Protein 6XW5 (pdb70)

Foldseek 3Di:
DDDWFPFDFQQRFAAFAAGGGFDFKWFAVVDDFWAQFQTLWAFLQQRRGALHDLDSQLAQKFKFQWDWDQDPPFGIKIKGQTAAPVRHRDDQDQHLAHRNHHFWFFWWWKWKWDDDDDPPPDMDIDIWIFGQDDDPPAQAARSHRIGMTTDDDNDHPPDDGGMIMIHTAAGEPIDGHGGDHHRPDDGRGDGTHDDADVQKGFIWRWDWGFYDDDPDTDTDIDTHFDTSSRSNVSNVDRDDQDEFWWWKFWAQDPPRHTQFIWIQGSRGGIIAREDDNGMDIDDRRTGITTDGHDYSPDDTDYRPD/DADKFDFDFQQPFAAFAAGDGFDFKWFWVQDPFWAQDQTLWDFLQQRRGALYDLDSVLAQKWKFFWDWDQDPPPGIKIKGQTAAPVRHRDDQDQHLAHRNHHFWFFWWWKKKKADDDDPPPDMAIFIWTFGFAPDLDQQPARSRRMGMTGTDDGPDPDHDGTIIMIHTAAGEPIDGHGGHHGNPDDGNGRGTPDDADVQKGWIWRWDWGFYDDPPDTDTDIDTHQDTSVRSNVSNVDRDDQPEQWWWKFKAQPPPRHTQFIWIQGSRGGIIGREDDNTMDIDDSRTTMTTDDHDYSPDDTDHGPDD/DKEKAKDWADEAAAQAKTKMKIFIDDPCVFWFKKAKWWDDPPGDIGGAKIAGPVRDIDGDPVCPPAWDKDADVVRNMIMIIGGRHDQVNFTWMWMWTDGPVRDGPGIYDTHTHGYHD/DKAKAKDWADEDAQQAKIKMKIFIDDPCVQFFKKAKWWADPPGDTHGAKIQGPVRDIDGDPVQPPFWDKDDDNVRNMIMIIGGRDHQVNFTFMWMWTHGPVRDTDYIYPTHTHGHDYDPD

CATH classification: 2.40.510.10 (+1 more: 2.40.30.120)

InterPro domains:
  IPR004005 Calicivirus coat protein [PF00915] (20-278)
  IPR013643 Calicivirus coat protein C-terminal [PF08435] (309-538)
  IPR029053 Viral coat protein subunit [G3DSA:2.60.120.20] (1-225)
  IPR033703 Picornavirus/Calicivirus coat protein [cd00205] (89-221)

B-factor: mean 30.3, std 12.71, range [15.3, 109.51]

Nearest PDB structures (foldseek):
  6xw5-assembly1_A  TM=9.686E-01  e=9.938E-57  Murine norovirus 1
  3lq6-assembly1_A  TM=9.756E-01  e=1.214E-54  Murine norovirus 1
  6h6m-assembly1_D  TM=9.303E-01  e=9.772E-53  Murine norovirus GV/CR10/2005/USA
  6s6l-assembly1_B  TM=9.287E-01  e=5.432E-50  Murine norovirus 1
  8uv3-assembly1_B  TM=9.233E-01  e=6.354E-50  Murine norovirus 1

Solvent-accessible surface area: 31954 Å² total; per-residue (Å²): 126,93,2,62,11,2,9,2,13,1,57,6,1,8,0,0,0,17,52,16,3,2,64,15,2,6,0,18,51,93,58,96,75,66,15,55,6,0,1,0,5,0,13,1,11,0,8,16,35,14,0,0,0,4,1,12,21,4,0,2,4,2,7,0,78,4,47,37,160,69,100,105,91,50,0,6,34,0,48,0,78,7,17,6,12,27,30,36,89,27,39,40,3,11,16,0,0,1,3,0,1,0,1,0,5,15,46,0,43,2,16,3,36,44,49,7,77,126,69,44,24,114,9,95,52,24,53,1,83,0,84,0,4,79,64,164,140,21,86,8,0,0,27,85,5,95,0,56,6,32,28,118,17,115,67,63,77,116,33,103,85,26,81,12,37,0,48,16,59,0,0,104,45,30,117,63,71,41,3,20,5,8,63,63,125,138,26,26,36,2,48,66,0,16,104,39,18,125,40,12,30,4,0,10,0,37,0,22,0,65,41,53,92,145,104,72,6,19,1,42,16,3,8,0,1,0,1,7,15,2,0,13,8,0,0,11,8,42,12,85,60,132,34,85,0,0,9,0,86,0,46,50,11,52,94,12,114,90,50,7,27,0,0,0,7,9,80,1,4,0,0,0,10,34,105,29,99,33,85,55,98,21,68,15,67,0,3,2,25,27,49,40,37,8,70,108,118,79,116,5,50,66,32,85,118,122,93,2,56,14,1,13,1,9,1,66,6,0,9,0,0,0,18,51,15,3,2,68,14,1,4,0,16,45,80,61,97,72,67,16,52,6,0,0,0,7,0,16,0,14,0,9,15,36,16,0,0,2,5,1,12,22,4,0,2,4,2,10,0,80,3,52,81,85,135,11,101,92,74,20,124,1,0,33,0,80,9,22,8,9,26,30,44,82,25,52,44,5,10,19,0,0,1,4,0,0,0,1,0,2,11,47,0,36,2,29,0,40,28,49,11,72,123,71,43,24,133,10,60,36,2,20,0,33,0,83,4,2,124,23,128,43,62,27,3,0,0,27,78,4,94,1,19,1,41,58,69,56,55,105,62,188,90,48,0,72,22,98,4,38,1,46,16,46,0,0,100,44,30,106,60,68,50,6,48,2,9,48,58,122,143,30,23,36,3,52,68,2,18,86,36,25,125,36,12,26,5,0,12,0,40,0,21,0,34,40,52,92,151,99,86,16,22,1,41,17,3,7,0,1,1,1,7,18,1,0,12,11,0,0,12,10,50,12,82,54,127,30,66,0,0,10,0,79,0,60,32,10,101,81,10,112,80,25,5,33,0,0,1,0,16,61,2,2,1,0,0,8,46,102,29,109,21,89,55,99,19,62,15,53,0,1,1,47,33,50,42,39,10,71,72,146,76,119,5,47,66,38,64,69,223,79,8,87,0,82,12,61,48,28,34,128,22,143,46,58,23,59,35,166,1,24,1,47,12,58,51,50,35,106,1,3,4,5,0,0,0,0,37,76,23,136,92,117,129,96,48,15,0,0,1,5,10,44,51,66,101,47,45,47,24,95,67,0,111,88,32,4,78,7,59,44,56,80,101,138,38,58,0,18,0,60,0,56,61,3,90,55,132,1,44,5,63,0,15,0,0,0,17,2,3,2,6,13,32,26,2,64,13,107,22,22,84,0,48,7,50,137,13,0,94,0,92,20,66,47,24,31,122,24,92,50,58,25,58,33,135,0,30,2,38,10,59,61,57,32,98,0,1,4,5,0,0,0,6,38,68,30,135,90,108,120,93,50,17,0,0,1,6,13,39,55,66,104,48,44,48,24,102,67,0,101,89,29,5,80,7,51,42,64,78,93,139,31,71,0,15,0,47,0,64,59,2,84,68,121,0,53,6,54,0,11,0,0,0,18,2,5,3,7,14,48,23,3,42,10,129,22,21,88,0,45,8,42,72,131,185,202

Structure (mmCIF, N/CA/C/O backbone):
data_6XW5
#
_entry.id   6XW5
#
_cell.length_a   101.720
_cell.length_b   101.720
_cell.length_c   228.520
_cell.angle_alpha   90.000
_cell.angle_beta   90.000
_cell.angle_gamma   90.000
#
_symmetry.space_group_name_H-M   'P 41 21 2'
#
loop_
_entity.id
_entity.type
_entity.pdbx_description
1 polymer 'Capsid protein'
2 polymer 'Nanobody NB-5820'
3 non-polymer 1,2-ETHANEDIOL
4 non-polymer 2-AMINO-2-HYDROXYMETHYL-PROPANE-1,3-DIOL
5 water water
#
loop_
_atom_site.group_PDB
_atom_site.id
_atom_site.type_symbol
_atom_site.label_atom_id
_atom_site.label_alt_id
_atom_site.label_comp_id
_atom_site.label_asym_id
_atom_site.label_entity_id
_atom_site.label_seq_id
_atom_site.pdbx_PDB_ins_code
_atom_site.Cartn_x
_atom_site.Cartn_y
_atom_site.Cartn_z
_atom_site.occupancy
_atom_site.B_iso_or_equiv
_atom_site.auth_seq_id
_atom_site.auth_comp_id
_atom_site.auth_asym_id
_atom_site.auth_atom_id
_atom_site.pdbx_PDB_model_num
ATOM 1 N N . ARG A 1 1 ? 59.721 36.502 8.747 1.00 66.59 228 ARG A N 1
ATOM 2 C CA . ARG A 1 1 ? 60.725 36.725 7.641 1.00 61.90 228 ARG A CA 1
ATOM 3 C C . ARG A 1 1 ? 59.948 37.015 6.344 1.00 56.88 228 ARG A C 1
ATOM 4 O O . ARG A 1 1 ? 58.798 36.555 6.228 1.00 50.10 228 ARG A O 1
ATOM 12 N N . MET A 1 2 ? 60.527 37.790 5.421 1.00 47.39 229 MET A N 1
ATOM 13 C CA . MET A 1 2 ? 59.928 38.023 4.084 1.00 51.80 229 MET A CA 1
ATOM 14 C C . MET A 1 2 ? 59.671 36.642 3.433 1.00 46.41 229 MET A C 1
ATOM 15 O O . MET A 1 2 ? 60.446 35.675 3.655 1.00 45.14 229 MET A O 1
ATOM 20 N N . VAL A 1 3 ? 58.543 36.511 2.749 1.00 39.90 230 VAL A N 1
ATOM 21 C CA . VAL A 1 3 ? 58.275 35.341 1.872 1.00 34.62 230 VAL A CA 1
ATOM 22 C C . VAL A 1 3 ? 59.438 35.184 0.884 1.00 32.05 230 VAL A C 1
ATOM 23 O O . VAL A 1 3 ? 59.797 36.148 0.217 1.00 31.62 230 VAL A O 1
ATOM 27 N N . ASP A 1 4 ? 59.927 33.964 0.679 1.00 29.54 231 ASP A N 1
ATOM 28 C CA . ASP A 1 4 ? 60.793 33.660 -0.482 1.00 30.65 231 ASP A CA 1
ATOM 29 C C . ASP A 1 4 ? 60.275 32.340 -1.075 1.00 24.81 231 ASP A C 1
ATOM 30 O O . ASP A 1 4 ? 59.408 31.705 -0.468 1.00 26.22 231 ASP A O 1
ATOM 35 N N . LEU A 1 5 ? 60.775 31.975 -2.245 1.00 27.66 232 LEU A N 1
ATOM 36 C CA . LEU A 1 5 ? 60.449 30.686 -2.906 1.00 23.70 232 LEU A CA 1
ATOM 37 C C . LEU A 1 5 ? 61.723 29.888 -3.054 1.00 26.19 232 LEU A C 1
ATOM 38 O O . LEU A 1 5 ? 62.770 30.483 -3.294 1.00 25.45 232 LEU A O 1
ATOM 43 N N . PRO A 1 6 ? 61.636 28.543 -3.042 1.00 23.12 233 PRO A N 1
ATOM 44 C CA . PRO A 1 6 ? 62.754 27.703 -3.454 1.00 23.47 233 PRO A CA 1
ATOM 45 C C . PRO A 1 6 ? 63.188 28.137 -4.846 1.00 23.95 233 PRO A C 1
ATOM 46 O O . PRO A 1 6 ? 62.361 28.416 -5.730 1.00 24.68 233 PRO A O 1
ATOM 50 N N . VAL A 1 7 ? 64.482 28.107 -5.051 1.00 21.49 234 VAL A N 1
ATOM 51 C CA . VAL A 1 7 ? 65.069 28.471 -6.361 1.00 22.02 234 VAL A CA 1
ATOM 52 C C . VAL A 1 7 ? 65.133 27.187 -7.200 1.00 22.93 234 VAL A C 1
ATOM 53 O O . VAL A 1 7 ? 66.213 26.707 -7.552 1.00 23.32 234 VAL A O 1
ATOM 57 N N . ILE A 1 8 ? 63.996 26.596 -7.507 1.00 20.05 235 ILE A N 1
ATOM 58 C CA . ILE A 1 8 ? 63.920 25.293 -8.208 1.00 21.04 235 ILE A CA 1
ATOM 59 C C . ILE A 1 8 ? 63.261 25.559 -9.546 1.00 21.09 235 ILE A C 1
ATOM 60 O O . ILE A 1 8 ? 62.176 26.211 -9.592 1.00 21.20 235 ILE A O 1
ATOM 65 N N . GLN A 1 9 ? 63.885 25.076 -10.601 1.00 17.27 236 GLN A N 1
ATOM 66 C CA . GLN A 1 9 ? 63.315 25.170 -11.971 1.00 19.28 236 GLN A CA 1
ATOM 67 C C . GLN A 1 9 ? 62.060 24.311 -12.043 1.00 17.38 236 GLN A C 1
ATOM 68 O O . GLN A 1 9 ? 62.037 23.176 -11.580 1.00 18.03 236 GLN A O 1
ATOM 74 N N . PRO A 1 10 ? 61.004 24.768 -12.766 1.00 18.53 237 PRO A N 1
ATOM 75 C CA . PRO A 1 10 ? 59.815 23.929 -12.972 1.00 18.27 237 PRO A CA 1
ATOM 76 C C . PRO A 1 10 ? 60.120 22.509 -13.455 1.00 18.94 237 PRO A C 1
ATOM 77 O O . PRO A 1 10 ? 59.504 21.576 -12.991 1.00 19.39 237 PRO A O 1
ATOM 81 N N . ARG A 1 11 ? 61.066 22.341 -14.405 1.00 17.30 238 ARG A N 1
ATOM 82 C CA . ARG A 1 11 ? 61.351 21.009 -14.991 1.00 18.93 238 ARG A CA 1
ATOM 83 C C . ARG A 1 11 ? 61.982 20.061 -13.966 1.00 17.40 238 ARG A C 1
ATOM 84 O O . ARG A 1 11 ? 62.086 18.866 -14.278 1.00 17.56 238 ARG A O 1
ATOM 92 N N . LEU A 1 12 ? 62.405 20.542 -12.782 1.00 16.64 239 LEU A N 1
ATOM 93 C CA . LEU A 1 12 ? 62.951 19.663 -11.728 1.00 16.92 239 LEU A CA 1
ATOM 94 C C . LEU A 1 12 ? 61.905 19.397 -10.643 1.00 17.04 239 LEU A C 1
ATOM 95 O O . LEU A 1 12 ? 62.216 18.678 -9.657 1.00 17.67 239 LEU A O 1
ATOM 100 N N . CYS A 1 13 ? 60.672 19.877 -10.858 1.00 17.20 240 CYS A N 1
ATOM 101 C CA . CYS A 1 13 ? 59.605 19.768 -9.840 1.00 18.07 240 CYS A CA 1
ATOM 102 C C . CYS A 1 13 ? 58.678 18.589 -10.120 1.00 17.41 240 CYS A C 1
ATOM 103 O O . CYS A 1 13 ? 58.662 17.987 -11.213 1.00 18.90 240 CYS A O 1
ATOM 106 N N . THR A 1 14 ? 57.858 18.297 -9.109 1.00 18.97 241 THR A N 1
ATOM 107 C CA . THR A 1 14 ? 56.847 17.230 -9.082 1.00 19.12 241 THR A CA 1
ATOM 108 C C . THR A 1 14 ? 55.467 17.868 -9.316 1.00 17.68 241 THR A C 1
ATOM 109 O O . THR A 1 14 ? 55.179 18.945 -8.755 1.00 16.55 241 THR A O 1
ATOM 113 N N . HIS A 1 15 ? 54.649 17.239 -10.151 1.00 17.73 242 HIS A N 1
ATOM 114 C CA . HIS A 1 15 ? 53.294 17.760 -10.423 1.00 16.98 242 HIS A CA 1
ATOM 115 C C . HIS A 1 15 ? 52.392 17.519 -9.220 1.00 16.36 242 HIS A C 1
ATOM 116 O O . HIS A 1 15 ? 52.623 16.574 -8.462 1.00 18.21 242 HIS A O 1
ATOM 123 N N . ALA A 1 16 ? 51.409 18.385 -9.025 1.00 16.48 243 ALA A N 1
ATOM 124 C CA . ALA A 1 16 ? 50.572 18.347 -7.810 1.00 16.00 243 ALA A CA 1
ATOM 125 C C . ALA A 1 16 ? 49.175 17.769 -8.079 1.00 16.95 243 ALA A C 1
ATOM 126 O O . ALA A 1 16 ? 48.438 17.608 -7.096 1.00 16.07 243 ALA A O 1
ATOM 128 N N . ARG A 1 17 ? 48.832 17.362 -9.305 1.00 16.28 244 ARG A N 1
ATOM 129 C CA . ARG A 1 17 ? 47.515 16.728 -9.570 1.00 15.81 244 ARG A CA 1
ATOM 130 C C . ARG A 1 17 ? 47.635 15.348 -10.196 1.00 17.40 244 ARG A C 1
ATOM 131 O O . ARG A 1 17 ? 46.662 14.594 -10.075 1.00 18.11 244 ARG A O 1
ATOM 139 N N . TRP A 1 18 ? 48.776 15.021 -10.803 1.00 16.14 245 TRP A N 1
ATOM 140 C CA . TRP A 1 18 ? 49.049 13.654 -11.293 1.00 17.95 245 TRP A CA 1
ATOM 141 C C . TRP A 1 18 ? 50.482 13.337 -10.915 1.00 19.25 245 TRP A C 1
ATOM 142 O O . TRP A 1 18 ? 51.320 14.219 -11.047 1.00 18.31 245 TRP A O 1
ATOM 153 N N . PRO A 1 19 ? 50.771 12.141 -10.373 1.00 18.59 246 PRO A N 1
ATOM 154 C CA . PRO A 1 19 ? 52.064 11.877 -9.707 1.00 19.49 246 PRO A CA 1
ATOM 155 C C . PRO A 1 19 ? 53.162 11.554 -10.734 1.00 20.77 246 PRO A C 1
ATOM 156 O O . PRO A 1 19 ? 53.408 10.391 -11.110 1.00 22.11 246 PRO A O 1
ATOM 160 N N . ALA A 1 20 ? 53.686 12.611 -11.295 1.00 19.28 247 ALA A N 1
ATOM 161 C CA . ALA A 1 20 ? 54.681 12.611 -12.381 1.00 17.93 247 ALA A CA 1
ATOM 162 C C . ALA A 1 20 ? 55.483 13.907 -12.325 1.00 18.95 247 ALA A C 1
ATOM 163 O O . ALA A 1 20 ? 55.076 14.897 -11.693 1.00 18.23 247 ALA A O 1
ATOM 165 N N . PRO A 1 21 ? 56.633 13.961 -13.037 1.00 18.55 248 PRO A N 1
ATOM 166 C CA . PRO A 1 21 ? 57.359 15.220 -13.183 1.00 16.80 248 PRO A CA 1
ATOM 167 C C . PRO A 1 21 ? 56.532 16.330 -13.830 1.00 18.26 248 PRO A C 1
ATOM 168 O O . PRO A 1 21 ? 55.686 16.066 -14.662 1.00 18.60 248 PRO A O 1
ATOM 172 N N . VAL A 1 22 ? 56.876 17.582 -13.539 1.00 17.55 249 VAL A N 1
ATOM 173 C CA . VAL A 1 22 ? 56.413 18.735 -14.336 1.00 17.11 249 VAL A CA 1
ATOM 174 C C . VAL A 1 22 ? 57.195 18.759 -15.646 1.00 19.26 249 VAL A C 1
ATOM 175 O O . VAL A 1 22 ? 58.431 18.729 -15.619 1.00 17.29 249 VAL A O 1
ATOM 179 N N . TYR A 1 23 ? 56.496 18.820 -16.766 1.00 15.85 250 TYR A N 1
ATOM 180 C CA . TYR A 1 23 ? 57.128 18.891 -18.097 1.00 17.03 250 TYR A CA 1
ATOM 181 C C . TYR A 1 23 ? 56.929 20.260 -18.759 1.00 17.39 250 TYR A C 1
ATOM 182 O O . TYR A 1 23 ? 57.686 20.610 -19.695 1.00 17.92 250 TYR A O 1
ATOM 191 N N . GLY A 1 24 ? 55.880 21.008 -18.431 1.00 16.64 251 GLY A N 1
ATOM 192 C CA . GLY A 1 24 ? 55.533 22.216 -19.178 1.00 15.66 251 GLY A CA 1
ATOM 193 C C . GLY A 1 24 ? 55.153 23.364 -18.243 1.00 15.76 251 GLY A C 1
ATOM 194 O O . GLY A 1 24 ? 54.732 23.142 -17.083 1.00 15.30 251 GLY A O 1
ATOM 195 N N . LEU A 1 25 ? 55.286 24.565 -18.769 1.00 17.89 252 LEU A N 1
ATOM 196 C CA . LEU A 1 25 ? 54.878 25.811 -18.125 1.00 17.17 252 LEU A CA 1
ATOM 197 C C . LEU A 1 25 ? 54.236 26.651 -19.210 1.00 16.75 252 LEU A C 1
ATOM 198 O O . LEU A 1 25 ? 54.879 26.913 -20.227 1.00 16.11 252 LEU A O 1
ATOM 203 N N . LEU A 1 26 ? 52.996 27.120 -19.001 1.00 17.23 253 LEU A N 1
ATOM 204 C CA . LEU A 1 26 ? 52.291 27.849 -20.082 1.00 16.87 253 LEU A CA 1
ATOM 205 C C . LEU A 1 26 ? 51.132 28.663 -19.528 1.00 17.97 253 LEU A C 1
ATOM 206 O O . LEU A 1 26 ? 50.670 28.397 -18.388 1.00 16.68 253 LEU A O 1
ATOM 211 N N . VAL A 1 27 ? 50.664 29.570 -20.395 1.00 17.59 254 VAL A N 1
ATOM 212 C CA . VAL A 1 27 ? 49.281 30.126 -20.284 1.00 18.75 254 VAL A CA 1
ATOM 213 C C . VAL A 1 27 ? 48.534 29.712 -21.533 1.00 20.45 254 VAL A C 1
ATOM 214 O O . VAL A 1 27 ? 49.156 29.462 -22.606 1.00 19.04 254 VAL A O 1
ATOM 218 N N . ASP A 1 28 ? 47.213 29.542 -21.394 1.00 20.31 255 ASP A N 1
ATOM 219 C CA . ASP A 1 28 ? 46.374 29.139 -22.549 1.00 20.36 255 ASP A CA 1
ATOM 220 C C . ASP A 1 28 ? 44.950 29.652 -22.299 1.00 23.54 255 ASP A C 1
ATOM 221 O O . ASP A 1 28 ? 44.191 29.023 -21.566 1.00 21.69 255 ASP A O 1
ATOM 226 N N . PRO A 1 29 ? 44.643 30.854 -22.820 1.00 25.50 256 PRO A N 1
ATOM 227 C CA . PRO A 1 29 ? 43.309 31.474 -22.649 1.00 26.04 256 PRO A CA 1
ATOM 228 C C . PRO A 1 29 ? 42.134 30.687 -23.223 1.00 25.72 256 PRO A C 1
ATOM 229 O O . PRO A 1 29 ? 40.985 30.930 -22.807 1.00 27.23 256 PRO A O 1
ATOM 233 N N . SER A 1 30 ? 42.360 29.677 -24.037 1.00 23.13 257 SER A N 1
ATOM 234 C CA . SER A 1 30 ? 41.295 28.791 -24.554 1.00 26.26 257 SER A CA 1
ATOM 235 C C . SER A 1 30 ? 40.786 27.841 -23.480 1.00 28.06 257 SER A C 1
ATOM 236 O O . SER A 1 30 ? 39.787 27.161 -23.717 1.00 27.04 257 SER A O 1
ATOM 239 N N . LEU A 1 31 ? 41.565 27.605 -22.426 1.00 21.81 258 LEU A N 1
ATOM 240 C CA . LEU A 1 31 ? 41.169 26.596 -21.437 1.00 19.99 258 LEU A CA 1
ATOM 241 C C . LEU A 1 31 ? 40.272 27.285 -20.417 1.00 19.99 258 LEU A C 1
ATOM 242 O O . LEU A 1 31 ? 40.246 28.509 -20.330 1.00 22.21 258 LEU A O 1
ATOM 247 N N . PRO A 1 32 ? 39.552 26.516 -19.586 1.00 21.57 259 PRO A N 1
ATOM 248 C CA . PRO A 1 32 ? 38.706 27.150 -18.568 1.00 21.59 259 PRO A CA 1
ATOM 249 C C . PRO A 1 32 ? 39.537 28.067 -17.656 1.00 20.85 259 PRO A C 1
ATOM 250 O O . PRO A 1 32 ? 40.588 27.644 -17.146 1.00 19.04 259 PRO A O 1
ATOM 254 N N . SER A 1 33 ? 39.061 29.286 -17.489 1.00 19.29 260 SER A N 1
ATOM 255 C CA . SER A 1 33 ? 39.816 30.390 -16.857 1.00 18.80 260 SER A CA 1
ATOM 256 C C . SER A 1 33 ? 39.936 30.186 -15.344 1.00 19.54 260 SER A C 1
ATOM 257 O O . SER A 1 33 ? 40.945 30.630 -14.740 1.00 20.04 260 SER A O 1
ATOM 260 N N . ASN A 1 34 ? 38.901 29.641 -14.703 1.00 18.49 261 ASN A N 1
ATOM 261 C CA . ASN A 1 34 ? 38.805 29.602 -13.238 1.00 19.67 261 ASN A CA 1
ATOM 262 C C . ASN A 1 34 ? 38.530 28.166 -12.817 1.00 18.77 261 ASN A C 1
ATOM 263 O O . ASN A 1 34 ? 37.455 27.823 -12.274 1.00 19.65 261 ASN A O 1
ATOM 268 N N . PRO A 1 35 ? 39.481 27.225 -13.016 1.00 17.92 262 PRO A N 1
ATOM 269 C CA . PRO A 1 35 ? 39.227 25.829 -12.662 1.00 17.67 262 PRO A CA 1
ATOM 270 C C . PRO A 1 35 ? 39.047 25.602 -11.157 1.00 18.05 262 PRO A C 1
ATOM 271 O O . PRO A 1 35 ? 39.653 26.321 -10.362 1.00 17.45 262 PRO A O 1
ATOM 275 N N . GLN A 1 36 ? 38.326 24.531 -10.803 1.00 17.49 263 GLN A N 1
ATOM 276 C CA . GLN A 1 36 ? 38.043 24.200 -9.393 1.00 18.41 263 GLN A CA 1
ATOM 277 C C . GLN A 1 36 ? 38.848 22.990 -8.982 1.00 16.93 263 GLN A C 1
ATOM 278 O O . GLN A 1 36 ? 38.356 22.053 -8.362 1.00 16.79 263 GLN A O 1
ATOM 284 N N . TRP A 1 37 ? 40.140 23.016 -9.312 1.00 16.84 264 TRP A N 1
ATOM 285 C CA . TRP A 1 37 ? 41.085 22.000 -8.837 1.00 18.37 264 TRP A CA 1
ATOM 286 C C . TRP A 1 37 ? 41.069 21.919 -7.315 1.00 15.72 264 TRP A C 1
ATOM 287 O O . TRP A 1 37 ? 41.009 22.952 -6.616 1.00 17.76 264 TRP A O 1
ATOM 298 N N . GLN A 1 38 ? 41.149 20.707 -6.785 1.00 16.32 265 GLN A N 1
ATOM 299 C CA . GLN A 1 38 ? 41.137 20.465 -5.323 1.00 16.46 265 GLN A CA 1
ATOM 300 C C . GLN A 1 38 ? 42.523 20.020 -4.807 1.00 16.03 265 GLN A C 1
ATOM 301 O O . GLN A 1 38 ? 42.767 20.210 -3.620 1.00 15.91 265 GLN A O 1
ATOM 307 N N . ASN A 1 39 ? 43.400 19.479 -5.646 1.00 15.89 266 ASN A N 1
ATOM 308 C CA . ASN A 1 39 ? 44.807 19.184 -5.285 1.00 16.34 266 ASN A CA 1
ATOM 309 C C . ASN A 1 39 ? 45.699 20.279 -5.864 1.00 17.15 266 ASN A C 1
ATOM 310 O O . ASN A 1 39 ? 45.245 21.035 -6.750 1.00 17.23 266 ASN A O 1
ATOM 315 N N . GLY A 1 40 ? 46.940 20.378 -5.377 1.00 15.86 267 GLY A N 1
ATOM 316 C CA . GLY A 1 40 ? 47.834 21.455 -5.815 1.00 16.66 267 GLY A CA 1
ATOM 317 C C . GLY A 1 40 ? 47.389 22.843 -5.363 1.00 16.90 267 GLY A C 1
ATOM 318 O O . GLY A 1 40 ? 47.676 23.835 -6.085 1.00 17.19 267 GLY A O 1
ATOM 319 N N . ARG A 1 41 ? 46.678 22.926 -4.248 1.00 17.53 268 ARG A N 1
ATOM 320 C CA . ARG A 1 41 ? 46.068 24.198 -3.757 1.00 18.80 268 ARG A CA 1
ATOM 321 C C . ARG A 1 41 ? 46.629 24.487 -2.365 1.00 17.98 268 ARG A C 1
ATOM 322 O O . ARG A 1 41 ? 46.466 23.637 -1.476 1.00 16.76 268 ARG A O 1
ATOM 330 N N . VAL A 1 42 ? 47.324 25.615 -2.188 1.00 18.75 269 VAL A N 1
ATOM 331 C CA . VAL A 1 42 ? 47.880 25.974 -0.873 1.00 18.15 269 VAL A CA 1
ATOM 332 C C . VAL A 1 42 ? 47.744 27.483 -0.733 1.00 18.54 269 VAL A C 1
ATOM 333 O O . VAL A 1 42 ? 47.856 28.181 -1.728 1.00 19.40 269 VAL A O 1
ATOM 337 N N . HIS A 1 43 ? 47.520 27.938 0.472 1.00 19.03 270 HIS A N 1
ATOM 338 C CA . HIS A 1 43 ? 47.594 29.378 0.804 1.00 18.03 270 HIS A CA 1
ATOM 339 C C . HIS A 1 43 ? 49.028 29.767 1.176 1.00 19.89 270 HIS A C 1
ATOM 340 O O . HIS A 1 43 ? 49.700 28.977 1.829 1.00 21.43 270 HIS A O 1
ATOM 347 N N . VAL A 1 44 ? 49.455 30.968 0.798 1.00 20.24 271 VAL A N 1
ATOM 348 C CA . VAL A 1 44 ? 50.824 31.433 1.166 1.00 20.81 271 VAL A CA 1
ATOM 349 C C . VAL A 1 44 ? 51.011 31.465 2.687 1.00 21.32 271 VAL A C 1
ATOM 350 O O . VAL A 1 44 ? 52.161 31.336 3.154 1.00 23.19 271 VAL A O 1
ATOM 354 N N . ASP A 1 45 ? 49.933 31.511 3.476 1.00 19.83 272 ASP A N 1
ATOM 355 C CA . ASP A 1 45 ? 50.007 31.482 4.959 1.00 20.50 272 ASP A CA 1
ATOM 356 C C . ASP A 1 45 ? 50.323 30.072 5.489 1.00 21.66 272 ASP A C 1
ATOM 357 O O . ASP A 1 45 ? 50.422 29.921 6.706 1.00 22.68 272 ASP A O 1
ATOM 362 N N . GLY A 1 46 ? 50.394 29.069 4.605 1.00 21.58 273 GLY A N 1
ATOM 363 C CA . GLY A 1 46 ? 50.777 27.695 4.950 1.00 22.13 273 GLY A CA 1
ATOM 364 C C . GLY A 1 46 ? 49.620 26.712 5.050 1.00 21.97 273 GLY A C 1
ATOM 365 O O . GLY A 1 46 ? 49.844 25.602 5.557 1.00 26.34 273 GLY A O 1
ATOM 366 N N . THR A 1 47 ? 48.395 27.120 4.734 1.00 18.69 274 THR A N 1
ATOM 367 C CA . THR A 1 47 ? 47.218 26.235 4.843 1.00 17.90 274 THR A CA 1
ATOM 368 C C . THR A 1 47 ? 47.037 25.448 3.538 1.00 17.64 274 THR A C 1
ATOM 369 O O . THR A 1 47 ? 46.743 26.077 2.513 1.00 18.38 274 THR A O 1
ATOM 373 N N . LEU A 1 48 ? 47.094 24.117 3.635 1.00 18.15 275 LEU A N 1
ATOM 374 C CA . LEU A 1 48 ? 46.690 23.269 2.502 1.00 18.08 275 LEU A CA 1
ATOM 375 C C . LEU A 1 48 ? 45.207 23.509 2.194 1.00 17.04 275 LEU A C 1
ATOM 376 O O . LEU A 1 48 ? 44.383 23.446 3.118 1.00 19.50 275 LEU A O 1
ATOM 381 N N . LEU A 1 49 ? 44.877 23.661 0.925 1.00 18.00 276 LEU A N 1
ATOM 382 C CA . LEU A 1 49 ? 43.487 23.931 0.518 1.00 17.30 276 LEU A CA 1
ATOM 383 C C . LEU A 1 49 ? 42.942 22.727 -0.223 1.00 17.44 276 LEU A C 1
ATOM 384 O O . LEU A 1 49 ? 43.712 21.923 -0.733 1.00 17.80 276 LEU A O 1
ATOM 389 N N . GLY A 1 50 ? 41.612 22.625 -0.237 1.00 16.41 277 GLY A N 1
ATOM 390 C CA . GLY A 1 50 ? 40.932 21.483 -0.840 1.00 16.36 277 GLY A CA 1
ATOM 391 C C . GLY A 1 50 ? 41.482 20.195 -0.247 1.00 15.43 277 GLY A C 1
ATOM 392 O O . GLY A 1 50 ? 41.619 20.080 0.990 1.00 16.91 277 GLY A O 1
ATOM 393 N N . THR A 1 51 ? 41.733 19.214 -1.096 1.00 16.57 278 THR A N 1
ATOM 394 C CA . THR A 1 51 ? 42.198 17.868 -0.678 1.00 17.16 278 THR A CA 1
ATOM 395 C C . THR A 1 51 ? 43.741 17.792 -0.728 1.00 17.49 278 THR A C 1
ATOM 396 O O . THR A 1 51 ? 44.275 16.672 -0.628 1.00 16.77 278 THR A O 1
ATOM 400 N N . THR A 1 52 ? 44.413 18.896 -0.985 1.00 16.21 279 THR A N 1
ATOM 401 C CA . THR A 1 52 ? 45.875 18.907 -1.233 1.00 17.44 279 THR A CA 1
ATOM 402 C C . THR A 1 52 ? 46.605 18.243 -0.071 1.00 16.86 279 THR A C 1
ATOM 403 O O . THR A 1 52 ? 46.507 18.679 1.075 1.00 17.10 279 THR A O 1
ATOM 407 N N . PRO A 1 53 ? 47.481 17.250 -0.365 1.00 16.66 280 PRO A N 1
ATOM 408 C CA . PRO A 1 53 ? 48.395 16.685 0.634 1.00 17.07 280 PRO A CA 1
ATOM 409 C C . PRO A 1 53 ? 49.762 17.379 0.592 1.00 15.66 280 PRO A C 1
ATOM 410 O O . PRO A 1 53 ? 50.110 18.012 -0.386 1.00 17.75 280 PRO A O 1
ATOM 414 N N . ILE A 1 54 ? 50.560 17.137 1.634 1.00 18.04 281 ILE A N 1
ATOM 415 C CA . ILE A 1 54 ? 51.992 17.501 1.696 1.00 20.33 281 ILE A CA 1
ATOM 416 C C . ILE A 1 54 ? 52.809 16.662 0.711 1.00 19.42 281 ILE A C 1
ATOM 417 O O . ILE A 1 54 ? 53.639 17.236 -0.006 1.00 21.27 281 ILE A O 1
ATOM 422 N N . SER A 1 55 ? 52.593 15.370 0.686 1.00 19.98 282 SER A N 1
ATOM 423 C CA . SER A 1 55 ? 53.433 14.416 -0.073 1.00 20.20 282 SER A CA 1
ATOM 424 C C . SER A 1 55 ? 52.964 14.311 -1.511 1.00 20.17 282 SER A C 1
ATOM 425 O O . SER A 1 55 ? 51.812 13.980 -1.727 1.00 18.00 282 SER A O 1
ATOM 428 N N . GLY A 1 56 ? 53.885 14.457 -2.470 1.00 18.95 283 GLY A N 1
ATOM 429 C CA . GLY A 1 56 ? 53.575 14.115 -3.865 1.00 18.51 283 GLY A CA 1
ATOM 430 C C . GLY A 1 56 ? 53.137 12.677 -4.029 1.00 18.97 283 GLY A C 1
ATOM 431 O O . GLY A 1 56 ? 52.386 12.405 -5.005 1.00 19.88 283 GLY A O 1
ATOM 432 N N . SER A 1 57 ? 53.564 11.741 -3.157 1.00 18.89 284 SER A N 1
ATOM 433 C CA . SER A 1 57 ? 53.209 10.331 -3.312 1.00 19.83 284 SER A CA 1
ATOM 434 C C . SER A 1 57 ? 51.740 10.089 -2.975 1.00 19.23 284 SER A C 1
ATOM 435 O O . SER A 1 57 ? 51.256 8.986 -3.279 1.00 19.58 284 SER A O 1
ATOM 438 N N . TRP A 1 58 ? 51.070 11.057 -2.361 1.00 16.99 285 TRP A N 1
ATOM 439 C CA . TRP A 1 58 ? 49.629 10.922 -2.069 1.00 17.29 285 TRP A CA 1
ATOM 440 C C . TRP A 1 58 ? 48.765 11.369 -3.243 1.00 17.11 285 TRP A C 1
ATOM 441 O O . TRP A 1 58 ? 47.529 11.164 -3.150 1.00 17.33 285 TRP A O 1
ATOM 452 N N . VAL A 1 59 ? 49.327 12.050 -4.248 1.00 17.59 286 VAL A N 1
ATOM 453 C CA . VAL A 1 59 ? 48.509 12.724 -5.281 1.00 18.07 286 VAL A CA 1
ATOM 454 C C . VAL A 1 59 ? 47.798 11.687 -6.150 1.00 18.67 286 VAL A C 1
ATOM 455 O O . VAL A 1 59 ? 48.453 10.835 -6.771 1.00 17.40 286 VAL A O 1
ATOM 459 N N . SER A 1 60 ? 46.472 11.784 -6.206 1.00 18.61 287 SER A N 1
ATOM 460 C CA . SER A 1 60 ? 45.594 10.953 -7.056 1.00 18.13 287 SER A CA 1
ATOM 461 C C . SER A 1 60 ? 45.658 9.493 -6.586 1.00 19.34 287 SER A C 1
ATOM 462 O O . SER A 1 60 ? 45.400 8.582 -7.394 1.00 19.38 287 SER A O 1
ATOM 465 N N . CYS A 1 61 ? 45.912 9.280 -5.295 1.00 17.48 288 CYS A N 1
ATOM 466 C CA . CYS A 1 61 ? 45.938 7.943 -4.671 1.00 17.79 288 CYS A CA 1
ATOM 467 C C . CYS A 1 61 ? 44.872 7.901 -3.576 1.00 20.21 288 CYS A C 1
ATOM 468 O O . CYS A 1 61 ? 44.256 8.947 -3.254 1.00 19.10 288 CYS A O 1
ATOM 471 N N . PHE A 1 62 ? 44.593 6.725 -3.064 1.00 19.00 289 PHE A N 1
ATOM 472 C CA . PHE A 1 62 ? 43.751 6.598 -1.856 1.00 19.47 289 PHE A CA 1
ATOM 473 C C . PHE A 1 62 ? 44.124 5.342 -1.121 1.00 20.20 289 PHE A C 1
ATOM 474 O O . PHE A 1 62 ? 44.900 4.514 -1.627 1.00 22.56 289 PHE A O 1
ATOM 482 N N . ALA A 1 63 ? 43.647 5.272 0.115 1.00 18.10 290 ALA A N 1
ATOM 483 C CA . ALA A 1 63 ? 43.813 4.099 0.981 1.00 19.28 290 ALA A CA 1
ATOM 484 C C . ALA A 1 63 ? 42.432 3.683 1.489 1.00 20.71 290 ALA A C 1
ATOM 485 O O . ALA A 1 63 ? 41.547 4.536 1.582 1.00 21.29 290 ALA A O 1
ATOM 487 N N . ALA A 1 64 ? 42.248 2.406 1.818 1.00 20.69 291 ALA A N 1
ATOM 488 C CA . ALA A 1 64 ? 40.872 1.944 2.110 1.00 21.02 291 ALA A CA 1
ATOM 489 C C . ALA A 1 64 ? 40.906 0.592 2.810 1.00 22.95 291 ALA A C 1
ATOM 490 O O . ALA A 1 64 ? 41.901 -0.114 2.752 1.00 22.42 291 ALA A O 1
ATOM 492 N N . GLU A 1 65 ? 39.827 0.332 3.531 1.00 25.35 292 GLU A N 1
ATOM 493 C CA . GLU A 1 65 ? 39.394 -1.053 3.842 1.00 27.66 292 GLU A CA 1
ATOM 494 C C . GLU A 1 65 ? 38.606 -1.490 2.609 1.00 24.39 292 GLU A C 1
ATOM 495 O O . GLU A 1 65 ? 37.590 -0.837 2.263 1.00 25.71 292 GLU A O 1
ATOM 501 N N . ALA A 1 66 ? 39.055 -2.545 1.930 1.00 26.49 293 ALA A N 1
ATOM 502 C CA . ALA A 1 66 ? 38.417 -3.087 0.718 1.00 24.25 293 ALA A CA 1
ATOM 503 C C . ALA A 1 66 ? 37.538 -4.300 1.053 1.00 25.51 293 ALA A C 1
ATOM 504 O O . ALA A 1 66 ? 38.019 -5.181 1.756 1.00 27.78 293 ALA A O 1
ATOM 506 N N . ALA A 1 67 ? 36.357 -4.337 0.454 1.00 27.50 294 ALA A N 1
ATOM 507 C CA . ALA A 1 67 ? 35.483 -5.525 0.429 1.00 29.69 294 ALA A CA 1
ATOM 508 C C . ALA A 1 67 ? 35.193 -5.832 -1.026 1.00 26.98 294 ALA A C 1
ATOM 509 O O . ALA A 1 67 ? 34.734 -4.945 -1.784 1.00 27.91 294 ALA A O 1
ATOM 511 N N . TYR A 1 68 ? 35.438 -7.069 -1.436 1.00 30.45 295 TYR A N 1
ATOM 512 C CA . TYR A 1 68 ? 35.203 -7.501 -2.827 1.00 30.12 295 TYR A CA 1
ATOM 513 C C . TYR A 1 68 ? 33.991 -8.440 -2.907 1.00 32.59 295 TYR A C 1
ATOM 514 O O . TYR A 1 68 ? 33.911 -9.331 -2.078 1.00 30.47 295 TYR A O 1
ATOM 523 N N . LYS A 1 69 ? 33.140 -8.233 -3.892 1.00 36.43 296 LYS A N 1
ATOM 524 C CA . LYS A 1 69 ? 31.953 -9.074 -4.185 1.00 39.47 296 LYS A CA 1
ATOM 525 C C . LYS A 1 69 ? 31.838 -9.287 -5.696 1.00 41.31 296 LYS A C 1
ATOM 526 O O . LYS A 1 69 ? 31.776 -8.291 -6.475 1.00 37.03 296 LYS A O 1
ATOM 532 N N . PHE A 1 70 ? 31.695 -10.549 -6.095 1.00 43.66 297 PHE A N 1
ATOM 533 C CA . PHE A 1 70 ? 31.545 -10.945 -7.516 1.00 42.66 297 PHE A CA 1
ATOM 534 C C . PHE A 1 70 ? 30.117 -10.636 -7.946 1.00 44.51 297 PHE A C 1
ATOM 535 O O . PHE A 1 70 ? 29.208 -10.822 -7.125 1.00 49.35 297 PHE A O 1
ATOM 543 N N . GLN A 1 71 ? 29.944 -10.086 -9.144 1.00 45.71 298 GLN A N 1
ATOM 544 C CA . GLN A 1 71 ? 28.634 -9.713 -9.744 1.00 49.76 298 GLN A CA 1
ATOM 545 C C . GLN A 1 71 ? 28.600 -10.326 -11.149 1.00 55.90 298 GLN A C 1
ATOM 546 O O . GLN A 1 71 ? 29.475 -9.957 -11.978 1.00 43.39 298 GLN A O 1
ATOM 552 N N . SER A 1 72 ? 27.664 -11.251 -11.401 1.00 56.74 299 SER A N 1
ATOM 553 C CA . SER A 1 72 ? 27.496 -11.947 -12.702 1.00 57.89 299 SER A CA 1
ATOM 554 C C . SER A 1 72 ? 27.451 -10.905 -13.819 1.00 51.52 299 SER A C 1
ATOM 555 O O . SER A 1 72 ? 26.691 -9.909 -13.669 1.00 51.37 299 SER A O 1
ATOM 558 N N . GLY A 1 73 ? 28.266 -11.091 -14.861 1.00 53.50 300 GLY A N 1
ATOM 559 C CA . GLY A 1 73 ? 28.275 -10.231 -16.061 1.00 57.31 300 GLY A CA 1
ATOM 560 C C . GLY A 1 73 ? 28.983 -8.902 -15.854 1.00 60.64 300 GLY A C 1
ATOM 561 O O . GLY A 1 73 ? 28.818 -8.040 -16.721 1.00 64.13 300 GLY A O 1
ATOM 562 N N . THR A 1 74 ? 29.738 -8.731 -14.759 1.00 57.01 301 THR A N 1
ATOM 563 C CA . THR A 1 74 ? 30.600 -7.542 -14.477 1.00 56.38 301 THR A CA 1
ATOM 564 C C . THR A 1 74 ? 31.999 -8.051 -14.130 1.00 50.48 301 THR A C 1
ATOM 565 O O . THR A 1 74 ? 32.922 -7.824 -14.918 1.00 59.97 301 THR A O 1
ATOM 569 N N . GLY A 1 75 ? 32.099 -8.802 -13.035 1.00 43.27 302 GLY A N 1
ATOM 570 C CA . GLY A 1 75 ? 33.356 -9.310 -12.457 1.00 37.55 302 GLY A CA 1
ATOM 571 C C . GLY A 1 75 ? 33.421 -8.946 -10.990 1.00 37.50 302 GLY A C 1
ATOM 572 O O . GLY A 1 75 ? 32.346 -8.860 -10.370 1.00 37.40 302 GLY A O 1
ATOM 573 N N . GLU A 1 76 ? 34.616 -8.710 -10.458 1.00 34.92 303 GLU A N 1
ATOM 574 C CA . GLU A 1 76 ? 34.815 -8.382 -9.015 1.00 34.57 303 GLU A CA 1
ATOM 575 C C . GLU A 1 76 ? 34.483 -6.914 -8.803 1.00 34.67 303 GLU A C 1
ATOM 576 O O . GLU A 1 76 ? 35.006 -6.082 -9.570 1.00 29.86 303 GLU A O 1
ATOM 582 N N . VAL A 1 77 ? 33.610 -6.619 -7.846 1.00 33.18 304 VAL A N 1
ATOM 583 C CA . VAL A 1 77 ? 33.244 -5.229 -7.471 1.00 34.02 304 VAL A CA 1
ATOM 584 C C . VAL A 1 77 ? 33.852 -4.961 -6.111 1.00 32.26 304 VAL A C 1
ATOM 585 O O . VAL A 1 77 ? 33.620 -5.737 -5.167 1.00 29.33 304 VAL A O 1
ATOM 589 N N . ALA A 1 78 ? 34.638 -3.884 -6.025 1.00 27.41 305 ALA A N 1
ATOM 590 C CA . ALA A 1 78 ? 35.319 -3.452 -4.797 1.00 25.95 305 ALA A CA 1
ATOM 591 C C . ALA A 1 78 ? 34.513 -2.312 -4.194 1.00 26.43 305 ALA A C 1
ATOM 592 O O . ALA A 1 78 ? 34.108 -1.394 -4.924 1.00 24.57 305 ALA A O 1
ATOM 594 N N . THR A 1 79 ? 34.168 -2.474 -2.918 1.00 29.50 306 THR A N 1
ATOM 595 C CA . THR A 1 79 ? 33.668 -1.382 -2.063 1.00 26.24 306 THR A CA 1
ATOM 596 C C . THR A 1 79 ? 34.846 -0.988 -1.200 1.00 24.68 306 THR A C 1
ATOM 597 O O . THR A 1 79 ? 35.322 -1.789 -0.392 1.00 25.35 306 THR A O 1
ATOM 601 N N . PHE A 1 80 ? 35.284 0.250 -1.361 1.00 23.88 307 PHE A N 1
ATOM 602 C CA . PHE A 1 80 ? 36.418 0.793 -0.593 1.00 21.71 307 PHE A CA 1
ATOM 603 C C . PHE A 1 80 ? 35.874 1.784 0.440 1.00 23.89 307 PHE A C 1
ATOM 604 O O . PHE A 1 80 ? 35.246 2.767 0.040 1.00 26.83 307 PHE A O 1
ATOM 612 N N . THR A 1 81 ? 36.083 1.474 1.708 1.00 24.24 308 THR A N 1
ATOM 613 C CA . THR A 1 81 ? 35.773 2.337 2.855 1.00 22.42 308 THR A CA 1
ATOM 614 C C . THR A 1 81 ? 37.042 3.138 3.156 1.00 21.38 308 THR A C 1
ATOM 615 O O . THR A 1 81 ? 38.029 2.562 3.636 1.00 23.95 308 THR A O 1
ATOM 619 N N . LEU A 1 82 ? 37.038 4.407 2.754 1.00 21.77 309 LEU A N 1
ATOM 620 C CA . LEU A 1 82 ? 38.310 5.163 2.680 1.00 20.98 309 LEU A CA 1
ATOM 621 C C . LEU A 1 82 ? 38.865 5.442 4.064 1.00 20.36 309 LEU A C 1
ATOM 622 O O . LEU A 1 82 ? 38.081 5.637 5.063 1.00 23.51 309 LEU A O 1
ATOM 627 N N . ILE A 1 83 ? 40.177 5.505 4.142 1.00 20.82 310 ILE A N 1
ATOM 628 C CA . ILE A 1 83 ? 40.940 6.022 5.298 1.00 21.52 310 ILE A CA 1
ATOM 629 C C . ILE A 1 83 ? 41.901 7.089 4.764 1.00 21.52 310 ILE A C 1
ATOM 630 O O . ILE A 1 83 ? 42.080 7.178 3.515 1.00 22.95 310 ILE A O 1
ATOM 635 N N . GLU A 1 84 ? 42.534 7.873 5.626 1.00 20.58 311 GLU A N 1
ATOM 636 C CA . GLU A 1 84 ? 43.579 8.786 5.086 1.00 20.66 311 GLU A CA 1
ATOM 637 C C . GLU A 1 84 ? 44.770 7.901 4.727 1.00 20.63 311 GLU A C 1
ATOM 638 O O . GLU A 1 84 ? 44.915 6.796 5.305 1.00 19.85 311 GLU A O 1
ATOM 644 N N . GLN A 1 85 ? 45.670 8.370 3.866 1.00 19.25 312 GLN A N 1
ATOM 645 C CA . GLN A 1 85 ? 46.744 7.514 3.323 1.00 19.05 312 GLN A CA 1
ATOM 646 C C . GLN A 1 85 ? 47.813 7.226 4.379 1.00 19.64 312 GLN A C 1
ATOM 647 O O . GLN A 1 85 ? 48.653 6.314 4.098 1.00 22.81 312 GLN A O 1
ATOM 653 N N . ASP A 1 86 ? 47.781 7.906 5.531 1.00 19.00 313 ASP A N 1
ATOM 654 C CA . ASP A 1 86 ? 48.696 7.573 6.662 1.00 22.22 313 ASP A CA 1
ATOM 655 C C . ASP A 1 86 ? 48.049 6.517 7.565 1.00 22.04 313 ASP A C 1
ATOM 656 O O . ASP A 1 86 ? 48.675 6.157 8.565 1.00 24.81 313 ASP A O 1
ATOM 661 N N . GLY A 1 87 ? 46.891 6.013 7.200 1.00 22.60 314 GLY A N 1
ATOM 662 C CA . GLY A 1 87 ? 46.180 4.968 7.935 1.00 24.55 314 GLY A CA 1
ATOM 663 C C . GLY A 1 87 ? 45.298 5.555 8.998 1.00 29.26 314 GLY A C 1
ATOM 664 O O . GLY A 1 87 ? 44.576 4.772 9.635 1.00 27.72 314 GLY A O 1
ATOM 665 N N . SER A 1 88 ? 45.263 6.871 9.135 1.00 24.71 315 SER A N 1
ATOM 666 C CA . SER A 1 88 ? 44.375 7.521 10.127 1.00 28.47 315 SER A CA 1
ATOM 667 C C . SER A 1 88 ? 42.931 7.577 9.629 1.00 27.62 315 SER A C 1
ATOM 668 O O . SER A 1 88 ? 42.653 7.449 8.438 1.00 25.66 315 SER A O 1
ATOM 671 N N . ALA A 1 89 ? 41.989 7.715 10.566 1.00 29.85 316 ALA A N 1
ATOM 672 C CA . ALA A 1 89 ? 40.552 7.650 10.270 1.00 28.93 316 ALA A CA 1
ATOM 673 C C . ALA A 1 89 ? 40.208 8.862 9.407 1.00 24.85 316 ALA A C 1
ATOM 674 O O . ALA A 1 89 ? 40.720 10.003 9.633 1.00 27.42 316 ALA A O 1
ATOM 676 N N . TYR A 1 90 ? 39.401 8.597 8.401 1.00 24.58 317 TYR A N 1
ATOM 677 C CA . TYR A 1 90 ? 38.837 9.642 7.540 1.00 24.58 317 TYR A CA 1
ATOM 678 C C . TYR A 1 90 ? 37.508 10.069 8.178 1.00 27.64 317 TYR A C 1
ATOM 679 O O . TYR A 1 90 ? 36.631 9.209 8.459 1.00 24.96 317 TYR A O 1
ATOM 688 N N . VAL A 1 91 ? 37.319 11.363 8.342 1.00 27.30 318 VAL A N 1
ATOM 689 C CA . VAL A 1 91 ? 36.033 11.916 8.851 1.00 30.87 318 VAL A CA 1
ATOM 690 C C . VAL A 1 91 ? 35.577 12.994 7.887 1.00 25.30 318 VAL A C 1
ATOM 691 O O . VAL A 1 91 ? 36.370 13.861 7.570 1.00 26.75 318 VAL A O 1
ATOM 695 N N . PRO A 1 92 ? 34.344 12.911 7.358 1.00 25.71 319 PRO A N 1
ATOM 696 C CA . PRO A 1 92 ? 33.824 13.924 6.470 1.00 24.08 319 PRO A CA 1
ATOM 697 C C . PRO A 1 92 ? 33.921 15.291 7.155 1.00 26.03 319 PRO A C 1
ATOM 698 O O . PRO A 1 92 ? 33.492 15.435 8.305 1.00 26.80 319 PRO A O 1
ATOM 702 N N . GLY A 1 93 ? 34.576 16.217 6.470 1.00 20.71 320 GLY A N 1
ATOM 703 C CA . GLY A 1 93 ? 34.946 17.510 7.058 1.00 18.92 320 GLY A CA 1
ATOM 704 C C . GLY A 1 93 ? 34.769 18.670 6.094 1.00 17.85 320 GLY A C 1
ATOM 705 O O . GLY A 1 93 ? 33.725 18.786 5.438 1.00 19.89 320 GLY A O 1
ATOM 706 N N . ASP A 1 94 ? 35.786 19.519 6.055 1.00 18.09 321 ASP A N 1
ATOM 707 C CA . ASP A 1 94 ? 35.808 20.783 5.290 1.00 18.32 321 ASP A CA 1
ATOM 708 C C . ASP A 1 94 ? 36.517 20.648 3.939 1.00 19.68 321 ASP A C 1
ATOM 709 O O . ASP A 1 94 ? 36.862 21.634 3.390 1.00 17.67 321 ASP A O 1
ATOM 714 N N . ARG A 1 95 ? 36.650 19.422 3.434 1.00 19.79 322 ARG A N 1
ATOM 715 C CA . ARG A 1 95 ? 37.185 19.159 2.091 1.00 19.33 322 ARG A CA 1
ATOM 716 C C . ARG A 1 95 ? 36.397 18.004 1.495 1.00 18.82 322 ARG A C 1
ATOM 717 O O . ARG A 1 95 ? 35.735 17.307 2.216 1.00 18.83 322 ARG A O 1
ATOM 725 N N . ALA A 1 96 ? 36.501 17.819 0.199 1.00 18.09 323 ALA A N 1
ATOM 726 C CA . ALA A 1 96 ? 35.587 16.971 -0.587 1.00 17.51 323 ALA A CA 1
ATOM 727 C C . ALA A 1 96 ? 35.859 15.471 -0.394 1.00 17.60 323 ALA A C 1
ATOM 728 O O . ALA A 1 96 ? 35.007 14.674 -0.779 1.00 18.65 323 ALA A O 1
ATOM 730 N N . ALA A 1 97 ? 37.009 15.071 0.167 1.00 15.71 324 ALA A N 1
ATOM 731 C CA . ALA A 1 97 ? 37.529 13.704 0.114 1.00 19.15 324 ALA A CA 1
ATOM 732 C C . ALA A 1 97 ? 38.749 13.583 1.007 1.00 18.08 324 ALA A C 1
ATOM 733 O O . ALA A 1 97 ? 39.245 14.591 1.513 1.00 17.35 324 ALA A O 1
ATOM 735 N N . PRO A 1 98 ? 39.274 12.352 1.183 1.00 16.81 325 PRO A N 1
ATOM 736 C CA . PRO A 1 98 ? 40.570 12.170 1.807 1.00 17.14 325 PRO A CA 1
ATOM 737 C C . PRO A 1 98 ? 41.642 12.943 1.047 1.00 16.51 325 PRO A C 1
ATOM 738 O O . PRO A 1 98 ? 41.530 13.211 -0.124 1.00 17.12 325 PRO A O 1
ATOM 742 N N . LEU A 1 99 ? 42.695 13.297 1.762 1.00 17.40 326 LEU A N 1
ATOM 743 C CA . LEU A 1 99 ? 43.839 14.029 1.189 1.00 16.46 326 LEU A CA 1
ATOM 744 C C . LEU A 1 99 ? 44.342 13.275 -0.030 1.00 16.98 326 LEU A C 1
ATOM 745 O O . LEU A 1 99 ? 44.498 12.048 0.013 1.00 16.92 326 LEU A O 1
ATOM 750 N N . GLY A 1 100 ? 44.550 14.002 -1.109 1.00 16.95 327 GLY A N 1
ATOM 751 C CA . GLY A 1 100 ? 45.122 13.475 -2.351 1.00 17.06 327 GLY A CA 1
ATOM 752 C C . GLY A 1 100 ? 44.155 12.748 -3.271 1.00 18.04 327 GLY A C 1
ATOM 753 O O . GLY A 1 100 ? 44.534 12.345 -4.380 1.00 16.91 327 GLY A O 1
ATOM 754 N N . TYR A 1 101 ? 42.914 12.577 -2.864 1.00 16.99 328 TYR A N 1
ATOM 755 C CA . TYR A 1 101 ? 41.929 11.878 -3.726 1.00 17.52 328 TYR A CA 1
ATOM 756 C C . TYR A 1 101 ? 41.880 12.570 -5.075 1.00 16.18 328 TYR A C 1
ATOM 757 O O . TYR A 1 101 ? 41.947 13.785 -5.162 1.00 17.45 328 TYR A O 1
ATOM 766 N N . PRO A 1 102 ? 41.724 11.834 -6.208 1.00 17.07 329 PRO A N 1
ATOM 767 C CA . PRO A 1 102 ? 41.628 12.465 -7.509 1.00 18.49 329 PRO A CA 1
ATOM 768 C C . PRO A 1 102 ? 40.611 13.591 -7.597 1.00 18.93 329 PRO A C 1
ATOM 769 O O . PRO A 1 102 ? 39.519 13.476 -7.000 1.00 20.17 329 PRO A O 1
ATOM 773 N N . ASP A 1 103 ? 40.969 14.664 -8.309 1.00 17.00 330 ASP A N 1
ATOM 774 C CA . ASP A 1 103 ? 40.129 15.887 -8.435 1.00 17.50 330 ASP A CA 1
ATOM 775 C C . ASP A 1 103 ? 39.736 16.134 -9.896 1.00 17.91 330 ASP A C 1
ATOM 776 O O . ASP A 1 103 ? 39.427 17.271 -10.284 1.00 19.34 330 ASP A O 1
ATOM 781 N N . PHE A 1 104 ? 39.706 15.082 -10.693 1.00 18.25 331 PHE A N 1
ATOM 782 C CA . PHE A 1 104 ? 39.346 15.136 -12.124 1.00 18.94 331 PHE A CA 1
ATOM 783 C C . PHE A 1 104 ? 38.372 13.991 -12.415 1.00 19.21 331 PHE A C 1
ATOM 784 O O . PHE A 1 104 ? 37.992 13.216 -11.524 1.00 18.80 331 PHE A O 1
ATOM 792 N N A SER A 1 105 ? 37.918 13.935 -13.663 0.50 18.85 332 SER A N 1
ATOM 793 N N B SER A 1 105 ? 37.937 13.928 -13.662 0.50 20.16 332 SER A N 1
ATOM 794 C CA A SER A 1 105 ? 36.852 13.001 -14.097 0.50 18.88 332 SER A CA 1
ATOM 795 C CA B SER A 1 105 ? 36.868 12.999 -14.078 0.50 20.97 332 SER A CA 1
ATOM 796 C C A SER A 1 105 ? 37.321 12.097 -15.224 0.50 19.97 332 SER A C 1
ATOM 797 C C B SER A 1 105 ? 37.402 12.004 -15.112 0.50 21.12 332 SER A C 1
ATOM 798 O O A SER A 1 105 ? 38.233 12.498 -15.971 0.50 18.95 332 SER A O 1
ATOM 799 O O B SER A 1 105 ? 38.545 12.130 -15.583 0.50 19.22 332 SER A O 1
ATOM 804 N N . GLY A 1 106 ? 36.620 10.962 -15.374 1.00 21.13 333 GLY A N 1
ATOM 805 C CA . GLY A 1 106 ? 36.988 9.887 -16.294 1.00 20.45 333 GLY A CA 1
ATOM 806 C C . GLY A 1 106 ? 37.012 8.556 -15.587 1.00 20.63 333 GLY A C 1
ATOM 807 O O . GLY A 1 106 ? 36.657 8.432 -14.391 1.00 21.31 333 GLY A O 1
ATOM 808 N N . GLN A 1 107 ? 37.465 7.545 -16.308 1.00 20.25 334 GLN A N 1
ATOM 809 C CA . GLN A 1 107 ? 37.608 6.184 -15.792 1.00 22.41 334 GLN A CA 1
ATOM 810 C C . GLN A 1 107 ? 39.079 5.964 -15.479 1.00 20.51 334 GLN A C 1
ATOM 811 O O . GLN A 1 107 ? 39.908 5.927 -16.413 1.00 22.18 334 GLN A O 1
ATOM 817 N N . LEU A 1 108 ? 39.394 5.904 -14.207 1.00 20.32 335 LEU A N 1
ATOM 818 C CA . LEU A 1 108 ? 40.785 5.767 -13.720 1.00 20.11 335 LEU A CA 1
ATOM 819 C C . LEU A 1 108 ? 41.122 4.300 -13.533 1.00 22.93 335 LEU A C 1
ATOM 820 O O . LEU A 1 108 ? 40.410 3.591 -12.805 1.00 24.16 335 LEU A O 1
ATOM 825 N N . GLU A 1 109 ? 42.174 3.849 -14.190 1.00 21.72 336 GLU A N 1
ATOM 826 C CA . GLU A 1 109 ? 42.747 2.536 -13.875 1.00 22.38 336 GLU A CA 1
ATOM 827 C C . GLU A 1 109 ? 43.551 2.702 -12.599 1.00 22.39 336 GLU A C 1
ATOM 828 O O . GLU A 1 109 ? 44.469 3.543 -12.596 1.00 22.84 336 GLU A O 1
ATOM 834 N N . ILE A 1 110 ? 43.261 1.902 -11.586 1.00 21.22 337 ILE A N 1
ATOM 835 C CA . ILE A 1 110 ? 43.997 1.911 -10.303 1.00 22.28 337 ILE A CA 1
ATOM 836 C C . ILE A 1 110 ? 44.628 0.553 -10.070 1.00 22.54 337 ILE A C 1
ATOM 837 O O . ILE A 1 110 ? 43.991 -0.502 -10.308 1.00 23.69 337 ILE A O 1
ATOM 842 N N . GLU A 1 111 ? 45.830 0.584 -9.553 1.00 20.90 338 GLU A N 1
ATOM 843 C CA . GLU A 1 111 ? 46.501 -0.614 -9.059 1.00 23.38 338 GLU A CA 1
ATOM 844 C C . GLU A 1 111 ? 46.352 -0.625 -7.553 1.00 23.79 338 GLU A C 1
ATOM 845 O O . GLU A 1 111 ? 46.756 0.349 -6.871 1.00 22.33 338 GLU A O 1
ATOM 851 N N . VAL A 1 112 ? 45.730 -1.702 -7.067 1.00 23.88 339 VAL A N 1
ATOM 852 C CA . VAL A 1 112 ? 45.392 -1.875 -5.639 1.00 23.62 339 VAL A CA 1
ATOM 853 C C . VAL A 1 112 ? 46.297 -2.950 -5.070 1.00 25.58 339 VAL A C 1
ATOM 854 O O . VAL A 1 112 ? 46.334 -4.051 -5.620 1.00 25.94 339 VAL A O 1
ATOM 858 N N . GLN A 1 113 ? 46.970 -2.635 -3.973 1.00 23.28 340 GLN A N 1
ATOM 859 C CA . GLN A 1 113 ? 47.908 -3.556 -3.309 1.00 26.08 340 GLN A CA 1
ATOM 860 C C . GLN A 1 113 ? 47.585 -3.636 -1.822 1.00 26.38 340 GLN A C 1
ATOM 861 O O . GLN A 1 113 ? 47.267 -2.622 -1.168 1.00 23.97 340 GLN A O 1
ATOM 867 N N . THR A 1 114 ? 47.731 -4.836 -1.281 1.00 25.85 341 THR A N 1
ATOM 868 C CA . THR A 1 114 ? 47.723 -5.091 0.166 1.00 25.12 341 THR A CA 1
ATOM 869 C C . THR A 1 114 ? 48.520 -4.001 0.874 1.00 23.36 341 THR A C 1
ATOM 870 O O . THR A 1 114 ? 49.630 -3.728 0.460 1.00 25.24 341 THR A O 1
ATOM 874 N N . GLU A 1 115 ? 48.013 -3.454 1.984 1.00 25.20 342 GLU A N 1
ATOM 875 C CA . GLU A 1 115 ? 48.803 -2.524 2.833 1.00 26.94 342 GLU A CA 1
ATOM 876 C C . GLU A 1 115 ? 50.148 -3.155 3.201 1.00 26.65 342 GLU A C 1
ATOM 877 O O . GLU A 1 115 ? 50.166 -4.326 3.693 1.00 29.49 342 GLU A O 1
ATOM 883 N N . THR A 1 116 ? 51.225 -2.377 3.115 1.00 29.02 343 THR A N 1
ATOM 884 C CA . THR A 1 116 ? 52.587 -2.812 3.523 1.00 27.66 343 THR A CA 1
ATOM 885 C C . THR A 1 116 ? 52.885 -2.303 4.930 1.00 28.87 343 THR A C 1
ATOM 886 O O . THR A 1 116 ? 52.934 -1.074 5.070 1.00 28.14 343 THR A O 1
ATOM 890 N N . THR A 1 117 ? 53.050 -3.202 5.917 1.00 30.56 344 THR A N 1
ATOM 891 C CA . THR A 1 117 ? 53.228 -2.829 7.352 1.00 31.11 344 THR A CA 1
ATOM 892 C C . THR A 1 117 ? 54.567 -3.336 7.883 1.00 28.68 344 THR A C 1
ATOM 893 O O . THR A 1 117 ? 55.082 -2.747 8.850 1.00 27.76 344 THR A O 1
ATOM 897 N N . LYS A 1 118 ? 55.130 -4.398 7.294 1.00 29.20 345 LYS A N 1
ATOM 898 C CA . LYS A 1 118 ? 56.432 -4.942 7.753 1.00 26.79 345 LYS A CA 1
ATOM 899 C C . LYS A 1 118 ? 56.978 -5.917 6.698 1.00 27.08 345 LYS A C 1
ATOM 900 O O . LYS A 1 118 ? 56.188 -6.480 5.896 1.00 27.02 345 LYS A O 1
ATOM 906 N N . THR A 1 119 ? 58.269 -6.156 6.750 1.00 27.95 346 THR A N 1
ATOM 907 C CA . THR A 1 119 ? 58.938 -7.098 5.827 1.00 29.11 346 THR A CA 1
ATOM 908 C C . THR A 1 119 ? 58.245 -8.444 5.981 1.00 30.13 346 THR A C 1
ATOM 909 O O . THR A 1 119 ? 57.995 -8.866 7.161 1.00 31.53 346 THR A O 1
ATOM 913 N N . GLY A 1 120 ? 57.918 -9.094 4.870 1.00 31.36 347 GLY A N 1
ATOM 914 C CA . GLY A 1 120 ? 57.330 -10.450 4.867 1.00 31.87 347 GLY A CA 1
ATOM 915 C C . GLY A 1 120 ? 55.821 -10.441 4.761 1.00 33.58 347 GLY A C 1
ATOM 916 O O . GLY A 1 120 ? 55.234 -11.523 4.491 1.00 31.73 347 GLY A O 1
ATOM 917 N N . ASP A 1 121 ? 55.158 -9.282 4.903 1.00 31.02 348 ASP A N 1
ATOM 918 C CA . ASP A 1 121 ? 53.699 -9.200 4.632 1.00 32.02 348 ASP A CA 1
ATOM 919 C C . ASP A 1 121 ? 53.474 -9.714 3.212 1.00 30.98 348 ASP A C 1
ATOM 920 O O . ASP A 1 121 ? 54.084 -9.145 2.279 1.00 28.79 348 ASP A O 1
ATOM 925 N N . LYS A 1 122 ? 52.563 -10.655 3.039 1.00 32.80 349 LYS A N 1
ATOM 926 C CA . LYS A 1 122 ? 52.188 -11.197 1.705 1.00 32.92 349 LYS A CA 1
ATOM 927 C C . LYS A 1 122 ? 51.332 -10.145 0.992 1.00 32.48 349 LYS A C 1
ATOM 928 O O . LYS A 1 122 ? 50.391 -9.632 1.640 1.00 30.26 349 LYS A O 1
ATOM 934 N N . LEU A 1 123 ? 51.636 -9.832 -0.271 1.00 29.19 350 LEU A N 1
ATOM 935 C CA . LEU A 1 123 ? 50.948 -8.760 -1.026 1.00 29.89 350 LEU A CA 1
ATOM 936 C C . LEU A 1 123 ? 50.246 -9.359 -2.236 1.00 34.45 350 LEU A C 1
ATOM 937 O O . LEU A 1 123 ? 50.836 -10.213 -2.883 1.00 36.20 350 LEU A O 1
ATOM 942 N N . LYS A 1 124 ? 49.040 -8.901 -2.516 1.00 28.76 351 LYS A N 1
ATOM 943 C CA . LYS A 1 124 ? 48.284 -9.204 -3.744 1.00 31.46 351 LYS A CA 1
ATOM 944 C C . LYS A 1 124 ? 48.055 -7.860 -4.433 1.00 31.05 351 LYS A C 1
ATOM 945 O O . LYS A 1 124 ? 47.845 -6.835 -3.726 1.00 29.56 351 LYS A O 1
ATOM 951 N N . VAL A 1 125 ? 48.232 -7.847 -5.733 1.00 27.24 352 VAL A N 1
ATOM 952 C CA . VAL A 1 125 ? 48.065 -6.615 -6.548 1.00 29.84 352 VAL A CA 1
ATOM 953 C C . VAL A 1 125 ? 46.960 -6.913 -7.538 1.00 30.26 352 VAL A C 1
ATOM 954 O O . VAL A 1 125 ? 47.075 -7.948 -8.233 1.00 31.20 352 VAL A O 1
ATOM 958 N N . THR A 1 126 ? 45.954 -6.054 -7.648 1.00 25.99 353 THR A N 1
ATOM 959 C CA . THR A 1 126 ? 44.864 -6.229 -8.616 1.00 24.01 353 THR A CA 1
ATOM 960 C C . THR A 1 126 ? 44.615 -4.877 -9.264 1.00 26.17 353 THR A C 1
ATOM 961 O O . THR A 1 126 ? 44.601 -3.880 -8.495 1.00 24.95 353 THR A O 1
ATOM 965 N N . THR A 1 127 ? 44.371 -4.847 -10.574 1.00 26.05 354 THR A N 1
ATOM 966 C CA . THR A 1 127 ? 44.049 -3.595 -11.305 1.00 25.39 354 THR A CA 1
ATOM 967 C C . THR A 1 127 ? 42.542 -3.513 -11.477 1.00 28.81 354 THR A C 1
ATOM 968 O O . THR A 1 127 ? 41.917 -4.497 -11.980 1.00 28.56 354 THR A O 1
ATOM 972 N N . PHE A 1 128 ? 41.961 -2.377 -11.081 1.00 23.76 355 PHE A N 1
ATOM 973 C CA . PHE A 1 128 ? 40.515 -2.090 -11.191 1.00 25.09 355 PHE A CA 1
ATOM 974 C C . PHE A 1 128 ? 40.289 -0.881 -12.097 1.00 26.55 355 PHE A C 1
ATOM 975 O O . PHE A 1 128 ? 41.207 -0.046 -12.316 1.00 23.46 355 PHE A O 1
ATOM 983 N N . GLU A 1 129 ? 39.065 -0.740 -12.590 1.00 26.12 356 GLU A N 1
ATOM 984 C CA . GLU A 1 129 ? 38.573 0.451 -13.285 1.00 26.36 356 GLU A CA 1
ATOM 985 C C . GLU A 1 129 ? 37.658 1.167 -12.315 1.00 28.82 356 GLU A C 1
ATOM 986 O O . GLU A 1 129 ? 36.755 0.519 -11.743 1.00 25.62 356 GLU A O 1
ATOM 992 N N . MET A 1 130 ? 37.894 2.454 -12.135 1.00 24.64 357 MET A N 1
ATOM 993 C CA . MET A 1 130 ? 37.138 3.296 -11.191 1.00 24.56 357 MET A CA 1
ATOM 994 C C . MET A 1 130 ? 36.548 4.457 -11.968 1.00 24.45 357 MET A C 1
ATOM 995 O O . MET A 1 130 ? 37.311 5.327 -12.456 1.00 22.31 357 MET A O 1
ATOM 1000 N N . ILE A 1 131 ? 35.221 4.488 -12.108 1.00 23.21 358 ILE A N 1
ATOM 1001 C CA . ILE A 1 131 ? 34.541 5.615 -12.767 1.00 22.96 358 ILE A CA 1
ATOM 1002 C C . ILE A 1 131 ? 34.418 6.764 -11.765 1.00 26.14 358 ILE A C 1
ATOM 1003 O O . ILE A 1 131 ? 33.660 6.634 -10.769 1.00 24.41 358 ILE A O 1
ATOM 1008 N N . LEU A 1 132 ? 35.158 7.842 -12.009 1.00 22.55 359 LEU A N 1
ATOM 1009 C CA . LEU A 1 132 ? 35.236 8.955 -11.009 1.00 23.40 359 LEU A CA 1
ATOM 1010 C C . LEU A 1 132 ? 33.958 9.794 -11.047 1.00 23.48 359 LEU A C 1
ATOM 1011 O O . LEU A 1 132 ? 33.633 10.409 -10.005 1.00 24.79 359 LEU A O 1
ATOM 1016 N N . GLY A 1 133 ? 33.262 9.831 -12.170 1.00 27.14 360 GLY A N 1
ATOM 1017 C CA . GLY A 1 133 ? 31.949 10.493 -12.299 1.00 35.86 360 GLY A CA 1
ATOM 1018 C C . GLY A 1 133 ? 32.243 11.955 -12.561 1.00 38.07 360 GLY A C 1
ATOM 1019 O O . GLY A 1 133 ? 33.413 12.277 -12.719 1.00 47.49 360 GLY A O 1
ATOM 1020 N N . PRO A 1 134 ? 31.261 12.896 -12.569 1.00 44.75 361 PRO A N 1
ATOM 1021 C CA . PRO A 1 134 ? 29.830 12.575 -12.492 1.00 43.96 361 PRO A CA 1
ATOM 1022 C C . PRO A 1 134 ? 29.323 11.844 -13.743 1.00 51.80 361 PRO A C 1
ATOM 1023 O O . PRO A 1 134 ? 29.683 12.212 -14.846 1.00 45.71 361 PRO A O 1
ATOM 1027 N N . THR A 1 135 ? 28.498 10.824 -13.536 1.00 62.24 362 THR A N 1
ATOM 1028 C CA . THR A 1 135 ? 27.734 10.126 -14.604 1.00 67.33 362 THR A CA 1
ATOM 1029 C C . THR A 1 135 ? 26.299 9.988 -14.069 1.00 78.57 362 THR A C 1
ATOM 1030 O O . THR A 1 135 ? 26.161 9.985 -12.816 1.00 77.02 362 THR A O 1
ATOM 1034 N N . THR A 1 136 ? 25.273 9.921 -14.939 1.00 91.03 363 THR A N 1
ATOM 1035 C CA . THR A 1 136 ? 23.841 9.744 -14.531 1.00 94.98 363 THR A CA 1
ATOM 1036 C C . THR A 1 136 ? 23.728 8.455 -13.695 1.00 94.79 363 THR A C 1
ATOM 1037 O O . THR A 1 136 ? 22.880 8.420 -12.784 1.00 97.10 363 THR A O 1
ATOM 1041 N N . ASN A 1 137 ? 24.576 7.456 -13.974 1.00 95.37 364 ASN A N 1
ATOM 1042 C CA . ASN A 1 137 ? 24.723 6.218 -13.165 1.00 97.01 364 ASN A CA 1
ATOM 1043 C C . ASN A 1 137 ? 26.145 6.161 -12.575 1.00 101.71 364 ASN A C 1
ATOM 1044 O O . ASN A 1 137 ? 26.943 5.315 -13.021 1.00 109.51 364 ASN A O 1
ATOM 1049 N N . ALA A 1 138 ? 26.448 7.053 -11.624 1.00 98.26 365 ALA A N 1
ATOM 1050 C CA . ALA A 1 138 ? 27.594 6.981 -10.683 1.00 90.03 365 ALA A CA 1
ATOM 1051 C C . ALA A 1 138 ? 27.081 7.362 -9.291 1.00 83.72 365 ALA A C 1
ATOM 1052 O O . ALA A 1 138 ? 26.321 8.358 -9.174 1.00 83.28 365 ALA A O 1
ATOM 1054 N N . ASP A 1 139 ? 27.449 6.552 -8.297 1.00 67.59 366 ASP A N 1
ATOM 1055 C CA . ASP A 1 139 ? 27.061 6.691 -6.868 1.00 57.31 366 ASP A CA 1
ATOM 1056 C C . ASP A 1 139 ? 28.361 6.674 -6.041 1.00 44.58 366 ASP A C 1
ATOM 1057 O O . ASP A 1 139 ? 28.425 6.064 -4.934 1.00 42.52 366 ASP A O 1
ATOM 1062 N N . GLN A 1 140 ? 29.380 7.354 -6.543 1.00 29.72 367 GLN A N 1
ATOM 1063 C CA . GLN A 1 140 ? 30.622 7.531 -5.764 1.00 27.24 367 GLN A CA 1
ATOM 1064 C C . GLN A 1 140 ? 30.330 8.512 -4.622 1.00 21.41 367 GLN A C 1
ATOM 1065 O O . GLN A 1 140 ? 29.704 9.552 -4.888 1.00 23.24 367 GLN A O 1
ATOM 1071 N N . ALA A 1 141 ? 30.928 8.288 -3.456 1.00 21.16 368 ALA A N 1
ATOM 1072 C CA . ALA A 1 141 ? 30.770 9.209 -2.313 1.00 21.70 368 ALA A CA 1
ATOM 1073 C C . ALA A 1 141 ? 32.045 9.246 -1.494 1.00 20.50 368 ALA A C 1
ATOM 1074 O O . ALA A 1 141 ? 32.066 8.925 -0.314 1.00 20.95 368 ALA A O 1
ATOM 1076 N N . PRO A 1 142 ? 33.200 9.629 -2.100 1.00 20.34 369 PRO A N 1
ATOM 1077 C CA . PRO A 1 142 ? 34.421 9.742 -1.306 1.00 19.73 369 PRO A CA 1
ATOM 1078 C C . PRO A 1 142 ? 34.288 10.715 -0.143 1.00 17.55 369 PRO A C 1
ATOM 1079 O O . PRO A 1 142 ? 34.895 10.490 0.861 1.00 20.24 369 PRO A O 1
ATOM 1083 N N . TYR A 1 143 ? 33.439 11.729 -0.248 1.00 19.48 370 TYR A N 1
ATOM 1084 C CA . TYR A 1 143 ? 33.224 12.673 0.873 1.00 20.24 370 TYR A CA 1
ATOM 1085 C C . TYR A 1 143 ? 32.707 11.871 2.066 1.00 20.93 370 TYR A C 1
ATOM 1086 O O . TYR A 1 143 ? 33.084 12.129 3.188 1.00 21.74 370 TYR A O 1
ATOM 1095 N N . GLN A 1 144 ? 31.788 10.926 1.824 1.00 21.79 371 GLN A N 1
ATOM 1096 C CA . GLN A 1 144 ? 31.301 10.065 2.924 1.00 22.86 371 GLN A CA 1
ATOM 1097 C C . GLN A 1 144 ? 32.231 8.899 3.205 1.00 23.97 371 GLN A C 1
ATOM 1098 O O . GLN A 1 144 ? 31.949 8.129 4.140 1.00 27.61 371 GLN A O 1
ATOM 1104 N N . GLY A 1 145 ? 33.304 8.689 2.441 1.00 21.45 372 GLY A N 1
ATOM 1105 C CA . GLY A 1 145 ? 34.248 7.629 2.761 1.00 21.63 372 GLY A CA 1
ATOM 1106 C C . GLY A 1 145 ? 33.957 6.343 1.998 1.00 20.28 372 GLY A C 1
ATOM 1107 O O . GLY A 1 145 ? 34.477 5.352 2.395 1.00 24.10 372 GLY A O 1
ATOM 1108 N N . ARG A 1 146 ? 33.178 6.385 0.934 1.00 22.63 373 ARG A N 1
ATOM 1109 C CA . ARG A 1 146 ? 32.699 5.169 0.219 1.00 25.54 373 ARG A CA 1
ATOM 1110 C C . ARG A 1 146 ? 32.839 5.331 -1.286 1.00 21.07 373 ARG A C 1
ATOM 1111 O O . ARG A 1 146 ? 32.180 6.205 -1.870 1.00 23.11 373 ARG A O 1
ATOM 1119 N N . VAL A 1 147 ? 33.685 4.516 -1.914 1.00 21.72 374 VAL A N 1
ATOM 1120 C CA . VAL A 1 147 ? 33.809 4.478 -3.394 1.00 23.21 374 VAL A CA 1
ATOM 1121 C C . VAL A 1 147 ? 33.858 3.025 -3.867 1.00 22.69 374 VAL A C 1
ATOM 1122 O O . VAL A 1 147 ? 34.066 2.119 -3.050 1.00 21.60 374 VAL A O 1
ATOM 1126 N N . PHE A 1 148 ? 33.730 2.875 -5.174 1.00 25.12 375 PHE A N 1
ATOM 1127 C CA . PHE A 1 148 ? 33.529 1.575 -5.841 1.00 24.68 375 PHE A CA 1
ATOM 1128 C C . PHE A 1 148 ? 34.456 1.480 -7.052 1.00 24.35 375 PHE A C 1
ATOM 1129 O O . PHE A 1 148 ? 34.676 2.474 -7.720 1.00 24.39 375 PHE A O 1
ATOM 1137 N N . ALA A 1 149 ? 34.928 0.286 -7.342 1.00 22.35 376 ALA A N 1
ATOM 1138 C CA . ALA A 1 149 ? 35.628 0.030 -8.606 1.00 23.35 376 ALA A CA 1
ATOM 1139 C C . ALA A 1 149 ? 35.299 -1.409 -9.026 1.00 25.81 376 ALA A C 1
ATOM 1140 O O . ALA A 1 149 ? 34.735 -2.141 -8.199 1.00 25.93 376 ALA A O 1
ATOM 1142 N N . SER A 1 150 ? 35.648 -1.781 -10.255 1.00 24.94 377 SER A N 1
ATOM 1143 C CA . SER A 1 150 ? 35.339 -3.145 -10.747 1.00 26.91 377 SER A CA 1
ATOM 1144 C C . SER A 1 150 ? 36.459 -3.655 -11.640 1.00 30.65 377 SER A C 1
ATOM 1145 O O . SER A 1 150 ? 37.277 -2.838 -12.170 1.00 27.51 377 SER A O 1
ATOM 1148 N N . VAL A 1 151 ? 36.582 -4.978 -11.732 1.00 29.47 378 VAL A N 1
ATOM 1149 C CA . VAL A 1 151 ? 37.531 -5.608 -12.704 1.00 30.43 378 VAL A CA 1
ATOM 1150 C C . VAL A 1 151 ? 36.747 -6.720 -13.423 1.00 33.53 378 VAL A C 1
ATOM 1151 O O . VAL A 1 151 ? 36.057 -7.467 -12.725 1.00 31.79 378 VAL A O 1
ATOM 1155 N N . THR A 1 152 ? 36.750 -6.703 -14.755 1.00 33.05 379 THR A N 1
ATOM 1156 C CA . THR A 1 152 ? 36.149 -7.758 -15.621 1.00 39.27 379 THR A CA 1
ATOM 1157 C C . THR A 1 152 ? 36.757 -9.098 -15.239 1.00 38.12 379 THR A C 1
ATOM 1158 O O . THR A 1 152 ? 38.002 -9.214 -15.192 1.00 37.30 379 THR A O 1
ATOM 1162 N N . ALA A 1 153 ? 35.914 -10.077 -14.927 1.00 41.78 380 ALA A N 1
ATOM 1163 C CA . ALA A 1 153 ? 36.382 -11.418 -14.525 1.00 40.85 380 ALA A CA 1
ATOM 1164 C C . ALA A 1 153 ? 35.297 -12.445 -14.874 1.00 39.74 380 ALA A C 1
ATOM 1165 O O . ALA A 1 153 ? 34.124 -12.136 -14.668 1.00 39.83 380 ALA A O 1
ATOM 1167 N N . ALA A 1 154 ? 35.670 -13.552 -15.507 1.00 47.36 381 ALA A N 1
ATOM 1168 C CA . ALA A 1 154 ? 34.726 -14.639 -15.870 1.00 53.87 381 ALA A CA 1
ATOM 1169 C C . ALA A 1 154 ? 34.268 -15.335 -14.581 1.00 54.00 381 ALA A C 1
ATOM 1170 O O . ALA A 1 154 ? 33.053 -15.612 -14.451 1.00 56.14 381 ALA A O 1
ATOM 1172 N N . ALA A 1 155 ? 35.198 -15.540 -13.639 1.00 53.24 382 ALA A N 1
ATOM 1173 C CA . ALA A 1 155 ? 34.971 -16.186 -12.328 1.00 52.72 382 ALA A CA 1
ATOM 1174 C C . ALA A 1 155 ? 35.564 -15.320 -11.212 1.00 50.91 382 ALA A C 1
ATOM 1175 O O . ALA A 1 155 ? 36.336 -14.395 -11.516 1.00 48.54 382 ALA A O 1
ATOM 1177 N N . SER A 1 156 ? 35.265 -15.650 -9.959 1.00 48.64 383 SER A N 1
ATOM 1178 C CA . SER A 1 156 ? 35.891 -15.058 -8.752 1.00 48.00 383 SER A CA 1
ATOM 1179 C C . SER A 1 156 ? 37.411 -15.008 -8.916 1.00 49.60 383 SER A C 1
ATOM 1180 O O . SER A 1 156 ? 37.949 -15.985 -9.439 1.00 49.00 383 SER A O 1
ATOM 1183 N N . LEU A 1 157 ? 38.088 -13.948 -8.439 1.00 41.46 384 LEU A N 1
ATOM 1184 C CA . LEU A 1 157 ? 39.571 -13.830 -8.466 1.00 39.51 384 LEU A CA 1
ATOM 1185 C C . LEU A 1 157 ? 40.158 -14.212 -7.101 1.00 37.16 384 LEU A C 1
ATOM 1186 O O . LEU A 1 157 ? 41.372 -14.061 -6.934 1.00 38.74 384 LEU A O 1
ATOM 1191 N N . ASP A 1 158 ? 39.338 -14.683 -6.152 1.00 41.52 385 ASP A N 1
ATOM 1192 C CA . ASP A 1 158 ? 39.758 -15.034 -4.758 1.00 42.49 385 ASP A CA 1
ATOM 1193 C C . ASP A 1 158 ? 40.550 -13.890 -4.123 1.00 38.86 385 ASP A C 1
ATOM 1194 O O . ASP A 1 158 ? 41.609 -14.099 -3.553 1.00 41.89 385 ASP A O 1
ATOM 1199 N N . LEU A 1 159 ? 39.982 -12.698 -4.187 1.00 40.58 386 LEU A N 1
ATOM 1200 C CA . LEU A 1 159 ? 40.569 -11.510 -3.530 1.00 36.19 386 LEU A CA 1
ATOM 1201 C C . LEU A 1 159 ? 40.305 -11.613 -2.035 1.00 37.20 386 LEU A C 1
ATOM 1202 O O . LEU A 1 159 ? 39.311 -12.277 -1.615 1.00 36.79 386 LEU A O 1
ATOM 1207 N N . VAL A 1 160 ? 41.184 -10.993 -1.274 1.00 34.27 387 VAL A N 1
ATOM 1208 C CA . VAL A 1 160 ? 41.154 -11.017 0.207 1.00 37.89 387 VAL A CA 1
ATOM 1209 C C . VAL A 1 160 ? 40.782 -9.609 0.652 1.00 39.15 387 VAL A C 1
ATOM 1210 O O . VAL A 1 160 ? 41.480 -8.663 0.260 1.00 36.28 387 VAL A O 1
ATOM 1214 N N . ASP A 1 161 ? 39.730 -9.512 1.456 1.00 32.74 388 ASP A N 1
ATOM 1215 C CA . ASP A 1 161 ? 39.248 -8.250 2.062 1.00 33.63 388 ASP A CA 1
ATOM 1216 C C . ASP A 1 161 ? 40.313 -7.774 3.041 1.00 37.39 388 ASP A C 1
ATOM 1217 O O . ASP A 1 161 ? 40.922 -8.616 3.730 1.00 36.66 388 ASP A O 1
ATOM 1222 N N . GLY A 1 162 ? 40.554 -6.460 3.106 1.00 30.36 389 GLY A N 1
ATOM 1223 C CA . GLY A 1 162 ? 41.511 -5.902 4.068 1.00 27.80 389 GLY A CA 1
ATOM 1224 C C . GLY A 1 162 ? 41.961 -4.515 3.640 1.00 24.92 389 GLY A C 1
ATOM 1225 O O . GLY A 1 162 ? 41.362 -3.965 2.676 1.00 23.58 389 GLY A O 1
ATOM 1226 N N . ARG A 1 163 ? 42.967 -3.996 4.310 1.00 27.31 390 ARG A N 1
ATOM 1227 C CA . ARG A 1 163 ? 43.458 -2.623 4.038 1.00 27.24 390 ARG A CA 1
ATOM 1228 C C . ARG A 1 163 ? 44.340 -2.668 2.795 1.00 25.56 390 ARG A C 1
ATOM 1229 O O . ARG A 1 163 ? 45.174 -3.584 2.634 1.00 25.15 390 ARG A O 1
ATOM 1237 N N . VAL A 1 164 ? 44.164 -1.664 1.960 1.00 22.26 391 VAL A N 1
ATOM 1238 C CA . VAL A 1 164 ? 44.813 -1.567 0.641 1.00 22.60 391 VAL A CA 1
ATOM 1239 C C . VAL A 1 164 ? 45.280 -0.124 0.416 1.00 23.82 391 VAL A C 1
ATOM 1240 O O . VAL A 1 164 ? 44.759 0.829 1.038 1.00 22.06 391 VAL A O 1
ATOM 1244 N N . ARG A 1 165 ? 46.138 0.026 -0.564 1.00 22.26 392 ARG A N 1
ATOM 1245 C CA . ARG A 1 165 ? 46.490 1.334 -1.131 1.00 22.54 392 ARG A CA 1
ATOM 1246 C C . ARG A 1 165 ? 46.305 1.252 -2.639 1.00 23.99 392 ARG A C 1
ATOM 1247 O O . ARG A 1 165 ? 46.690 0.236 -3.248 1.00 22.09 392 ARG A O 1
ATOM 1255 N N . ALA A 1 166 ? 45.725 2.303 -3.212 1.00 20.45 393 ALA A N 1
ATOM 1256 C CA . ALA A 1 166 ? 45.397 2.391 -4.635 1.00 20.60 393 ALA A CA 1
ATOM 1257 C C . ALA A 1 166 ? 46.202 3.546 -5.248 1.00 20.68 393 ALA A C 1
ATOM 1258 O O . ALA A 1 166 ? 46.123 4.682 -4.738 1.00 19.82 393 ALA A O 1
ATOM 1260 N N . VAL A 1 167 ? 46.892 3.240 -6.336 1.00 19.62 394 VAL A N 1
ATOM 1261 C CA . VAL A 1 167 ? 47.685 4.231 -7.121 1.00 21.49 394 VAL A CA 1
ATOM 1262 C C . VAL A 1 167 ? 47.142 4.278 -8.538 1.00 20.58 394 VAL A C 1
ATOM 1263 O O . VAL A 1 167 ? 46.625 3.296 -9.100 1.00 21.64 394 VAL A O 1
ATOM 1267 N N . PRO A 1 168 ? 47.239 5.450 -9.172 1.00 19.02 395 PRO A N 1
ATOM 1268 C CA . PRO A 1 168 ? 46.710 5.633 -10.513 1.00 19.91 395 PRO A CA 1
ATOM 1269 C C . PRO A 1 168 ? 47.641 5.081 -11.593 1.00 21.61 395 PRO A C 1
ATOM 1270 O O . PRO A 1 168 ? 48.843 5.206 -11.455 1.00 21.99 395 PRO A O 1
ATOM 1274 N N . ARG A 1 169 ? 47.073 4.542 -12.657 1.00 21.27 396 ARG A N 1
ATOM 1275 C CA . ARG A 1 169 ? 47.877 3.913 -13.743 1.00 22.62 396 ARG A CA 1
ATOM 1276 C C . ARG A 1 169 ? 47.595 4.561 -15.100 1.00 22.92 396 ARG A C 1
ATOM 1277 O O . ARG A 1 169 ? 48.555 4.715 -15.908 1.00 23.80 396 ARG A O 1
ATOM 1285 N N . SER A 1 170 ? 46.342 4.876 -15.400 1.00 21.43 397 SER A N 1
ATOM 1286 C CA . SER A 1 170 ? 45.927 5.463 -16.689 1.00 21.13 397 SER A CA 1
ATOM 1287 C C . SER A 1 170 ? 44.567 6.087 -16.529 1.00 21.43 397 SER A C 1
ATOM 1288 O O . SER A 1 170 ? 43.888 5.815 -15.504 1.00 22.72 397 SER A O 1
ATOM 1291 N N . ILE A 1 171 ? 44.166 6.842 -17.513 1.00 20.44 398 ILE A N 1
ATOM 1292 C CA . ILE A 1 171 ? 42.829 7.505 -17.529 1.00 20.98 398 ILE A CA 1
ATOM 1293 C C . ILE A 1 171 ? 42.188 7.166 -18.865 1.00 22.62 398 ILE A C 1
ATOM 1294 O O . ILE A 1 171 ? 42.918 7.005 -19.877 1.00 23.26 398 ILE A O 1
ATOM 1299 N N . TYR A 1 172 ? 40.869 7.082 -18.877 1.00 20.41 399 TYR A N 1
ATOM 1300 C CA . TYR A 1 172 ? 40.035 6.863 -20.072 1.00 22.18 399 TYR A CA 1
ATOM 1301 C C . TYR A 1 172 ? 38.930 7.908 -20.032 1.00 22.54 399 TYR A C 1
ATOM 1302 O O . TYR A 1 172 ? 38.236 8.008 -18.996 1.00 24.04 399 TYR A O 1
ATOM 1311 N N . GLY A 1 173 ? 38.747 8.682 -21.092 1.00 21.44 400 GLY A N 1
ATOM 1312 C CA . GLY A 1 173 ? 37.706 9.728 -21.138 1.00 23.16 400 GLY A CA 1
ATOM 1313 C C . GLY A 1 173 ? 37.975 10.835 -20.134 1.00 22.64 400 GLY A C 1
ATOM 1314 O O . GLY A 1 173 ? 37.029 11.314 -19.471 1.00 20.47 400 GLY A O 1
ATOM 1315 N N . PHE A 1 174 ? 39.255 11.203 -19.980 1.00 22.03 401 PHE A N 1
ATOM 1316 C CA . PHE A 1 174 ? 39.645 12.311 -19.069 1.00 21.74 401 PHE A CA 1
ATOM 1317 C C . PHE A 1 174 ? 38.781 13.520 -19.338 1.00 21.36 401 PHE A C 1
ATOM 1318 O O . PHE A 1 174 ? 38.703 14.023 -20.485 1.00 20.91 401 PHE A O 1
ATOM 1326 N N . GLN A 1 175 ? 38.284 14.143 -18.270 1.00 19.65 402 GLN A N 1
ATOM 1327 C CA . GLN A 1 175 ? 37.759 15.502 -18.334 1.00 19.54 402 GLN A CA 1
ATOM 1328 C C . GLN A 1 175 ? 38.245 16.251 -17.087 1.00 21.33 402 GLN A C 1
ATOM 1329 O O . GLN A 1 175 ? 38.220 15.655 -15.991 1.00 20.71 402 GLN A O 1
ATOM 1335 N N . ASP A 1 176 ? 38.737 17.448 -17.295 1.00 17.44 403 ASP A N 1
ATOM 1336 C CA . ASP A 1 176 ? 39.290 18.219 -16.153 1.00 18.36 403 ASP A CA 1
ATOM 1337 C C . ASP A 1 176 ? 38.167 19.002 -15.460 1.00 18.89 403 ASP A C 1
ATOM 1338 O O . ASP A 1 176 ? 38.077 20.226 -15.589 1.00 22.48 403 ASP A O 1
ATOM 1343 N N . THR A 1 177 ? 37.367 18.270 -14.759 1.00 19.62 404 THR A N 1
ATOM 1344 C CA . THR A 1 177 ? 36.264 18.784 -13.932 1.00 20.65 404 THR A CA 1
ATOM 1345 C C . THR A 1 177 ? 36.148 17.856 -12.736 1.00 19.89 404 THR A C 1
ATOM 1346 O O . THR A 1 177 ? 36.547 16.689 -12.799 1.00 19.93 404 THR A O 1
ATOM 1350 N N . ILE A 1 178 ? 35.629 18.376 -11.630 1.00 19.93 405 ILE A N 1
ATOM 1351 C CA . ILE A 1 178 ? 35.662 17.596 -10.381 1.00 19.39 405 ILE A CA 1
ATOM 1352 C C . ILE A 1 178 ? 34.821 16.331 -10.544 1.00 20.93 405 ILE A C 1
ATOM 1353 O O . ILE A 1 178 ? 33.845 16.321 -11.285 1.00 21.48 405 ILE A O 1
ATOM 1358 N N . PRO A 1 179 ? 35.228 15.266 -9.842 1.00 19.18 406 PRO A N 1
ATOM 1359 C CA . PRO A 1 179 ? 34.558 13.977 -9.862 1.00 21.15 406 PRO A CA 1
ATOM 1360 C C . PRO A 1 179 ? 33.283 14.093 -9.029 1.00 22.54 406 PRO A C 1
ATOM 1361 O O . PRO A 1 179 ? 32.931 15.193 -8.481 1.00 19.91 406 PRO A O 1
ATOM 1365 N N . GLU A 1 180 ? 32.612 12.954 -8.953 1.00 21.73 407 GLU A N 1
ATOM 1366 C CA . GLU A 1 180 ? 31.393 12.816 -8.119 1.00 24.26 407 GLU A CA 1
ATOM 1367 C C . GLU A 1 180 ? 31.871 12.650 -6.685 1.00 20.57 407 GLU A C 1
ATOM 1368 O O . GLU A 1 180 ? 32.366 11.557 -6.382 1.00 22.25 407 GLU A O 1
ATOM 1374 N N . TYR A 1 181 ? 31.769 13.657 -5.811 1.00 21.43 408 TYR A N 1
ATOM 1375 C CA . TYR A 1 181 ? 32.337 13.489 -4.457 1.00 20.24 408 TYR A CA 1
ATOM 1376 C C . TYR A 1 181 ? 31.327 12.940 -3.426 1.00 21.26 408 TYR A C 1
ATOM 1377 O O . TYR A 1 181 ? 31.739 12.400 -2.389 1.00 18.48 408 TYR A O 1
ATOM 1386 N N . ASN A 1 182 ? 30.045 13.041 -3.722 1.00 21.97 409 ASN A N 1
ATOM 1387 C CA . ASN A 1 182 ? 29.035 12.864 -2.627 1.00 22.47 409 ASN A CA 1
ATOM 1388 C C . ASN A 1 182 ? 27.677 12.459 -3.229 1.00 27.07 409 ASN A C 1
ATOM 1389 O O . ASN A 1 182 ? 26.658 13.030 -2.842 1.00 28.09 409 ASN A O 1
ATOM 1394 N N . ASP A 1 183 ? 27.649 11.488 -4.117 1.00 30.69 410 ASP A N 1
ATOM 1395 C CA . ASP A 1 183 ? 26.360 10.894 -4.544 1.00 36.01 410 ASP A CA 1
ATOM 1396 C C . ASP A 1 183 ? 25.445 11.943 -5.194 1.00 37.24 410 ASP A C 1
ATOM 1397 O O . ASP A 1 183 ? 24.229 11.860 -4.993 1.00 41.21 410 ASP A O 1
ATOM 1402 N N . GLY A 1 184 ? 25.991 12.928 -5.898 1.00 34.56 411 GLY A N 1
ATOM 1403 C CA . GLY A 1 184 ? 25.219 14.013 -6.538 1.00 35.47 411 GLY A CA 1
ATOM 1404 C C . GLY A 1 184 ? 24.837 15.146 -5.592 1.00 37.49 411 GLY A C 1
ATOM 1405 O O . GLY A 1 184 ? 24.317 16.138 -6.109 1.00 39.72 411 GLY A O 1
ATOM 1406 N N . LEU A 1 185 ? 25.138 15.067 -4.285 1.00 32.43 412 LEU A N 1
ATOM 1407 C CA . LEU A 1 185 ? 24.844 16.148 -3.306 1.00 32.87 412 LEU A CA 1
ATOM 1408 C C . LEU A 1 185 ? 26.004 17.138 -3.262 1.00 33.60 412 LEU A C 1
ATOM 1409 O O . LEU A 1 185 ? 27.067 16.809 -3.752 1.00 32.22 412 LEU A O 1
ATOM 1414 N N . LEU A 1 186 ? 25.788 18.240 -2.552 1.00 33.39 413 LEU A N 1
ATOM 1415 C CA . LEU A 1 186 ? 26.778 19.340 -2.394 1.00 34.64 413 LEU A CA 1
ATOM 1416 C C . LEU A 1 186 ? 27.881 18.845 -1.467 1.00 28.50 413 LEU A C 1
ATOM 1417 O O . LEU A 1 186 ? 27.626 18.010 -0.588 1.00 26.79 413 LEU A O 1
ATOM 1422 N N . VAL A 1 187 ? 29.069 19.418 -1.604 1.00 26.01 414 VAL A N 1
ATOM 1423 C CA . VAL A 1 187 ? 30.250 18.986 -0.816 1.00 23.36 414 VAL A CA 1
ATOM 1424 C C . VAL A 1 187 ? 31.116 20.227 -0.613 1.00 21.75 414 VAL A C 1
ATOM 1425 O O . VAL A 1 187 ? 31.145 21.105 -1.466 1.00 20.93 414 VAL A O 1
ATOM 1429 N N . PRO A 1 188 ? 31.850 20.360 0.495 1.00 20.02 415 PRO A N 1
ATOM 1430 C CA . PRO A 1 188 ? 32.778 21.480 0.655 1.00 20.15 415 PRO A CA 1
ATOM 1431 C C . PRO A 1 188 ? 33.920 21.366 -0.379 1.00 20.37 415 PRO A C 1
ATOM 1432 O O . PRO A 1 188 ? 34.436 20.256 -0.581 1.00 20.72 415 PRO A O 1
ATOM 1436 N N . LEU A 1 189 ? 34.207 22.463 -1.032 1.00 18.96 416 LEU A N 1
ATOM 1437 C CA . LEU A 1 189 ? 35.245 22.536 -2.087 1.00 18.44 416 LEU A CA 1
ATOM 1438 C C . LEU A 1 189 ? 36.110 23.734 -1.826 1.00 18.31 416 LEU A C 1
ATOM 1439 O O . LEU A 1 189 ? 35.611 24.819 -1.404 1.00 18.66 416 LEU A O 1
ATOM 1444 N N . ALA A 1 190 ? 37.381 23.620 -2.189 1.00 18.03 417 ALA A N 1
ATOM 1445 C CA . ALA A 1 190 ? 38.175 24.827 -2.452 1.00 17.89 417 ALA A CA 1
ATOM 1446 C C . ALA A 1 190 ? 37.461 25.588 -3.551 1.00 17.58 417 ALA A C 1
ATOM 1447 O O . ALA A 1 190 ? 36.999 24.967 -4.517 1.00 18.56 417 ALA A O 1
ATOM 1449 N N . PRO A 1 191 ? 37.394 26.920 -3.450 1.00 18.03 418 PRO A N 1
ATOM 1450 C CA . PRO A 1 191 ? 36.673 27.730 -4.445 1.00 20.06 418 PRO A CA 1
ATOM 1451 C C . PRO A 1 191 ? 37.423 27.712 -5.772 1.00 18.22 418 PRO A C 1
ATOM 1452 O O . PRO A 1 191 ? 38.612 27.339 -5.853 1.00 18.90 418 PRO A O 1
ATOM 1456 N N . PRO A 1 192 ? 36.750 28.067 -6.868 1.00 18.19 419 PRO A N 1
ATOM 1457 C CA . PRO A 1 192 ? 37.452 28.153 -8.142 1.00 19.24 419 PRO A CA 1
ATOM 1458 C C . PRO A 1 192 ? 38.681 29.052 -7.989 1.00 19.97 419 PRO A C 1
ATOM 1459 O O . PRO A 1 192 ? 38.703 30.079 -7.263 1.00 20.98 419 PRO A O 1
ATOM 1463 N N . ILE A 1 193 ? 39.693 28.698 -8.770 1.00 18.33 420 ILE A N 1
ATOM 1464 C CA . ILE A 1 193 ? 40.906 29.522 -8.914 1.00 18.95 420 ILE A CA 1
ATOM 1465 C C . ILE A 1 193 ? 40.495 30.876 -9.504 1.00 19.96 420 ILE A C 1
ATOM 1466 O O . ILE A 1 193 ? 39.818 30.930 -10.540 1.00 22.01 420 ILE A O 1
ATOM 1471 N N . GLY A 1 194 ? 40.955 31.943 -8.865 1.00 20.54 421 GLY A N 1
ATOM 1472 C CA . GLY A 1 194 ? 40.604 33.316 -9.214 1.00 22.17 421 GLY A CA 1
ATOM 1473 C C . GLY A 1 194 ? 40.106 34.030 -7.965 1.00 23.23 421 GLY A C 1
ATOM 1474 O O . GLY A 1 194 ? 40.204 33.500 -6.846 1.00 23.09 421 GLY A O 1
ATOM 1475 N N . PRO A 1 195 ? 39.672 35.293 -8.098 1.00 23.98 422 PRO A N 1
ATOM 1476 C CA . PRO A 1 195 ? 39.534 35.942 -9.399 1.00 22.01 422 PRO A CA 1
ATOM 1477 C C . PRO A 1 195 ? 40.826 36.560 -9.941 1.00 20.79 422 PRO A C 1
ATOM 1478 O O . PRO A 1 195 ? 41.881 36.601 -9.277 1.00 22.19 422 PRO A O 1
ATOM 1482 N N . PHE A 1 196 ? 40.740 36.955 -11.213 1.00 19.92 423 PHE A N 1
ATOM 1483 C CA . PHE A 1 196 ? 41.818 37.571 -11.995 1.00 18.49 423 PHE A CA 1
ATOM 1484 C C . PHE A 1 196 ? 41.451 39.022 -12.282 1.00 20.63 423 PHE A C 1
ATOM 1485 O O . PHE A 1 196 ? 40.275 39.304 -12.573 1.00 21.83 423 PHE A O 1
ATOM 1493 N N . LEU A 1 197 ? 42.440 39.909 -12.291 1.00 20.26 424 LEU A N 1
ATOM 1494 C CA . LEU A 1 197 ? 42.223 41.262 -12.869 1.00 23.17 424 LEU A CA 1
ATOM 1495 C C . LEU A 1 197 ? 41.919 41.129 -14.349 1.00 23.19 424 LEU A C 1
ATOM 1496 O O . LEU A 1 197 ? 42.322 40.187 -15.053 1.00 21.06 424 LEU A O 1
ATOM 1501 N N . PRO A 1 198 ? 41.229 42.126 -14.924 1.00 21.30 425 PRO A N 1
ATOM 1502 C CA . PRO A 1 198 ? 41.141 42.178 -16.374 1.00 22.95 425 PRO A CA 1
ATOM 1503 C C . PRO A 1 198 ? 42.524 42.026 -17.038 1.00 21.08 425 PRO A C 1
ATOM 1504 O O . PRO A 1 198 ? 43.494 42.663 -16.624 1.00 23.26 425 PRO A O 1
ATOM 1508 N N . GLY A 1 199 ? 42.590 41.123 -18.009 1.00 22.65 426 GLY A N 1
ATOM 1509 C CA . GLY A 1 199 ? 43.812 40.805 -18.764 1.00 23.92 426 GLY A CA 1
ATOM 1510 C C . GLY A 1 199 ? 44.733 39.803 -18.071 1.00 21.78 426 GLY A C 1
ATOM 1511 O O . GLY A 1 199 ? 45.730 39.389 -18.722 1.00 22.61 426 GLY A O 1
ATOM 1512 N N . GLU A 1 200 ? 44.379 39.332 -16.885 1.00 20.16 427 GLU A N 1
ATOM 1513 C CA . GLU A 1 200 ? 45.217 38.319 -16.188 1.00 20.34 427 GLU A CA 1
ATOM 1514 C C . GLU A 1 200 ? 44.682 36.933 -16.531 1.00 21.02 427 GLU A C 1
ATOM 1515 O O . GLU A 1 200 ? 43.435 36.750 -16.610 1.00 20.84 427 GLU A O 1
ATOM 1521 N N . VAL A 1 201 ? 45.587 35.961 -16.666 1.00 18.39 428 VAL A N 1
ATOM 1522 C CA . VAL A 1 201 ? 45.234 34.534 -16.911 1.00 17.63 428 VAL A CA 1
ATOM 1523 C C . VAL A 1 201 ? 46.133 33.650 -16.029 1.00 18.89 428 VAL A C 1
ATOM 1524 O O . VAL A 1 201 ? 47.227 34.066 -15.567 1.00 18.67 428 VAL A O 1
ATOM 1528 N N . LEU A 1 202 ? 45.662 32.443 -15.786 1.00 17.13 429 LEU A N 1
ATOM 1529 C CA . LEU A 1 202 ? 46.321 31.478 -14.893 1.00 16.87 429 LEU A CA 1
ATOM 1530 C C . LEU A 1 202 ? 47.619 30.937 -15.517 1.00 16.50 429 LEU A C 1
ATOM 1531 O O . LEU A 1 202 ? 47.606 30.386 -16.633 1.00 16.54 429 LEU A O 1
ATOM 1536 N N . LEU A 1 203 ? 48.710 30.952 -14.737 1.00 17.92 430 LEU A N 1
ATOM 1537 C CA . LEU A 1 203 ? 49.932 30.212 -15.110 1.00 15.97 430 LEU A CA 1
ATOM 1538 C C . LEU A 1 203 ? 49.752 28.733 -14.761 1.00 15.84 430 LEU A C 1
ATOM 1539 O O . LEU A 1 203 ? 49.250 28.378 -13.659 1.00 17.37 430 LEU A O 1
ATOM 1544 N N . ARG A 1 204 ? 50.078 27.863 -15.693 1.00 16.18 431 ARG A N 1
ATOM 1545 C CA . ARG A 1 204 ? 49.840 26.406 -15.601 1.00 16.04 431 ARG A CA 1
ATOM 1546 C C . ARG A 1 204 ? 51.142 25.620 -15.592 1.00 15.97 431 ARG A C 1
ATOM 1547 O O . ARG A 1 204 ? 51.991 25.842 -16.469 1.00 16.81 431 ARG A O 1
ATOM 1555 N N . PHE A 1 205 ? 51.261 24.723 -14.641 1.00 17.02 432 PHE A N 1
ATOM 1556 C CA . PHE A 1 205 ? 52.333 23.720 -14.567 1.00 16.55 432 PHE A CA 1
ATOM 1557 C C . PHE A 1 205 ? 51.734 22.427 -15.117 1.00 16.38 432 PHE A C 1
ATOM 1558 O O . PHE A 1 205 ? 50.734 21.917 -14.577 1.00 15.83 432 PHE A O 1
ATOM 1566 N N . ARG A 1 206 ? 52.348 21.892 -16.163 1.00 15.50 433 ARG A N 1
ATOM 1567 C CA . ARG A 1 206 ? 51.730 20.831 -16.966 1.00 15.93 433 ARG A CA 1
ATOM 1568 C C . ARG A 1 206 ? 52.489 19.525 -16.793 1.00 16.62 433 ARG A C 1
ATOM 1569 O O . ARG A 1 206 ? 53.747 19.540 -16.870 1.00 17.13 433 ARG A O 1
ATOM 1577 N N . THR A 1 207 ? 51.766 18.428 -16.672 1.00 15.63 434 THR A N 1
ATOM 1578 C CA . THR A 1 207 ? 52.349 17.082 -16.900 1.00 16.17 434 THR A CA 1
ATOM 1579 C C . THR A 1 207 ? 51.404 16.316 -17.836 1.00 16.55 434 THR A C 1
ATOM 1580 O O . THR A 1 207 ? 50.432 16.905 -18.334 1.00 16.98 434 THR A O 1
ATOM 1584 N N . TYR A 1 208 ? 51.700 15.049 -18.062 1.00 17.15 435 TYR A N 1
ATOM 1585 C CA . TYR A 1 208 ? 50.982 14.192 -19.037 1.00 17.01 435 TYR A CA 1
ATOM 1586 C C . TYR A 1 208 ? 50.601 12.912 -18.372 1.00 18.31 435 TYR A C 1
ATOM 1587 O O . TYR A 1 208 ? 51.418 12.267 -17.702 1.00 18.98 435 TYR A O 1
ATOM 1596 N N . MET A 1 209 ? 49.327 12.572 -18.558 1.00 18.11 436 MET A N 1
ATOM 1597 C CA . MET A 1 209 ? 48.769 11.285 -18.151 1.00 18.80 436 MET A CA 1
ATOM 1598 C C . MET A 1 209 ? 48.815 10.308 -19.335 1.00 18.15 436 MET A C 1
ATOM 1599 O O . MET A 1 209 ? 48.616 10.713 -20.492 1.00 18.66 436 MET A O 1
ATOM 1604 N N . ARG A 1 210 ? 48.954 9.047 -18.995 1.00 18.71 437 ARG A N 1
ATOM 1605 C CA . ARG A 1 210 ? 48.710 7.968 -19.969 1.00 19.60 437 ARG A CA 1
ATOM 1606 C C . ARG A 1 210 ? 47.191 7.846 -20.128 1.00 20.27 437 ARG A C 1
ATOM 1607 O O . ARG A 1 210 ? 46.542 7.380 -19.169 1.00 21.81 437 ARG A O 1
ATOM 1615 N N . GLN A 1 211 ? 46.682 8.180 -21.301 1.00 20.40 438 GLN A N 1
ATOM 1616 C CA . GLN A 1 211 ? 45.240 8.058 -21.625 1.00 20.96 438 GLN A CA 1
ATOM 1617 C C . GLN A 1 211 ? 45.117 6.900 -22.614 1.00 23.44 438 GLN A C 1
ATOM 1618 O O . GLN A 1 211 ? 45.725 6.925 -23.716 1.00 23.51 438 GLN A O 1
ATOM 1624 N N . ILE A 1 212 ? 44.286 5.945 -22.233 1.00 24.49 439 ILE A N 1
ATOM 1625 C CA . ILE A 1 212 ? 44.079 4.706 -23.030 1.00 26.76 439 ILE A CA 1
ATOM 1626 C C . ILE A 1 212 ? 42.760 4.807 -23.786 1.00 33.71 439 ILE A C 1
ATOM 1627 O O . ILE A 1 212 ? 41.890 5.585 -23.419 1.00 33.54 439 ILE A O 1
ATOM 1632 N N . ASP A 1 213 ? 42.714 4.059 -24.876 1.00 41.17 440 ASP A N 1
ATOM 1633 C CA . ASP A 1 213 ? 41.516 3.733 -25.687 1.00 53.69 440 ASP A CA 1
ATOM 1634 C C . ASP A 1 213 ? 41.590 2.213 -25.935 1.00 58.64 440 ASP A C 1
ATOM 1635 O O . ASP A 1 213 ? 42.433 1.566 -25.297 1.00 54.20 440 ASP A O 1
ATOM 1640 N N . THR A 1 214 ? 40.780 1.639 -26.821 1.00 63.64 441 THR A N 1
ATOM 1641 C CA . THR A 1 214 ? 40.670 0.160 -26.959 1.00 68.62 441 THR A CA 1
ATOM 1642 C C . THR A 1 214 ? 42.048 -0.466 -27.198 1.00 70.45 441 THR A C 1
ATOM 1643 O O . THR A 1 214 ? 42.395 -1.399 -26.434 1.00 75.70 441 THR A O 1
ATOM 1647 N N . ALA A 1 215 ? 42.787 0.026 -28.207 1.00 67.29 442 ALA A N 1
ATOM 1648 C CA . ALA A 1 215 ? 44.045 -0.575 -28.722 1.00 67.31 442 ALA A CA 1
ATOM 1649 C C . ALA A 1 215 ? 45.218 0.422 -28.684 1.00 65.00 442 ALA A C 1
ATOM 1650 O O . ALA A 1 215 ? 46.275 0.104 -29.259 1.00 62.46 442 ALA A O 1
ATOM 1652 N N . ASP A 1 216 ? 45.054 1.580 -28.046 1.00 56.54 443 ASP A N 1
ATOM 1653 C CA . ASP A 1 216 ? 46.007 2.705 -28.193 1.00 52.77 443 ASP A CA 1
ATOM 1654 C C . ASP A 1 216 ? 46.238 3.393 -26.843 1.00 45.50 443 ASP A C 1
ATOM 1655 O O . ASP A 1 216 ? 45.387 3.257 -25.930 1.00 39.85 443 ASP A O 1
ATOM 1660 N N . ALA A 1 217 ? 47.344 4.123 -26.716 1.00 29.04 444 ALA A N 1
ATOM 1661 C CA . ALA A 1 217 ? 47.505 5.037 -25.557 1.00 23.51 444 ALA A CA 1
ATOM 1662 C C . ALA A 1 217 ? 48.206 6.292 -26.038 1.00 21.17 444 ALA A C 1
ATOM 1663 O O . ALA A 1 217 ? 49.020 6.226 -26.967 1.00 20.19 444 ALA A O 1
ATOM 1665 N N . ALA A 1 218 ? 47.892 7.421 -25.425 1.00 19.98 445 ALA A N 1
ATOM 1666 C CA . ALA A 1 218 ? 48.391 8.720 -25.864 1.00 20.51 445 ALA A CA 1
ATOM 1667 C C . ALA A 1 218 ? 48.543 9.586 -24.635 1.00 19.45 445 ALA A C 1
ATOM 1668 O O . ALA A 1 218 ? 47.790 9.383 -23.673 1.00 21.35 445 ALA A O 1
ATOM 1670 N N . ALA A 1 219 ? 49.459 10.526 -24.709 1.00 20.35 446 ALA A N 1
ATOM 1671 C CA . ALA A 1 219 ? 49.671 11.510 -23.617 1.00 19.38 446 ALA A CA 1
ATOM 1672 C C . ALA A 1 219 ? 48.466 12.449 -23.558 1.00 19.59 446 ALA A C 1
ATOM 1673 O O . ALA A 1 219 ? 47.950 12.845 -24.620 1.00 17.96 446 ALA A O 1
ATOM 1675 N N . GLU A 1 220 ? 48.035 12.827 -22.358 1.00 19.46 447 GLU A N 1
ATOM 1676 C CA . GLU A 1 220 ? 46.953 13.836 -22.169 1.00 18.00 447 GLU A CA 1
ATOM 1677 C C . GLU A 1 220 ? 47.420 14.845 -21.106 1.00 17.32 447 GLU A C 1
ATOM 1678 O O . GLU A 1 220 ? 47.795 14.388 -19.995 1.00 17.96 447 GLU A O 1
ATOM 1684 N N . ALA A 1 221 ? 47.409 16.121 -21.443 1.00 17.44 448 ALA A N 1
ATOM 1685 C CA . ALA A 1 221 ? 47.870 17.210 -20.540 1.00 17.52 448 ALA A CA 1
ATOM 1686 C C . ALA A 1 221 ? 46.978 17.266 -19.297 1.00 19.42 448 ALA A C 1
ATOM 1687 O O . ALA A 1 221 ? 45.734 17.135 -19.409 1.00 17.71 448 ALA A O 1
ATOM 1689 N N . ILE A 1 222 ? 47.595 17.536 -18.155 1.00 16.96 449 ILE A N 1
ATOM 1690 C CA . ILE A 1 222 ? 46.873 17.956 -16.923 1.00 16.71 449 ILE A CA 1
ATOM 1691 C C . ILE A 1 222 ? 47.692 19.071 -16.298 1.00 17.53 449 ILE A C 1
ATOM 1692 O O . ILE A 1 222 ? 48.962 18.919 -16.208 1.00 17.59 449 ILE A O 1
ATOM 1697 N N . ASP A 1 223 ? 47.008 20.124 -15.904 1.00 16.74 450 ASP A N 1
ATOM 1698 C CA . ASP A 1 223 ? 47.598 21.359 -15.351 1.00 16.57 450 ASP A CA 1
ATOM 1699 C C . ASP A 1 223 ? 47.395 21.415 -13.837 1.00 18.19 450 ASP A C 1
ATOM 1700 O O . ASP A 1 223 ? 46.423 20.866 -13.318 1.00 16.99 450 ASP A O 1
ATOM 1705 N N . CYS A 1 224 ? 48.314 22.093 -13.139 1.00 16.35 451 CYS A N 1
ATOM 1706 C CA . CYS A 1 224 ? 48.109 22.460 -11.727 1.00 16.35 451 CYS A CA 1
ATOM 1707 C C . CYS A 1 224 ? 48.647 23.878 -11.523 1.00 15.56 451 CYS A C 1
ATOM 1708 O O . CYS A 1 224 ? 49.366 24.397 -12.368 1.00 15.33 451 CYS A O 1
ATOM 1711 N N . ALA A 1 225 ? 48.253 24.481 -10.410 1.00 16.23 452 ALA A N 1
ATOM 1712 C CA . ALA A 1 225 ? 48.513 25.910 -10.135 1.00 16.29 452 ALA A CA 1
ATOM 1713 C C . ALA A 1 225 ? 49.916 26.112 -9.557 1.00 15.86 452 ALA A C 1
ATOM 1714 O O . ALA A 1 225 ? 50.510 27.154 -9.829 1.00 17.37 452 ALA A O 1
ATOM 1716 N N . LEU A 1 226 ? 50.401 25.120 -8.849 1.00 17.69 453 LEU A N 1
ATOM 1717 C CA . LEU A 1 226 ? 51.749 25.155 -8.244 1.00 18.29 453 LEU A CA 1
ATOM 1718 C C . LEU A 1 226 ? 52.329 23.764 -8.312 1.00 18.53 453 LEU A C 1
ATOM 1719 O O . LEU A 1 226 ? 51.645 22.747 -8.115 1.00 19.28 453 LEU A O 1
ATOM 1724 N N . PRO A 1 227 ? 53.658 23.658 -8.453 1.00 18.21 454 PRO A N 1
ATOM 1725 C CA . PRO A 1 227 ? 54.305 22.359 -8.278 1.00 18.71 454 PRO A CA 1
ATOM 1726 C C . PRO A 1 227 ? 54.226 21.913 -6.817 1.00 16.67 454 PRO A C 1
ATOM 1727 O O . PRO A 1 227 ? 54.075 22.736 -5.897 1.00 17.43 454 PRO A O 1
ATOM 1731 N N . GLN A 1 228 ? 54.331 20.608 -6.590 1.00 17.28 455 GLN A N 1
ATOM 1732 C CA . GLN A 1 228 ? 54.166 20.034 -5.236 1.00 16.71 455 GLN A CA 1
ATOM 1733 C C . GLN A 1 228 ? 55.288 20.585 -4.336 1.00 17.12 455 GLN A C 1
ATOM 1734 O O . GLN A 1 228 ? 55.023 20.816 -3.157 1.00 18.95 455 GLN A O 1
ATOM 1740 N N . GLU A 1 229 ? 56.457 20.899 -4.891 1.00 18.38 456 GLU A N 1
ATOM 1741 C CA . GLU A 1 229 ? 57.551 21.499 -4.040 1.00 20.09 456 GLU A CA 1
ATOM 1742 C C . GLU A 1 229 ? 57.136 22.872 -3.488 1.00 20.68 456 GLU A C 1
ATOM 1743 O O . GLU A 1 229 ? 57.562 23.231 -2.356 1.00 22.55 456 GLU A O 1
ATOM 1749 N N . PHE A 1 230 ? 56.322 23.647 -4.198 1.00 19.05 457 PHE A N 1
ATOM 1750 C CA . PHE A 1 230 ? 55.843 24.940 -3.680 1.00 18.88 457 PHE A CA 1
ATOM 1751 C C . PHE A 1 230 ? 54.737 24.694 -2.668 1.00 19.35 457 PHE A C 1
ATOM 1752 O O . PHE A 1 230 ? 54.642 25.444 -1.690 1.00 19.29 457 PHE A O 1
ATOM 1760 N N . VAL A 1 231 ? 53.905 23.693 -2.892 1.00 21.49 458 VAL A N 1
ATOM 1761 C CA . VAL A 1 231 ? 52.873 23.289 -1.907 1.00 20.33 458 VAL A CA 1
ATOM 1762 C C . VAL A 1 231 ? 53.563 22.961 -0.578 1.00 20.59 458 VAL A C 1
ATOM 1763 O O . VAL A 1 231 ? 53.197 23.521 0.509 1.00 21.39 458 VAL A O 1
ATOM 1767 N N . SER A 1 232 ? 54.528 22.047 -0.605 1.00 20.03 459 SER A N 1
ATOM 1768 C CA . SER A 1 232 ? 55.191 21.598 0.644 1.00 21.49 459 SER A CA 1
ATOM 1769 C C . SER A 1 232 ? 56.001 22.765 1.227 1.00 19.86 459 SER A C 1
ATOM 1770 O O . SER A 1 232 ? 56.014 22.917 2.442 1.00 20.94 459 SER A O 1
ATOM 1773 N N . TRP A 1 233 ? 56.533 23.636 0.399 1.00 18.72 460 TRP A N 1
ATOM 1774 C CA . TRP A 1 233 ? 57.272 24.825 0.889 1.00 19.77 460 TRP A CA 1
ATOM 1775 C C . TRP A 1 233 ? 56.361 25.743 1.728 1.00 19.77 460 TRP A C 1
ATOM 1776 O O . TRP A 1 233 ? 56.733 26.128 2.854 1.00 22.17 460 TRP A O 1
ATOM 1787 N N . PHE A 1 234 ? 55.195 26.091 1.211 1.00 17.91 461 PHE A N 1
ATOM 1788 C CA . PHE A 1 234 ? 54.304 27.015 1.944 1.00 19.01 461 PHE A CA 1
ATOM 1789 C C . PHE A 1 234 ? 53.787 26.341 3.198 1.00 20.78 461 PHE A C 1
ATOM 1790 O O . PHE A 1 234 ? 53.716 26.989 4.240 1.00 21.26 461 PHE A O 1
ATOM 1798 N N . ALA A 1 235 ? 53.419 25.066 3.120 1.00 20.96 462 ALA A N 1
ATOM 1799 C CA . ALA A 1 235 ? 52.877 24.320 4.279 1.00 22.96 462 ALA A CA 1
ATOM 1800 C C . ALA A 1 235 ? 53.941 24.165 5.371 1.00 28.29 462 ALA A C 1
ATOM 1801 O O . ALA A 1 235 ? 53.575 24.095 6.538 1.00 32.64 462 ALA A O 1
ATOM 1803 N N . SER A 1 236 ? 55.209 24.186 5.010 1.00 23.55 463 SER A N 1
ATOM 1804 C CA . SER A 1 236 ? 56.352 23.981 5.931 1.00 26.02 463 SER A CA 1
ATOM 1805 C C . SER A 1 236 ? 56.745 25.299 6.589 1.00 26.91 463 SER A C 1
ATOM 1806 O O . SER A 1 236 ? 57.553 25.272 7.530 1.00 30.61 463 SER A O 1
ATOM 1809 N N . ASN A 1 237 ? 56.363 26.417 6.010 1.00 25.69 464 ASN A N 1
ATOM 1810 C CA . ASN A 1 237 ? 56.774 27.761 6.462 1.00 25.30 464 ASN A CA 1
ATOM 1811 C C . ASN A 1 237 ? 55.556 28.351 7.188 1.00 30.86 464 ASN A C 1
ATOM 1812 O O . ASN A 1 237 ? 54.457 27.801 7.088 1.00 30.62 464 ASN A O 1
ATOM 1817 N N . ALA A 1 238 ? 55.683 29.412 7.963 1.00 32.77 465 ALA A N 1
ATOM 1818 C CA . ALA A 1 238 ? 54.392 30.007 8.433 1.00 34.75 465 ALA A CA 1
ATOM 1819 C C . ALA A 1 238 ? 54.479 31.477 8.118 1.00 29.70 465 ALA A C 1
ATOM 1820 O O . ALA A 1 238 ? 54.754 32.254 9.024 1.00 34.27 465 ALA A O 1
ATOM 1822 N N . PHE A 1 239 ? 54.522 31.817 6.831 1.00 25.48 466 PHE A N 1
ATOM 1823 C CA . PHE A 1 239 ? 54.833 33.207 6.459 1.00 25.19 466 PHE A CA 1
ATOM 1824 C C . PHE A 1 239 ? 53.703 34.112 6.970 1.00 28.27 466 PHE A C 1
ATOM 1825 O O . PHE A 1 239 ? 52.511 33.747 6.923 1.00 26.47 466 PHE A O 1
ATOM 1833 N N . THR A 1 240 ? 54.128 35.275 7.417 1.00 29.45 467 THR A N 1
ATOM 1834 C CA . THR A 1 240 ? 53.249 36.388 7.798 1.00 29.57 467 THR A CA 1
ATOM 1835 C C . THR A 1 240 ? 52.756 37.043 6.524 1.00 26.00 467 THR A C 1
ATOM 1836 O O . THR A 1 240 ? 53.586 37.501 5.733 1.00 29.85 467 THR A O 1
ATOM 1840 N N . VAL A 1 241 ? 51.452 37.020 6.297 1.00 27.16 468 VAL A N 1
ATOM 1841 C CA . VAL A 1 241 ? 50.835 37.675 5.116 1.00 26.33 468 VAL A CA 1
ATOM 1842 C C . VAL A 1 241 ? 50.856 39.190 5.351 1.00 27.70 468 VAL A C 1
ATOM 1843 O O . VAL A 1 241 ? 50.432 39.610 6.415 1.00 33.01 468 VAL A O 1
ATOM 1847 N N . GLN A 1 242 ? 51.376 39.976 4.425 1.00 26.73 469 GLN A N 1
ATOM 1848 C CA . GLN A 1 242 ? 51.508 41.458 4.584 1.00 27.80 469 GLN A CA 1
ATOM 1849 C C . GLN A 1 242 ? 50.665 42.192 3.564 1.00 29.76 469 GLN A C 1
ATOM 1850 O O . GLN A 1 242 ? 50.469 43.419 3.719 1.00 31.28 469 GLN A O 1
ATOM 1856 N N . SER A 1 243 ? 50.217 41.528 2.505 1.00 29.20 470 SER A N 1
ATOM 1857 C CA . SER A 1 243 ? 49.374 42.171 1.468 1.00 26.72 470 SER A CA 1
ATOM 1858 C C . SER A 1 243 ? 48.561 41.080 0.781 1.00 28.79 470 SER A C 1
ATOM 1859 O O . SER A 1 243 ? 48.313 40.076 1.437 1.00 29.37 470 SER A O 1
ATOM 1862 N N . GLU A 1 244 ? 48.092 41.305 -0.439 1.00 25.48 471 GLU A N 1
ATOM 1863 C CA . GLU A 1 244 ? 47.104 40.382 -1.081 1.00 25.42 471 GLU A CA 1
ATOM 1864 C C . GLU A 1 244 ? 47.768 39.445 -2.094 1.00 24.45 471 GLU A C 1
ATOM 1865 O O . GLU A 1 244 ? 47.169 38.383 -2.454 1.00 24.68 471 GLU A O 1
ATOM 1871 N N . ALA A 1 245 ? 48.980 39.782 -2.517 1.00 23.03 472 ALA A N 1
ATOM 1872 C CA . ALA A 1 245 ? 49.696 38.989 -3.514 1.00 24.16 472 ALA A CA 1
ATOM 1873 C C . ALA A 1 245 ? 51.200 39.257 -3.430 1.00 26.11 472 ALA A C 1
ATOM 1874 O O . ALA A 1 245 ? 51.637 40.229 -2.821 1.00 26.00 472 ALA A O 1
ATOM 1876 N N . LEU A 1 246 ? 51.961 38.403 -4.089 1.00 24.99 473 LEU A N 1
ATOM 1877 C CA . LEU A 1 246 ? 53.439 38.528 -4.200 1.00 24.82 473 LEU A CA 1
ATOM 1878 C C . LEU A 1 246 ? 53.758 38.755 -5.658 1.00 26.33 473 LEU A C 1
ATOM 1879 O O . LEU A 1 246 ? 53.327 37.951 -6.520 1.00 24.15 473 LEU A O 1
ATOM 1884 N N . LEU A 1 247 ? 54.491 39.810 -5.943 1.00 22.99 474 LEU A N 1
ATOM 1885 C CA . LEU A 1 247 ? 55.025 40.059 -7.293 1.00 22.78 474 LEU A CA 1
ATOM 1886 C C . LEU A 1 247 ? 56.243 39.158 -7.464 1.00 23.58 474 LEU A C 1
ATOM 1887 O O . LEU A 1 247 ? 57.128 39.222 -6.595 1.00 24.07 474 LEU A O 1
ATOM 1892 N N . LEU A 1 248 ? 56.248 38.317 -8.510 1.00 21.81 475 LEU A N 1
ATOM 1893 C CA . LEU A 1 248 ? 57.347 37.383 -8.810 1.00 22.26 475 LEU A CA 1
ATOM 1894 C C . LEU A 1 248 ? 57.919 37.776 -10.148 1.00 23.51 475 LEU A C 1
ATOM 1895 O O . LEU A 1 248 ? 57.204 38.345 -11.005 1.00 24.64 475 LEU A O 1
ATOM 1900 N N . ARG A 1 249 ? 59.176 37.406 -10.359 1.00 20.94 476 ARG A N 1
ATOM 1901 C CA . ARG A 1 249 ? 59.754 37.460 -11.705 1.00 22.34 476 ARG A CA 1
ATOM 1902 C C . ARG A 1 249 ? 60.221 36.050 -12.044 1.00 21.83 476 ARG A C 1
ATOM 1903 O O . ARG A 1 249 ? 60.819 35.376 -11.160 1.00 23.80 476 ARG A O 1
ATOM 1911 N N . TYR A 1 250 ? 59.929 35.623 -13.257 1.00 21.23 477 TYR A N 1
ATOM 1912 C CA . TYR A 1 250 ? 60.455 34.365 -13.801 1.00 19.45 477 TYR A CA 1
ATOM 1913 C C . TYR A 1 250 ? 61.629 34.737 -14.689 1.00 23.05 477 TYR A C 1
ATOM 1914 O O . TYR A 1 250 ? 61.468 35.489 -15.676 1.00 24.06 477 TYR A O 1
ATOM 1923 N N A ARG A 1 251 ? 62.801 34.221 -14.320 0.50 23.96 478 ARG A N 1
ATOM 1924 N N B ARG A 1 251 ? 62.806 34.243 -14.321 0.50 23.66 478 ARG A N 1
ATOM 1925 C CA A ARG A 1 251 ? 64.101 34.650 -14.913 0.50 25.79 478 ARG A CA 1
ATOM 1926 C CA B ARG A 1 251 ? 64.063 34.657 -15.003 0.50 25.05 478 ARG A CA 1
ATOM 1927 C C A ARG A 1 251 ? 64.834 33.448 -15.512 0.50 24.38 478 ARG A C 1
ATOM 1928 C C B ARG A 1 251 ? 64.815 33.445 -15.532 0.50 24.07 478 ARG A C 1
ATOM 1929 O O A ARG A 1 251 ? 64.792 32.384 -14.903 0.50 23.98 478 ARG A O 1
ATOM 1930 O O B ARG A 1 251 ? 64.775 32.394 -14.900 0.50 23.76 478 ARG A O 1
ATOM 1945 N N . ASN A 1 252 ? 65.517 33.642 -16.639 1.00 26.40 479 ASN A N 1
ATOM 1946 C CA . ASN A 1 252 ? 66.605 32.741 -17.101 1.00 32.77 479 ASN A CA 1
ATOM 1947 C C . ASN A 1 252 ? 67.601 32.528 -15.943 1.00 33.34 479 ASN A C 1
ATOM 1948 O O . ASN A 1 252 ? 68.034 33.529 -15.353 1.00 38.29 479 ASN A O 1
ATOM 1953 N N . THR A 1 253 ? 67.918 31.295 -15.565 1.00 38.80 480 THR A N 1
ATOM 1954 C CA . THR A 1 253 ? 68.721 31.044 -14.328 1.00 43.10 480 THR A CA 1
ATOM 1955 C C . THR A 1 253 ? 70.165 31.566 -14.531 1.00 45.23 480 THR A C 1
ATOM 1956 O O . THR A 1 253 ? 70.710 32.203 -13.581 1.00 51.07 480 THR A O 1
ATOM 1960 N N . LEU A 1 254 ? 70.751 31.368 -15.700 1.00 50.16 481 LEU A N 1
ATOM 1961 C CA . LEU A 1 254 ? 72.129 31.880 -15.971 1.00 57.94 481 LEU A CA 1
ATOM 1962 C C . LEU A 1 254 ? 72.120 33.413 -16.036 1.00 59.90 481 LEU A C 1
ATOM 1963 O O . LEU A 1 254 ? 72.604 34.075 -15.051 1.00 51.39 481 LEU A O 1
ATOM 1968 N N . THR A 1 255 ? 71.517 33.939 -17.111 1.00 54.42 482 THR A N 1
ATOM 1969 C CA . THR A 1 255 ? 71.608 35.349 -17.569 1.00 47.41 482 THR A CA 1
ATOM 1970 C C . THR A 1 255 ? 70.827 36.250 -16.606 1.00 49.19 482 THR A C 1
ATOM 1971 O O . THR A 1 255 ? 71.156 37.437 -16.525 1.00 47.35 482 THR A O 1
ATOM 1975 N N . GLY A 1 256 ? 69.801 35.738 -15.913 1.00 45.64 483 GLY A N 1
ATOM 1976 C CA . GLY A 1 256 ? 68.920 36.602 -15.098 1.00 44.31 483 GLY A CA 1
ATOM 1977 C C . GLY A 1 256 ? 67.967 37.413 -15.961 1.00 37.08 483 GLY A C 1
ATOM 1978 O O . GLY A 1 256 ? 67.221 38.220 -15.395 1.00 40.29 483 GLY A O 1
ATOM 1979 N N . GLN A 1 257 ? 67.971 37.204 -17.285 1.00 37.55 484 GLN A N 1
ATOM 1980 C CA . GLN A 1 257 ? 67.060 37.911 -18.221 1.00 36.49 484 GLN A CA 1
ATOM 1981 C C . GLN A 1 257 ? 65.614 37.611 -17.779 1.00 31.29 484 GLN A C 1
ATOM 1982 O O . GLN A 1 257 ? 65.295 36.428 -17.503 1.00 29.32 484 GLN A O 1
ATOM 1988 N N . LEU A 1 258 ? 64.803 38.642 -17.666 1.00 31.92 485 LEU A N 1
ATOM 1989 C CA . LEU A 1 258 ? 63.374 38.513 -17.266 1.00 30.02 485 LEU A CA 1
ATOM 1990 C C . LEU A 1 258 ? 62.561 37.856 -18.385 1.00 30.38 485 LEU A C 1
ATOM 1991 O O . LEU A 1 258 ? 62.585 38.355 -19.562 1.00 33.25 485 LEU A O 1
ATOM 1996 N N . LEU A 1 259 ? 61.848 36.770 -18.081 1.00 24.48 486 LEU A N 1
ATOM 1997 C CA . LEU A 1 259 ? 60.871 36.212 -19.042 1.00 23.67 486 LEU A CA 1
ATOM 1998 C C . LEU A 1 259 ? 59.497 36.870 -18.817 1.00 26.24 486 LEU A C 1
ATOM 1999 O O . LEU A 1 259 ? 58.853 37.266 -19.799 1.00 27.77 486 LEU A O 1
ATOM 2004 N N . PHE A 1 260 ? 59.068 36.994 -17.581 1.00 24.38 487 PHE A N 1
ATOM 2005 C CA . PHE A 1 260 ? 57.810 37.716 -17.286 1.00 23.56 487 PHE A CA 1
ATOM 2006 C C . PHE A 1 260 ? 57.776 38.032 -15.815 1.00 23.82 487 PHE A C 1
ATOM 2007 O O . PHE A 1 260 ? 58.384 37.298 -15.009 1.00 22.95 487 PHE A O 1
ATOM 2015 N N . GLU A 1 261 ? 56.950 39.017 -15.477 1.00 23.03 488 GLU A N 1
ATOM 2016 C CA . GLU A 1 261 ? 56.550 39.240 -14.087 1.00 22.85 488 GLU A CA 1
ATOM 2017 C C . GLU A 1 261 ? 55.135 38.684 -13.916 1.00 20.76 488 GLU A C 1
ATOM 2018 O O . GLU A 1 261 ? 54.410 38.610 -14.908 1.00 22.36 488 GLU A O 1
ATOM 2024 N N . CYS A 1 262 ? 54.827 38.260 -12.699 1.00 21.38 489 CYS A N 1
ATOM 2025 C CA . CYS A 1 262 ? 53.543 37.606 -12.402 1.00 19.76 489 CYS A CA 1
ATOM 2026 C C . CYS A 1 262 ? 53.165 37.886 -10.968 1.00 21.55 489 CYS A C 1
ATOM 2027 O O . CYS A 1 262 ? 53.995 38.362 -10.175 1.00 21.89 489 CYS A O 1
ATOM 2030 N N . LYS A 1 263 ? 51.914 37.601 -10.639 1.00 21.43 490 LYS A N 1
ATOM 2031 C CA . LYS A 1 263 ? 51.398 37.749 -9.262 1.00 20.51 490 LYS A CA 1
ATOM 2032 C C . LYS A 1 263 ? 51.036 36.376 -8.721 1.00 21.04 490 LYS A C 1
ATOM 2033 O O . LYS A 1 263 ? 50.198 35.709 -9.314 1.00 19.86 490 LYS A O 1
ATOM 2039 N N . LEU A 1 264 ? 51.677 36.016 -7.622 1.00 19.71 491 LEU A N 1
ATOM 2040 C CA . LEU A 1 264 ? 51.215 34.908 -6.772 1.00 19.23 491 LEU A CA 1
ATOM 2041 C C . LEU A 1 264 ? 50.193 35.476 -5.813 1.00 19.69 491 LEU A C 1
ATOM 2042 O O . LEU A 1 264 ? 50.570 36.127 -4.792 1.00 20.46 491 LEU A O 1
ATOM 2047 N N . TYR A 1 265 ? 48.929 35.227 -6.087 1.00 19.13 492 TYR A N 1
ATOM 2048 C CA . TYR A 1 265 ? 47.851 35.609 -5.125 1.00 17.99 492 TYR A CA 1
ATOM 2049 C C . TYR A 1 265 ? 47.999 34.760 -3.877 1.00 19.63 492 TYR A C 1
ATOM 2050 O O . TYR A 1 265 ? 48.445 33.589 -3.911 1.00 18.45 492 TYR A O 1
ATOM 2059 N N . ASN A 1 266 ? 47.641 35.341 -2.732 1.00 19.90 493 ASN A N 1
ATOM 2060 C CA . ASN A 1 266 ? 47.759 34.636 -1.444 1.00 20.79 493 ASN A CA 1
ATOM 2061 C C . ASN A 1 266 ? 47.050 33.280 -1.469 1.00 20.02 493 ASN A C 1
ATOM 2062 O O . ASN A 1 266 ? 47.509 32.351 -0.771 1.00 19.26 493 ASN A O 1
ATOM 2067 N N . GLU A 1 267 ? 45.989 33.144 -2.250 1.00 19.99 494 GLU A N 1
ATOM 2068 C CA . GLU A 1 267 ? 45.181 31.913 -2.239 1.00 21.22 494 GLU A CA 1
ATOM 2069 C C . GLU A 1 267 ? 45.786 30.850 -3.162 1.00 20.85 494 GLU A C 1
ATOM 2070 O O . GLU A 1 267 ? 45.116 29.807 -3.367 1.00 23.90 494 GLU A O 1
ATOM 2076 N N . GLY A 1 268 ? 46.984 31.076 -3.684 1.00 20.32 495 GLY A N 1
ATOM 2077 C CA . GLY A 1 268 ? 47.846 30.000 -4.198 1.00 18.84 495 GLY A CA 1
ATOM 2078 C C . GLY A 1 268 ? 47.824 29.791 -5.682 1.00 20.87 495 GLY A C 1
ATOM 2079 O O . GLY A 1 268 ? 48.142 28.670 -6.109 1.00 27.42 495 GLY A O 1
ATOM 2080 N N . TYR A 1 269 ? 47.547 30.812 -6.476 1.00 18.45 496 TYR A N 1
ATOM 2081 C CA . TYR A 1 269 ? 47.600 30.698 -7.931 1.00 17.79 496 TYR A CA 1
ATOM 2082 C C . TYR A 1 269 ? 48.337 31.895 -8.485 1.00 18.43 496 TYR A C 1
ATOM 2083 O O . TYR A 1 269 ? 48.357 32.978 -7.844 1.00 18.49 496 TYR A O 1
ATOM 2092 N N . ILE A 1 270 ? 49.000 31.671 -9.607 1.00 18.53 497 ILE A N 1
ATOM 2093 C CA . ILE A 1 270 ? 49.811 32.721 -10.283 1.00 18.23 497 ILE A CA 1
ATOM 2094 C C . ILE A 1 270 ? 49.087 33.243 -11.515 1.00 18.58 497 ILE A C 1
ATOM 2095 O O . ILE A 1 270 ? 48.584 32.464 -12.360 1.00 17.81 497 ILE A O 1
ATOM 2100 N N . ALA A 1 271 ? 49.119 34.554 -11.670 1.00 18.42 498 ALA A N 1
ATOM 2101 C CA . ALA A 1 271 ? 48.547 35.273 -12.803 1.00 18.93 498 ALA A CA 1
ATOM 2102 C C . ALA A 1 271 ? 49.648 35.972 -13.608 1.00 19.32 498 ALA A C 1
ATOM 2103 O O . ALA A 1 271 ? 50.514 36.621 -13.026 1.00 19.94 498 ALA A O 1
ATOM 2105 N N . LEU A 1 272 ? 49.496 35.930 -14.923 1.00 20.44 499 LEU A N 1
ATOM 2106 C CA . LEU A 1 272 ? 50.240 36.758 -15.899 1.00 19.75 499 LEU A CA 1
ATOM 2107 C C . LEU A 1 272 ? 49.253 37.664 -16.618 1.00 21.74 499 LEU A C 1
ATOM 2108 O O . LEU A 1 272 ? 48.088 37.255 -16.839 1.00 20.15 499 LEU A O 1
ATOM 2113 N N . SER A 1 273 ? 49.754 38.791 -17.091 1.00 21.00 500 SER A N 1
ATOM 2114 C CA . SER A 1 273 ? 48.963 39.692 -17.950 1.00 22.62 500 SER A CA 1
ATOM 2115 C C . SER A 1 273 ? 49.247 39.303 -19.395 1.00 23.35 500 SER A C 1
ATOM 2116 O O . SER A 1 273 ? 50.345 39.536 -19.895 1.00 23.78 500 SER A O 1
ATOM 2119 N N . TYR A 1 274 ? 48.271 38.662 -20.031 1.00 22.68 501 TYR A N 1
ATOM 2120 C CA . TYR A 1 274 ? 48.448 38.080 -21.377 1.00 22.51 501 TYR A CA 1
ATOM 2121 C C . TYR A 1 274 ? 47.094 38.127 -22.066 1.00 28.62 501 TYR A C 1
ATOM 2122 O O . TYR A 1 274 ? 46.149 37.517 -21.563 1.00 26.56 501 TYR A O 1
ATOM 2131 N N . SER A 1 275 ? 47.025 38.753 -23.226 1.00 31.37 502 SER A N 1
ATOM 2132 C CA . SER A 1 275 ? 45.738 38.852 -23.960 1.00 40.16 502 SER A CA 1
ATOM 2133 C C . SER A 1 275 ? 45.858 38.232 -25.347 1.00 40.73 502 SER A C 1
ATOM 2134 O O . SER A 1 275 ? 45.029 38.583 -26.174 1.00 46.39 502 SER A O 1
ATOM 2137 N N . GLY A 1 276 ? 46.839 37.364 -25.601 1.00 35.31 503 GLY A N 1
ATOM 2138 C CA . GLY A 1 276 ? 46.849 36.557 -26.827 1.00 41.10 503 GLY A CA 1
ATOM 2139 C C . GLY A 1 276 ? 45.671 35.609 -26.796 1.00 37.71 503 GLY A C 1
ATOM 2140 O O . GLY A 1 276 ? 45.048 35.414 -25.721 1.00 49.18 503 GLY A O 1
ATOM 2141 N N . SER A 1 277 ? 45.336 35.036 -27.927 1.00 40.54 504 SER A N 1
ATOM 2142 C CA . SER A 1 277 ? 44.220 34.074 -28.053 1.00 39.11 504 SER A CA 1
ATOM 2143 C C . SER A 1 277 ? 44.799 32.668 -28.106 1.00 38.21 504 SER A C 1
ATOM 2144 O O . SER A 1 277 ? 44.070 31.723 -27.805 1.00 45.66 504 SER A O 1
ATOM 2147 N N . GLY A 1 278 ? 46.086 32.553 -28.472 1.00 29.86 505 GLY A N 1
ATOM 2148 C CA . GLY A 1 278 ? 46.747 31.241 -28.510 1.00 29.98 505 GLY A CA 1
ATOM 2149 C C . GLY A 1 278 ? 47.544 30.940 -27.239 1.00 27.66 505 GLY A C 1
ATOM 2150 O O . GLY A 1 278 ? 47.827 31.855 -26.487 1.00 29.68 505 GLY A O 1
ATOM 2151 N N . PRO A 1 279 ? 47.876 29.653 -27.010 1.00 25.94 506 PRO A N 1
ATOM 2152 C CA . PRO A 1 279 ? 48.708 29.203 -25.899 1.00 25.39 506 PRO A CA 1
ATOM 2153 C C . PRO A 1 279 ? 50.108 29.815 -26.056 1.00 25.13 506 PRO A C 1
ATOM 2154 O O . PRO A 1 279 ? 50.594 30.031 -27.210 1.00 25.10 506 PRO A O 1
ATOM 2158 N N . LEU A 1 280 ? 50.694 30.186 -24.920 1.00 21.55 507 LEU A N 1
ATOM 2159 C CA . LEU A 1 280 ? 52.058 30.738 -24.877 1.00 20.26 507 LEU A CA 1
ATOM 2160 C C . LEU A 1 280 ? 52.822 29.856 -23.906 1.00 20.29 507 LEU A C 1
ATOM 2161 O O . LEU A 1 280 ? 52.445 29.853 -22.738 1.00 20.33 507 LEU A O 1
ATOM 2166 N N . THR A 1 281 ? 53.784 29.101 -24.413 1.00 19.09 508 THR A N 1
ATOM 2167 C CA . THR A 1 281 ? 54.619 28.203 -23.601 1.00 19.09 508 THR A CA 1
ATOM 2168 C C . THR A 1 281 ? 55.888 28.947 -23.193 1.00 19.03 508 THR A C 1
ATOM 2169 O O . THR A 1 281 ? 56.353 29.843 -23.922 1.00 18.90 508 THR A O 1
ATOM 2173 N N . PHE A 1 282 ? 56.420 28.525 -22.053 1.00 17.64 509 PHE A N 1
ATOM 2174 C CA . PHE A 1 282 ? 57.629 29.114 -21.462 1.00 18.50 509 PHE A CA 1
ATOM 2175 C C . PHE A 1 282 ? 58.675 28.039 -21.322 1.00 19.25 509 PHE A C 1
ATOM 2176 O O . PHE A 1 282 ? 58.395 26.876 -21.058 1.00 18.09 509 PHE A O 1
ATOM 2184 N N . PRO A 1 283 ? 59.949 28.447 -21.351 1.00 20.52 510 PRO A N 1
ATOM 2185 C CA . PRO A 1 283 ? 61.018 27.526 -20.960 1.00 21.16 510 PRO A CA 1
ATOM 2186 C C . PRO A 1 283 ? 60.814 27.105 -19.511 1.00 18.85 510 PRO A C 1
ATOM 2187 O O . PRO A 1 283 ? 60.307 27.865 -18.702 1.00 20.72 510 PRO A O 1
ATOM 2191 N N . THR A 1 284 ? 61.118 25.847 -19.215 1.00 18.00 511 THR A N 1
ATOM 2192 C CA . THR A 1 284 ? 60.926 25.252 -17.882 1.00 17.55 511 THR A CA 1
ATOM 2193 C C . THR A 1 284 ? 62.217 25.268 -17.038 1.00 17.56 511 THR A C 1
ATOM 2194 O O . THR A 1 284 ? 62.210 24.671 -15.946 1.00 18.15 511 THR A O 1
ATOM 2198 N N . ASP A 1 285 ? 63.254 25.920 -17.560 1.00 19.15 512 ASP A N 1
ATOM 2199 C CA . ASP A 1 285 ? 64.571 26.007 -16.888 1.00 20.65 512 ASP A CA 1
ATOM 2200 C C . ASP A 1 285 ? 64.780 27.398 -16.312 1.00 22.74 512 ASP A C 1
ATOM 2201 O O . ASP A 1 285 ? 65.954 27.715 -15.948 1.00 22.61 512 ASP A O 1
ATOM 2206 N N . GLY A 1 286 ? 63.727 28.187 -16.095 1.00 20.00 513 GLY A N 1
ATOM 2207 C CA . GLY A 1 286 ? 63.857 29.442 -15.337 1.00 20.30 513 GLY A CA 1
ATOM 2208 C C . GLY A 1 286 ? 63.605 29.230 -13.861 1.00 18.69 513 GLY A C 1
ATOM 2209 O O . GLY A 1 286 ? 63.313 28.105 -13.432 1.00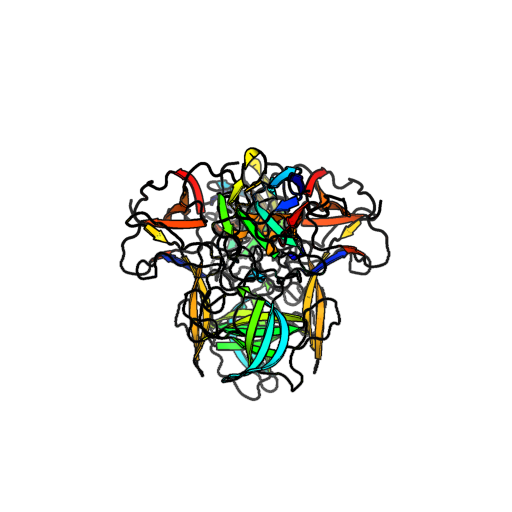 18.70 513 GLY A O 1
ATOM 2210 N N . ILE A 1 287 ? 63.697 30.313 -13.095 1.00 19.86 514 ILE A N 1
ATOM 2211 C CA . ILE A 1 287 ? 63.364 30.278 -11.665 1.00 19.29 514 ILE A CA 1
ATOM 2212 C C . ILE A 1 287 ? 62.521 31.502 -11.341 1.00 18.60 514 ILE A C 1
ATOM 2213 O O . ILE A 1 287 ? 62.613 32.509 -12.060 1.00 20.57 514 ILE A O 1
ATOM 2218 N N . PHE A 1 288 ? 61.714 31.355 -10.299 1.00 20.40 515 PHE A N 1
ATOM 2219 C CA . PHE A 1 288 ? 60.852 32.430 -9.747 1.00 21.50 515 PHE A CA 1
ATOM 2220 C C . PHE A 1 288 ? 61.583 33.080 -8.578 1.00 22.98 515 PHE A C 1
ATOM 2221 O O . PHE A 1 288 ? 62.015 32.394 -7.637 1.00 26.39 515 PHE A O 1
ATOM 2229 N N . GLU A 1 289 ? 61.606 34.381 -8.627 1.00 24.82 516 GLU A N 1
ATOM 2230 C CA . GLU A 1 289 ? 62.125 35.256 -7.542 1.00 26.95 516 GLU A CA 1
ATOM 2231 C C . GLU A 1 289 ? 60.957 36.055 -6.963 1.00 24.98 516 GLU A C 1
ATOM 2232 O O . GLU A 1 289 ? 60.222 36.676 -7.751 1.00 23.40 516 GLU A O 1
ATOM 2238 N N . VAL A 1 290 ? 60.837 36.092 -5.650 1.00 25.35 517 VAL A N 1
ATOM 2239 C CA . VAL A 1 290 ? 59.864 36.997 -4.977 1.00 26.07 517 VAL A CA 1
ATOM 2240 C C . VAL A 1 290 ? 60.438 38.409 -4.974 1.00 29.47 517 VAL A C 1
ATOM 2241 O O . VAL A 1 290 ? 61.601 38.557 -4.517 1.00 28.60 517 VAL A O 1
ATOM 2245 N N . VAL A 1 291 ? 59.709 39.387 -5.519 1.00 24.60 518 VAL A N 1
ATOM 2246 C CA . VAL A 1 291 ? 60.141 40.808 -5.557 1.00 28.73 518 VAL A CA 1
ATOM 2247 C C . VAL A 1 291 ? 59.564 41.543 -4.346 1.00 30.72 518 VAL A C 1
ATOM 2248 O O . VAL A 1 291 ? 60.342 42.162 -3.590 1.00 28.78 518 VAL A O 1
ATOM 2252 N N . SER A 1 292 ? 58.258 41.478 -4.126 1.00 25.93 519 SER A N 1
ATOM 2253 C CA . SER A 1 292 ? 57.609 42.233 -3.025 1.00 27.72 519 SER A CA 1
ATOM 2254 C C . SER A 1 292 ? 56.166 41.811 -2.850 1.00 28.16 519 SER A C 1
ATOM 2255 O O . SER A 1 292 ? 55.597 41.162 -3.782 1.00 27.47 519 SER A O 1
ATOM 2258 N N . TRP A 1 293 ? 55.604 42.204 -1.712 1.00 27.94 520 TRP A N 1
ATOM 2259 C CA . TRP A 1 293 ? 54.144 42.126 -1.465 1.00 28.40 520 TRP A CA 1
ATOM 2260 C C . TRP A 1 293 ? 53.499 43.208 -2.309 1.00 30.39 520 TRP A C 1
ATOM 2261 O O . TRP A 1 293 ? 54.104 44.285 -2.455 1.00 28.25 520 TRP A O 1
ATOM 2272 N N . VAL A 1 294 ? 52.351 42.929 -2.930 1.00 24.65 521 VAL A N 1
ATOM 2273 C CA . VAL A 1 294 ? 51.645 43.946 -3.755 1.00 25.30 521 VAL A CA 1
ATOM 2274 C C . VAL A 1 294 ? 50.157 43.728 -3.497 1.00 26.53 521 VAL A C 1
ATOM 2275 O O . VAL A 1 294 ? 49.726 42.633 -3.111 1.00 24.82 521 VAL A O 1
ATOM 2279 N N . PRO A 1 295 ? 49.351 44.777 -3.704 1.00 28.54 522 PRO A N 1
ATOM 2280 C CA . PRO A 1 295 ? 47.907 44.644 -3.596 1.00 28.14 522 PRO A CA 1
ATOM 2281 C C . PRO A 1 295 ? 47.309 43.896 -4.788 1.00 25.89 522 PRO A C 1
ATOM 2282 O O . PRO A 1 295 ? 47.954 43.723 -5.824 1.00 26.02 522 PRO A O 1
ATOM 2286 N N A ARG A 1 296 ? 46.055 43.506 -4.602 0.50 25.43 523 ARG A N 1
ATOM 2287 N N B ARG A 1 296 ? 46.055 43.469 -4.654 0.50 26.76 523 ARG A N 1
ATOM 2288 C CA A ARG A 1 296 ? 45.224 42.791 -5.599 0.50 24.42 523 ARG A CA 1
ATOM 2289 C CA B ARG A 1 296 ? 45.360 42.729 -5.742 0.50 26.08 523 ARG A CA 1
ATOM 2290 C C A ARG A 1 296 ? 45.194 43.576 -6.910 0.50 23.92 523 ARG A C 1
ATOM 2291 C C B ARG A 1 296 ? 45.316 43.596 -6.992 0.50 25.10 523 ARG A C 1
ATOM 2292 O O A ARG A 1 296 ? 45.168 42.930 -7.978 0.50 23.87 523 ARG A O 1
ATOM 2293 O O B ARG A 1 296 ? 45.424 43.040 -8.113 0.50 24.24 523 ARG A O 1
ATOM 2308 N N . LEU A 1 297 ? 45.168 44.919 -6.832 1.00 24.72 524 LEU A N 1
ATOM 2309 C CA . LEU A 1 297 ? 44.976 45.798 -8.004 1.00 24.45 524 LEU A CA 1
ATOM 2310 C C . LEU A 1 297 ? 46.291 46.056 -8.734 1.00 26.00 524 LEU A C 1
ATOM 2311 O O . LEU A 1 297 ? 46.257 46.731 -9.749 1.00 25.34 524 LEU A O 1
ATOM 2316 N N . TYR A 1 298 ? 47.413 45.533 -8.254 1.00 28.29 525 TYR A N 1
ATOM 2317 C CA . TYR A 1 298 ? 48.709 45.816 -8.907 1.00 25.99 525 TYR A CA 1
ATOM 2318 C C . TYR A 1 298 ? 48.656 45.373 -10.370 1.00 25.48 525 TYR A C 1
ATOM 2319 O O . TYR A 1 298 ? 48.385 44.199 -10.630 1.00 25.60 525 TYR A O 1
ATOM 2328 N N . GLN A 1 299 ? 48.969 46.272 -11.300 1.00 25.38 526 GLN A N 1
ATOM 2329 C CA . GLN A 1 299 ? 48.890 46.012 -12.747 1.00 25.64 526 GLN A CA 1
ATOM 2330 C C . GLN A 1 299 ? 50.228 45.485 -13.260 1.00 28.55 526 GLN A C 1
ATOM 2331 O O . GLN A 1 299 ? 51.226 46.216 -13.192 1.00 26.45 526 GLN A O 1
ATOM 2337 N N . LEU A 1 300 ? 50.245 44.243 -13.736 1.00 24.54 527 LEU A N 1
ATOM 2338 C CA . LEU A 1 300 ? 51.450 43.616 -14.299 1.00 25.10 527 LEU A CA 1
ATOM 2339 C C . LEU A 1 300 ? 51.719 44.178 -15.690 1.00 26.77 527 LEU A C 1
ATOM 2340 O O . LEU A 1 300 ? 50.776 44.458 -16.424 1.00 27.57 527 LEU A O 1
ATOM 2345 N N . ALA A 1 301 ? 52.994 44.175 -16.085 1.00 27.76 528 ALA A N 1
ATOM 2346 C CA . ALA A 1 301 ? 53.448 44.316 -17.477 1.00 28.53 528 ALA A CA 1
ATOM 2347 C C . ALA A 1 301 ? 52.967 43.115 -18.313 1.00 30.03 528 ALA A C 1
ATOM 2348 O O . ALA A 1 301 ? 53.122 41.977 -17.859 1.00 27.49 528 ALA A O 1
ATOM 2350 N N . SER A 1 302 ? 52.436 43.362 -19.502 1.00 25.65 529 SER A N 1
ATOM 2351 C CA . SER A 1 302 ? 52.055 42.361 -20.515 1.00 29.02 529 SER A CA 1
ATOM 2352 C C . SER A 1 302 ? 53.228 41.459 -20.845 1.00 32.36 529 SER A C 1
ATOM 2353 O O . SER A 1 302 ? 54.345 41.984 -21.039 1.00 29.20 529 SER A O 1
ATOM 2356 N N . VAL A 1 303 ? 52.963 40.185 -21.060 1.00 31.09 530 VAL A N 1
ATOM 2357 C CA . VAL A 1 303 ? 54.073 39.263 -21.422 1.00 40.34 530 VAL A CA 1
ATOM 2358 C C . VAL A 1 303 ? 54.570 39.614 -22.826 1.00 53.58 530 VAL A C 1
ATOM 2359 O O . VAL A 1 303 ? 53.803 39.375 -23.765 1.00 55.87 530 VAL A O 1
ATOM 2363 N N . GLY A 1 304 ? 55.840 40.051 -22.923 1.00 65.67 531 GLY A N 1
ATOM 2364 C CA . GLY A 1 304 ? 56.545 40.461 -24.158 1.00 72.63 531 GLY A CA 1
ATOM 2365 C C . GLY A 1 304 ? 57.014 41.916 -24.106 1.00 78.93 531 GLY A C 1
ATOM 2366 O O . GLY A 1 304 ? 57.805 42.315 -24.985 1.00 83.56 531 GLY A O 1
ATOM 2367 N N . SER A 1 305 ? 56.541 42.687 -23.119 1.00 78.57 532 SER A N 1
ATOM 2368 C CA . SER A 1 305 ? 56.901 44.107 -22.863 1.00 73.93 532 SER A CA 1
ATOM 2369 C C . SER A 1 305 ? 57.919 44.176 -21.711 1.00 77.96 532 SER A C 1
ATOM 2370 O O . SER A 1 305 ? 58.488 45.209 -21.342 1.00 85.72 532 SER A O 1
ATOM 2373 N N . ARG B 1 1 ? 69.400 32.597 8.944 1.00 61.19 228 ARG B N 1
ATOM 2374 C CA . ARG B 1 1 ? 68.689 32.376 10.248 1.00 61.06 228 ARG B CA 1
ATOM 2375 C C . ARG B 1 1 ? 69.136 31.038 10.858 1.00 52.49 228 ARG B C 1
ATOM 2376 O O . ARG B 1 1 ? 69.825 30.261 10.179 1.00 44.65 228 ARG B O 1
ATOM 2384 N N . MET B 1 2 ? 68.782 30.799 12.122 1.00 50.20 229 MET B N 1
ATOM 2385 C CA . MET B 1 2 ? 68.988 29.488 12.795 1.00 54.21 229 MET B CA 1
ATOM 2386 C C . MET B 1 2 ? 68.386 28.382 11.899 1.00 50.58 229 MET B C 1
ATOM 2387 O O . MET B 1 2 ? 67.317 28.608 11.302 1.00 48.48 229 MET B O 1
ATOM 2392 N N . VAL B 1 3 ? 69.063 27.247 11.757 1.00 44.75 230 VAL B N 1
ATOM 2393 C CA . VAL B 1 3 ? 68.475 26.060 11.082 1.00 39.30 230 VAL B CA 1
ATOM 2394 C C . VAL B 1 3 ? 67.134 25.767 11.771 1.00 40.12 230 VAL B C 1
ATOM 2395 O O . VAL B 1 3 ? 67.057 25.785 13.021 1.00 37.92 230 VAL B O 1
ATOM 2399 N N . ASP B 1 4 ? 66.094 25.469 10.998 1.00 34.32 231 ASP B N 1
ATOM 2400 C CA . ASP B 1 4 ? 64.864 24.876 11.575 1.00 34.63 231 ASP B CA 1
ATOM 2401 C C . ASP B 1 4 ? 64.399 23.775 10.620 1.00 34.42 231 ASP B C 1
ATOM 2402 O O . ASP B 1 4 ? 65.018 23.596 9.555 1.00 31.08 231 ASP B O 1
ATOM 2407 N N . LEU B 1 5 ? 63.417 23.008 11.069 1.00 34.93 232 LEU B N 1
ATOM 2408 C CA . LEU B 1 5 ? 62.862 21.850 10.342 1.00 28.27 232 LEU B CA 1
ATOM 2409 C C . LEU B 1 5 ? 61.374 22.066 10.158 1.00 30.61 232 LEU B C 1
ATOM 2410 O O . LEU B 1 5 ? 60.715 22.623 11.045 1.00 32.10 232 LEU B O 1
ATOM 2415 N N . PRO B 1 6 ? 60.797 21.570 9.047 1.00 26.24 233 PRO B N 1
ATOM 2416 C CA . PRO B 1 6 ? 59.342 21.558 8.904 1.00 28.00 233 PRO B CA 1
ATOM 2417 C C . PRO B 1 6 ? 58.734 20.774 10.071 1.00 27.53 233 PRO B C 1
ATOM 2418 O O . PRO B 1 6 ? 59.295 19.785 10.507 1.00 29.23 233 PRO B O 1
ATOM 2422 N N . VAL B 1 7 ? 57.589 21.247 10.542 1.00 27.30 234 VAL B N 1
ATOM 2423 C CA . VAL B 1 7 ? 56.824 20.572 11.618 1.00 27.47 234 VAL B CA 1
ATOM 2424 C C . VAL B 1 7 ? 55.843 19.640 10.923 1.00 28.68 234 VAL B C 1
ATOM 2425 O O . VAL B 1 7 ? 54.617 19.835 11.015 1.00 33.79 234 VAL B O 1
ATOM 2429 N N . ILE B 1 8 ? 56.382 18.696 10.174 1.00 22.94 235 ILE B N 1
ATOM 2430 C CA . ILE B 1 8 ? 55.603 17.666 9.445 1.00 21.90 235 ILE B CA 1
ATOM 2431 C C . ILE B 1 8 ? 55.959 16.315 10.029 1.00 22.29 235 ILE B C 1
ATOM 2432 O O . ILE B 1 8 ? 57.155 16.047 10.241 1.00 23.03 235 ILE B O 1
ATOM 2437 N N . GLN B 1 9 ? 54.956 15.500 10.276 1.00 18.79 236 GLN B N 1
ATOM 2438 C CA . GLN B 1 9 ? 55.160 14.142 10.811 1.00 20.52 236 GLN B CA 1
ATOM 2439 C C . GLN B 1 9 ? 55.759 13.261 9.712 1.00 20.21 236 GLN B C 1
ATOM 2440 O O . GLN B 1 9 ? 55.312 13.320 8.555 1.00 19.93 236 GLN B O 1
ATOM 2446 N N . PRO B 1 10 ? 56.670 12.346 10.079 1.00 19.12 237 PRO B N 1
ATOM 2447 C CA . PRO B 1 10 ? 57.155 11.343 9.113 1.00 19.63 237 PRO B CA 1
ATOM 2448 C C . PRO B 1 10 ? 56.045 10.607 8.330 1.00 21.25 237 PRO B C 1
ATOM 2449 O O . PRO B 1 10 ? 56.241 10.371 7.158 1.00 20.91 237 PRO B O 1
ATOM 2453 N N A ARG B 1 11 ? 54.926 10.230 8.953 0.50 21.66 238 ARG B N 1
ATOM 2454 N N B ARG B 1 11 ? 54.917 10.301 9.003 0.50 19.91 238 ARG B N 1
ATOM 2455 C CA A ARG B 1 11 ? 53.880 9.409 8.290 0.50 23.47 238 ARG B CA 1
ATOM 2456 C CA B ARG B 1 11 ? 53.723 9.560 8.502 0.50 20.95 238 ARG B CA 1
ATOM 2457 C C A ARG B 1 11 ? 53.207 10.234 7.180 0.50 21.25 238 ARG B C 1
ATOM 2458 C C B ARG B 1 11 ? 53.166 10.259 7.253 0.50 19.53 238 ARG B C 1
ATOM 2459 O O A ARG B 1 11 ? 52.467 9.623 6.402 0.50 20.60 238 ARG B O 1
ATOM 2460 O O B ARG B 1 11 ? 52.492 9.590 6.456 0.50 19.13 238 ARG B O 1
ATOM 2475 N N . LEU B 1 12 ? 53.463 11.542 7.091 1.00 19.34 239 LEU B N 1
ATOM 2476 C CA . LEU B 1 12 ? 52.907 12.372 5.990 1.00 19.58 239 LEU B CA 1
ATOM 2477 C C . LEU B 1 12 ? 53.956 12.573 4.899 1.00 18.72 239 LEU B C 1
ATOM 2478 O O . LEU B 1 12 ? 53.617 13.279 3.937 1.00 19.37 239 LEU B O 1
ATOM 2483 N N . CYS B 1 13 ? 55.153 12.004 5.057 1.00 17.75 240 CYS B N 1
ATOM 2484 C CA . CYS B 1 13 ? 56.272 12.304 4.135 1.00 18.14 240 CYS B CA 1
ATOM 2485 C C . CYS B 1 13 ? 56.442 11.233 3.062 1.00 19.16 240 CYS B C 1
ATOM 2486 O O . CYS B 1 13 ? 55.851 10.146 3.147 1.00 18.67 240 CYS B O 1
ATOM 2489 N N . THR B 1 14 ? 57.272 11.601 2.091 1.00 20.06 241 THR B N 1
ATOM 2490 C CA . THR B 1 14 ? 57.666 10.756 0.948 1.00 18.42 241 THR B CA 1
ATOM 2491 C C . THR B 1 14 ? 59.022 10.124 1.210 1.00 17.73 241 THR B C 1
ATOM 2492 O O . THR B 1 14 ? 59.928 10.826 1.626 1.00 17.98 241 THR B O 1
ATOM 2496 N N . HIS B 1 15 ? 59.199 8.868 0.821 1.00 18.09 242 HIS B N 1
ATOM 2497 C CA . HIS B 1 15 ? 60.495 8.183 0.986 1.00 18.96 242 HIS B CA 1
ATOM 2498 C C . HIS B 1 15 ? 61.491 8.714 -0.044 1.00 18.76 242 HIS B C 1
ATOM 2499 O O . HIS B 1 15 ? 61.057 9.114 -1.116 1.00 19.11 242 HIS B O 1
ATOM 2506 N N . ALA B 1 16 ? 62.788 8.686 0.282 1.00 19.09 243 ALA B N 1
ATOM 2507 C CA . ALA B 1 16 ? 63.843 9.290 -0.546 1.00 18.18 243 ALA B CA 1
ATOM 2508 C C . ALA B 1 16 ? 64.625 8.233 -1.337 1.00 19.21 243 ALA B C 1
ATOM 2509 O O . ALA B 1 16 ? 65.469 8.652 -2.110 1.00 18.86 243 ALA B O 1
ATOM 2511 N N . ARG B 1 17 ? 64.355 6.955 -1.177 1.00 19.31 244 ARG B N 1
ATOM 2512 C CA . ARG B 1 17 ? 65.127 5.905 -1.913 1.00 19.10 244 ARG B CA 1
ATOM 2513 C C . ARG B 1 17 ? 64.229 4.968 -2.704 1.00 19.14 244 ARG B C 1
ATOM 2514 O O . ARG B 1 17 ? 64.742 4.343 -3.676 1.00 19.01 244 ARG B O 1
ATOM 2522 N N . TRP B 1 18 ? 62.952 4.837 -2.365 1.00 18.45 245 TRP B N 1
ATOM 2523 C CA . TRP B 1 18 ? 61.928 4.122 -3.156 1.00 20.76 245 TRP B CA 1
ATOM 2524 C C . TRP B 1 18 ? 60.696 5.021 -3.204 1.00 21.56 245 TRP B C 1
ATOM 2525 O O . TRP B 1 18 ? 60.359 5.630 -2.194 1.00 21.27 245 TRP B O 1
ATOM 2536 N N . PRO B 1 19 ? 60.042 5.197 -4.367 1.00 19.95 246 PRO B N 1
ATOM 2537 C CA . PRO B 1 19 ? 58.993 6.205 -4.530 1.00 21.26 246 PRO B CA 1
ATOM 2538 C C . PRO B 1 19 ? 57.655 5.746 -3.958 1.00 22.96 246 PRO B C 1
ATOM 2539 O O . PRO B 1 19 ? 56.797 5.225 -4.659 1.00 23.22 246 PRO B O 1
ATOM 2543 N N . ALA B 1 20 ? 57.525 5.921 -2.652 1.00 20.86 247 ALA B N 1
ATOM 2544 C CA . ALA B 1 20 ? 56.356 5.489 -1.884 1.00 20.03 247 ALA B CA 1
ATOM 2545 C C . ALA B 1 20 ? 56.324 6.330 -0.607 1.00 20.09 247 ALA B C 1
ATOM 2546 O O . ALA B 1 20 ? 57.293 7.022 -0.251 1.00 20.41 247 ALA B O 1
ATOM 2548 N N . PRO B 1 21 ? 55.208 6.297 0.135 1.00 19.32 248 PRO B N 1
ATOM 2549 C CA . PRO B 1 21 ? 55.151 6.942 1.445 1.00 18.79 248 PRO B CA 1
ATOM 2550 C C . PRO B 1 21 ? 56.163 6.382 2.446 1.00 20.18 248 PRO B C 1
ATOM 2551 O O . PRO B 1 21 ? 56.519 5.211 2.372 1.00 19.64 248 PRO B O 1
ATOM 2555 N N . VAL B 1 22 ? 56.531 7.212 3.410 1.00 19.58 249 VAL B N 1
ATOM 2556 C CA . VAL B 1 22 ? 57.228 6.736 4.637 1.00 19.85 249 VAL B CA 1
ATOM 2557 C C . VAL B 1 22 ? 56.202 6.011 5.499 1.00 22.18 249 VAL B C 1
ATOM 2558 O O . VAL B 1 22 ? 55.161 6.613 5.816 1.00 21.00 249 VAL B O 1
ATOM 2562 N N . TYR B 1 23 ? 56.521 4.793 5.917 1.00 19.79 250 TYR B N 1
ATOM 2563 C CA . TYR B 1 23 ? 55.629 3.960 6.760 1.00 21.87 250 TYR B CA 1
ATOM 2564 C C . TYR B 1 23 ? 56.210 3.793 8.160 1.00 24.01 250 TYR B C 1
ATOM 2565 O O . TYR B 1 23 ? 55.423 3.550 9.107 1.00 22.25 250 TYR B O 1
ATOM 2574 N N . GLY B 1 24 ? 57.525 3.884 8.296 1.00 24.20 251 GLY B N 1
ATOM 2575 C CA . GLY B 1 24 ? 58.204 3.514 9.544 1.00 21.79 251 GLY B CA 1
ATOM 2576 C C . GLY B 1 24 ? 59.318 4.435 9.934 1.00 22.18 251 GLY B C 1
ATOM 2577 O O . GLY B 1 24 ? 59.931 5.109 9.093 1.00 21.39 251 GLY B O 1
ATOM 2578 N N . LEU B 1 25 ? 59.611 4.444 11.227 1.00 20.21 252 LEU B N 1
ATOM 2579 C CA . LEU B 1 25 ? 60.740 5.212 11.782 1.00 20.39 252 LEU B CA 1
ATOM 2580 C C . LEU B 1 25 ? 61.383 4.303 12.827 1.00 22.61 252 LEU B C 1
ATOM 2581 O O . LEU B 1 25 ? 60.637 3.807 13.675 1.00 22.42 252 LEU B O 1
ATOM 2586 N N . LEU B 1 26 ? 62.652 3.984 12.695 1.00 21.72 253 LEU B N 1
ATOM 2587 C CA . LEU B 1 26 ? 63.280 3.010 13.639 1.00 23.37 253 LEU B CA 1
ATOM 2588 C C . LEU B 1 26 ? 64.777 3.195 13.741 1.00 24.81 253 LEU B C 1
ATOM 2589 O O . LEU B 1 26 ? 65.399 3.896 12.952 1.00 23.16 253 LEU B O 1
ATOM 2594 N N . VAL B 1 27 ? 65.344 2.544 14.750 1.00 23.75 254 VAL B N 1
ATOM 2595 C CA . VAL B 1 27 ? 66.791 2.243 14.796 1.00 24.29 254 VAL B CA 1
ATOM 2596 C C . VAL B 1 27 ? 66.927 0.730 14.852 1.00 25.45 254 VAL B C 1
ATOM 2597 O O . VAL B 1 27 ? 65.989 0.042 15.272 1.00 26.83 254 VAL B O 1
ATOM 2601 N N . ASP B 1 28 ? 68.035 0.210 14.335 1.00 28.57 255 ASP B N 1
ATOM 2602 C CA . ASP B 1 28 ? 68.281 -1.249 14.332 1.00 29.56 255 ASP B CA 1
ATOM 2603 C C . ASP B 1 28 ? 69.790 -1.447 14.355 1.00 34.63 255 ASP B C 1
ATOM 2604 O O . ASP B 1 28 ? 70.430 -1.464 13.302 1.00 31.46 255 ASP B O 1
ATOM 2609 N N . PRO B 1 29 ? 70.403 -1.571 15.559 1.00 36.00 256 PRO B N 1
ATOM 2610 C CA . PRO B 1 29 ? 71.849 -1.788 15.673 1.00 38.93 256 PRO B CA 1
ATOM 2611 C C . PRO B 1 29 ? 72.364 -3.081 15.021 1.00 37.25 256 PRO B C 1
ATOM 2612 O O . PRO B 1 29 ? 73.543 -3.205 14.825 1.00 41.87 256 PRO B O 1
ATOM 2616 N N . SER B 1 30 ? 71.494 -4.001 14.632 1.00 39.02 257 SER B N 1
ATOM 2617 C CA . SER B 1 30 ? 71.941 -5.261 13.995 1.00 42.45 257 SER B CA 1
ATOM 2618 C C . SER B 1 30 ? 72.302 -5.024 12.524 1.00 45.35 257 SER B C 1
ATOM 2619 O O . SER B 1 30 ? 72.888 -5.917 11.952 1.00 45.81 257 SER B O 1
ATOM 2622 N N . LEU B 1 31 ? 71.933 -3.881 11.931 1.00 40.56 258 LEU B N 1
ATOM 2623 C CA . LEU B 1 31 ? 72.049 -3.621 10.467 1.00 39.05 258 LEU B CA 1
ATOM 2624 C C . LEU B 1 31 ? 73.393 -2.977 10.195 1.00 39.96 258 LEU B C 1
ATOM 2625 O O . LEU B 1 31 ? 74.033 -2.473 11.112 1.00 38.54 258 LEU B O 1
ATOM 2630 N N . PRO B 1 32 ? 73.866 -2.953 8.921 1.00 45.61 259 PRO B N 1
ATOM 2631 C CA . PRO B 1 32 ? 75.054 -2.172 8.575 1.00 44.94 259 PRO B CA 1
ATOM 2632 C C . PRO B 1 32 ? 74.966 -0.749 9.160 1.00 37.59 259 PRO B C 1
ATOM 2633 O O . PRO B 1 32 ? 73.989 -0.044 8.939 1.00 37.28 259 PRO B O 1
ATOM 2637 N N A SER B 1 33 ? 75.996 -0.336 9.897 0.50 35.72 260 SER B N 1
ATOM 2638 N N B SER B 1 33 ? 76.005 -0.346 9.894 0.50 35.50 260 SER B N 1
ATOM 2639 C CA A SER B 1 33 ? 76.030 0.945 10.647 0.50 35.57 260 SER B CA 1
ATOM 2640 C CA B SER B 1 33 ? 76.065 0.929 10.653 0.50 35.20 260 SER B CA 1
ATOM 2641 C C A SER B 1 33 ? 76.281 2.147 9.722 0.50 32.33 260 SER B C 1
ATOM 2642 C C B SER B 1 33 ? 76.282 2.135 9.725 0.50 32.21 260 SER B C 1
ATOM 2643 O O A SER B 1 33 ? 75.876 3.265 10.091 0.50 30.13 260 SER B O 1
ATOM 2644 O O B SER B 1 33 ? 75.847 3.239 10.095 0.50 30.36 260 SER B O 1
ATOM 2649 N N . ASN B 1 34 ? 76.979 1.952 8.597 1.00 29.31 261 ASN B N 1
ATOM 2650 C CA . ASN B 1 34 ? 77.492 3.073 7.757 1.00 27.04 261 ASN B CA 1
ATOM 2651 C C . ASN B 1 34 ? 77.101 2.803 6.311 1.00 28.01 261 ASN B C 1
ATOM 2652 O O . ASN B 1 34 ? 77.949 2.614 5.448 1.00 28.16 261 ASN B O 1
ATOM 2657 N N . PRO B 1 35 ? 75.795 2.760 5.996 1.00 25.77 262 PRO B N 1
ATOM 2658 C CA . PRO B 1 35 ? 75.373 2.534 4.613 1.00 24.74 262 PRO B CA 1
ATOM 2659 C C . PRO B 1 35 ? 75.881 3.668 3.713 1.00 22.57 262 PRO B C 1
ATOM 2660 O O . PRO B 1 35 ? 76.119 4.791 4.125 1.00 23.86 262 PRO B O 1
ATOM 2664 N N . GLN B 1 36 ? 76.073 3.332 2.428 1.00 23.84 263 GLN B N 1
ATOM 2665 C CA . GLN B 1 36 ? 76.648 4.273 1.450 1.00 22.17 263 GLN B CA 1
ATOM 2666 C C . GLN B 1 36 ? 75.540 4.582 0.440 1.00 23.11 263 GLN B C 1
ATOM 2667 O O . GLN B 1 36 ? 75.751 4.572 -0.790 1.00 22.27 263 GLN B O 1
ATOM 2673 N N . TRP B 1 37 ? 74.354 4.861 0.961 1.00 22.00 264 TRP B N 1
ATOM 2674 C CA . TRP B 1 37 ? 73.217 5.350 0.134 1.00 21.82 264 TRP B CA 1
ATOM 2675 C C . TRP B 1 37 ? 73.645 6.559 -0.685 1.00 19.64 264 TRP B C 1
ATOM 2676 O O . TRP B 1 37 ? 74.361 7.391 -0.231 1.00 19.58 264 TRP B O 1
ATOM 2687 N N . GLN B 1 38 ? 73.192 6.631 -1.932 1.00 19.33 265 GLN B N 1
ATOM 2688 C CA . GLN B 1 38 ? 73.444 7.726 -2.861 1.00 19.16 265 GLN B CA 1
ATOM 2689 C C . GLN B 1 38 ? 72.204 8.608 -3.073 1.00 17.87 265 GLN B C 1
ATOM 2690 O O . GLN B 1 38 ? 72.418 9.748 -3.481 1.00 18.99 265 GLN B O 1
ATOM 2696 N N . ASN B 1 39 ? 71.001 8.114 -2.796 1.00 18.16 266 ASN B N 1
ATOM 2697 C CA . ASN B 1 39 ? 69.779 8.952 -2.798 1.00 19.53 266 ASN B CA 1
ATOM 2698 C C . ASN B 1 39 ? 69.377 9.238 -1.343 1.00 19.02 266 ASN B C 1
ATOM 2699 O O . ASN B 1 39 ? 69.827 8.531 -0.419 1.00 19.73 266 ASN B O 1
ATOM 2704 N N . GLY B 1 40 ? 68.564 10.265 -1.153 1.00 19.37 267 GLY B N 1
ATOM 2705 C CA . GLY B 1 40 ? 68.127 10.647 0.208 1.00 18.75 267 GLY B CA 1
ATOM 2706 C C . GLY B 1 40 ? 69.277 11.288 0.982 1.00 20.44 267 GLY B C 1
ATOM 2707 O O . GLY B 1 40 ? 69.282 11.227 2.209 1.00 22.04 267 GLY B O 1
ATOM 2708 N N . ARG B 1 41 ? 70.237 11.874 0.312 1.00 19.47 268 ARG B N 1
ATOM 2709 C CA . ARG B 1 41 ? 71.456 12.437 0.931 1.00 22.28 268 ARG B CA 1
ATOM 2710 C C . ARG B 1 41 ? 71.519 13.942 0.672 1.00 20.58 268 ARG B C 1
ATOM 2711 O O . ARG B 1 41 ? 71.486 14.427 -0.488 1.00 21.10 268 ARG B O 1
ATOM 2719 N N . VAL B 1 42 ? 71.596 14.729 1.737 1.00 18.47 269 VAL B N 1
ATOM 2720 C CA . VAL B 1 42 ? 71.716 16.192 1.629 1.00 18.61 269 VAL B CA 1
ATOM 2721 C C . VAL B 1 42 ? 72.567 16.704 2.771 1.00 19.65 269 VAL B C 1
ATOM 2722 O O . VAL B 1 42 ? 72.499 16.139 3.878 1.00 23.13 269 VAL B O 1
ATOM 2726 N N . HIS B 1 43 ? 73.333 17.718 2.489 1.00 20.64 270 HIS B N 1
ATOM 2727 C CA . HIS B 1 43 ? 74.102 18.447 3.518 1.00 21.81 270 HIS B CA 1
ATOM 2728 C C . HIS B 1 43 ? 73.178 19.516 4.108 1.00 20.82 270 HIS B C 1
ATOM 2729 O O . HIS B 1 43 ? 72.390 20.171 3.372 1.00 21.53 270 HIS B O 1
ATOM 2736 N N . VAL B 1 44 ? 73.259 19.729 5.419 1.00 22.39 271 VAL B N 1
ATOM 2737 C CA . VAL B 1 44 ? 72.506 20.823 6.064 1.00 24.37 271 VAL B CA 1
ATOM 2738 C C . VAL B 1 44 ? 72.833 22.172 5.401 1.00 22.72 271 VAL B C 1
ATOM 2739 O O . VAL B 1 44 ? 71.995 23.099 5.422 1.00 23.10 271 VAL B O 1
ATOM 2743 N N . ASP B 1 45 ? 73.989 22.324 4.719 1.00 22.88 272 ASP B N 1
ATOM 2744 C CA . ASP B 1 45 ? 74.308 23.596 4.046 1.00 21.89 272 ASP B CA 1
ATOM 2745 C C . ASP B 1 45 ? 73.522 23.781 2.734 1.00 20.13 272 ASP B C 1
ATOM 2746 O O . ASP B 1 45 ? 73.629 24.838 2.127 1.00 23.25 272 ASP B O 1
ATOM 2751 N N . GLY B 1 46 ? 72.733 22.791 2.331 1.00 22.65 273 GLY B N 1
ATOM 2752 C CA . GLY B 1 46 ? 71.827 22.916 1.183 1.00 22.38 273 GLY B CA 1
ATOM 2753 C C . GLY B 1 46 ? 72.296 22.160 -0.053 1.00 23.77 273 GLY B C 1
ATOM 2754 O O . GLY B 1 46 ? 71.647 22.298 -1.079 1.00 24.26 273 GLY B O 1
ATOM 2755 N N . THR B 1 47 ? 73.375 21.403 0.054 1.00 18.81 274 THR B N 1
ATOM 2756 C CA . THR B 1 47 ? 73.962 20.650 -1.088 1.00 20.40 274 THR B CA 1
ATOM 2757 C C . THR B 1 47 ? 73.356 19.251 -1.133 1.00 17.44 274 THR B C 1
ATOM 2758 O O . THR B 1 47 ? 73.587 18.428 -0.268 1.00 20.31 274 THR B O 1
ATOM 2762 N N . LEU B 1 48 ? 72.701 18.914 -2.238 1.00 16.78 275 LEU B N 1
ATOM 2763 C CA . LEU B 1 48 ? 72.262 17.555 -2.485 1.00 17.15 275 LEU B CA 1
ATOM 2764 C C . LEU B 1 48 ? 73.532 16.699 -2.670 1.00 19.07 275 LEU B C 1
ATOM 2765 O O . LEU B 1 48 ? 74.445 17.169 -3.391 1.00 21.62 275 LEU B O 1
ATOM 2770 N N . LEU B 1 49 ? 73.552 15.547 -2.047 1.00 20.44 276 LEU B N 1
ATOM 2771 C CA . LEU B 1 49 ? 74.744 14.663 -2.080 1.00 23.50 276 LEU B CA 1
ATOM 2772 C C . LEU B 1 49 ? 74.435 13.465 -2.946 1.00 21.15 276 LEU B C 1
ATOM 2773 O O . LEU B 1 49 ? 73.268 13.068 -3.127 1.00 18.87 276 LEU B O 1
ATOM 2778 N N . GLY B 1 50 ? 75.500 12.855 -3.480 1.00 19.31 277 GLY B N 1
ATOM 2779 C CA . GLY B 1 50 ? 75.321 11.651 -4.284 1.00 17.80 277 GLY B CA 1
ATOM 2780 C C . GLY B 1 50 ? 74.423 11.942 -5.499 1.00 15.63 277 GLY B C 1
ATOM 2781 O O . GLY B 1 50 ? 74.550 13.050 -6.110 1.00 19.81 277 GLY B O 1
ATOM 2782 N N . THR B 1 51 ? 73.508 11.019 -5.767 1.00 17.51 278 THR B N 1
ATOM 2783 C CA . THR B 1 51 ? 72.595 11.112 -6.937 1.00 17.32 278 THR B CA 1
ATOM 2784 C C . THR B 1 51 ? 71.254 11.732 -6.507 1.00 18.46 278 THR B C 1
ATOM 2785 O O . THR B 1 51 ? 70.282 11.675 -7.275 1.00 17.65 278 THR B O 1
ATOM 2789 N N . THR B 1 52 ? 71.201 12.247 -5.300 1.00 18.37 279 THR B N 1
ATOM 2790 C CA . THR B 1 52 ? 69.900 12.6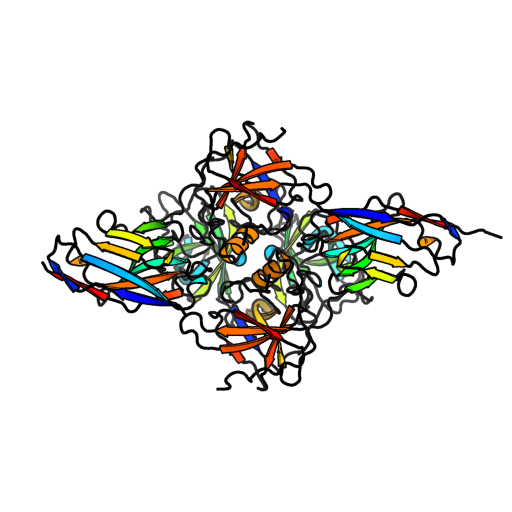86 -4.744 1.00 18.37 279 THR B CA 1
ATOM 2791 C C . THR B 1 52 ? 69.259 13.763 -5.606 1.00 16.51 279 THR B C 1
ATOM 2792 O O . THR B 1 52 ? 69.839 14.817 -5.828 1.00 17.37 279 THR B O 1
ATOM 2796 N N . PRO B 1 53 ? 67.987 13.565 -6.014 1.00 17.26 280 PRO B N 1
ATOM 2797 C CA . PRO B 1 53 ? 67.227 14.600 -6.705 1.00 17.26 280 PRO B CA 1
ATOM 2798 C C . PRO B 1 53 ? 66.409 15.417 -5.712 1.00 19.29 280 PRO B C 1
ATOM 2799 O O . PRO B 1 53 ? 66.208 14.989 -4.610 1.00 19.49 280 PRO B O 1
ATOM 2803 N N . ILE B 1 54 ? 65.950 16.549 -6.166 1.00 19.12 281 ILE B N 1
ATOM 2804 C CA . ILE B 1 54 ? 65.078 17.385 -5.315 1.00 21.23 281 ILE B CA 1
ATOM 2805 C C . ILE B 1 54 ? 63.645 16.860 -5.408 1.00 21.25 281 ILE B C 1
ATOM 2806 O O . ILE B 1 54 ? 62.907 16.921 -4.373 1.00 22.86 281 ILE B O 1
ATOM 2811 N N . SER B 1 55 ? 63.231 16.296 -6.525 1.00 20.92 282 SER B N 1
ATOM 2812 C CA . SER B 1 55 ? 61.871 15.729 -6.729 1.00 21.05 282 SER B CA 1
ATOM 2813 C C . SER B 1 55 ? 61.792 14.283 -6.259 1.00 20.54 282 SER B C 1
ATOM 2814 O O . SER B 1 55 ? 62.530 13.449 -6.785 1.00 19.05 282 SER B O 1
ATOM 2817 N N . GLY B 1 56 ? 60.809 13.951 -5.418 1.00 19.22 283 GLY B N 1
ATOM 2818 C CA . GLY B 1 56 ? 60.497 12.548 -5.111 1.00 19.19 283 GLY B CA 1
ATOM 2819 C C . GLY B 1 56 ? 60.151 11.723 -6.340 1.00 20.11 283 GLY B C 1
ATOM 2820 O O . GLY B 1 56 ? 60.357 10.498 -6.290 1.00 18.42 283 GLY B O 1
ATOM 2821 N N . SER B 1 57 ? 59.589 12.338 -7.383 1.00 19.72 284 SER B N 1
ATOM 2822 C CA . SER B 1 57 ? 59.165 11.597 -8.602 1.00 21.34 284 SER B CA 1
ATOM 2823 C C . SER B 1 57 ? 60.370 11.055 -9.375 1.00 19.97 284 SER B C 1
ATOM 2824 O O . SER B 1 57 ? 60.168 10.168 -10.239 1.00 21.13 284 SER B O 1
ATOM 2827 N N . TRP B 1 58 ? 61.582 11.536 -9.087 1.00 18.55 285 TRP B N 1
ATOM 2828 C CA . TRP B 1 58 ? 62.797 11.065 -9.788 1.00 16.92 285 TRP B CA 1
ATOM 2829 C C . TRP B 1 58 ? 63.413 9.840 -9.088 1.00 18.39 285 TRP B C 1
ATOM 2830 O O . TRP B 1 58 ? 64.383 9.224 -9.633 1.00 17.98 285 TRP B O 1
ATOM 2841 N N . VAL B 1 59 ? 62.958 9.511 -7.898 1.00 19.21 286 VAL B N 1
ATOM 2842 C CA . VAL B 1 59 ? 63.645 8.497 -7.036 1.00 19.59 286 VAL B CA 1
ATOM 2843 C C . VAL B 1 59 ? 63.457 7.098 -7.653 1.00 19.14 286 VAL B C 1
ATOM 2844 O O . VAL B 1 59 ? 62.323 6.642 -7.866 1.00 18.88 286 VAL B O 1
ATOM 2848 N N . SER B 1 60 ? 64.600 6.443 -7.903 1.00 20.07 287 SER B N 1
ATOM 2849 C CA . SER B 1 60 ? 64.756 5.067 -8.410 1.00 19.93 287 SER B CA 1
ATOM 2850 C C . SER B 1 60 ? 64.190 4.964 -9.828 1.00 18.89 287 SER B C 1
ATOM 2851 O O . SER B 1 60 ? 63.741 3.853 -10.229 1.00 19.99 287 SER B O 1
ATOM 2854 N N . CYS B 1 61 ? 64.203 6.084 -10.538 1.00 18.96 288 CYS B N 1
ATOM 2855 C CA . CYS B 1 61 ? 63.775 6.165 -11.951 1.00 19.19 288 CYS B CA 1
ATOM 2856 C C . CYS B 1 61 ? 64.965 6.488 -12.854 1.00 18.38 288 CYS B C 1
ATOM 2857 O O . CYS B 1 61 ? 66.031 6.882 -12.350 1.00 19.29 288 CYS B O 1
ATOM 2860 N N . PHE B 1 62 ? 64.764 6.421 -14.163 1.00 19.36 289 PHE B N 1
ATOM 2861 C CA . PHE B 1 62 ? 65.773 6.926 -15.124 1.00 19.07 289 PHE B CA 1
ATOM 2862 C C . PHE B 1 62 ? 65.058 7.236 -16.426 1.00 19.54 289 PHE B C 1
ATOM 2863 O O . PHE B 1 62 ? 63.900 6.856 -16.632 1.00 19.08 289 PHE B O 1
ATOM 2871 N N . ALA B 1 63 ? 65.747 8.004 -17.247 1.00 19.59 290 ALA B N 1
ATOM 2872 C CA . ALA B 1 63 ? 65.300 8.381 -18.594 1.00 18.09 290 ALA B CA 1
ATOM 2873 C C . ALA B 1 63 ? 66.417 7.995 -19.559 1.00 20.06 290 ALA B C 1
ATOM 2874 O O . ALA B 1 63 ? 67.593 7.993 -19.156 1.00 19.36 290 ALA B O 1
ATOM 2876 N N . ALA B 1 64 ? 66.067 7.728 -20.808 1.00 19.69 291 ALA B N 1
ATOM 2877 C CA . ALA B 1 64 ? 67.063 7.187 -21.756 1.00 19.42 291 ALA B CA 1
ATOM 2878 C C . ALA B 1 64 ? 66.553 7.227 -23.177 1.00 22.05 291 ALA B C 1
ATOM 2879 O O . ALA B 1 64 ? 65.358 7.405 -23.398 1.00 19.40 291 ALA B O 1
ATOM 2881 N N . GLU B 1 65 ? 67.497 6.995 -24.088 1.00 20.34 292 GLU B N 1
ATOM 2882 C CA . GLU B 1 65 ? 67.221 6.521 -25.467 1.00 23.95 292 GLU B CA 1
ATOM 2883 C C . GLU B 1 65 ? 67.304 4.995 -25.437 1.00 21.98 292 GLU B C 1
ATOM 2884 O O . GLU B 1 65 ? 68.372 4.478 -25.068 1.00 21.03 292 GLU B O 1
ATOM 2890 N N . ALA B 1 66 ? 66.257 4.303 -25.835 1.00 21.70 293 ALA B N 1
ATOM 2891 C CA . ALA B 1 66 ? 66.134 2.825 -25.811 1.00 21.37 293 ALA B CA 1
ATOM 2892 C C . ALA B 1 66 ? 66.340 2.259 -27.218 1.00 23.98 293 ALA B C 1
ATOM 2893 O O . ALA B 1 66 ? 65.679 2.722 -28.156 1.00 22.55 293 ALA B O 1
ATOM 2895 N N . ALA B 1 67 ? 67.167 1.224 -27.312 1.00 22.43 294 ALA B N 1
ATOM 2896 C CA . ALA B 1 67 ? 67.340 0.438 -28.547 1.00 23.97 294 ALA B CA 1
ATOM 2897 C C . ALA B 1 67 ? 67.561 -1.023 -28.140 1.00 25.87 294 ALA B C 1
ATOM 2898 O O . ALA B 1 67 ? 67.528 -1.320 -26.927 1.00 23.74 294 ALA B O 1
ATOM 2900 N N . TYR B 1 68 ? 67.676 -1.941 -29.119 1.00 21.68 295 TYR B N 1
ATOM 2901 C CA . TYR B 1 68 ? 67.660 -3.390 -28.833 1.00 22.08 295 TYR B CA 1
ATOM 2902 C C . TYR B 1 68 ? 68.859 -4.014 -29.528 1.00 23.22 295 TYR B C 1
ATOM 2903 O O . TYR B 1 68 ? 69.260 -3.526 -30.609 1.00 22.81 295 TYR B O 1
ATOM 2912 N N . LYS B 1 69 ? 69.412 -5.048 -28.925 1.00 24.38 296 LYS B N 1
ATOM 2913 C CA . LYS B 1 69 ? 70.493 -5.831 -29.588 1.00 24.84 296 LYS B CA 1
ATOM 2914 C C . LYS B 1 69 ? 70.591 -7.199 -28.948 1.00 27.91 296 LYS B C 1
ATOM 2915 O O . LYS B 1 69 ? 70.030 -7.449 -27.853 1.00 25.73 296 LYS B O 1
ATOM 2921 N N . PHE B 1 70 ? 71.310 -8.064 -29.641 1.00 26.35 297 PHE B N 1
ATOM 2922 C CA . PHE B 1 70 ? 71.771 -9.351 -29.070 1.00 27.58 297 PHE B CA 1
ATOM 2923 C C . PHE B 1 70 ? 73.027 -9.031 -28.275 1.00 26.69 297 PHE B C 1
ATOM 2924 O O . PHE B 1 70 ? 73.951 -8.344 -28.773 1.00 34.37 297 PHE B O 1
ATOM 2932 N N . GLN B 1 71 ? 73.069 -9.470 -27.026 1.00 33.09 298 GLN B N 1
ATOM 2933 C CA . GLN B 1 71 ? 74.291 -9.331 -26.195 1.00 35.91 298 GLN B CA 1
ATOM 2934 C C . GLN B 1 71 ? 74.954 -10.702 -26.003 1.00 35.08 298 GLN B C 1
ATOM 2935 O O . GLN B 1 71 ? 74.286 -11.573 -25.441 1.00 37.24 298 GLN B O 1
ATOM 2941 N N . SER B 1 72 ? 76.221 -10.840 -26.411 1.00 48.58 299 SER B N 1
ATOM 2942 C CA . SER B 1 72 ? 77.119 -12.000 -26.111 1.00 55.90 299 SER B CA 1
ATOM 2943 C C . SER B 1 72 ? 76.872 -12.535 -24.701 1.00 56.65 299 SER B C 1
ATOM 2944 O O . SER B 1 72 ? 76.998 -11.764 -23.749 1.00 54.29 299 SER B O 1
ATOM 2947 N N . GLY B 1 73 ? 76.545 -13.818 -24.588 1.00 60.32 300 GLY B N 1
ATOM 2948 C CA . GLY B 1 73 ? 76.475 -14.528 -23.301 1.00 63.27 300 GLY B CA 1
ATOM 2949 C C . GLY B 1 73 ? 75.137 -14.351 -22.613 1.00 64.53 300 GLY B C 1
ATOM 2950 O O . GLY B 1 73 ? 74.850 -15.153 -21.715 1.00 69.17 300 GLY B O 1
ATOM 2951 N N . THR B 1 74 ? 74.337 -13.354 -23.008 1.00 57.10 301 THR B N 1
ATOM 2952 C CA . THR B 1 74 ? 73.088 -12.969 -22.298 1.00 50.62 301 THR B CA 1
ATOM 2953 C C . THR B 1 74 ? 71.859 -13.256 -23.159 1.00 51.14 301 THR B C 1
ATOM 2954 O O . THR B 1 74 ? 70.900 -13.838 -22.607 1.00 50.28 301 THR B O 1
ATOM 2958 N N . GLY B 1 75 ? 71.859 -12.823 -24.433 1.00 41.44 302 GLY B N 1
ATOM 2959 C CA . GLY B 1 75 ? 70.656 -12.891 -25.282 1.00 39.37 302 GLY B CA 1
ATOM 2960 C C . GLY B 1 75 ? 70.178 -11.501 -25.691 1.00 29.31 302 GLY B C 1
ATOM 2961 O O . GLY B 1 75 ? 71.009 -10.591 -25.686 1.00 28.96 302 GLY B O 1
ATOM 2962 N N . GLU B 1 76 ? 68.910 -11.402 -26.062 1.00 30.16 303 GLU B N 1
ATOM 2963 C CA . GLU B 1 76 ? 68.224 -10.173 -26.522 1.00 27.31 303 GLU B CA 1
ATOM 2964 C C . GLU B 1 76 ? 68.105 -9.255 -25.308 1.00 25.63 303 GLU B C 1
ATOM 2965 O O . GLU B 1 76 ? 67.536 -9.696 -24.273 1.00 25.78 303 GLU B O 1
ATOM 2971 N N . VAL B 1 77 ? 68.628 -8.057 -25.430 1.00 26.95 304 VAL B N 1
ATOM 2972 C CA . VAL B 1 77 ? 68.440 -7.005 -24.383 1.00 25.20 304 VAL B CA 1
ATOM 2973 C C . VAL B 1 77 ? 67.951 -5.717 -25.034 1.00 24.76 304 VAL B C 1
ATOM 2974 O O . VAL B 1 77 ? 68.038 -5.547 -26.247 1.00 23.76 304 VAL B O 1
ATOM 2978 N N . ALA B 1 78 ? 67.461 -4.798 -24.207 1.00 24.07 305 ALA B N 1
ATOM 2979 C CA . ALA B 1 78 ? 67.393 -3.372 -24.554 1.00 24.53 305 ALA B CA 1
ATOM 2980 C C . ALA B 1 78 ? 68.620 -2.682 -23.962 1.00 25.65 305 ALA B C 1
ATOM 2981 O O . ALA B 1 78 ? 68.996 -3.007 -22.806 1.00 24.35 305 ALA B O 1
ATOM 2983 N N . THR B 1 79 ? 69.188 -1.726 -24.689 1.00 21.89 306 THR B N 1
ATOM 2984 C CA . THR B 1 79 ? 70.228 -0.813 -24.216 1.00 24.52 306 THR B CA 1
ATOM 2985 C C . THR B 1 79 ? 69.536 0.523 -23.951 1.00 26.40 306 THR B C 1
ATOM 2986 O O . THR B 1 79 ? 68.629 0.899 -24.708 1.00 24.40 306 THR B O 1
ATOM 2990 N N . PHE B 1 80 ? 69.977 1.197 -22.909 1.00 23.49 307 PHE B N 1
ATOM 2991 C CA . PHE B 1 80 ? 69.461 2.510 -22.492 1.00 23.74 307 PHE B CA 1
ATOM 2992 C C . PHE B 1 80 ? 70.641 3.446 -22.420 1.00 25.83 307 PHE B C 1
ATOM 2993 O O . PHE B 1 80 ? 71.531 3.241 -21.559 1.00 25.21 307 PHE B O 1
ATOM 3001 N N . THR B 1 81 ? 70.664 4.428 -23.301 1.00 21.38 308 THR B N 1
ATOM 3002 C CA . THR B 1 81 ? 71.628 5.522 -23.243 1.00 20.50 308 THR B CA 1
ATOM 3003 C C . THR B 1 81 ? 70.995 6.592 -22.358 1.00 21.10 308 THR B C 1
ATOM 3004 O O . THR B 1 81 ? 70.023 7.205 -22.793 1.00 20.11 308 THR B O 1
ATOM 3008 N N . LEU B 1 82 ? 71.543 6.808 -21.160 1.00 19.18 309 LEU B N 1
ATOM 3009 C CA . LEU B 1 82 ? 70.809 7.587 -20.138 1.00 20.23 309 LEU B CA 1
ATOM 3010 C C . LEU B 1 82 ? 70.835 9.076 -20.491 1.00 21.38 309 LEU B C 1
ATOM 3011 O O . LEU B 1 82 ? 71.799 9.618 -21.079 1.00 21.61 309 LEU B O 1
ATOM 3016 N N . ILE B 1 83 ? 69.790 9.752 -19.993 1.00 19.22 310 ILE B N 1
ATOM 3017 C CA . ILE B 1 83 ? 69.577 11.204 -20.066 1.00 20.43 310 ILE B CA 1
ATOM 3018 C C . ILE B 1 83 ? 69.122 11.595 -18.653 1.00 19.56 310 ILE B C 1
ATOM 3019 O O . ILE B 1 83 ? 68.562 10.698 -17.979 1.00 22.44 310 ILE B O 1
ATOM 3024 N N . GLU B 1 84 ? 69.319 12.821 -18.244 1.00 19.52 311 GLU B N 1
ATOM 3025 C CA . GLU B 1 84 ? 68.721 13.265 -16.954 1.00 19.59 311 GLU B CA 1
ATOM 3026 C C . GLU B 1 84 ? 67.199 13.256 -17.139 1.00 20.28 311 GLU B C 1
ATOM 3027 O O . GLU B 1 84 ? 66.690 13.396 -18.283 1.00 19.57 311 GLU B O 1
ATOM 3033 N N . GLN B 1 85 ? 66.453 13.098 -16.037 1.00 18.77 312 GLN B N 1
ATOM 3034 C CA . GLN B 1 85 ? 65.004 12.842 -16.152 1.00 18.70 312 GLN B CA 1
ATOM 3035 C C . GLN B 1 85 ? 64.246 14.084 -16.651 1.00 19.69 312 GLN B C 1
ATOM 3036 O O . GLN B 1 85 ? 63.064 13.904 -17.065 1.00 20.29 312 GLN B O 1
ATOM 3042 N N . ASP B 1 86 ? 64.837 15.273 -16.630 1.00 18.56 313 ASP B N 1
ATOM 3043 C CA . ASP B 1 86 ? 64.193 16.481 -17.232 1.00 20.00 313 ASP B CA 1
ATOM 3044 C C . ASP B 1 86 ? 64.488 16.567 -18.732 1.00 21.88 313 ASP B C 1
ATOM 3045 O O . ASP B 1 86 ? 64.096 17.564 -19.365 1.00 21.83 313 ASP B O 1
ATOM 3050 N N . GLY B 1 87 ? 65.180 15.577 -19.293 1.00 21.25 314 GLY B N 1
ATOM 3051 C CA . GLY B 1 87 ? 65.561 15.609 -20.709 1.00 23.54 314 GLY B CA 1
ATOM 3052 C C . GLY B 1 87 ? 66.896 16.266 -20.969 1.00 25.47 314 GLY B C 1
ATOM 3053 O O . GLY B 1 87 ? 67.311 16.212 -22.154 1.00 29.96 314 GLY B O 1
ATOM 3054 N N . SER B 1 88 ? 67.581 16.807 -19.979 1.00 24.51 315 SER B N 1
ATOM 3055 C CA . SER B 1 88 ? 68.905 17.471 -20.137 1.00 25.94 315 SER B CA 1
ATOM 3056 C C . SER B 1 88 ? 69.996 16.396 -20.298 1.00 29.56 315 SER B C 1
ATOM 3057 O O . SER B 1 88 ? 69.804 15.221 -19.888 1.00 22.85 315 SER B O 1
ATOM 3060 N N . ALA B 1 89 ? 71.077 16.717 -21.026 1.00 30.82 316 ALA B N 1
ATOM 3061 C CA . ALA B 1 89 ? 72.116 15.717 -21.367 1.00 30.74 316 ALA B CA 1
ATOM 3062 C C . ALA B 1 89 ? 72.719 15.172 -20.080 1.00 24.33 316 ALA B C 1
ATOM 3063 O O . ALA B 1 89 ? 73.003 15.927 -19.172 1.00 28.65 316 ALA B O 1
ATOM 3065 N N . TYR B 1 90 ? 72.907 13.874 -19.990 1.00 25.25 317 TYR B N 1
ATOM 3066 C CA . TYR B 1 90 ? 73.698 13.315 -18.882 1.00 23.76 317 TYR B CA 1
ATOM 3067 C C . TYR B 1 90 ? 75.193 13.397 -19.231 1.00 23.90 317 TYR B C 1
ATOM 3068 O O . TYR B 1 90 ? 75.621 12.968 -20.328 1.00 22.42 317 TYR B O 1
ATOM 3077 N N . VAL B 1 91 ? 75.959 14.008 -18.347 1.00 23.48 318 VAL B N 1
ATOM 3078 C CA . VAL B 1 91 ? 77.430 14.102 -18.465 1.00 24.00 318 VAL B CA 1
ATOM 3079 C C . VAL B 1 91 ? 78.042 13.461 -17.237 1.00 24.68 318 VAL B C 1
ATOM 3080 O O . VAL B 1 91 ? 77.793 13.926 -16.117 1.00 25.42 318 VAL B O 1
ATOM 3084 N N . PRO B 1 92 ? 78.905 12.451 -17.409 1.00 23.22 319 PRO B N 1
ATOM 3085 C CA . PRO B 1 92 ? 79.558 11.824 -16.257 1.00 23.73 319 PRO B CA 1
ATOM 3086 C C . PRO B 1 92 ? 80.323 12.904 -15.458 1.00 23.30 319 PRO B C 1
ATOM 3087 O O . PRO B 1 92 ? 81.027 13.767 -16.013 1.00 23.90 319 PRO B O 1
ATOM 3091 N N . GLY B 1 93 ? 80.112 12.921 -14.134 1.00 21.54 320 GLY B N 1
ATOM 3092 C CA . GLY B 1 93 ? 80.617 14.049 -13.354 1.00 21.54 320 GLY B CA 1
ATOM 3093 C C . GLY B 1 93 ? 80.985 13.666 -11.949 1.00 22.01 320 GLY B C 1
ATOM 3094 O O . GLY B 1 93 ? 81.682 12.684 -11.797 1.00 22.60 320 GLY B O 1
ATOM 3095 N N . ASP B 1 94 ? 80.481 14.437 -10.969 1.00 20.83 321 ASP B N 1
ATOM 3096 C CA . ASP B 1 94 ? 80.869 14.295 -9.538 1.00 21.33 321 ASP B CA 1
ATOM 3097 C C . ASP B 1 94 ? 79.866 13.442 -8.755 1.00 20.55 321 ASP B C 1
ATOM 3098 O O . ASP B 1 94 ? 79.866 13.480 -7.521 1.00 20.58 321 ASP B O 1
ATOM 3103 N N . ARG B 1 95 ? 79.128 12.577 -9.417 1.00 20.31 322 ARG B N 1
ATOM 3104 C CA . ARG B 1 95 ? 78.188 11.636 -8.779 1.00 21.66 322 ARG B CA 1
ATOM 3105 C C . ARG B 1 95 ? 78.113 10.391 -9.643 1.00 20.76 322 ARG B C 1
ATOM 3106 O O . ARG B 1 95 ? 78.567 10.429 -10.820 1.00 23.04 322 ARG B O 1
ATOM 3114 N N . ALA B 1 96 ? 77.586 9.317 -9.096 1.00 21.11 323 ALA B N 1
ATOM 3115 C CA . ALA B 1 96 ? 77.779 7.954 -9.645 1.00 21.62 323 ALA B CA 1
ATOM 3116 C C . ALA B 1 96 ? 76.908 7.677 -10.889 1.00 21.53 323 ALA B C 1
ATOM 3117 O O . ALA B 1 96 ? 77.154 6.679 -11.562 1.00 20.63 323 ALA B O 1
ATOM 3119 N N . ALA B 1 97 ? 75.893 8.509 -11.179 1.00 19.11 324 ALA B N 1
ATOM 3120 C CA . ALA B 1 97 ? 74.796 8.161 -12.105 1.00 18.30 324 ALA B CA 1
ATOM 3121 C C . ALA B 1 97 ? 73.929 9.415 -12.278 1.00 18.12 324 ALA B C 1
ATOM 3122 O O . ALA B 1 97 ? 74.143 10.450 -11.635 1.00 18.02 324 ALA B O 1
ATOM 3124 N N . PRO B 1 98 ? 72.975 9.387 -13.224 1.00 18.36 325 PRO B N 1
ATOM 3125 C CA . PRO B 1 98 ? 71.984 10.454 -13.323 1.00 17.49 325 PRO B CA 1
ATOM 3126 C C . PRO B 1 98 ? 71.248 10.598 -11.981 1.00 17.87 325 PRO B C 1
ATOM 3127 O O . PRO B 1 98 ? 71.106 9.634 -11.240 1.00 17.93 325 PRO B O 1
ATOM 3131 N N . LEU B 1 99 ? 70.731 11.789 -11.755 1.00 18.99 326 LEU B N 1
ATOM 3132 C CA . LEU B 1 99 ? 69.947 12.060 -10.538 1.00 18.71 326 LEU B CA 1
ATOM 3133 C C . LEU B 1 99 ? 68.849 11.018 -10.421 1.00 17.31 326 LEU B C 1
ATOM 3134 O O . LEU B 1 99 ? 68.065 10.778 -11.390 1.00 18.15 326 LEU B O 1
ATOM 3139 N N . GLY B 1 100 ? 68.732 10.452 -9.219 1.00 17.92 327 GLY B N 1
ATOM 3140 C CA . GLY B 1 100 ? 67.634 9.573 -8.832 1.00 18.12 327 GLY B CA 1
ATOM 3141 C C . GLY B 1 100 ? 67.870 8.143 -9.241 1.00 18.17 327 GLY B C 1
ATOM 3142 O O . GLY B 1 100 ? 67.097 7.268 -8.866 1.00 17.99 327 GLY B O 1
ATOM 3143 N N . TYR B 1 101 ? 68.967 7.842 -9.972 1.00 18.45 328 TYR B N 1
ATOM 3144 C CA . TYR B 1 101 ? 69.220 6.453 -10.409 1.00 18.17 328 TYR B CA 1
ATOM 3145 C C . TYR B 1 101 ? 69.236 5.530 -9.171 1.00 18.22 328 TYR B C 1
ATOM 3146 O O . TYR B 1 101 ? 69.773 5.909 -8.109 1.00 19.79 328 TYR B O 1
ATOM 3155 N N . PRO B 1 102 ? 68.720 4.305 -9.248 1.00 17.85 329 PRO B N 1
ATOM 3156 C CA . PRO B 1 102 ? 68.726 3.388 -8.101 1.00 21.02 329 PRO B CA 1
ATOM 3157 C C . PRO B 1 102 ? 70.113 3.198 -7.458 1.00 21.14 329 PRO B C 1
ATOM 3158 O O . PRO B 1 102 ? 71.113 3.104 -8.149 1.00 21.31 329 PRO B O 1
ATOM 3162 N N . ASP B 1 103 ? 70.141 3.131 -6.117 1.00 20.84 330 ASP B N 1
ATOM 3163 C CA . ASP B 1 103 ? 71.379 3.038 -5.317 1.00 21.95 330 ASP B CA 1
ATOM 3164 C C . ASP B 1 103 ? 71.391 1.740 -4.497 1.00 20.64 330 ASP B C 1
ATOM 3165 O O . ASP B 1 103 ? 72.095 1.690 -3.472 1.00 23.20 330 ASP B O 1
ATOM 3170 N N . PHE B 1 104 ? 70.719 0.723 -4.969 1.00 20.99 331 PHE B N 1
ATOM 3171 C CA . PHE B 1 104 ? 70.670 -0.586 -4.288 1.00 21.89 331 PHE B CA 1
ATOM 3172 C C . PHE B 1 104 ? 70.905 -1.664 -5.350 1.00 23.65 331 PHE B C 1
ATOM 3173 O O . PHE B 1 104 ? 71.070 -1.320 -6.539 1.00 23.42 331 PHE B O 1
ATOM 3181 N N . SER B 1 105 ? 70.863 -2.911 -4.910 1.00 23.18 332 SER B N 1
ATOM 3182 C CA . SER B 1 105 ? 71.147 -4.089 -5.764 1.00 24.67 332 SER B CA 1
ATOM 3183 C C . SER B 1 105 ? 69.960 -5.030 -5.791 1.00 24.99 332 SER B C 1
ATOM 3184 O O . SER B 1 105 ? 69.053 -5.005 -4.933 1.00 26.23 332 SER B O 1
ATOM 3187 N N . GLY B 1 106 ? 69.974 -5.913 -6.778 1.00 22.66 333 GLY B N 1
ATOM 3188 C CA . GLY B 1 106 ? 68.876 -6.842 -6.990 1.00 22.77 333 GLY B CA 1
ATOM 3189 C C . GLY B 1 106 ? 68.459 -6.805 -8.434 1.00 25.43 333 GLY B C 1
ATOM 3190 O O . GLY B 1 106 ? 69.128 -6.154 -9.237 1.00 29.22 333 GLY B O 1
ATOM 3191 N N A GLN B 1 107 ? 67.399 -7.525 -8.758 0.50 25.13 334 GLN B N 1
ATOM 3192 N N B GLN B 1 107 ? 67.360 -7.468 -8.729 0.50 25.83 334 GLN B N 1
ATOM 3193 C CA A GLN B 1 107 ? 66.790 -7.521 -10.109 0.50 25.60 334 GLN B CA 1
ATOM 3194 C CA B GLN B 1 107 ? 66.767 -7.533 -10.080 0.50 27.16 334 GLN B CA 1
ATOM 3195 C C A GLN B 1 107 ? 65.542 -6.640 -10.033 0.50 24.28 334 GLN B C 1
ATOM 3196 C C B GLN B 1 107 ? 65.518 -6.651 -10.052 0.50 25.15 334 GLN B C 1
ATOM 3197 O O A GLN B 1 107 ? 64.565 -7.045 -9.398 0.50 25.82 334 GLN B O 1
ATOM 3198 O O B GLN B 1 107 ? 64.519 -7.055 -9.448 0.50 26.72 334 GLN B O 1
ATOM 3209 N N . LEU B 1 108 ? 65.616 -5.472 -10.664 1.00 24.30 335 LEU B N 1
ATOM 3210 C CA . LEU B 1 108 ? 64.566 -4.440 -10.614 1.00 24.44 335 LEU B CA 1
ATOM 3211 C C . LEU B 1 108 ? 63.664 -4.633 -11.818 1.00 22.47 335 LEU B C 1
ATOM 3212 O O . LEU B 1 108 ? 64.177 -4.534 -12.977 1.00 22.57 335 LEU B O 1
ATOM 3217 N N . GLU B 1 109 ? 62.379 -4.768 -11.552 1.00 20.36 336 GLU B N 1
ATOM 3218 C CA . GLU B 1 109 ? 61.362 -4.719 -12.600 1.00 21.71 336 GLU B CA 1
ATOM 3219 C C . GLU B 1 109 ? 61.120 -3.237 -12.907 1.00 24.41 336 GLU B C 1
ATOM 3220 O O . GLU B 1 109 ? 60.800 -2.476 -11.982 1.00 23.01 336 GLU B O 1
ATOM 3226 N N . ILE B 1 110 ? 61.236 -2.844 -14.173 1.00 22.35 337 ILE B N 1
ATOM 3227 C CA . ILE B 1 110 ? 61.029 -1.442 -14.583 1.00 21.75 337 ILE B CA 1
ATOM 3228 C C . ILE B 1 110 ? 59.938 -1.436 -15.627 1.00 23.20 337 ILE B C 1
ATOM 3229 O O . ILE B 1 110 ? 59.895 -2.348 -16.509 1.00 22.89 337 ILE B O 1
ATOM 3234 N N . GLU B 1 111 ? 59.125 -0.397 -15.590 1.00 20.97 338 GLU B N 1
ATOM 3235 C CA . GLU B 1 111 ? 58.086 -0.151 -16.609 1.00 19.59 338 GLU B CA 1
ATOM 3236 C C . GLU B 1 111 ? 58.542 1.034 -17.432 1.00 21.51 338 GLU B C 1
ATOM 3237 O O . GLU B 1 111 ? 58.833 2.083 -16.854 1.00 20.19 338 GLU B O 1
ATOM 3243 N N . VAL B 1 112 ? 58.708 0.831 -18.737 1.00 21.24 339 VAL B N 1
ATOM 3244 C CA . VAL B 1 112 ? 59.372 1.831 -19.602 1.00 19.92 339 VAL B CA 1
ATOM 3245 C C . VAL B 1 112 ? 58.345 2.325 -20.601 1.00 20.11 339 VAL B C 1
ATOM 3246 O O . VAL B 1 112 ? 57.813 1.503 -21.382 1.00 22.38 339 VAL B O 1
ATOM 3250 N N . GLN B 1 113 ? 58.123 3.632 -20.612 1.00 19.74 340 GLN B N 1
ATOM 3251 C CA . GLN B 1 113 ? 57.084 4.237 -21.455 1.00 18.71 340 GLN B CA 1
ATOM 3252 C C . GLN B 1 113 ? 57.755 5.266 -22.347 1.00 19.36 340 GLN B C 1
ATOM 3253 O O . GLN B 1 113 ? 58.616 6.006 -21.871 1.00 18.17 340 GLN B O 1
ATOM 3259 N N . THR B 1 114 ? 57.260 5.406 -23.572 1.00 18.34 341 THR B N 1
ATOM 3260 C CA . THR B 1 114 ? 57.581 6.525 -24.463 1.00 18.70 341 THR B CA 1
ATOM 3261 C C . THR B 1 114 ? 57.560 7.837 -23.677 1.00 17.63 341 THR B C 1
ATOM 3262 O O . THR B 1 114 ? 56.608 8.020 -22.876 1.00 17.97 341 THR B O 1
ATOM 3266 N N . GLU B 1 115 ? 58.531 8.710 -23.900 1.00 18.07 342 GLU B N 1
ATOM 3267 C CA . GLU B 1 115 ? 58.540 10.080 -23.312 1.00 20.15 342 GLU B CA 1
ATOM 3268 C C . GLU B 1 115 ? 57.238 10.824 -23.637 1.00 20.68 342 GLU B C 1
ATOM 3269 O O . GLU B 1 115 ? 56.783 10.815 -24.803 1.00 21.28 342 GLU B O 1
ATOM 3275 N N . THR B 1 116 ? 56.681 11.534 -22.668 1.00 19.01 343 THR B N 1
ATOM 3276 C CA . THR B 1 116 ? 55.473 12.360 -22.912 1.00 20.63 343 THR B CA 1
ATOM 3277 C C . THR B 1 116 ? 55.909 13.809 -23.103 1.00 21.02 343 THR B C 1
ATOM 3278 O O . THR B 1 116 ? 56.360 14.392 -22.141 1.00 20.79 343 THR B O 1
ATOM 3282 N N . THR B 1 117 ? 55.651 14.421 -24.261 1.00 20.36 344 THR B N 1
ATOM 3283 C CA . THR B 1 117 ? 56.084 15.793 -24.572 1.00 23.52 344 THR B CA 1
ATOM 3284 C C . THR B 1 117 ? 54.879 16.699 -24.825 1.00 22.62 344 THR B C 1
ATOM 3285 O O . THR B 1 117 ? 55.026 17.890 -24.685 1.00 22.38 344 THR B O 1
ATOM 3289 N N . LYS B 1 118 ? 53.760 16.159 -25.288 1.00 20.96 345 LYS B N 1
ATOM 3290 C CA . LYS B 1 118 ? 52.599 16.991 -25.677 1.00 21.77 345 LYS B CA 1
ATOM 3291 C C . LYS B 1 118 ? 51.381 16.102 -25.778 1.00 22.19 345 LYS B C 1
ATOM 3292 O O . LYS B 1 118 ? 51.539 14.888 -25.973 1.00 20.34 345 LYS B O 1
ATOM 3298 N N . THR B 1 119 ? 50.205 16.702 -25.660 1.00 21.25 346 THR B N 1
ATOM 3299 C CA . THR B 1 119 ? 48.949 15.948 -25.801 1.00 20.23 346 THR B CA 1
ATOM 3300 C C . THR B 1 119 ? 48.926 15.261 -27.180 1.00 19.59 346 THR B C 1
ATOM 3301 O O . THR B 1 119 ? 49.240 15.902 -28.157 1.00 22.36 346 THR B O 1
ATOM 3305 N N . GLY B 1 120 ? 48.567 13.992 -27.205 1.00 21.06 347 GLY B N 1
ATOM 3306 C CA . GLY B 1 120 ? 48.421 13.222 -28.458 1.00 22.76 347 GLY B CA 1
ATOM 3307 C C . GLY B 1 120 ? 49.646 12.410 -28.810 1.00 23.62 347 GLY B C 1
ATOM 3308 O O . GLY B 1 120 ? 49.539 11.566 -29.706 1.00 23.13 347 GLY B O 1
ATOM 3309 N N . ASP B 1 121 ? 50.798 12.595 -28.136 1.00 22.54 348 ASP B N 1
ATOM 3310 C CA . ASP B 1 121 ? 51.964 11.691 -28.331 1.00 22.39 348 ASP B CA 1
ATOM 3311 C C . ASP B 1 121 ? 51.484 10.248 -28.117 1.00 20.72 348 ASP B C 1
ATOM 3312 O O . ASP B 1 121 ? 50.961 9.897 -27.024 1.00 19.26 348 ASP B O 1
ATOM 3317 N N . LYS B 1 122 ? 51.686 9.384 -29.112 1.00 21.67 349 LYS B N 1
ATOM 3318 C CA . LYS B 1 122 ? 51.382 7.953 -28.962 1.00 23.48 349 LYS B CA 1
ATOM 3319 C C . LYS B 1 122 ? 52.374 7.274 -28.038 1.00 20.98 349 LYS B C 1
ATOM 3320 O O . LYS B 1 122 ? 53.583 7.467 -28.221 1.00 22.47 349 LYS B O 1
ATOM 3326 N N . LEU B 1 123 ? 51.893 6.469 -27.102 1.00 19.92 350 LEU B N 1
ATOM 3327 C CA . LEU B 1 123 ? 52.781 5.920 -26.059 1.00 20.22 350 LEU B CA 1
ATOM 3328 C C . LEU B 1 123 ? 52.818 4.414 -26.157 1.00 22.68 350 LEU B C 1
ATOM 3329 O O . LEU B 1 123 ? 51.731 3.799 -26.238 1.00 25.93 350 LEU B O 1
ATOM 3334 N N . LYS B 1 124 ? 54.016 3.849 -26.123 1.00 20.77 351 LYS B N 1
ATOM 3335 C CA . LYS B 1 124 ? 54.178 2.409 -25.898 1.00 21.31 351 LYS B CA 1
ATOM 3336 C C . LYS B 1 124 ? 54.720 2.174 -24.496 1.00 21.44 351 LYS B C 1
ATOM 3337 O O . LYS B 1 124 ? 55.321 3.073 -23.915 1.00 21.60 351 LYS B O 1
ATOM 3343 N N A VAL B 1 125 ? 54.447 0.987 -23.956 0.50 22.88 352 VAL B N 1
ATOM 3344 N N B VAL B 1 125 ? 54.547 0.959 -24.001 0.50 21.69 352 VAL B N 1
ATOM 3345 C CA A VAL B 1 125 ? 54.938 0.561 -22.619 0.50 22.50 352 VAL B CA 1
ATOM 3346 C CA B VAL B 1 125 ? 55.014 0.611 -22.641 0.50 20.84 352 VAL B CA 1
ATOM 3347 C C A VAL B 1 125 ? 55.453 -0.864 -22.742 0.50 22.60 352 VAL B C 1
ATOM 3348 C C B VAL B 1 125 ? 55.407 -0.858 -22.633 0.50 21.78 352 VAL B C 1
ATOM 3349 O O A VAL B 1 125 ? 54.785 -1.682 -23.389 0.50 22.68 352 VAL B O 1
ATOM 3350 O O B VAL B 1 125 ? 54.610 -1.690 -23.094 0.50 23.63 352 VAL B O 1
ATOM 3357 N N . THR B 1 126 ? 56.623 -1.126 -22.179 1.00 21.74 353 THR B N 1
ATOM 3358 C CA . THR B 1 126 ? 57.216 -2.461 -22.119 1.00 22.75 353 THR B CA 1
ATOM 3359 C C . THR B 1 126 ? 57.793 -2.637 -20.726 1.00 22.80 353 THR B C 1
ATOM 3360 O O . THR B 1 126 ? 58.329 -1.659 -20.182 1.00 21.50 353 THR B O 1
ATOM 3364 N N . THR B 1 127 ? 57.720 -3.846 -20.206 1.00 20.85 354 THR B N 1
ATOM 3365 C CA . THR B 1 127 ? 58.300 -4.155 -18.883 1.00 21.89 354 THR B CA 1
ATOM 3366 C C . THR B 1 127 ? 59.612 -4.910 -19.062 1.00 22.56 354 THR B C 1
ATOM 3367 O O . THR B 1 127 ? 59.693 -5.809 -19.923 1.00 23.84 354 THR B O 1
ATOM 3371 N N . PHE B 1 128 ? 60.606 -4.568 -18.260 1.00 21.10 355 PHE B N 1
ATOM 3372 C CA . PHE B 1 128 ? 61.965 -5.165 -18.328 1.00 21.24 355 PHE B CA 1
ATOM 3373 C C . PHE B 1 128 ? 62.409 -5.547 -16.924 1.00 25.78 355 PHE B C 1
ATOM 3374 O O . PHE B 1 128 ? 61.837 -5.030 -15.956 1.00 24.00 355 PHE B O 1
ATOM 3382 N N . GLU B 1 129 ? 63.417 -6.406 -16.861 1.00 25.65 356 GLU B N 1
ATOM 3383 C CA . GLU B 1 129 ? 64.143 -6.745 -15.620 1.00 25.75 356 GLU B CA 1
ATOM 3384 C C . GLU B 1 129 ? 65.576 -6.308 -15.807 1.00 24.98 356 GLU B C 1
ATOM 3385 O O . GLU B 1 129 ? 66.214 -6.687 -16.819 1.00 24.00 356 GLU B O 1
ATOM 3391 N N . MET B 1 130 ? 66.058 -5.477 -14.890 1.00 23.31 357 MET B N 1
ATOM 3392 C CA . MET B 1 130 ? 67.391 -4.856 -14.949 1.00 25.43 357 MET B CA 1
ATOM 3393 C C . MET B 1 130 ? 68.189 -5.382 -13.772 1.00 27.41 357 MET B C 1
ATOM 3394 O O . MET B 1 130 ? 67.703 -5.270 -12.631 1.00 24.61 357 MET B O 1
ATOM 3399 N N . ILE B 1 131 ? 69.356 -5.958 -14.039 1.00 25.78 358 ILE B N 1
ATOM 3400 C CA . ILE B 1 131 ? 70.226 -6.456 -12.940 1.00 25.94 358 ILE B CA 1
ATOM 3401 C C . ILE B 1 131 ? 71.063 -5.282 -12.477 1.00 25.30 358 ILE B C 1
ATOM 3402 O O . ILE B 1 131 ? 71.925 -4.798 -13.223 1.00 27.43 358 ILE B O 1
ATOM 3407 N N . LEU B 1 132 ? 70.807 -4.837 -11.245 1.00 25.35 359 LEU B N 1
ATOM 3408 C CA . LEU B 1 132 ? 71.660 -3.922 -10.490 1.00 29.29 359 LEU B CA 1
ATOM 3409 C C . LEU B 1 132 ? 72.580 -4.853 -9.670 1.00 36.40 359 LEU B C 1
ATOM 3410 O O . LEU B 1 132 ? 72.068 -5.714 -8.864 1.00 46.22 359 LEU B O 1
ATOM 3415 N N . GLY B 1 133 ? 73.877 -4.762 -9.753 1.00 44.48 360 GLY B N 1
ATOM 3416 C CA . GLY B 1 133 ? 74.621 -5.566 -8.769 1.00 46.36 360 GLY B CA 1
ATOM 3417 C C . GLY B 1 133 ? 76.121 -5.525 -8.993 1.00 61.25 360 GLY B C 1
ATOM 3418 O O . GLY B 1 133 ? 76.613 -4.589 -9.629 1.00 55.51 360 GLY B O 1
ATOM 3419 N N . PRO B 1 134 ? 76.858 -6.545 -8.478 1.00 66.41 361 PRO B N 1
ATOM 3420 C CA . PRO B 1 134 ? 78.300 -6.651 -8.688 1.00 72.25 361 PRO B CA 1
ATOM 3421 C C . PRO B 1 134 ? 78.544 -7.179 -10.110 1.00 74.70 361 PRO B C 1
ATOM 3422 O O . PRO B 1 134 ? 79.325 -8.101 -10.264 1.00 83.21 361 PRO B O 1
ATOM 3426 N N . THR B 1 135 ? 77.826 -6.609 -11.089 1.00 76.69 362 THR B N 1
ATOM 3427 C CA . THR B 1 135 ? 77.941 -6.888 -12.545 1.00 78.24 362 THR B CA 1
ATOM 3428 C C . THR B 1 135 ? 79.346 -6.491 -13.002 1.00 75.40 362 THR B C 1
ATOM 3429 O O . THR B 1 135 ? 79.915 -5.519 -12.447 1.00 68.90 362 THR B O 1
ATOM 3433 N N . THR B 1 136 ? 79.853 -7.226 -13.988 1.00 77.86 363 THR B N 1
ATOM 3434 C CA . THR B 1 136 ? 81.139 -6.998 -14.690 1.00 79.86 363 THR B CA 1
ATOM 3435 C C . THR B 1 136 ? 80.794 -6.984 -16.180 1.00 74.03 363 THR B C 1
ATOM 3436 O O . THR B 1 136 ? 81.490 -7.650 -16.966 1.00 73.28 363 THR B O 1
ATOM 3440 N N . ASN B 1 137 ? 79.690 -6.317 -16.523 1.00 70.93 364 ASN B N 1
ATOM 3441 C CA . ASN B 1 137 ? 79.141 -6.268 -17.900 1.00 60.75 364 ASN B CA 1
ATOM 3442 C C . ASN B 1 137 ? 79.392 -4.855 -18.428 1.00 59.07 364 ASN B C 1
ATOM 3443 O O . ASN B 1 137 ? 78.884 -3.912 -17.788 1.00 62.76 364 ASN B O 1
ATOM 3448 N N . ALA B 1 138 ? 80.171 -4.719 -19.517 1.00 56.78 365 ALA B N 1
ATOM 3449 C CA . ALA B 1 138 ? 80.600 -3.425 -20.120 1.00 54.62 365 ALA B CA 1
ATOM 3450 C C . ALA B 1 138 ? 79.374 -2.600 -20.557 1.00 56.62 365 ALA B C 1
ATOM 3451 O O . ALA B 1 138 ? 79.461 -1.329 -20.520 1.00 53.14 365 ALA B O 1
ATOM 3453 N N . ASP B 1 139 ? 78.264 -3.277 -20.908 1.00 46.41 366 ASP B N 1
ATOM 3454 C CA . ASP B 1 139 ? 76.958 -2.630 -21.224 1.00 45.68 366 ASP B CA 1
ATOM 3455 C C . ASP B 1 139 ? 76.300 -2.056 -19.945 1.00 43.48 366 ASP B C 1
ATOM 3456 O O . ASP B 1 139 ? 75.363 -1.259 -20.143 1.00 38.36 366 ASP B O 1
ATOM 3461 N N . GLN B 1 140 ? 76.705 -2.469 -18.717 1.00 37.40 367 GLN B N 1
ATOM 34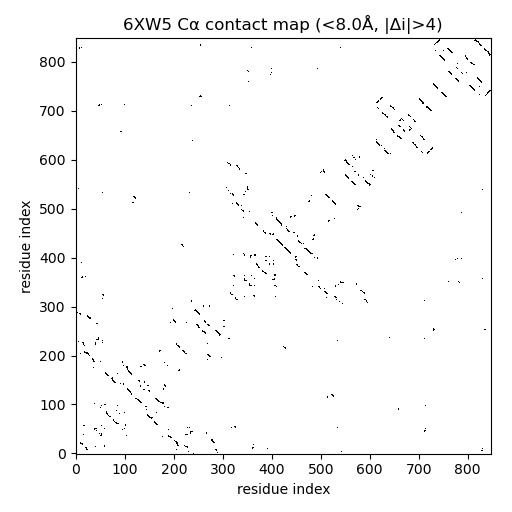62 C CA . GLN B 1 140 ? 76.117 -1.961 -17.412 1.00 38.81 367 GLN B CA 1
ATOM 3463 C C . GLN B 1 140 ? 77.063 -1.001 -16.664 1.00 32.46 367 GLN B C 1
ATOM 3464 O O . GLN B 1 140 ? 77.907 -1.453 -15.829 1.00 33.87 367 GLN B O 1
ATOM 3470 N N . ALA B 1 141 ? 76.876 0.299 -16.879 1.00 25.74 368 ALA B N 1
ATOM 3471 C CA . ALA B 1 141 ? 77.808 1.376 -16.518 1.00 25.26 368 ALA B CA 1
ATOM 3472 C C . ALA B 1 141 ? 77.043 2.680 -16.452 1.00 22.81 368 ALA B C 1
ATOM 3473 O O . ALA B 1 141 ? 77.228 3.587 -17.242 1.00 21.92 368 ALA B O 1
ATOM 3475 N N . PRO B 1 142 ? 76.099 2.800 -15.497 1.00 22.00 369 PRO B N 1
ATOM 3476 C CA . PRO B 1 142 ? 75.308 4.024 -15.416 1.00 22.23 369 PRO B CA 1
ATOM 3477 C C . PRO B 1 142 ? 76.162 5.270 -15.260 1.00 22.04 369 PRO B C 1
ATOM 3478 O O . PRO B 1 142 ? 75.755 6.280 -15.745 1.00 21.97 369 PRO B O 1
ATOM 3482 N N . TYR B 1 143 ? 77.341 5.209 -14.619 1.00 20.49 370 TYR B N 1
ATOM 3483 C CA . TYR B 1 143 ? 78.211 6.389 -14.531 1.00 20.79 370 TYR B CA 1
ATOM 3484 C C . TYR B 1 143 ? 78.566 6.935 -15.924 1.00 20.30 370 TYR B C 1
ATOM 3485 O O . TYR B 1 143 ? 78.565 8.152 -16.144 1.00 19.91 370 TYR B O 1
ATOM 3494 N N . GLN B 1 144 ? 78.844 6.029 -16.865 1.00 22.15 371 GLN B N 1
ATOM 3495 C CA . GLN B 1 144 ? 79.200 6.390 -18.268 1.00 22.66 371 GLN B CA 1
ATOM 3496 C C . GLN B 1 144 ? 77.933 6.664 -19.082 1.00 24.43 371 GLN B C 1
ATOM 3497 O O . GLN B 1 144 ? 78.055 7.061 -20.229 1.00 26.62 371 GLN B O 1
ATOM 3503 N N . GLY B 1 145 ? 76.749 6.435 -18.498 1.00 23.40 372 GLY B N 1
ATOM 3504 C CA . GLY B 1 145 ? 75.475 6.675 -19.185 1.00 21.02 372 GLY B CA 1
ATO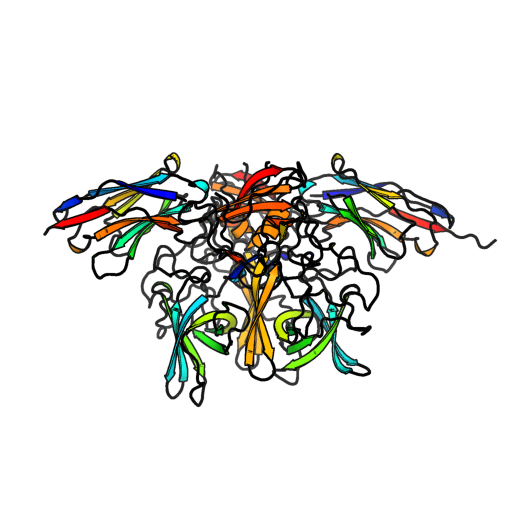M 3505 C C . GLY B 1 145 ? 74.945 5.524 -19.971 1.00 21.77 372 GLY B C 1
ATOM 3506 O O . GLY B 1 145 ? 74.174 5.773 -20.916 1.00 21.65 372 GLY B O 1
ATOM 3507 N N . ARG B 1 146 ? 75.266 4.281 -19.631 1.00 22.76 373 ARG B N 1
ATOM 3508 C CA . ARG B 1 146 ? 74.650 3.154 -20.360 1.00 24.85 373 ARG B CA 1
ATOM 3509 C C . ARG B 1 146 ? 74.288 2.037 -19.406 1.00 26.02 373 ARG B C 1
ATOM 3510 O O . ARG B 1 146 ? 75.137 1.664 -18.572 1.00 29.01 373 ARG B O 1
ATOM 3518 N N . VAL B 1 147 ? 73.091 1.485 -19.583 1.00 22.08 374 VAL B N 1
ATOM 3519 C CA . VAL B 1 147 ? 72.632 0.283 -18.862 1.00 22.59 374 VAL B CA 1
ATOM 3520 C C . VAL B 1 147 ? 71.863 -0.584 -19.845 1.00 23.57 374 VAL B C 1
ATOM 3521 O O . VAL B 1 147 ? 71.617 -0.134 -20.990 1.00 22.22 374 VAL B O 1
ATOM 3525 N N . PHE B 1 148 ? 71.517 -1.792 -19.424 1.00 23.12 375 PHE B N 1
ATOM 3526 C CA . PHE B 1 148 ? 70.729 -2.719 -20.240 1.00 22.44 375 PHE B CA 1
ATOM 3527 C C . PHE B 1 148 ? 69.800 -3.510 -19.355 1.00 24.45 375 PHE B C 1
ATOM 3528 O O . PHE B 1 148 ? 69.982 -3.590 -18.094 1.00 23.66 375 PHE B O 1
ATOM 3536 N N . ALA B 1 149 ? 68.776 -4.028 -19.995 1.00 24.05 376 ALA B N 1
ATOM 3537 C CA . ALA B 1 149 ? 67.766 -4.839 -19.320 1.00 24.67 376 ALA B CA 1
ATOM 3538 C C . ALA B 1 149 ? 67.199 -5.873 -20.275 1.00 25.46 376 ALA B C 1
ATOM 3539 O O . ALA B 1 149 ? 67.324 -5.707 -21.501 1.00 25.94 376 ALA B O 1
ATOM 3541 N N . SER B 1 150 ? 66.552 -6.888 -19.719 1.00 26.63 377 SER B N 1
ATOM 3542 C CA . SER B 1 150 ? 65.848 -7.953 -20.483 1.00 28.21 377 SER B CA 1
ATOM 3543 C C . SER B 1 150 ? 64.354 -7.691 -20.555 1.00 26.35 377 SER B C 1
ATOM 3544 O O . SER B 1 150 ? 63.760 -7.345 -19.515 1.00 26.39 377 SER B O 1
ATOM 3547 N N . VAL B 1 151 ? 63.701 -7.947 -21.689 1.00 25.99 378 VAL B N 1
ATOM 3548 C CA . VAL B 1 151 ? 62.216 -7.779 -21.762 1.00 27.94 378 VAL B CA 1
ATOM 3549 C C . VAL B 1 151 ? 61.525 -8.887 -20.957 1.00 31.71 378 VAL B C 1
ATOM 3550 O O . VAL B 1 151 ? 61.891 -10.048 -21.149 1.00 29.28 378 VAL B O 1
ATOM 3554 N N . THR B 1 152 ? 60.530 -8.560 -20.127 1.00 31.04 379 THR B N 1
ATOM 3555 C CA . THR B 1 152 ? 59.791 -9.589 -19.349 1.00 30.71 379 THR B CA 1
ATOM 3556 C C . THR B 1 152 ? 58.290 -9.549 -19.590 1.00 34.36 379 THR B C 1
ATOM 3557 O O . THR B 1 152 ? 57.661 -10.536 -19.240 1.00 36.12 379 THR B O 1
ATOM 3561 N N . ALA B 1 153 ? 57.721 -8.461 -20.099 1.00 34.50 380 ALA B N 1
ATOM 3562 C CA . ALA B 1 153 ? 56.292 -8.410 -20.486 1.00 36.92 380 ALA B CA 1
ATOM 3563 C C . ALA B 1 153 ? 56.136 -7.371 -21.589 1.00 36.52 380 ALA B C 1
ATOM 3564 O O . ALA B 1 153 ? 56.725 -6.260 -21.494 1.00 30.30 380 ALA B O 1
ATOM 3566 N N . ALA B 1 154 ? 55.352 -7.718 -22.600 1.00 35.50 381 ALA B N 1
ATOM 3567 C CA . ALA B 1 154 ? 55.110 -6.872 -23.786 1.00 37.89 381 ALA B CA 1
ATOM 3568 C C . ALA B 1 154 ? 53.622 -6.943 -24.108 1.00 37.76 381 ALA B C 1
ATOM 3569 O O . ALA B 1 154 ? 53.077 -8.046 -23.988 1.00 40.56 381 ALA B O 1
ATOM 3571 N N . ALA B 1 155 ? 52.995 -5.818 -24.451 1.00 37.06 382 ALA B N 1
ATOM 3572 C CA . ALA B 1 155 ? 51.559 -5.718 -24.790 1.00 43.45 382 ALA B CA 1
ATOM 3573 C C . ALA B 1 155 ? 51.339 -6.178 -26.239 1.00 40.72 382 ALA B C 1
ATOM 3574 O O . ALA B 1 155 ? 50.210 -6.479 -26.594 1.00 43.17 382 ALA B O 1
ATOM 3576 N N . SER B 1 156 ? 52.394 -6.207 -27.051 1.00 38.88 383 SER B N 1
ATOM 3577 C CA . SER B 1 156 ? 52.312 -6.391 -28.522 1.00 39.24 383 SER B CA 1
ATOM 3578 C C . SER B 1 156 ? 53.713 -6.687 -29.036 1.00 40.17 383 SER B C 1
ATOM 3579 O O . SER B 1 156 ? 54.674 -6.681 -28.233 1.00 40.04 383 SER B O 1
ATOM 3582 N N . LEU B 1 157 ? 53.812 -6.923 -30.337 1.00 36.36 384 LEU B N 1
ATOM 3583 C CA . LEU B 1 157 ? 55.099 -7.188 -31.003 1.00 35.16 384 LEU B CA 1
ATOM 3584 C C . LEU B 1 157 ? 55.785 -5.855 -31.335 1.00 34.97 384 LEU B C 1
ATOM 3585 O O . LEU B 1 157 ? 56.806 -5.898 -32.016 1.00 37.61 384 LEU B O 1
ATOM 3590 N N . ASP B 1 158 ? 55.217 -4.715 -30.901 1.00 34.85 385 ASP B N 1
ATOM 3591 C CA . ASP B 1 158 ? 55.768 -3.362 -31.188 1.00 33.33 385 ASP B CA 1
ATOM 3592 C C . ASP B 1 158 ? 56.286 -2.784 -29.852 1.00 30.31 385 ASP B C 1
ATOM 3593 O O . ASP B 1 158 ? 55.471 -2.264 -29.095 1.00 31.24 385 ASP B O 1
ATOM 3598 N N . LEU B 1 159 ? 57.552 -2.991 -29.524 1.00 26.21 386 LEU B N 1
ATOM 3599 C CA . LEU B 1 159 ? 58.039 -2.657 -28.149 1.00 25.14 386 LEU B CA 1
ATOM 3600 C C . LEU B 1 159 ? 58.401 -1.180 -28.064 1.00 24.20 386 LEU B C 1
ATOM 3601 O O . LEU B 1 159 ? 58.563 -0.491 -29.077 1.00 23.67 386 LEU B O 1
ATOM 3606 N N . VAL B 1 160 ? 58.518 -0.678 -26.844 1.00 22.86 387 VAL B N 1
ATOM 3607 C CA . VAL B 1 160 ? 58.902 0.738 -26.628 1.00 21.82 387 VAL B CA 1
ATOM 3608 C C . VAL B 1 160 ? 60.294 1.000 -27.213 1.00 22.34 387 VAL B C 1
ATOM 3609 O O . VAL B 1 160 ? 61.138 0.129 -27.130 1.00 25.15 387 VAL B O 1
ATOM 3613 N N . ASP B 1 161 ? 60.551 2.204 -27.721 1.00 21.22 388 ASP B N 1
ATOM 3614 C CA . ASP B 1 161 ? 61.851 2.578 -28.292 1.00 22.44 388 ASP B CA 1
ATOM 3615 C C . ASP B 1 161 ? 62.030 4.084 -28.246 1.00 23.92 388 ASP B C 1
ATOM 3616 O O . ASP B 1 161 ? 61.074 4.812 -27.901 1.00 23.24 388 ASP B O 1
ATOM 3621 N N . GLY B 1 162 ? 63.211 4.549 -28.604 1.00 22.23 389 GLY B N 1
ATOM 3622 C CA . GLY B 1 162 ? 63.527 5.974 -28.621 1.00 22.86 389 GLY B CA 1
ATOM 3623 C C . GLY B 1 162 ? 63.526 6.536 -27.220 1.00 20.79 389 GLY B C 1
ATOM 3624 O O . GLY B 1 162 ? 63.960 5.825 -26.269 1.00 21.73 389 GLY B O 1
ATOM 3625 N N . ARG B 1 163 ? 63.139 7.791 -27.090 1.00 21.60 390 ARG B N 1
ATOM 3626 C CA . ARG B 1 163 ? 63.227 8.481 -25.773 1.00 20.64 390 ARG B CA 1
ATOM 3627 C C . ARG B 1 163 ? 62.139 7.931 -24.849 1.00 20.09 390 ARG B C 1
ATOM 3628 O O . ARG B 1 163 ? 60.948 7.846 -25.281 1.00 18.58 390 ARG B O 1
ATOM 3636 N N . VAL B 1 164 ? 62.552 7.490 -23.660 1.00 19.09 391 VAL B N 1
ATOM 3637 C CA . VAL B 1 164 ? 61.690 6.756 -22.710 1.00 18.56 391 VAL B CA 1
ATOM 3638 C C . VAL B 1 164 ? 61.964 7.216 -21.268 1.00 18.00 391 VAL B C 1
ATOM 3639 O O . VAL B 1 164 ? 63.013 7.835 -20.963 1.00 18.68 391 VAL B O 1
ATOM 3643 N N . ARG B 1 165 ? 61.004 6.867 -20.425 1.00 20.36 392 ARG B N 1
ATOM 3644 C CA . ARG B 1 165 ? 61.109 7.012 -18.967 1.00 18.46 392 ARG B CA 1
ATOM 3645 C C . ARG B 1 165 ? 60.871 5.657 -18.329 1.00 19.13 392 ARG B C 1
ATOM 3646 O O . ARG B 1 165 ? 59.890 4.939 -18.714 1.00 19.44 392 ARG B O 1
ATOM 3654 N N . ALA B 1 166 ? 61.725 5.351 -17.358 1.00 18.01 393 ALA B N 1
ATOM 3655 C CA . ALA B 1 166 ? 61.687 4.060 -16.652 1.00 19.21 393 ALA B CA 1
ATOM 3656 C C . ALA B 1 166 ? 61.287 4.328 -15.205 1.00 18.06 393 ALA B C 1
ATOM 3657 O O . ALA B 1 166 ? 61.964 5.103 -14.564 1.00 19.05 393 ALA B O 1
ATOM 3659 N N . VAL B 1 167 ? 60.304 3.570 -14.722 1.00 18.31 394 VAL B N 1
ATOM 3660 C CA . VAL B 1 167 ? 59.866 3.637 -13.299 1.00 20.82 394 VAL B CA 1
ATOM 3661 C C . VAL B 1 167 ? 59.953 2.248 -12.683 1.00 19.88 394 VAL B C 1
ATOM 3662 O O . VAL B 1 167 ? 59.747 1.221 -13.344 1.00 20.34 394 VAL B O 1
ATOM 3666 N N . PRO B 1 168 ? 60.252 2.183 -11.368 1.00 21.21 395 PRO B N 1
ATOM 3667 C CA . PRO B 1 168 ? 60.403 0.916 -10.678 1.00 21.88 395 PRO B CA 1
ATOM 3668 C C . PRO B 1 168 ? 59.054 0.301 -10.339 1.00 23.81 395 PRO B C 1
ATOM 3669 O O . PRO B 1 168 ? 58.109 1.007 -9.984 1.00 22.53 395 PRO B O 1
ATOM 3673 N N . ARG B 1 169 ? 58.956 -1.021 -10.474 1.00 23.02 396 ARG B N 1
ATOM 3674 C CA . ARG B 1 169 ? 57.707 -1.751 -10.166 1.00 23.90 396 ARG B CA 1
ATOM 3675 C C . ARG B 1 169 ? 57.886 -2.746 -9.019 1.00 24.79 396 ARG B C 1
ATOM 3676 O O . ARG B 1 169 ? 56.937 -2.906 -8.235 1.00 25.71 396 ARG B O 1
ATOM 3684 N N . SER B 1 170 ? 58.982 -3.470 -8.991 1.00 23.59 397 SER B N 1
ATOM 3685 C CA . SER B 1 170 ? 59.174 -4.578 -8.017 1.00 25.39 397 SER B CA 1
ATOM 3686 C C . SER B 1 170 ? 60.635 -4.950 -8.005 1.00 24.72 397 SER B C 1
ATOM 3687 O O . SER B 1 170 ? 61.399 -4.472 -8.840 1.00 25.54 397 SER B O 1
ATOM 3690 N N . ILE B 1 171 ? 61.037 -5.718 -7.003 1.00 23.82 398 ILE B N 1
ATOM 3691 C CA . ILE B 1 171 ? 62.457 -6.063 -6.791 1.00 25.39 398 ILE B CA 1
ATOM 3692 C C . ILE B 1 171 ? 62.482 -7.577 -6.548 1.00 28.71 398 ILE B C 1
ATOM 3693 O O . ILE B 1 171 ? 61.471 -8.144 -6.048 1.00 26.01 398 ILE B O 1
ATOM 3698 N N . TYR B 1 172 ? 63.559 -8.211 -6.966 1.00 25.92 399 TYR B N 1
ATOM 3699 C CA . TYR B 1 172 ? 63.833 -9.642 -6.712 1.00 28.92 399 TYR B CA 1
ATOM 3700 C C . TYR B 1 172 ? 65.274 -9.702 -6.203 1.00 26.99 399 TYR B C 1
ATOM 3701 O O . TYR B 1 172 ? 66.134 -9.066 -6.795 1.00 26.32 399 TYR B O 1
ATOM 3710 N N . GLY B 1 173 ? 65.552 -10.434 -5.121 1.00 27.33 400 GLY B N 1
ATOM 3711 C CA . GLY B 1 173 ? 66.920 -10.560 -4.581 1.00 28.54 400 GLY B CA 1
ATOM 3712 C C . GLY B 1 173 ? 67.473 -9.233 -4.138 1.00 26.88 400 GLY B C 1
ATOM 3713 O O . GLY B 1 173 ? 68.673 -8.958 -4.272 1.00 25.22 400 GLY B O 1
ATOM 3714 N N . PHE B 1 174 ? 66.619 -8.413 -3.538 1.00 28.41 401 PHE B N 1
ATOM 3715 C CA . PHE B 1 174 ? 67.059 -7.111 -3.009 1.00 27.68 401 PHE B CA 1
ATOM 3716 C C . PHE B 1 174 ? 68.245 -7.297 -2.063 1.00 29.51 401 PHE B C 1
ATOM 3717 O O . PHE B 1 174 ? 68.232 -8.114 -1.117 1.00 28.43 401 PHE B O 1
ATOM 3725 N N . GLN B 1 175 ? 69.243 -6.476 -2.269 1.00 26.20 402 GLN B N 1
ATOM 3726 C CA . GLN B 1 175 ? 70.352 -6.291 -1.318 1.00 29.74 402 GLN B CA 1
ATOM 3727 C C . GLN B 1 175 ? 70.619 -4.811 -1.253 1.00 26.99 402 GLN B C 1
ATOM 3728 O O . GLN B 1 175 ? 70.871 -4.186 -2.304 1.00 27.56 402 GLN B O 1
ATOM 3734 N N . ASP B 1 176 ? 70.637 -4.277 -0.052 1.00 26.11 403 ASP B N 1
ATOM 3735 C CA . ASP B 1 176 ? 70.901 -2.846 0.145 1.00 25.75 403 ASP B CA 1
ATOM 3736 C C . ASP B 1 176 ? 72.402 -2.642 0.181 1.00 25.73 403 ASP B C 1
ATOM 3737 O O . ASP B 1 176 ? 72.973 -2.330 1.218 1.00 26.34 403 ASP B O 1
ATOM 3742 N N . THR B 1 177 ? 73.011 -2.713 -0.984 1.00 24.90 404 THR B N 1
ATOM 3743 C CA . THR B 1 177 ? 74.397 -2.343 -1.210 1.00 24.93 404 THR B CA 1
ATOM 3744 C C . THR B 1 177 ? 74.459 -1.642 -2.566 1.00 23.81 404 THR B C 1
ATOM 3745 O O . THR B 1 177 ? 73.606 -1.917 -3.414 1.00 25.62 404 THR B O 1
ATOM 3749 N N . ILE B 1 178 ? 75.400 -0.750 -2.764 1.00 24.15 405 ILE B N 1
ATOM 3750 C CA . ILE B 1 178 ? 75.367 0.056 -4.019 1.00 23.75 405 ILE B CA 1
ATOM 3751 C C . ILE B 1 178 ? 75.557 -0.875 -5.209 1.00 28.72 405 ILE B C 1
ATOM 3752 O O . ILE B 1 178 ? 76.301 -1.867 -5.124 1.00 27.75 405 ILE B O 1
ATOM 3757 N N . PRO B 1 179 ? 74.912 -0.540 -6.348 1.00 28.13 406 PRO B N 1
ATOM 3758 C CA . PRO B 1 179 ? 75.096 -1.307 -7.584 1.00 29.99 406 PRO B CA 1
ATOM 3759 C C . PRO B 1 179 ? 76.487 -1.071 -8.150 1.00 28.71 406 PRO B C 1
ATOM 3760 O O . PRO B 1 179 ? 77.248 -0.219 -7.662 1.00 28.21 406 PRO B O 1
ATOM 3764 N N . GLU B 1 180 ? 76.806 -1.774 -9.245 1.00 38.05 407 GLU B N 1
ATOM 3765 C CA . GLU B 1 180 ? 78.073 -1.476 -9.967 1.00 38.14 407 GLU B CA 1
ATOM 3766 C C . GLU B 1 180 ? 77.743 -0.327 -10.933 1.00 28.03 407 GLU B C 1
ATOM 3767 O O . GLU B 1 180 ? 76.817 -0.461 -11.773 1.00 37.14 407 GLU B O 1
ATOM 3773 N N . TYR B 1 181 ? 78.345 0.814 -10.662 1.00 25.15 408 TYR B N 1
ATOM 3774 C CA . TYR B 1 181 ? 78.048 2.051 -11.398 1.00 25.74 408 TYR B CA 1
ATOM 3775 C C . TYR B 1 181 ? 79.002 2.231 -12.595 1.00 27.65 408 TYR B C 1
ATOM 3776 O O . TYR B 1 181 ? 78.609 2.940 -13.555 1.00 23.01 408 TYR B O 1
ATOM 3785 N N . ASN B 1 182 ? 80.242 1.715 -12.530 1.00 32.76 409 ASN B N 1
ATOM 3786 C CA . ASN B 1 182 ? 81.281 2.106 -13.527 1.00 30.21 409 ASN B CA 1
ATOM 3787 C C . ASN B 1 182 ? 82.142 0.907 -13.969 1.00 32.87 409 ASN B C 1
ATOM 3788 O O . ASN B 1 182 ? 83.377 1.103 -14.106 1.00 33.65 409 ASN B O 1
ATOM 3793 N N . ASP B 1 183 ? 81.473 -0.218 -14.161 1.00 34.39 410 ASP B N 1
ATOM 3794 C CA . ASP B 1 183 ? 81.991 -1.471 -14.761 1.00 48.03 410 ASP B CA 1
ATOM 3795 C C . ASP B 1 183 ? 83.291 -1.886 -14.043 1.00 54.29 410 ASP B C 1
ATOM 3796 O O . ASP B 1 183 ? 84.284 -2.182 -14.744 1.00 55.90 410 ASP B O 1
ATOM 3801 N N . GLY B 1 184 ? 83.312 -1.855 -12.706 1.00 49.24 411 GLY B N 1
ATOM 3802 C CA . GLY B 1 184 ? 84.485 -2.214 -11.882 1.00 52.10 411 GLY B CA 1
ATOM 3803 C C . GLY B 1 184 ? 85.585 -1.160 -11.852 1.00 52.70 411 GLY B C 1
ATOM 3804 O O . GLY B 1 184 ? 86.671 -1.484 -11.363 1.00 55.37 411 GLY B O 1
ATOM 3805 N N . LEU B 1 185 ? 85.361 0.068 -12.327 1.00 43.86 412 LEU B N 1
ATOM 3806 C CA . LEU B 1 185 ? 86.350 1.171 -12.165 1.00 44.00 412 LEU B CA 1
ATOM 3807 C C . LEU B 1 185 ? 85.920 2.080 -10.995 1.00 40.95 412 LEU B C 1
ATOM 3808 O O . LEU B 1 185 ? 84.778 1.947 -10.578 1.00 37.57 412 LEU B O 1
ATOM 3813 N N . LEU B 1 186 ? 86.797 2.968 -10.514 1.00 42.08 413 LEU B N 1
ATOM 3814 C CA . LEU B 1 186 ? 86.473 3.897 -9.394 1.00 42.86 413 LEU B CA 1
ATOM 3815 C C . LEU B 1 186 ? 85.330 4.795 -9.885 1.00 43.67 413 LEU B C 1
ATOM 3816 O O . LEU B 1 186 ? 85.287 5.101 -11.089 1.00 38.80 413 LEU B O 1
ATOM 3821 N N . VAL B 1 187 ? 84.423 5.198 -8.998 1.00 38.41 414 VAL B N 1
ATOM 3822 C CA . VAL B 1 187 ? 83.306 6.101 -9.378 1.00 32.11 414 VAL B CA 1
ATOM 3823 C C . VAL B 1 187 ? 83.106 7.122 -8.253 1.00 29.40 414 VAL B C 1
ATOM 3824 O O . VAL B 1 187 ? 83.328 6.797 -7.083 1.00 28.47 414 VAL B O 1
ATOM 3828 N N . PRO B 1 188 ? 82.809 8.394 -8.558 1.00 26.43 415 PRO B N 1
ATOM 3829 C CA . PRO B 1 188 ? 82.486 9.374 -7.517 1.00 24.64 415 PRO B CA 1
ATOM 3830 C C . PRO B 1 188 ? 81.222 8.933 -6.756 1.00 25.16 415 PRO B C 1
ATOM 3831 O O . PRO B 1 188 ? 80.247 8.518 -7.362 1.00 22.96 415 PRO B O 1
ATOM 3835 N N . LEU B 1 189 ? 81.331 8.900 -5.420 1.00 23.98 416 LEU B N 1
ATOM 3836 C CA . LEU B 1 189 ? 80.228 8.479 -4.524 1.00 23.45 416 LEU B CA 1
ATOM 3837 C C . LEU B 1 189 ? 80.162 9.480 -3.385 1.00 23.40 416 LEU B C 1
ATOM 3838 O O . LEU B 1 189 ? 81.201 10.002 -2.937 1.00 22.22 416 LEU B O 1
ATOM 3843 N N . ALA B 1 190 ? 78.964 9.706 -2.865 1.00 22.40 417 ALA B N 1
ATOM 3844 C CA . ALA B 1 190 ? 78.852 10.254 -1.509 1.00 23.44 417 ALA B CA 1
ATOM 3845 C C . ALA B 1 190 ? 79.478 9.225 -0.560 1.00 20.59 417 ALA B C 1
ATOM 3846 O O . ALA B 1 190 ? 79.266 8.032 -0.660 1.00 20.73 417 ALA B O 1
ATOM 3848 N N . PRO B 1 191 ? 80.219 9.686 0.450 1.00 23.67 418 PRO B N 1
ATOM 3849 C CA . PRO B 1 191 ? 80.866 8.762 1.376 1.00 26.41 418 PRO B CA 1
ATOM 3850 C C . PRO B 1 191 ? 79.849 8.006 2.222 1.00 27.52 418 PRO B C 1
ATOM 3851 O O . PRO B 1 191 ? 78.659 8.385 2.329 1.00 25.53 418 PRO B O 1
ATOM 3855 N N . PRO B 1 192 ? 80.286 6.922 2.874 1.00 26.41 419 PRO B N 1
ATOM 3856 C CA . PRO B 1 192 ? 79.433 6.226 3.826 1.00 26.56 419 PRO B CA 1
ATOM 3857 C C . PRO B 1 192 ? 78.906 7.197 4.890 1.00 22.58 419 PRO B C 1
ATOM 3858 O O . PRO B 1 192 ? 79.565 8.182 5.270 1.00 26.12 419 PRO B O 1
ATOM 3862 N N . ILE B 1 193 ? 77.660 6.943 5.275 1.00 24.57 420 ILE B N 1
ATOM 3863 C CA . ILE B 1 193 ? 77.006 7.686 6.389 1.00 25.11 420 ILE B CA 1
ATOM 3864 C C . ILE B 1 193 ? 77.789 7.358 7.664 1.00 23.84 420 ILE B C 1
ATOM 3865 O O . ILE B 1 193 ? 78.010 6.170 7.937 1.00 27.69 420 ILE B O 1
ATOM 3870 N N . GLY B 1 194 ? 78.119 8.387 8.404 1.00 26.65 421 GLY B N 1
ATOM 3871 C CA . GLY B 1 194 ? 78.947 8.266 9.608 1.00 27.82 421 GLY B CA 1
ATOM 3872 C C . GLY B 1 194 ? 79.943 9.399 9.591 1.00 30.35 421 GLY B C 1
ATOM 3873 O O . GLY B 1 194 ? 79.936 10.226 8.680 1.00 31.74 421 GLY B O 1
ATOM 3874 N N . PRO B 1 195 ? 80.785 9.522 10.642 1.00 33.18 422 PRO B N 1
ATOM 3875 C CA . PRO B 1 195 ? 80.813 8.542 11.717 1.00 31.68 422 PRO B CA 1
ATOM 3876 C C . PRO B 1 195 ? 79.814 8.837 12.851 1.00 29.09 422 PRO B C 1
ATOM 3877 O O . PRO B 1 195 ? 79.237 9.930 12.910 1.00 30.50 422 PRO B O 1
ATOM 3881 N N . PHE B 1 196 ? 79.651 7.819 13.701 1.00 29.37 423 PHE B N 1
ATOM 3882 C CA . PHE B 1 196 ? 78.809 7.842 14.927 1.00 26.71 423 PHE B CA 1
ATOM 3883 C C . PHE B 1 196 ? 79.700 7.794 16.167 1.00 32.75 423 PHE B C 1
ATOM 3884 O O . PHE B 1 196 ? 80.741 7.133 16.110 1.00 33.58 423 PHE B O 1
ATOM 3892 N N . LEU B 1 197 ? 79.313 8.483 17.234 1.00 29.93 424 LEU B N 1
ATOM 3893 C CA . LEU B 1 197 ? 79.944 8.217 18.559 1.00 32.38 424 LEU B CA 1
ATOM 3894 C C . LEU B 1 197 ? 79.673 6.787 18.976 1.00 32.19 424 LEU B C 1
ATOM 3895 O O . LEU B 1 197 ? 78.743 6.101 18.540 1.00 32.57 424 LEU B O 1
ATOM 3900 N N . PRO B 1 198 ? 80.480 6.247 19.920 1.00 33.54 425 PRO B N 1
ATOM 3901 C CA . PRO B 1 198 ? 80.124 4.976 20.553 1.00 34.44 425 PRO B CA 1
ATOM 3902 C C . PRO B 1 198 ? 78.697 5.029 21.140 1.00 28.48 425 PRO B C 1
ATOM 3903 O O . PRO B 1 198 ? 78.355 6.002 21.754 1.00 34.07 425 PRO B O 1
ATOM 3907 N N . GLY B 1 199 ? 77.900 4.027 20.864 1.00 29.63 426 GLY B N 1
ATOM 3908 C CA . GLY B 1 199 ? 76.518 3.943 21.366 1.00 31.02 426 GLY B CA 1
ATOM 3909 C C . GLY B 1 199 ? 75.505 4.639 20.457 1.00 29.75 426 GLY B C 1
ATOM 3910 O O . GLY B 1 199 ? 74.308 4.463 20.723 1.00 29.44 426 GLY B O 1
ATOM 3911 N N . GLU B 1 200 ? 75.959 5.342 19.408 1.00 28.26 427 GLU B N 1
ATOM 3912 C CA . GLU B 1 200 ? 75.063 6.085 18.484 1.00 26.41 427 GLU B CA 1
ATOM 3913 C C . GLU B 1 200 ? 74.752 5.186 17.299 1.00 28.53 427 GLU B C 1
ATOM 3914 O O . GLU B 1 200 ? 75.635 4.430 16.828 1.00 26.27 427 GLU B O 1
ATOM 3920 N N . VAL B 1 201 ? 73.516 5.268 16.810 1.00 26.41 428 VAL B N 1
ATOM 3921 C CA . VAL B 1 201 ? 73.033 4.405 15.700 1.00 24.46 428 VAL B CA 1
ATOM 3922 C C . VAL B 1 201 ? 72.173 5.289 14.787 1.00 26.58 428 VAL B C 1
ATOM 3923 O O . VAL B 1 201 ? 71.592 6.305 15.274 1.00 24.86 428 VAL B O 1
ATOM 3927 N N . LEU B 1 202 ? 72.122 4.902 13.514 1.00 25.60 429 LEU B N 1
ATOM 3928 C CA . LEU B 1 202 ? 71.398 5.684 12.478 1.00 23.93 429 LEU B CA 1
ATOM 3929 C C . LEU B 1 202 ? 69.882 5.603 12.686 1.00 19.83 429 LEU B C 1
ATOM 3930 O O . LEU B 1 202 ? 69.326 4.505 12.750 1.00 24.35 429 LEU B O 1
ATOM 3935 N N . LEU B 1 203 ? 69.232 6.761 12.622 1.00 21.34 430 LEU B N 1
ATOM 3936 C CA . LEU B 1 203 ? 67.765 6.849 12.490 1.00 21.16 430 LEU B CA 1
ATOM 3937 C C . LEU B 1 203 ? 67.361 6.531 11.043 1.00 21.67 430 LEU B C 1
ATOM 3938 O O . LEU B 1 203 ? 67.882 7.133 10.105 1.00 23.20 430 LEU B O 1
ATOM 3943 N N . ARG B 1 204 ? 66.445 5.619 10.917 1.00 20.61 431 ARG B N 1
ATOM 3944 C CA . ARG B 1 204 ? 65.964 5.113 9.620 1.00 20.84 431 ARG B CA 1
ATOM 3945 C C . ARG B 1 204 ? 64.520 5.495 9.376 1.00 23.72 431 ARG B C 1
ATOM 3946 O O . ARG B 1 204 ? 63.653 5.166 10.213 1.00 21.64 431 ARG B O 1
ATOM 3954 N N . PHE B 1 205 ? 64.261 6.043 8.189 1.00 20.04 432 PHE B N 1
ATOM 3955 C CA . PHE B 1 205 ? 62.899 6.253 7.648 1.00 18.80 432 PHE B CA 1
ATOM 3956 C C . PHE B 1 205 ? 62.624 5.144 6.650 1.00 20.34 432 PHE B C 1
ATOM 3957 O O . PHE B 1 205 ? 63.436 4.970 5.724 1.00 20.80 432 PHE B O 1
ATOM 3965 N N . ARG B 1 206 ? 61.557 4.395 6.877 1.00 20.36 433 ARG B N 1
ATOM 3966 C CA . ARG B 1 206 ? 61.347 3.083 6.232 1.00 20.95 433 ARG B CA 1
ATOM 3967 C C . ARG B 1 206 ? 60.147 3.112 5.313 1.00 20.40 433 ARG B C 1
ATOM 3968 O O . ARG B 1 206 ? 59.082 3.631 5.696 1.00 19.19 433 ARG B O 1
ATOM 3976 N N . THR B 1 207 ? 60.291 2.534 4.118 1.00 19.48 434 THR B N 1
ATOM 3977 C CA . THR B 1 207 ? 59.157 2.167 3.280 1.00 19.66 434 THR B CA 1
ATOM 3978 C C . THR B 1 207 ? 59.303 0.693 2.875 1.00 20.75 434 THR B C 1
ATOM 3979 O O . THR B 1 207 ? 60.244 0.020 3.318 1.00 21.76 434 THR B O 1
ATOM 3983 N N . TYR B 1 208 ? 58.378 0.234 2.054 1.00 20.37 435 TYR B N 1
ATOM 3984 C CA . TYR B 1 208 ? 58.270 -1.179 1.623 1.00 22.14 435 TYR B CA 1
ATOM 3985 C C . TYR B 1 208 ? 58.207 -1.273 0.106 1.00 22.89 435 TYR B C 1
ATOM 3986 O O . TYR B 1 208 ? 57.349 -0.629 -0.543 1.00 23.66 435 TYR B O 1
ATOM 3995 N N . MET B 1 209 ? 59.067 -2.127 -0.429 1.00 22.01 436 MET B N 1
ATOM 3996 C CA . MET B 1 209 ? 59.053 -2.501 -1.866 1.00 22.03 436 MET B CA 1
ATOM 3997 C C . MET B 1 209 ? 58.262 -3.788 -2.052 1.00 25.30 436 MET B C 1
ATOM 3998 O O . MET B 1 209 ? 58.292 -4.646 -1.145 1.00 26.39 436 MET B O 1
ATOM 4003 N N . ARG B 1 210 ? 57.607 -3.933 -3.200 1.00 24.55 437 ARG B N 1
ATOM 4004 C CA . ARG B 1 210 ? 57.007 -5.210 -3.617 1.00 26.22 437 ARG B CA 1
ATOM 4005 C C . ARG B 1 210 ? 58.141 -6.123 -4.089 1.00 27.59 437 ARG B C 1
ATOM 4006 O O . ARG B 1 210 ? 58.825 -5.788 -5.079 1.00 25.72 437 ARG B O 1
ATOM 4014 N N . GLN B 1 211 ? 58.450 -7.146 -3.297 1.00 29.62 438 GLN B N 1
ATOM 4015 C CA . GLN B 1 211 ? 59.529 -8.120 -3.611 1.00 28.31 438 GLN B CA 1
ATOM 4016 C C . GLN B 1 211 ? 58.837 -9.382 -4.126 1.00 30.43 438 GLN B C 1
ATOM 4017 O O . GLN B 1 211 ? 57.961 -9.931 -3.460 1.00 31.10 438 GLN B O 1
ATOM 4023 N N . ILE B 1 212 ? 59.191 -9.810 -5.326 1.00 35.26 439 ILE B N 1
ATOM 4024 C CA . ILE B 1 212 ? 58.505 -10.951 -5.992 1.00 41.78 439 ILE B CA 1
ATOM 4025 C C . ILE B 1 212 ? 59.409 -12.176 -5.787 1.00 55.00 439 ILE B C 1
ATOM 4026 O O . ILE B 1 212 ? 60.611 -12.010 -5.521 1.00 56.12 439 ILE B O 1
ATOM 4031 N N . ASP B 1 213 ? 58.804 -13.352 -5.729 1.00 72.97 440 ASP B N 1
ATOM 4032 C CA . ASP B 1 213 ? 59.516 -14.650 -5.823 1.00 85.66 440 ASP B CA 1
ATOM 4033 C C . ASP B 1 213 ? 58.581 -15.579 -6.596 1.00 89.87 440 ASP B C 1
ATOM 4034 O O . ASP B 1 213 ? 57.568 -16.012 -5.988 1.00 75.63 440 ASP B O 1
ATOM 4039 N N . THR B 1 214 ? 58.888 -15.764 -7.892 1.00 95.40 441 THR B N 1
ATOM 4040 C CA . THR B 1 214 ? 58.082 -16.451 -8.945 1.00 99.82 441 THR B CA 1
ATOM 4041 C C . THR B 1 214 ? 56.575 -16.266 -8.646 1.00 101.90 441 THR B C 1
ATOM 4042 O O . THR B 1 214 ? 55.960 -15.408 -9.316 1.00 105.50 441 THR B O 1
ATOM 4046 N N . ALA B 1 215 ? 56.002 -16.974 -7.663 1.00 94.01 442 ALA B N 1
ATOM 4047 C CA . ALA B 1 215 ? 54.543 -16.988 -7.368 1.00 94.01 442 ALA B CA 1
ATOM 4048 C C . ALA B 1 215 ? 54.128 -15.850 -6.413 1.00 90.80 442 ALA B C 1
ATOM 4049 O O . ALA B 1 215 ? 53.253 -15.039 -6.800 1.00 83.48 442 ALA B O 1
ATOM 4051 N N . ASP B 1 216 ? 54.705 -15.792 -5.206 1.00 80.82 443 ASP B N 1
ATOM 4052 C CA . ASP B 1 216 ? 54.203 -14.942 -4.090 1.00 75.55 443 ASP B CA 1
ATOM 4053 C C . ASP B 1 216 ? 55.026 -13.652 -3.930 1.00 66.71 443 ASP B C 1
ATOM 4054 O O . ASP B 1 216 ? 56.275 -13.733 -3.880 1.00 81.54 443 ASP B O 1
ATOM 4059 N N . ALA B 1 217 ? 54.331 -12.513 -3.802 1.00 46.88 444 ALA B N 1
ATOM 4060 C CA . ALA B 1 217 ? 54.916 -11.177 -3.526 1.00 38.47 444 ALA B CA 1
ATOM 4061 C C . ALA B 1 217 ? 54.882 -10.902 -2.014 1.00 31.84 444 ALA B C 1
ATOM 4062 O O . ALA B 1 217 ? 53.881 -11.248 -1.364 1.00 29.72 444 ALA B O 1
ATOM 4064 N N . ALA B 1 218 ? 55.939 -10.306 -1.484 1.00 31.74 445 ALA B N 1
ATOM 4065 C CA . ALA B 1 218 ? 56.027 -9.874 -0.073 1.00 31.56 445 ALA B CA 1
ATOM 4066 C C . ALA B 1 218 ? 56.608 -8.455 0.038 1.00 29.57 445 ALA B C 1
ATOM 4067 O O . ALA B 1 218 ? 57.409 -8.009 -0.774 1.00 28.55 445 ALA B O 1
ATOM 4069 N N . ALA B 1 219 ? 56.274 -7.776 1.120 1.00 27.35 446 ALA B N 1
ATOM 4070 C CA . ALA B 1 219 ? 56.869 -6.471 1.427 1.00 25.58 446 ALA B CA 1
ATOM 4071 C C . ALA B 1 219 ? 58.330 -6.647 1.793 1.00 26.16 446 ALA B C 1
ATOM 4072 O O . ALA B 1 219 ? 58.688 -7.576 2.568 1.00 30.29 446 ALA B O 1
ATOM 4074 N N . GLU B 1 220 ? 59.184 -5.767 1.291 1.00 24.92 447 GLU B N 1
ATOM 4075 C CA . GLU B 1 220 ? 60.598 -5.721 1.709 1.00 23.54 447 GLU B CA 1
ATOM 4076 C C . GLU B 1 220 ? 60.961 -4.308 2.138 1.00 24.41 447 GLU B C 1
ATOM 4077 O O . GLU B 1 220 ? 60.823 -3.373 1.318 1.00 23.57 447 GLU B O 1
ATOM 4083 N N . ALA B 1 221 ? 61.514 -4.155 3.336 1.00 24.92 448 ALA B N 1
ATOM 4084 C CA . ALA B 1 221 ? 61.902 -2.833 3.881 1.00 24.00 448 ALA B CA 1
ATOM 4085 C C . ALA B 1 221 ? 63.064 -2.211 3.111 1.00 23.82 448 ALA B C 1
ATOM 4086 O O . ALA B 1 221 ? 64.062 -2.911 2.741 1.00 22.82 448 ALA B O 1
ATOM 4088 N N . ILE B 1 222 ? 62.994 -0.906 2.928 1.00 22.27 449 ILE B N 1
ATOM 4089 C CA . ILE B 1 222 ? 64.142 -0.097 2.505 1.00 20.70 449 ILE B CA 1
ATOM 4090 C C . ILE B 1 222 ? 64.128 1.193 3.324 1.00 22.61 449 ILE B C 1
ATOM 4091 O O . ILE B 1 222 ? 63.063 1.800 3.505 1.00 22.44 449 ILE B O 1
ATOM 4096 N N . ASP B 1 223 ? 65.298 1.560 3.823 1.00 20.84 450 ASP B N 1
ATOM 4097 C CA . ASP B 1 223 ? 65.484 2.697 4.734 1.00 21.77 450 ASP B CA 1
ATOM 4098 C C . ASP B 1 223 ? 66.095 3.857 3.972 1.00 22.67 450 ASP B C 1
ATOM 4099 O O . ASP B 1 223 ? 66.854 3.654 3.008 1.00 22.92 450 ASP B O 1
ATOM 4104 N N . CYS B 1 224 ? 65.905 5.068 4.466 1.00 20.57 451 CYS B N 1
ATOM 4105 C CA . CYS B 1 224 ? 66.664 6.240 4.023 1.00 19.41 451 CYS B CA 1
ATOM 4106 C C . CYS B 1 224 ? 66.972 7.150 5.214 1.00 21.54 451 CYS B C 1
ATOM 4107 O O . CYS B 1 224 ? 66.400 6.925 6.315 1.00 22.88 451 CYS B O 1
ATOM 4110 N N . ALA B 1 225 ? 67.873 8.089 5.033 1.00 20.38 452 ALA B N 1
ATOM 4111 C CA . ALA B 1 225 ? 68.383 8.905 6.161 1.00 21.34 452 ALA B CA 1
ATOM 4112 C C . ALA B 1 225 ? 67.418 10.028 6.499 1.00 20.78 452 ALA B C 1
ATOM 4113 O O . ALA B 1 225 ? 67.421 10.508 7.649 1.00 22.05 452 ALA B O 1
ATOM 4115 N N . LEU B 1 226 ? 66.729 10.559 5.493 1.00 20.79 453 LEU B N 1
ATOM 4116 C CA . LEU B 1 226 ? 65.785 11.686 5.645 1.00 20.33 453 LEU B CA 1
ATOM 4117 C C . LEU B 1 226 ? 64.663 11.445 4.671 1.00 21.39 453 LEU B C 1
ATOM 4118 O O . LEU B 1 226 ? 64.896 10.991 3.577 1.00 20.28 453 LEU B O 1
ATOM 4123 N N . PRO B 1 227 ? 63.442 11.861 5.024 1.00 21.18 454 PRO B N 1
ATOM 4124 C CA . PRO B 1 227 ? 62.361 11.889 4.050 1.00 20.53 454 PRO B CA 1
ATOM 4125 C C . PRO B 1 227 ? 62.649 12.925 2.980 1.00 17.75 454 PRO B C 1
ATOM 4126 O O . PRO B 1 227 ? 63.364 13.911 3.175 1.00 19.12 454 PRO B O 1
ATOM 4130 N N . GLN B 1 228 ? 62.037 12.720 1.816 1.00 18.71 455 GLN B N 1
ATOM 4131 C CA . GLN B 1 228 ? 62.271 13.618 0.670 1.00 20.76 455 GLN B CA 1
ATOM 4132 C C . GLN B 1 228 ? 61.893 15.058 1.019 1.00 20.55 455 GLN B C 1
ATOM 4133 O O . GLN B 1 228 ? 62.549 15.982 0.518 1.00 18.84 455 GLN B O 1
ATOM 4139 N N . GLU B 1 229 ? 60.862 15.309 1.847 1.00 18.65 456 GLU B N 1
ATOM 4140 C CA . GLU B 1 229 ? 60.463 16.699 2.178 1.00 20.48 456 GLU B CA 1
ATOM 4141 C C . GLU B 1 229 ? 61.578 17.381 2.992 1.00 19.87 456 GLU B C 1
ATOM 4142 O O . GLU B 1 229 ? 61.680 18.607 2.910 1.00 21.69 456 GLU B O 1
ATOM 4148 N N . PHE B 1 230 ? 62.353 16.620 3.772 1.00 20.25 457 PHE B N 1
ATOM 4149 C CA . PHE B 1 230 ? 63.507 17.151 4.535 1.00 20.49 457 PHE B CA 1
ATOM 4150 C C . PHE B 1 230 ? 64.669 17.373 3.576 1.00 20.07 457 PHE B C 1
ATOM 4151 O O . PHE B 1 230 ? 65.357 18.360 3.684 1.00 20.06 457 PHE B O 1
ATOM 4159 N N . VAL B 1 231 ? 64.854 16.486 2.611 1.00 19.74 458 VAL B N 1
ATOM 4160 C CA . VAL B 1 231 ? 65.880 16.700 1.551 1.00 19.78 458 VAL B CA 1
ATOM 4161 C C . VAL B 1 231 ? 65.618 18.010 0.822 1.00 20.86 458 VAL B C 1
ATOM 4162 O O . VAL B 1 231 ? 66.555 18.865 0.688 1.00 21.99 458 VAL B O 1
ATOM 4166 N N . SER B 1 232 ? 64.403 18.219 0.317 1.00 20.66 459 SER B N 1
ATOM 4167 C CA . SER B 1 232 ? 64.034 19.422 -0.455 1.00 21.45 459 SER B CA 1
ATOM 4168 C C . SER B 1 232 ? 64.079 20.637 0.460 1.00 20.87 459 SER B C 1
ATOM 4169 O O . SER B 1 232 ? 64.477 21.718 -0.008 1.00 22.50 459 SER B O 1
ATOM 4172 N N . TRP B 1 233 ? 63.760 20.481 1.748 1.00 20.35 460 TRP B N 1
ATOM 4173 C CA . TRP B 1 233 ? 63.820 21.605 2.697 1.00 19.76 460 TRP B CA 1
ATOM 4174 C C . TRP B 1 233 ? 65.254 22.153 2.794 1.00 21.11 460 TRP B C 1
ATOM 4175 O O . TRP B 1 233 ? 65.452 23.395 2.725 1.00 21.34 460 TRP B O 1
ATOM 4186 N N . PHE B 1 234 ? 66.231 21.268 3.043 1.00 20.42 461 PHE B N 1
ATOM 4187 C CA . PHE B 1 234 ? 67.636 21.726 3.186 1.00 19.77 461 PHE B CA 1
ATOM 4188 C C . PHE B 1 234 ? 68.111 22.302 1.860 1.00 21.27 461 PHE B C 1
ATOM 4189 O O . PHE B 1 234 ? 68.788 23.352 1.868 1.00 22.33 461 PHE B O 1
ATOM 4197 N N . ALA B 1 235 ? 67.745 21.671 0.727 1.00 21.24 462 ALA B N 1
ATOM 4198 C CA . ALA B 1 235 ? 68.189 22.142 -0.612 1.00 21.65 462 ALA B CA 1
ATOM 4199 C C . ALA B 1 235 ? 67.587 23.497 -0.932 1.00 23.79 462 ALA B C 1
ATOM 4200 O O . ALA B 1 235 ? 68.177 24.255 -1.731 1.00 25.93 462 ALA B O 1
ATOM 4202 N N . SER B 1 236 ? 66.396 23.819 -0.397 1.00 21.62 463 SER B N 1
ATOM 4203 C CA . SER B 1 236 ? 65.700 25.079 -0.686 1.00 23.43 463 SER B CA 1
ATOM 4204 C C . SER B 1 236 ? 66.165 26.196 0.240 1.00 27.30 463 SER B C 1
ATOM 4205 O O . SER B 1 236 ? 65.748 27.292 0.038 1.00 27.37 463 SER B O 1
ATOM 4208 N N . ASN B 1 237 ? 66.954 25.892 1.255 1.00 27.90 464 ASN B N 1
ATOM 4209 C CA . ASN B 1 237 ? 67.404 26.882 2.260 1.00 30.27 464 ASN B CA 1
ATOM 4210 C C . ASN B 1 237 ? 68.905 27.055 2.031 1.00 32.83 464 ASN B C 1
ATOM 4211 O O . ASN B 1 237 ? 69.532 26.228 1.342 1.00 31.89 464 ASN B O 1
ATOM 4216 N N . ALA B 1 238 ? 69.498 28.111 2.538 1.00 38.44 465 ALA B N 1
ATOM 4217 C CA . ALA B 1 238 ? 70.980 28.196 2.469 1.00 38.67 465 ALA B CA 1
ATOM 4218 C C . ALA B 1 238 ? 71.442 28.423 3.887 1.00 37.75 465 ALA B C 1
ATOM 4219 O O . ALA B 1 238 ? 71.834 29.554 4.198 1.00 43.30 465 ALA B O 1
ATOM 4221 N N . PHE B 1 239 ? 71.233 27.431 4.754 1.00 37.43 466 PHE B N 1
ATOM 4222 C CA . PHE B 1 239 ? 71.501 27.630 6.198 1.00 34.65 466 PHE B CA 1
ATOM 4223 C C . PHE B 1 239 ? 73.008 27.796 6.440 1.00 35.69 466 PHE B C 1
ATOM 4224 O O . PHE B 1 239 ? 73.849 27.062 5.855 1.00 34.01 466 PHE B O 1
ATOM 4232 N N . THR B 1 240 ? 73.334 28.669 7.384 1.00 38.72 467 THR B N 1
ATOM 4233 C CA . THR B 1 240 ? 74.697 28.850 7.931 1.00 40.10 467 THR B CA 1
ATOM 4234 C C . THR B 1 240 ? 74.985 27.689 8.879 1.00 37.02 467 THR B C 1
ATOM 4235 O O . THR B 1 240 ? 74.204 27.449 9.781 1.00 41.98 467 THR B O 1
ATOM 4239 N N . VAL B 1 241 ? 76.085 26.987 8.687 1.00 33.88 468 VAL B N 1
ATOM 4240 C CA . VAL B 1 241 ? 76.475 25.810 9.504 1.00 38.78 468 VAL B CA 1
ATOM 4241 C C . VAL B 1 241 ? 77.385 26.329 10.625 1.00 46.84 468 VAL B C 1
ATOM 4242 O O . VAL B 1 241 ? 78.471 26.809 10.310 1.00 43.43 468 VAL B O 1
ATOM 4246 N N . GLN B 1 242 ? 76.914 26.303 11.871 1.00 44.32 469 GLN B N 1
ATOM 4247 C CA . GLN B 1 242 ? 77.583 26.980 13.020 1.00 45.13 469 GLN B CA 1
ATOM 4248 C C . GLN B 1 242 ? 78.381 25.952 13.807 1.00 44.77 469 GLN B C 1
ATOM 4249 O O . GLN B 1 242 ? 79.285 26.342 14.571 1.00 48.86 469 GLN B O 1
ATOM 4255 N N . SER B 1 243 ? 78.113 24.672 13.623 1.00 37.62 470 SER B N 1
ATOM 4256 C CA . SER B 1 243 ? 78.819 23.628 14.392 1.00 36.21 470 SER B CA 1
ATOM 4257 C C . SER B 1 243 ? 78.700 22.306 13.643 1.00 38.83 470 SER B C 1
ATOM 4258 O O . SER B 1 243 ? 78.217 22.336 12.512 1.00 45.58 470 SER B O 1
ATOM 4261 N N A GLU B 1 244 ? 79.165 21.219 14.258 0.50 35.41 471 GLU B N 1
ATOM 4262 N N B GLU B 1 244 ? 79.091 21.190 14.264 0.50 34.96 471 GLU B N 1
ATOM 4263 C CA A GLU B 1 244 ? 79.240 19.869 13.653 0.50 37.45 471 GLU B CA 1
ATOM 4264 C CA B GLU B 1 244 ? 79.238 19.864 13.606 0.50 37.56 471 GLU B CA 1
ATOM 4265 C C A GLU B 1 244 ? 77.837 19.257 13.550 0.50 36.82 471 GLU B C 1
ATOM 4266 C C B GLU B 1 244 ? 77.981 18.992 13.818 0.50 36.00 471 GLU B C 1
ATOM 4267 O O A GLU B 1 244 ? 77.579 18.579 12.531 0.50 30.36 471 GLU B O 1
ATOM 4268 O O B GLU B 1 244 ? 77.939 17.857 13.262 0.50 28.44 471 GLU B O 1
ATOM 4279 N N . ALA B 1 245 ? 76.975 19.488 14.551 1.00 35.90 472 ALA B N 1
ATOM 4280 C CA . ALA B 1 245 ? 75.668 18.796 14.665 1.00 34.35 472 ALA B CA 1
ATOM 4281 C C . ALA B 1 245 ? 74.574 19.707 15.223 1.00 33.83 472 ALA B C 1
ATOM 4282 O O . ALA B 1 245 ? 74.879 20.725 15.908 1.00 31.46 472 ALA B O 1
ATOM 4284 N N . LEU B 1 246 ? 73.328 19.325 14.947 1.00 32.69 473 LEU B N 1
ATOM 4285 C CA . LEU B 1 246 ? 72.138 19.946 15.570 1.00 32.66 473 LEU B CA 1
ATOM 4286 C C . LEU B 1 246 ? 71.499 18.948 16.525 1.00 29.64 473 LEU B C 1
ATOM 4287 O O . LEU B 1 246 ? 71.247 17.809 16.152 1.00 29.35 473 LEU B O 1
ATOM 4292 N N . LEU B 1 247 ? 71.234 19.410 17.747 1.00 26.84 474 LEU B N 1
ATOM 4293 C CA . LEU B 1 247 ? 70.417 18.660 18.722 1.00 26.33 474 LEU B CA 1
ATOM 4294 C C . LEU B 1 247 ? 68.951 18.864 18.358 1.00 20.39 474 LEU B C 1
ATOM 4295 O O . LEU B 1 247 ? 68.531 19.999 18.219 1.00 23.13 474 LEU B O 1
ATOM 4300 N N . LEU B 1 248 ? 68.260 17.751 18.154 1.00 24.75 475 LEU B N 1
ATOM 4301 C CA . LEU B 1 248 ? 66.813 17.715 17.861 1.00 23.01 475 LEU B CA 1
ATOM 4302 C C . LEU B 1 248 ? 66.102 16.932 18.972 1.00 23.09 475 LEU B C 1
ATOM 4303 O O . LEU B 1 248 ? 66.716 16.037 19.579 1.00 22.88 475 LEU B O 1
ATOM 4308 N N . ARG B 1 249 ? 64.810 17.219 19.140 1.00 23.01 476 ARG B N 1
ATOM 4309 C CA . ARG B 1 249 ? 63.896 16.367 19.918 1.00 22.50 476 ARG B CA 1
ATOM 4310 C C . ARG B 1 249 ? 62.779 15.904 18.992 1.00 21.21 476 ARG B C 1
ATOM 4311 O O . ARG B 1 249 ? 62.327 16.721 18.171 1.00 22.82 476 ARG B O 1
ATOM 4319 N N . TYR B 1 250 ? 62.400 14.639 19.127 1.00 21.76 477 TYR B N 1
ATOM 4320 C CA . TYR B 1 250 ? 61.247 14.037 18.437 1.00 20.20 477 TYR B CA 1
ATOM 4321 C C . TYR B 1 250 ? 60.152 13.820 19.487 1.00 20.10 477 TYR B C 1
ATOM 4322 O O . TYR B 1 250 ? 60.397 13.094 20.451 1.00 21.23 477 TYR B O 1
ATOM 4331 N N . ARG B 1 251 ? 59.027 14.481 19.299 1.00 20.50 478 ARG B N 1
ATOM 4332 C CA . ARG B 1 251 ? 57.930 14.487 20.299 1.00 20.86 478 ARG B CA 1
ATOM 4333 C C . ARG B 1 251 ? 56.648 13.984 19.683 1.00 24.80 478 ARG B C 1
ATOM 4334 O O . ARG B 1 251 ? 56.325 14.303 18.502 1.00 23.18 478 ARG B O 1
ATOM 4342 N N . ASN B 1 252 ? 55.868 13.311 20.518 1.00 21.96 479 ASN B N 1
ATOM 4343 C CA . ASN B 1 252 ? 54.486 12.901 20.170 1.00 24.83 479 ASN B CA 1
ATOM 4344 C C . ASN B 1 252 ? 53.664 14.147 19.836 1.00 21.55 479 ASN B C 1
ATOM 4345 O O . ASN B 1 252 ? 53.672 15.116 20.608 1.00 22.65 479 ASN B O 1
ATOM 4350 N N . THR B 1 253 ? 52.996 14.168 18.674 1.00 21.78 480 THR B N 1
ATOM 4351 C CA . THR B 1 253 ? 52.254 15.341 18.208 1.00 22.75 480 THR B CA 1
ATOM 4352 C C . THR B 1 253 ? 51.123 15.683 19.197 1.00 21.38 480 THR B C 1
ATOM 4353 O O . THR B 1 253 ? 50.917 16.884 19.479 1.00 24.06 480 THR B O 1
ATOM 4357 N N . LEU B 1 254 ? 50.447 14.645 19.650 1.00 23.94 481 LEU B N 1
ATOM 4358 C CA . LEU B 1 254 ? 49.192 14.824 20.442 1.00 27.43 481 LEU B CA 1
ATOM 4359 C C . LEU B 1 254 ? 49.535 15.173 21.906 1.00 24.90 481 LEU B C 1
ATOM 4360 O O . LEU B 1 254 ? 48.928 16.085 22.422 1.00 29.69 481 LEU B O 1
ATOM 4365 N N . THR B 1 255 ? 50.494 14.506 22.511 1.00 25.24 482 THR B N 1
ATOM 4366 C CA . THR B 1 255 ? 50.718 14.607 23.982 1.00 24.92 482 THR B CA 1
ATOM 4367 C C . THR B 1 255 ? 51.942 15.475 24.303 1.00 28.92 482 THR B C 1
ATOM 4368 O O . THR B 1 255 ? 52.094 15.883 25.441 1.00 26.04 482 THR B O 1
ATOM 4372 N N . GLY B 1 256 ? 52.831 15.731 23.336 1.00 23.15 483 GLY B N 1
ATOM 4373 C CA . GLY B 1 256 ? 54.104 16.404 23.661 1.00 24.24 483 GLY B CA 1
ATOM 4374 C C . GLY B 1 256 ? 55.127 15.496 24.284 1.00 23.75 483 GLY B C 1
ATOM 4375 O O . GLY B 1 256 ? 56.237 16.015 24.496 1.00 23.25 483 GLY B O 1
ATOM 4376 N N . GLN B 1 257 ? 54.851 14.196 24.496 1.00 22.06 484 GLN B N 1
ATOM 4377 C CA . GLN B 1 257 ? 55.822 13.267 25.119 1.00 23.35 484 GLN B CA 1
ATOM 4378 C C . GLN B 1 257 ? 57.136 13.236 24.308 1.00 25.49 484 GLN B C 1
ATOM 4379 O O . GLN B 1 257 ? 57.091 13.066 23.058 1.00 21.29 484 GLN B O 1
ATOM 4385 N N . LEU B 1 258 ? 58.260 13.478 24.962 1.00 22.91 485 LEU B N 1
ATOM 4386 C CA . LEU B 1 258 ? 59.582 13.277 24.317 1.00 24.47 485 LEU B CA 1
ATOM 4387 C C . LEU B 1 258 ? 59.767 11.796 23.985 1.00 26.49 485 LEU B C 1
ATOM 4388 O O . LEU B 1 258 ? 59.779 10.935 24.883 1.00 28.12 485 LEU B O 1
ATOM 4393 N N . LEU B 1 259 ? 59.962 11.469 22.708 1.00 21.30 486 LEU B N 1
ATOM 4394 C CA . LEU B 1 259 ? 60.227 10.070 22.291 1.00 23.58 486 LEU B CA 1
ATOM 4395 C C . LEU B 1 259 ? 61.747 9.835 22.258 1.00 24.83 486 LEU B C 1
ATOM 4396 O O . LEU B 1 259 ? 62.208 8.775 22.723 1.00 27.03 486 LEU B O 1
ATOM 4401 N N . PHE B 1 260 ? 62.507 10.830 21.828 1.00 23.32 487 PHE B N 1
ATOM 4402 C CA . PHE B 1 260 ? 63.982 10.772 21.878 1.00 23.72 487 PHE B CA 1
ATOM 4403 C C . PHE B 1 260 ? 64.574 12.115 21.574 1.00 23.31 487 PHE B C 1
ATOM 4404 O O . PHE B 1 260 ? 63.954 12.955 20.875 1.00 22.55 487 PHE B O 1
ATOM 4412 N N . GLU B 1 261 ? 65.807 12.318 22.067 1.00 23.48 488 GLU B N 1
ATOM 4413 C CA . GLU B 1 261 ? 66.684 13.392 21.544 1.00 23.57 488 GLU B CA 1
ATOM 4414 C C . GLU B 1 261 ? 67.679 12.738 20.575 1.00 21.60 488 GLU B C 1
ATOM 4415 O O . GLU B 1 261 ? 67.929 11.527 20.676 1.00 23.49 488 GLU B O 1
ATOM 4421 N N . CYS B 1 262 ? 68.146 13.511 19.620 1.00 24.27 489 CYS B N 1
ATOM 4422 C CA . CYS B 1 262 ? 69.000 12.945 18.543 1.00 24.98 489 CYS B CA 1
ATOM 4423 C C . CYS B 1 262 ? 69.905 14.057 18.035 1.00 23.23 489 CYS B C 1
ATOM 4424 O O . CYS B 1 262 ? 69.711 15.214 18.384 1.00 23.12 489 CYS B O 1
ATOM 4427 N N . LYS B 1 263 ? 70.905 13.685 17.231 1.00 23.82 490 LYS B N 1
ATOM 4428 C CA . LYS B 1 263 ? 71.823 14.632 16.585 1.00 21.78 490 LYS B CA 1
ATOM 4429 C C . LYS B 1 263 ? 71.675 14.508 15.069 1.00 21.66 490 LYS B C 1
ATOM 4430 O O . LYS B 1 263 ? 71.780 13.387 14.603 1.00 22.57 490 LYS B O 1
ATOM 4436 N N . LEU B 1 264 ? 71.352 15.608 14.422 1.00 21.44 491 LEU B N 1
ATOM 4437 C CA . LEU B 1 264 ? 71.435 15.731 12.940 1.00 22.28 491 LEU B CA 1
ATOM 4438 C C . LEU B 1 264 ? 72.849 16.225 12.642 1.00 21.12 491 LEU B C 1
ATOM 4439 O O . LEU B 1 264 ? 73.171 17.407 12.871 1.00 23.52 491 LEU B O 1
ATOM 4444 N N . TYR B 1 265 ? 73.676 15.313 12.191 1.00 22.41 492 TYR B N 1
ATOM 4445 C CA . TYR B 1 265 ? 75.031 15.705 11.737 1.00 24.29 492 TYR B CA 1
ATOM 4446 C C . TYR B 1 265 ? 74.911 16.520 10.451 1.00 25.77 492 TYR B C 1
ATOM 4447 O O . TYR B 1 265 ? 73.952 16.372 9.663 1.00 24.43 492 TYR B O 1
ATOM 4456 N N . ASN B 1 266 ? 75.873 17.398 10.241 1.00 26.00 493 ASN B N 1
ATOM 4457 C CA . ASN B 1 266 ? 75.916 18.343 9.108 1.00 29.46 493 ASN B CA 1
ATOM 4458 C C . ASN B 1 266 ? 75.746 17.581 7.793 1.00 25.09 493 ASN B C 1
ATOM 4459 O O . ASN B 1 266 ? 75.173 18.188 6.855 1.00 25.46 493 ASN B O 1
ATOM 4464 N N . GLU B 1 267 ? 76.219 16.347 7.726 1.00 25.23 494 GLU B N 1
ATOM 4465 C CA . GLU B 1 267 ? 76.256 15.586 6.448 1.00 27.75 494 GLU B CA 1
ATOM 4466 C C . GLU B 1 267 ? 74.901 14.906 6.214 1.00 26.33 494 GLU B C 1
ATOM 4467 O O . GLU B 1 267 ? 74.789 14.076 5.308 1.00 27.38 494 GLU B O 1
ATOM 4473 N N . GLY B 1 268 ? 73.887 15.202 7.042 1.00 25.79 495 GLY B N 1
ATOM 4474 C CA . GLY B 1 268 ? 72.469 14.918 6.716 1.00 23.74 495 GLY B CA 1
ATOM 4475 C C . GLY B 1 268 ? 71.994 13.579 7.195 1.00 25.20 495 GLY B C 1
ATOM 4476 O O . GLY B 1 268 ? 71.063 13.034 6.590 1.00 24.87 495 GLY B O 1
ATOM 4477 N N . TYR B 1 269 ? 72.552 13.055 8.282 1.00 21.76 496 TYR B N 1
ATOM 4478 C CA . TYR B 1 269 ? 72.063 11.803 8.903 1.00 21.56 496 TYR B CA 1
ATOM 4479 C C . TYR B 1 269 ? 71.842 12.086 10.396 1.00 21.89 496 TYR B C 1
ATOM 4480 O O . TYR B 1 269 ? 72.493 12.988 10.956 1.00 23.43 496 TYR B O 1
ATOM 4489 N N . ILE B 1 270 ? 70.892 11.362 10.947 1.00 23.60 497 ILE B N 1
ATOM 4490 C CA . ILE B 1 270 ? 70.488 11.501 12.370 1.00 22.98 497 ILE B CA 1
ATOM 4491 C C . ILE B 1 270 ? 70.975 10.291 13.155 1.00 21.16 497 ILE B C 1
ATOM 4492 O O . ILE B 1 270 ? 70.759 9.134 12.771 1.00 21.20 497 ILE B O 1
ATOM 4497 N N . ALA B 1 271 ? 71.505 10.575 14.365 1.00 22.94 498 ALA B N 1
ATOM 4498 C CA . ALA B 1 271 ? 71.977 9.562 15.324 1.00 25.09 498 ALA B CA 1
ATOM 4499 C C . ALA B 1 271 ? 71.169 9.623 16.629 1.00 20.29 498 ALA B C 1
ATOM 4500 O O . ALA B 1 271 ? 70.867 10.731 17.068 1.00 23.06 498 ALA B O 1
ATOM 4502 N N . LEU B 1 272 ? 70.778 8.447 17.109 1.00 23.17 499 LEU B N 1
ATOM 4503 C CA . LEU B 1 272 ? 70.241 8.259 18.483 1.00 24.36 499 LEU B CA 1
ATOM 4504 C C . LEU B 1 272 ? 71.288 7.512 19.301 1.00 28.06 499 LEU B C 1
ATOM 4505 O O . LEU B 1 272 ? 72.033 6.703 18.700 1.00 26.40 499 LEU B O 1
ATOM 4510 N N . SER B 1 273 ? 71.238 7.664 2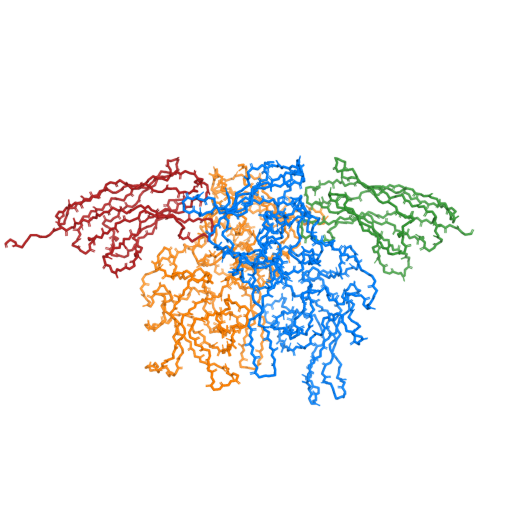0.627 1.00 26.48 500 SER B N 1
ATOM 4511 C CA . SER B 1 273 ? 72.020 6.788 21.546 1.00 28.10 500 SER B CA 1
ATOM 4512 C C . SER B 1 273 ? 71.156 5.609 21.959 1.00 27.53 500 SER B C 1
ATOM 4513 O O . SER B 1 273 ? 70.123 5.826 22.673 1.00 29.27 500 SER B O 1
ATOM 4516 N N . TYR B 1 274 ? 71.482 4.425 21.463 1.00 28.64 501 TYR B N 1
ATOM 4517 C CA . TYR B 1 274 ? 70.710 3.187 21.692 1.00 30.96 501 TYR B CA 1
ATOM 4518 C C . TYR B 1 274 ? 71.617 1.956 21.569 1.00 38.76 501 TYR B C 1
ATOM 4519 O O . TYR B 1 274 ? 72.289 1.823 20.533 1.00 36.95 501 TYR B O 1
ATOM 4528 N N . SER B 1 275 ? 71.527 1.031 22.530 1.00 43.81 502 SER B N 1
ATOM 4529 C CA . SER B 1 275 ? 72.443 -0.140 22.633 1.00 46.48 502 SER B CA 1
ATOM 4530 C C . SER B 1 275 ? 71.703 -1.469 22.743 1.00 46.50 502 SER B C 1
ATOM 4531 O O . SER B 1 275 ? 72.351 -2.419 23.164 1.00 52.83 502 SER B O 1
ATOM 4534 N N . GLY B 1 276 ? 70.425 -1.556 22.378 1.00 45.70 503 GLY B N 1
ATOM 4535 C CA . GLY B 1 276 ? 69.714 -2.841 22.253 1.00 44.91 503 GLY B CA 1
ATOM 4536 C C . GLY B 1 276 ? 70.259 -3.658 21.098 1.00 44.70 503 GLY B C 1
ATOM 4537 O O . GLY B 1 276 ? 71.057 -3.117 20.293 1.00 45.86 503 GLY B O 1
ATOM 4538 N N . SER B 1 277 ? 69.877 -4.933 21.022 1.00 50.02 504 SER B N 1
ATOM 4539 C CA . SER B 1 277 ? 70.449 -5.909 20.060 1.00 54.07 504 SER B CA 1
ATOM 4540 C C . SER B 1 277 ? 69.689 -5.817 18.731 1.00 55.89 504 SER B C 1
ATOM 4541 O O . SER B 1 277 ? 70.270 -6.163 17.690 1.00 57.63 504 SER B O 1
ATOM 4544 N N . GLY B 1 278 ? 68.450 -5.333 18.761 1.00 47.67 505 GLY B N 1
ATOM 4545 C CA . GLY B 1 278 ? 67.531 -5.473 17.617 1.00 46.36 505 GLY B CA 1
ATOM 4546 C C . GLY B 1 278 ? 66.728 -4.206 17.363 1.00 37.21 505 GLY B C 1
ATOM 4547 O O . GLY B 1 278 ? 66.985 -3.174 17.961 1.00 39.08 505 GLY B O 1
ATOM 4548 N N . PRO B 1 279 ? 65.755 -4.253 16.438 1.00 38.74 506 PRO B N 1
ATOM 4549 C CA . PRO B 1 279 ? 65.060 -3.032 16.042 1.00 34.27 506 PRO B CA 1
ATOM 4550 C C . PRO B 1 279 ? 64.229 -2.436 17.192 1.00 32.49 506 PRO B C 1
ATOM 4551 O O . PRO B 1 279 ? 63.658 -3.162 17.992 1.00 31.93 506 PRO B O 1
ATOM 4555 N N . LEU B 1 280 ? 64.218 -1.110 17.262 1.00 27.47 507 LEU B N 1
ATOM 4556 C CA . LEU B 1 280 ? 63.297 -0.318 18.115 1.00 25.07 507 LEU B CA 1
ATOM 4557 C C . LEU B 1 280 ? 62.585 0.645 17.155 1.00 24.91 507 LEU B C 1
ATOM 4558 O O . LEU B 1 280 ? 63.262 1.462 16.575 1.00 24.55 507 LEU B O 1
ATOM 4563 N N . THR B 1 281 ? 61.305 0.442 16.975 1.00 25.14 508 THR B N 1
ATOM 4564 C CA . THR B 1 281 ? 60.451 1.307 16.122 1.00 25.85 508 THR B CA 1
ATOM 4565 C C . THR B 1 281 ? 59.869 2.434 16.974 1.00 24.81 508 THR B C 1
ATOM 4566 O O . THR B 1 281 ? 59.763 2.311 18.246 1.00 23.34 508 THR B O 1
ATOM 4570 N N . PHE B 1 282 ? 59.575 3.529 16.313 1.00 21.55 509 PHE B N 1
ATOM 4571 C CA . PHE B 1 282 ? 58.982 4.724 16.941 1.00 22.72 509 PHE B CA 1
ATOM 4572 C C . PHE B 1 282 ? 57.703 5.076 16.214 1.00 24.02 509 PHE B C 1
ATOM 4573 O O . PHE B 1 282 ? 57.560 4.807 15.030 1.00 22.18 509 PHE B O 1
ATOM 4581 N N . PRO B 1 283 ? 56.792 5.770 16.904 1.00 23.41 510 PRO B N 1
ATOM 4582 C CA . PRO B 1 283 ? 55.616 6.341 16.257 1.00 24.60 510 PRO B CA 1
ATOM 4583 C C . PRO B 1 283 ? 56.052 7.266 15.111 1.00 22.16 510 PRO B C 1
ATOM 4584 O O . PRO B 1 283 ? 57.015 7.996 15.228 1.00 22.65 510 PRO B O 1
ATOM 4588 N N . THR B 1 284 ? 55.333 7.192 14.003 1.00 21.52 511 THR B N 1
ATOM 4589 C CA . THR B 1 284 ? 55.570 8.060 12.816 1.00 21.76 511 THR B CA 1
ATOM 4590 C C . THR B 1 284 ? 54.734 9.338 12.894 1.00 21.57 511 THR B C 1
ATOM 4591 O O . THR B 1 284 ? 54.887 10.209 12.030 1.00 23.01 511 THR B O 1
ATOM 4595 N N . ASP B 1 285 ? 53.941 9.482 13.933 1.00 21.75 512 ASP B N 1
ATOM 4596 C CA . ASP B 1 285 ? 53.110 10.680 14.157 1.00 23.96 512 ASP B CA 1
ATOM 4597 C C . ASP B 1 285 ? 53.742 11.584 15.214 1.00 26.17 512 ASP B C 1
ATOM 4598 O O . ASP B 1 285 ? 53.044 12.074 16.104 1.00 43.19 512 ASP B O 1
ATOM 4603 N N . GLY B 1 286 ? 55.025 11.795 15.134 1.00 23.29 513 GLY B N 1
ATOM 4604 C CA . GLY B 1 286 ? 55.732 12.748 15.967 1.00 22.32 513 GLY B CA 1
ATOM 4605 C C . GLY B 1 286 ? 56.293 13.844 15.111 1.00 22.88 513 GLY B C 1
ATOM 4606 O O . GLY B 1 286 ? 56.204 13.781 13.863 1.00 21.66 513 GLY B O 1
ATOM 4607 N N A ILE B 1 287 ? 56.808 14.858 15.781 0.50 21.94 514 ILE B N 1
ATOM 4608 N N B ILE B 1 287 ? 56.911 14.818 15.758 0.50 21.26 514 ILE B N 1
ATOM 4609 C CA A ILE B 1 287 ? 57.399 16.079 15.187 0.50 22.37 514 ILE B CA 1
ATOM 4610 C CA B ILE B 1 287 ? 57.416 16.065 15.136 0.50 21.49 514 ILE B CA 1
ATOM 4611 C C A ILE B 1 287 ? 58.848 16.184 15.641 0.50 22.35 514 ILE B C 1
ATOM 4612 C C B ILE B 1 287 ? 58.809 16.385 15.668 0.50 21.52 514 ILE B C 1
ATOM 4613 O O A ILE B 1 287 ? 59.124 15.805 16.816 0.50 20.30 514 ILE B O 1
ATOM 4614 O O B ILE B 1 287 ? 59.038 16.398 16.903 0.50 18.98 514 ILE B O 1
ATOM 4623 N N . PHE B 1 288 ? 59.729 16.679 14.749 1.00 21.26 515 PHE B N 1
ATOM 4624 C CA . PHE B 1 288 ? 61.108 17.075 15.093 1.00 21.52 515 PHE B CA 1
ATOM 4625 C C . PHE B 1 288 ? 61.117 18.559 15.402 1.00 25.92 515 PHE B C 1
ATOM 4626 O O . PHE B 1 288 ? 60.484 19.379 14.725 1.00 29.07 515 PHE B O 1
ATOM 4634 N N . GLU B 1 289 ? 61.890 18.918 16.411 1.00 25.22 516 GLU B N 1
ATOM 4635 C CA . GLU B 1 289 ? 62.224 20.326 16.685 1.00 25.73 516 GLU B CA 1
ATOM 4636 C C . GLU B 1 289 ? 63.739 20.449 16.802 1.00 25.57 516 GLU B C 1
ATOM 4637 O O . GLU B 1 289 ? 64.367 19.571 17.409 1.00 23.30 516 GLU B O 1
ATOM 4643 N N . VAL B 1 290 ? 64.269 21.565 16.302 1.00 29.67 517 VAL B N 1
ATOM 4644 C CA . VAL B 1 290 ? 65.705 21.937 16.469 1.00 29.88 517 VAL B CA 1
ATOM 4645 C C . VAL B 1 290 ? 65.890 22.580 17.848 1.00 29.06 517 VAL B C 1
ATOM 4646 O O . VAL B 1 290 ? 65.173 23.517 18.173 1.00 30.93 517 VAL B O 1
ATOM 4650 N N . VAL B 1 291 ? 66.797 22.053 18.657 1.00 28.50 518 VAL B N 1
ATOM 4651 C CA . VAL B 1 291 ? 67.129 22.646 19.978 1.00 27.75 518 VAL B CA 1
ATOM 4652 C C . VAL B 1 291 ? 68.304 23.622 19.816 1.00 31.58 518 VAL B C 1
ATOM 4653 O O . VAL B 1 291 ? 68.188 24.822 20.149 1.00 29.76 518 VAL B O 1
ATOM 4657 N N . SER B 1 292 ? 69.421 23.119 19.336 1.00 30.92 519 SER B N 1
ATOM 4658 C CA . SER B 1 292 ? 70.690 23.865 19.441 1.00 32.42 519 SER B CA 1
ATOM 4659 C C . SER B 1 292 ? 71.740 23.283 18.496 1.00 31.14 519 SER B C 1
ATOM 4660 O O . SER B 1 292 ? 71.749 22.037 18.279 1.00 28.65 519 SER B O 1
ATOM 4663 N N . TRP B 1 293 ? 72.675 24.124 18.060 1.00 30.88 520 TRP B N 1
ATOM 4664 C CA . TRP B 1 293 ? 73.975 23.640 17.532 1.00 33.06 520 TRP B CA 1
ATOM 4665 C C . TRP B 1 293 ? 74.730 22.987 18.689 1.00 36.49 520 TRP B C 1
ATOM 4666 O O . TRP B 1 293 ? 74.714 23.561 19.793 1.00 36.60 520 TRP B O 1
ATOM 4677 N N . VAL B 1 294 ? 75.339 21.826 18.461 1.00 31.56 521 VAL B N 1
ATOM 4678 C CA . VAL B 1 294 ? 76.208 21.134 19.451 1.00 34.96 521 VAL B CA 1
ATOM 4679 C C . VAL B 1 294 ? 77.435 20.530 18.768 1.00 37.66 521 VAL B C 1
ATOM 4680 O O . VAL B 1 294 ? 77.461 20.335 17.555 1.00 37.34 521 VAL B O 1
ATOM 4684 N N . PRO B 1 295 ? 78.515 20.266 19.535 1.00 42.52 522 PRO B N 1
ATOM 4685 C CA . PRO B 1 295 ? 79.698 19.633 18.968 1.00 42.58 522 PRO B CA 1
ATOM 4686 C C . PRO B 1 295 ? 79.468 18.163 18.623 1.00 42.86 522 PRO B C 1
ATOM 4687 O O . PRO B 1 295 ? 78.516 17.536 19.113 1.00 39.30 522 PRO B O 1
ATOM 4691 N N A ARG B 1 296 ? 80.362 17.599 17.812 0.50 35.52 523 ARG B N 1
ATOM 4692 N N B ARG B 1 296 ? 80.336 17.666 17.742 0.50 39.98 523 ARG B N 1
ATOM 4693 C CA A ARG B 1 296 ? 80.311 16.167 17.428 0.50 34.62 523 ARG B CA 1
ATOM 4694 C CA B ARG B 1 296 ? 80.558 16.236 17.418 0.50 41.90 523 ARG B CA 1
ATOM 4695 C C A ARG B 1 296 ? 80.337 15.300 18.697 0.50 34.63 523 ARG B C 1
ATOM 4696 C C B ARG B 1 296 ? 80.360 15.367 18.669 0.50 39.09 523 ARG B C 1
ATOM 4697 O O A ARG B 1 296 ? 79.706 14.234 18.686 0.50 31.08 523 ARG B O 1
ATOM 4698 O O B ARG B 1 296 ? 79.612 14.387 18.618 0.50 36.18 523 ARG B O 1
ATOM 4713 N N . LEU B 1 297 ? 81.063 15.715 19.748 1.00 37.76 524 LEU B N 1
ATOM 4714 C CA . LEU B 1 297 ? 81.242 14.860 20.946 1.00 40.81 524 LEU B CA 1
ATOM 4715 C C . LEU B 1 297 ? 80.078 15.035 21.932 1.00 37.81 524 LEU B C 1
ATOM 4716 O O . LEU B 1 297 ? 80.084 14.315 22.967 1.00 36.62 524 LEU B O 1
ATOM 4721 N N . TYR B 1 298 ? 79.067 15.837 21.592 1.00 37.18 525 TYR B N 1
ATOM 4722 C CA . TYR B 1 298 ? 77.849 15.996 22.430 1.00 35.84 525 TYR B CA 1
ATOM 4723 C C . TYR B 1 298 ? 77.261 14.622 22.721 1.00 33.04 525 TYR B C 1
ATOM 4724 O O . TYR B 1 298 ? 76.925 13.864 21.797 1.00 33.40 525 TYR B O 1
ATOM 4733 N N . GLN B 1 299 ? 77.129 14.272 23.997 1.00 30.97 526 GLN B N 1
ATOM 4734 C CA . GLN B 1 299 ? 76.649 12.928 24.394 1.00 28.71 526 GLN B CA 1
ATOM 4735 C C . GLN B 1 299 ? 75.127 12.999 24.576 1.00 33.10 526 GLN B C 1
ATOM 4736 O O . GLN B 1 299 ? 74.655 13.808 25.413 1.00 33.07 526 GLN B O 1
ATOM 4742 N N . LEU B 1 300 ? 74.396 12.168 23.828 1.00 33.13 527 LEU B N 1
ATOM 4743 C CA . LEU B 1 300 ? 72.929 12.107 23.910 1.00 29.22 527 LEU B CA 1
ATOM 4744 C C . LEU B 1 300 ? 72.527 11.216 25.083 1.00 30.73 527 LEU B C 1
ATOM 4745 O O . LEU B 1 300 ? 73.141 10.172 25.318 1.00 29.17 527 LEU B O 1
ATOM 4750 N N . ALA B 1 301 ? 71.373 11.501 25.657 1.00 32.24 528 ALA B N 1
ATOM 4751 C CA . ALA B 1 301 ? 70.661 10.557 26.541 1.00 32.44 528 ALA B CA 1
ATOM 4752 C C . ALA B 1 301 ? 70.204 9.327 25.748 1.00 34.69 528 ALA B C 1
ATOM 4753 O O . ALA B 1 301 ? 69.693 9.483 24.603 1.00 33.83 528 ALA B O 1
ATOM 4755 N N . SER B 1 302 ? 70.346 8.141 26.335 1.00 28.74 529 SER B N 1
ATOM 4756 C CA . SER B 1 302 ? 69.854 6.855 25.802 1.00 31.16 529 SER B CA 1
ATOM 4757 C C . SER B 1 302 ? 68.341 6.930 25.623 1.00 33.75 529 SER B C 1
ATOM 4758 O O . SER B 1 302 ? 67.657 7.553 26.465 1.00 30.65 529 SER B O 1
ATOM 4761 N N . VAL B 1 303 ? 67.822 6.285 24.588 1.00 33.48 530 VAL B N 1
ATOM 4762 C CA . VAL B 1 303 ? 66.349 6.302 24.357 1.00 35.76 530 VAL B CA 1
ATOM 4763 C C . VAL B 1 303 ? 65.669 5.775 25.626 1.00 37.01 530 VAL B C 1
ATOM 4764 O O . VAL B 1 303 ? 66.180 4.771 26.162 1.00 38.46 530 VAL B O 1
ATOM 4768 N N . GLY B 1 304 ? 64.619 6.470 26.106 1.00 35.55 531 GLY B N 1
ATOM 4769 C CA . GLY B 1 304 ? 63.839 6.115 27.313 1.00 37.31 531 GLY B CA 1
ATOM 4770 C C . GLY B 1 304 ? 64.507 6.516 28.635 1.00 41.96 531 GLY B C 1
ATOM 4771 O O . GLY B 1 304 ? 63.993 6.142 29.708 1.00 40.76 531 GLY B O 1
ATOM 4772 N N . SER B 1 305 ? 65.606 7.262 28.640 1.00 40.53 532 SER B N 1
ATOM 4773 C CA . SER B 1 305 ? 66.198 7.747 29.925 1.00 48.10 532 SER B CA 1
ATOM 4774 C C . SER B 1 305 ? 65.285 8.830 30.535 1.00 47.67 532 SER B C 1
ATOM 4775 O O . SER B 1 305 ? 64.617 9.544 29.767 1.00 43.83 532 SER B O 1
ATOM 4778 N N . LEU B 1 306 ? 65.272 8.989 31.864 1.00 52.59 533 LEU B N 1
ATOM 4779 C CA . LEU B 1 306 ? 64.274 9.827 32.602 1.00 60.97 533 LEU B CA 1
ATOM 4780 C C . LEU B 1 306 ? 64.926 11.061 33.245 1.00 62.59 533 LEU B C 1
ATOM 4781 O O . LEU B 1 306 ? 66.139 11.203 33.322 1.00 67.57 533 LEU B O 1
ATOM 4786 N N . GLN C 2 1 ? 52.488 19.421 21.890 1.00 52.38 1 GLN C N 1
ATOM 4787 C CA . GLN C 2 1 ? 50.984 19.271 21.813 1.00 48.04 1 GLN C CA 1
ATOM 4788 C C . GLN C 2 1 ? 50.291 20.648 21.749 1.00 48.39 1 GLN C C 1
ATOM 4789 O O . GLN C 2 1 ? 50.942 21.702 21.998 1.00 41.01 1 GLN C O 1
ATOM 4795 N N . VAL C 2 2 ? 49.006 20.626 21.393 1.00 48.41 2 VAL C N 1
ATOM 4796 C CA . VAL C 2 2 ? 48.151 21.839 21.329 1.00 41.58 2 VAL C CA 1
ATOM 4797 C C . VAL C 2 2 ? 46.956 21.550 22.230 1.00 39.41 2 VAL C C 1
ATOM 4798 O O . VAL C 2 2 ? 46.112 20.636 21.928 1.00 46.80 2 VAL C O 1
ATOM 4802 N N . GLN C 2 3 ? 46.861 22.296 23.332 1.00 35.95 3 GLN C N 1
ATOM 4803 C CA . GLN C 2 3 ? 45.657 22.174 24.172 1.00 39.36 3 GLN C CA 1
ATOM 4804 C C . GLN C 2 3 ? 44.628 23.119 23.544 1.00 26.98 3 GLN C C 1
ATOM 4805 O O . GLN C 2 3 ? 44.991 24.259 23.266 1.00 33.96 3 GLN C O 1
ATOM 4811 N N . LEU C 2 4 ? 43.431 22.616 23.395 1.00 32.08 4 LEU C N 1
ATOM 4812 C CA . LEU C 2 4 ? 42.264 23.360 22.896 1.00 31.74 4 LEU C CA 1
ATOM 4813 C C . LEU C 2 4 ? 41.274 23.358 24.051 1.00 34.78 4 LEU C C 1
ATOM 4814 O O . LEU C 2 4 ? 40.773 22.263 24.440 1.00 36.16 4 LEU C O 1
ATOM 4819 N N . GLN C 2 5 ? 41.079 24.531 24.638 1.00 30.05 5 GLN C N 1
ATOM 4820 C CA . GLN C 2 5 ? 40.195 24.660 25.805 1.00 33.06 5 GLN C CA 1
ATOM 4821 C C . GLN C 2 5 ? 38.911 25.348 25.348 1.00 27.28 5 GLN C C 1
ATOM 4822 O O . GLN C 2 5 ? 39.046 26.549 24.969 1.00 29.35 5 GLN C O 1
ATOM 4828 N N . GLU C 2 6 ? 37.799 24.621 25.400 1.00 29.01 6 GLU C N 1
ATOM 4829 C CA . GLU C 2 6 ? 36.441 25.094 25.100 1.00 28.78 6 GLU C CA 1
ATOM 4830 C C . GLU C 2 6 ? 35.938 25.885 26.319 1.00 32.37 6 GLU C C 1
ATOM 4831 O O . GLU C 2 6 ? 36.302 25.536 27.488 1.00 31.15 6 GLU C O 1
ATOM 4837 N N . SER C 2 7 ? 35.110 26.885 26.061 1.00 29.63 7 SER C N 1
ATOM 4838 C CA . SER C 2 7 ? 34.347 27.644 27.092 1.00 28.53 7 SER C CA 1
ATOM 4839 C C . SER C 2 7 ? 32.930 27.804 26.601 1.00 32.26 7 SER C C 1
ATOM 4840 O O . SER C 2 7 ? 32.705 27.748 25.386 1.00 28.10 7 SER C O 1
ATOM 4843 N N . GLY C 2 8 ? 31.990 28.049 27.506 1.00 25.92 8 GLY C N 1
ATOM 4844 C CA . GLY C 2 8 ? 30.596 28.057 27.149 1.00 27.41 8 GLY C CA 1
ATOM 4845 C C . GLY C 2 8 ? 30.106 26.642 27.178 1.00 31.73 8 GLY C C 1
ATOM 4846 O O . GLY C 2 8 ? 30.907 25.686 27.367 1.00 38.03 8 GLY C O 1
ATOM 4847 N N . GLY C 2 9 ? 28.844 26.548 26.899 1.00 30.53 9 GLY C N 1
ATOM 4848 C CA . GLY C 2 9 ? 28.065 25.334 26.898 1.00 31.13 9 GLY C CA 1
ATOM 4849 C C . GLY C 2 9 ? 26.940 25.537 27.853 1.00 33.18 9 GLY C C 1
ATOM 4850 O O . GLY C 2 9 ? 26.990 26.545 28.572 1.00 35.54 9 GLY C O 1
ATOM 4851 N N . GLY C 2 10 ? 26.002 24.600 27.866 1.00 42.12 10 GLY C N 1
ATOM 4852 C CA . GLY C 2 10 ? 24.937 24.521 28.874 1.00 40.57 10 GLY C CA 1
ATOM 4853 C C . GLY C 2 10 ? 23.619 24.333 28.187 1.00 37.21 10 GLY C C 1
ATOM 4854 O O . GLY C 2 10 ? 23.599 23.801 27.028 1.00 32.36 10 GLY C O 1
ATOM 4855 N N . LEU C 2 11 ? 22.548 24.679 28.898 1.00 35.24 11 LEU C N 1
ATOM 4856 C CA . LEU C 2 11 ? 21.160 24.369 28.500 1.00 33.56 11 LEU C CA 1
ATOM 4857 C C . LEU C 2 11 ? 20.568 25.628 27.881 1.00 33.78 11 LEU C C 1
ATOM 4858 O O . LEU C 2 11 ? 20.881 26.701 28.371 1.00 37.65 11 LEU C O 1
ATOM 4863 N N . VAL C 2 12 ? 19.771 25.480 26.833 1.00 34.69 12 VAL C N 1
ATOM 4864 C CA . VAL C 2 12 ? 19.065 26.613 26.189 1.00 36.67 12 VAL C CA 1
ATOM 4865 C C . VAL C 2 12 ? 17.755 26.067 25.629 1.00 35.50 12 VAL C C 1
ATOM 4866 O O . VAL C 2 12 ? 17.699 24.897 25.259 1.00 35.51 12 VAL C O 1
ATOM 4870 N N . GLN C 2 13 ? 16.729 26.894 25.571 1.00 34.87 13 GLN C N 1
ATOM 4871 C CA . GLN C 2 13 ? 15.425 26.528 24.989 1.00 39.89 13 GLN C CA 1
ATOM 4872 C C . GLN C 2 13 ? 15.568 26.500 23.475 1.00 37.49 13 GLN C C 1
ATOM 4873 O O . GLN C 2 13 ? 16.374 27.300 22.927 1.00 38.21 13 GLN C O 1
ATOM 4879 N N . ALA C 2 14 ? 14.812 25.622 22.839 1.00 35.04 14 ALA C N 1
ATOM 4880 C CA . ALA C 2 14 ? 14.695 25.527 21.376 1.00 35.64 14 ALA C CA 1
ATOM 4881 C C . ALA C 2 14 ? 14.384 26.923 20.830 1.00 41.10 14 ALA C C 1
ATOM 4882 O O . ALA C 2 14 ? 13.598 27.645 21.483 1.00 35.27 14 ALA C O 1
ATOM 4884 N N . GLY C 2 15 ? 15.024 27.299 19.721 1.00 34.53 15 GLY C N 1
ATOM 4885 C CA . GLY C 2 15 ? 14.852 28.625 19.104 1.00 32.94 15 GLY C CA 1
ATOM 4886 C C . GLY C 2 15 ? 15.797 29.658 19.680 1.00 30.46 15 GLY C C 1
ATOM 4887 O O . GLY C 2 15 ? 15.927 30.733 19.055 1.00 33.06 15 GLY C O 1
ATOM 4888 N N . GLY C 2 16 ? 16.475 29.339 20.775 1.00 29.42 16 GLY C N 1
ATOM 4889 C CA . GLY C 2 16 ? 17.422 30.221 21.457 1.00 31.96 16 GLY C CA 1
ATOM 4890 C C . GLY C 2 16 ? 18.829 30.144 20.871 1.00 30.45 16 GLY C C 1
ATOM 4891 O O . GLY C 2 16 ? 19.033 29.434 19.854 1.00 27.83 16 GLY C O 1
ATOM 4892 N N . SER C 2 17 ? 19.736 30.874 21.505 1.00 27.73 17 SER C N 1
ATOM 4893 C CA . SER C 2 17 ? 21.118 31.139 21.038 1.00 28.89 17 SER C CA 1
ATOM 4894 C C . SER C 2 17 ? 22.068 30.769 22.147 1.00 28.15 17 SER C C 1
ATOM 4895 O O . SER C 2 17 ? 21.710 30.892 23.342 1.00 27.89 17 SER C O 1
ATOM 4898 N N . LEU C 2 18 ? 23.291 30.459 21.770 1.00 25.36 18 LEU C N 1
ATOM 4899 C CA . LEU C 2 18 ? 24.387 30.172 22.702 1.00 27.28 18 LEU C CA 1
ATOM 4900 C C . LEU C 2 18 ? 25.691 30.488 21.971 1.00 27.40 18 LEU C C 1
ATOM 4901 O O . LEU C 2 18 ? 25.741 30.310 20.736 1.00 28.72 18 LEU C O 1
ATOM 4906 N N . ARG C 2 19 ? 26.709 30.920 22.676 1.00 24.32 19 ARG C N 1
ATOM 4907 C CA . ARG C 2 19 ? 28.034 31.186 22.096 1.00 26.10 19 ARG C CA 1
ATOM 4908 C C . ARG C 2 19 ? 29.058 30.284 22.776 1.00 28.51 19 ARG C C 1
ATOM 4909 O O . ARG C 2 19 ? 29.090 30.256 24.017 1.00 26.29 19 ARG C O 1
ATOM 4917 N N . LEU C 2 20 ? 29.835 29.542 21.985 1.00 25.41 20 LEU C N 1
ATOM 4918 C CA . LEU C 2 20 ? 30.977 28.749 22.478 1.00 22.83 20 LEU C CA 1
ATOM 4919 C C . LEU C 2 20 ? 32.244 29.471 22.091 1.00 24.49 20 LEU C C 1
ATOM 4920 O O . LEU C 2 20 ? 32.246 30.219 21.086 1.00 23.85 20 LEU C O 1
ATOM 4925 N N . SER C 2 21 ? 33.329 29.216 22.801 1.00 21.98 21 SER C N 1
ATOM 4926 C CA . SER C 2 21 ? 34.656 29.649 22.370 1.00 23.38 21 SER C CA 1
ATOM 4927 C C . SER C 2 21 ? 35.695 28.556 22.646 1.00 25.77 21 SER C C 1
ATOM 4928 O O . SER C 2 21 ? 35.423 27.590 23.356 1.00 25.87 21 SER C O 1
ATOM 4931 N N . CYS C 2 22 ? 36.797 28.677 21.961 1.00 25.73 22 CYS C N 1
ATOM 4932 C CA . CYS C 2 22 ? 37.936 27.746 22.064 1.00 25.92 22 CYS C CA 1
ATOM 4933 C C . CYS C 2 22 ? 39.215 28.527 21.910 1.00 28.30 22 CYS C C 1
ATOM 4934 O O . CYS C 2 22 ? 39.319 29.395 21.035 1.00 28.45 22 CYS C O 1
ATOM 4937 N N . ALA C 2 23 ? 40.173 28.297 22.818 1.00 27.35 23 ALA C N 1
ATOM 4938 C CA . ALA C 2 23 ? 41.481 28.955 22.799 1.00 30.31 23 ALA C CA 1
ATOM 4939 C C . ALA C 2 23 ? 42.552 27.865 22.737 1.00 30.12 23 ALA C C 1
ATOM 4940 O O . ALA C 2 23 ? 42.389 26.859 23.445 1.00 28.25 23 ALA C O 1
ATOM 4942 N N . ALA C 2 24 ? 43.519 28.085 21.871 1.00 29.67 24 ALA C N 1
ATOM 4943 C CA . ALA C 2 24 ? 44.652 27.174 21.659 1.00 32.73 24 ALA C CA 1
ATOM 4944 C C . ALA C 2 24 ? 45.823 27.688 22.484 1.00 31.79 24 ALA C C 1
ATOM 4945 O O . ALA C 2 24 ? 46.129 28.904 22.446 1.00 33.59 24 ALA C O 1
ATOM 4947 N N . SER C 2 25 ? 46.523 26.730 23.100 1.00 32.94 25 SER C N 1
ATOM 4948 C CA . SER C 2 25 ? 47.831 26.942 23.750 1.00 35.04 25 SER C CA 1
ATOM 4949 C C . SER C 2 25 ? 48.726 25.730 23.435 1.00 40.31 25 SER C C 1
ATOM 4950 O O . SER C 2 25 ? 48.189 24.667 22.964 1.00 37.85 25 SER C O 1
ATOM 4953 N N . GLY C 2 26 ? 50.017 25.880 23.728 1.00 45.63 26 GLY C N 1
ATOM 4954 C CA . GLY C 2 26 ? 51.053 24.851 23.508 1.00 43.70 26 GLY C CA 1
ATOM 4955 C C . GLY C 2 26 ? 51.813 25.186 22.245 1.00 40.65 26 GLY C C 1
ATOM 4956 O O . GLY C 2 26 ? 52.060 26.377 22.018 1.00 38.16 26 GLY C O 1
ATOM 4957 N N . ARG C 2 27 ? 52.096 24.184 21.402 1.00 46.85 27 ARG C N 1
ATOM 4958 C CA . ARG C 2 27 ? 52.817 24.409 20.122 1.00 50.95 27 ARG C CA 1
ATOM 4959 C C . ARG C 2 27 ? 51.813 24.895 19.064 1.00 52.24 27 ARG C C 1
ATOM 4960 O O . ARG C 2 27 ? 51.410 24.072 18.201 1.00 46.12 27 ARG C O 1
ATOM 4968 N N . THR C 2 28 ? 51.437 26.176 19.115 1.00 47.15 28 THR C N 1
ATOM 4969 C CA . THR C 2 28 ? 50.382 26.789 18.262 1.00 44.05 28 THR C CA 1
ATOM 4970 C C . THR C 2 28 ? 50.951 27.189 16.900 1.00 44.02 28 THR C C 1
ATOM 4971 O O . THR C 2 28 ? 50.157 27.523 15.988 1.00 42.54 28 THR C O 1
ATOM 4975 N N . PHE C 2 29 ? 52.273 27.165 16.731 1.00 44.16 29 PHE C N 1
ATOM 4976 C CA . PHE C 2 29 ? 52.933 27.377 15.407 1.00 45.65 29 PHE C CA 1
ATOM 4977 C C . PHE C 2 29 ? 52.501 26.280 14.407 1.00 35.95 29 PHE C C 1
ATOM 4978 O O . PHE C 2 29 ? 52.461 26.481 13.179 1.00 42.78 29 PHE C O 1
ATOM 4986 N N . SER C 2 30 ? 52.182 25.127 14.954 1.00 36.00 30 SER C N 1
ATOM 4987 C CA . SER C 2 30 ? 51.926 23.869 14.217 1.00 42.19 30 SER C CA 1
ATOM 4988 C C . SER C 2 30 ? 50.422 23.743 13.938 1.00 39.89 30 SER C C 1
ATOM 4989 O O . SER C 2 30 ? 50.026 22.781 13.274 1.00 39.76 30 SER C O 1
ATOM 4992 N N . LEU C 2 31 ? 49.624 24.663 14.493 1.00 30.02 31 LEU C N 1
ATOM 4993 C CA . LEU C 2 31 ? 48.150 24.713 14.332 1.00 27.48 31 LEU C CA 1
ATOM 4994 C C . LEU C 2 31 ? 47.806 25.573 13.121 1.00 22.61 31 LEU C C 1
ATOM 4995 O O . LEU C 2 31 ? 48.201 26.737 13.085 1.00 25.51 31 LEU C O 1
ATOM 5000 N N . THR C 2 32 ? 46.933 25.078 12.225 1.00 25.36 32 THR C N 1
ATOM 5001 C CA . THR C 2 32 ? 46.500 25.868 11.049 1.00 22.47 32 THR C CA 1
ATOM 5002 C C . THR C 2 32 ? 45.008 26.189 11.239 1.00 21.31 32 THR C C 1
ATOM 5003 O O . THR C 2 32 ? 44.685 27.139 11.983 1.00 22.43 32 THR C O 1
ATOM 5007 N N . THR C 2 33 ? 44.141 25.370 10.698 1.00 20.67 33 THR C N 1
ATOM 5008 C CA . THR C 2 33 ? 42.680 25.561 10.728 1.00 19.96 33 THR C CA 1
ATOM 5009 C C . THR C 2 33 ? 42.120 25.109 12.065 1.00 22.42 33 THR C C 1
ATOM 5010 O O . THR C 2 33 ? 42.585 24.089 12.630 1.00 21.45 33 THR C O 1
ATOM 5014 N N . MET C 2 34 ? 41.141 25.851 12.588 1.00 21.34 34 MET C N 1
ATOM 5015 C CA . MET C 2 34 ? 40.435 25.478 13.805 1.00 20.75 34 MET C CA 1
ATOM 5016 C C . MET C 2 34 ? 38.979 25.214 13.478 1.00 20.98 34 MET C C 1
ATOM 5017 O O . MET C 2 34 ? 38.442 25.813 12.514 1.00 21.29 34 MET C O 1
ATOM 5022 N N . GLY C 2 35 ? 38.334 24.312 14.202 1.00 19.40 35 GLY C N 1
ATOM 5023 C CA . GLY C 2 35 ? 36.903 24.091 14.007 1.00 21.29 35 GLY C CA 1
ATOM 5024 C C . GLY C 2 35 ? 36.241 23.387 15.157 1.00 22.19 35 GLY C C 1
ATOM 5025 O O . GLY C 2 35 ? 36.879 23.227 16.226 1.00 23.07 35 GLY C O 1
ATOM 5026 N N . TRP C 2 36 ? 35.073 22.889 14.859 1.00 22.07 36 TRP C N 1
ATOM 5027 C CA . TRP C 2 36 ? 34.181 22.232 15.826 1.00 22.84 36 TRP C CA 1
ATOM 5028 C C . TRP C 2 36 ? 33.660 20.974 15.178 1.00 24.34 36 TRP C C 1
ATOM 5029 O O . TRP C 2 36 ? 33.230 20.993 14.032 1.00 22.93 36 TRP C O 1
ATOM 5040 N N . PHE C 2 37 ? 33.610 19.927 15.987 1.00 24.15 37 PHE C N 1
ATOM 5041 C CA . PHE C 2 37 ? 32.904 18.683 15.719 1.00 24.10 37 PHE C CA 1
ATOM 5042 C C . PHE C 2 37 ? 31.906 18.504 16.864 1.00 25.15 37 PHE C C 1
ATOM 5043 O O . PHE C 2 37 ? 32.046 19.213 17.897 1.00 26.18 37 PHE C O 1
ATOM 5051 N N . ARG C 2 38 ? 30.917 17.690 16.622 1.00 25.17 38 ARG C N 1
ATOM 5052 C CA . ARG C 2 38 ? 29.979 17.303 17.697 1.00 28.46 38 ARG C CA 1
ATOM 5053 C C . ARG C 2 38 ? 29.684 15.795 17.689 1.00 30.46 38 ARG C C 1
ATOM 5054 O O . ARG C 2 38 ? 29.774 15.107 16.656 1.00 29.71 38 ARG C O 1
ATOM 5062 N N . GLN C 2 39 ? 29.227 15.298 18.837 1.00 33.31 39 GLN C N 1
ATOM 5063 C CA . GLN C 2 39 ? 28.872 13.864 18.965 1.00 37.21 39 GLN C CA 1
ATOM 5064 C C . GLN C 2 39 ? 27.780 13.749 20.022 1.00 35.98 39 GLN C C 1
ATOM 5065 O O . GLN C 2 39 ? 28.016 14.286 21.133 1.00 33.63 39 GLN C O 1
ATOM 5071 N N . ALA C 2 40 ? 26.637 13.184 19.626 1.00 46.99 40 ALA C N 1
ATOM 5072 C CA . ALA C 2 40 ? 25.554 12.730 20.535 1.00 54.45 40 ALA C CA 1
ATOM 5073 C C . ALA C 2 40 ? 25.927 11.340 21.054 1.00 63.01 40 ALA C C 1
ATOM 5074 O O . ALA C 2 40 ? 26.906 10.752 20.588 1.00 66.72 40 ALA C O 1
ATOM 5076 N N . PRO C 2 41 ? 25.251 10.800 22.100 1.00 68.61 41 PRO C N 1
ATOM 5077 C CA . PRO C 2 41 ? 25.444 9.396 22.485 1.00 64.74 41 PRO C CA 1
ATOM 5078 C C . PRO C 2 41 ? 24.874 8.459 21.410 1.00 66.43 41 PRO C C 1
ATOM 5079 O O . PRO C 2 41 ? 23.752 8.715 20.906 1.00 51.94 41 PRO C O 1
ATOM 5083 N N . GLY C 2 42 ? 25.666 7.446 21.031 1.00 63.48 42 GLY C N 1
ATOM 5084 C CA . GLY C 2 42 ? 25.278 6.399 20.058 1.00 69.59 42 GLY C CA 1
ATOM 5085 C C . GLY C 2 42 ? 25.204 6.898 18.615 1.00 69.02 42 GLY C C 1
ATOM 5086 O O . GLY C 2 42 ? 24.539 6.233 17.785 1.00 68.07 42 GLY C O 1
ATOM 5087 N N . GLU C 2 43 ? 25.852 8.028 18.319 1.00 59.29 43 GLU C N 1
ATOM 5088 C CA . GLU C 2 43 ? 26.069 8.538 16.942 1.00 56.75 43 GLU C CA 1
ATOM 5089 C C . GLU C 2 43 ? 27.565 8.767 16.763 1.00 50.22 43 GLU C C 1
ATOM 5090 O O . GLU C 2 43 ? 28.272 8.878 17.779 1.00 44.25 43 GLU C O 1
ATOM 5096 N N . ASP C 2 44 ? 28.016 8.807 15.503 1.00 51.55 44 ASP C N 1
ATOM 5097 C CA . ASP C 2 44 ? 29.422 9.107 15.105 1.00 53.38 44 ASP C CA 1
ATOM 5098 C C . ASP C 2 44 ? 29.717 10.600 15.366 1.00 46.69 44 ASP C C 1
ATOM 5099 O O . ASP C 2 44 ? 28.794 11.406 15.224 1.00 45.58 44 ASP C O 1
ATOM 5104 N N . ARG C 2 45 ? 30.943 10.940 15.760 1.00 42.15 45 ARG C N 1
ATOM 5105 C CA . ARG C 2 45 ? 31.457 12.339 15.754 1.00 51.39 45 ARG C CA 1
ATOM 5106 C C . ARG C 2 45 ? 31.331 12.938 14.338 1.00 48.35 45 ARG C C 1
ATOM 5107 O O . ARG C 2 45 ? 31.668 12.265 13.328 1.00 44.21 45 ARG C O 1
ATOM 5115 N N . ALA C 2 46 ? 30.867 14.183 14.241 1.00 35.73 46 ALA C N 1
ATOM 5116 C CA . ALA C 2 46 ? 30.439 14.764 12.958 1.00 28.84 46 ALA C CA 1
ATOM 5117 C C . ALA C 2 46 ? 30.984 16.191 12.885 1.00 30.30 46 ALA C C 1
ATOM 5118 O O . ALA C 2 46 ? 30.980 16.912 13.893 1.00 25.52 46 ALA C O 1
ATOM 5120 N N . PHE C 2 47 ? 31.486 16.575 11.718 1.00 24.01 47 PHE C N 1
ATOM 5121 C CA . PHE C 2 47 ? 31.945 17.951 11.471 1.00 22.19 47 PHE C CA 1
ATOM 5122 C C . PHE C 2 47 ? 30.782 18.940 11.611 1.00 20.44 47 PHE C C 1
ATOM 5123 O O . PHE C 2 47 ? 29.705 18.730 11.073 1.00 22.46 47 PHE C O 1
ATOM 5131 N N . VAL C 2 48 ? 31.094 20.069 12.224 1.00 21.20 48 VAL C N 1
ATOM 5132 C CA . VAL C 2 48 ? 30.182 21.232 12.336 1.00 21.42 48 VAL C CA 1
ATOM 5133 C C . VAL C 2 48 ? 30.723 22.387 11.490 1.00 18.00 48 VAL C C 1
ATOM 5134 O O . VAL C 2 48 ? 29.922 22.874 10.657 1.00 19.29 48 VAL C O 1
ATOM 5138 N N . THR C 2 49 ? 31.945 22.838 11.734 1.00 20.17 49 THR C N 1
ATOM 5139 C CA . THR C 2 49 ? 32.437 24.076 11.080 1.00 20.56 49 THR C CA 1
ATOM 5140 C C . THR C 2 49 ? 33.937 24.205 11.235 1.00 20.60 49 THR C C 1
ATOM 5141 O O . THR C 2 49 ? 34.508 23.657 12.175 1.00 20.46 49 THR C O 1
ATOM 5145 N N . SER C 2 50 ? 34.582 24.943 10.333 1.00 18.59 50 SER C N 1
ATOM 5146 C CA . SER C 2 50 ? 35.999 25.268 10.464 1.00 18.88 50 SER C CA 1
ATOM 5147 C C . SER C 2 50 ? 36.289 26.647 9.917 1.00 18.31 50 SER C C 1
ATOM 5148 O O . SER C 2 50 ? 35.488 27.186 9.112 1.00 18.01 50 SER C O 1
ATOM 5151 N N . ILE C 2 51 ? 37.378 27.223 10.413 1.00 17.87 51 ILE C N 1
ATOM 5152 C CA . ILE C 2 51 ? 37.849 28.534 9.946 1.00 17.61 51 ILE C CA 1
ATOM 5153 C C . ILE C 2 51 ? 39.353 28.521 9.855 1.00 17.62 51 ILE C C 1
ATOM 5154 O O . ILE C 2 51 ? 40.053 28.183 10.823 1.00 18.92 51 ILE C O 1
ATOM 5159 N N . SER C 2 52 ? 39.854 28.925 8.714 1.00 16.55 52 SER C N 1
ATOM 5160 C CA . SER C 2 52 ? 41.309 28.873 8.424 1.00 19.43 52 SER C CA 1
ATOM 5161 C C . SER C 2 52 ? 42.007 30.115 9.001 1.00 18.90 52 SER C C 1
ATOM 5162 O O . SER C 2 52 ? 41.319 31.110 9.431 1.00 19.16 52 SER C O 1
ATOM 5165 N N . ARG C 2 53 ? 43.325 30.129 8.925 1.00 19.87 53 ARG C N 1
ATOM 5166 C CA . ARG C 2 53 ? 44.155 31.292 9.238 1.00 20.27 53 ARG C CA 1
ATOM 5167 C C . ARG C 2 53 ? 43.675 32.513 8.448 1.00 22.09 53 ARG C C 1
ATOM 5168 O O . ARG C 2 53 ? 43.753 33.634 8.975 1.00 24.42 53 ARG C O 1
ATOM 5176 N N . ALA C 2 54 ? 43.220 32.309 7.214 1.00 19.73 54 ALA C N 1
ATOM 5177 C CA . ALA C 2 54 ? 42.801 33.408 6.327 1.00 20.03 54 ALA C CA 1
ATOM 5178 C C . ALA C 2 54 ? 41.298 33.734 6.514 1.00 19.58 54 ALA C C 1
ATOM 5179 O O . ALA C 2 54 ? 40.751 34.511 5.680 1.00 21.08 54 ALA C O 1
ATOM 5181 N N . ALA C 2 55 ? 40.638 33.188 7.526 1.00 18.96 55 ALA C N 1
ATOM 5182 C CA . ALA C 2 55 ? 39.223 33.417 7.883 1.00 20.35 55 ALA C CA 1
ATOM 5183 C C . ALA C 2 55 ? 38.290 32.774 6.856 1.00 19.69 55 ALA C C 1
ATOM 5184 O O . ALA C 2 55 ? 37.114 33.173 6.782 1.00 20.37 55 ALA C O 1
ATOM 5186 N N . TYR C 2 56 ? 38.716 31.750 6.107 1.00 17.89 56 TYR C N 1
ATOM 5187 C CA . TYR C 2 56 ? 37.835 31.049 5.157 1.00 17.25 56 TYR C CA 1
ATOM 5188 C C . TYR C 2 56 ? 37.062 30.005 5.960 1.00 18.19 56 TYR C C 1
ATOM 5189 O O . TYR C 2 56 ? 37.709 29.194 6.677 1.00 17.98 56 TYR C O 1
ATOM 5198 N N . THR C 2 57 ? 35.741 30.026 5.838 1.00 17.01 57 THR C N 1
ATOM 5199 C CA . THR C 2 57 ? 34.829 29.181 6.654 1.00 16.20 57 THR C CA 1
ATOM 5200 C C . THR C 2 57 ? 34.197 28.085 5.830 1.00 17.46 57 THR C C 1
ATOM 5201 O O . THR C 2 57 ? 33.834 28.284 4.648 1.00 18.70 57 THR C O 1
ATOM 5205 N N . TYR C 2 58 ? 33.927 26.976 6.521 1.00 18.02 58 TYR C N 1
ATOM 5206 C CA . TYR C 2 58 ? 33.105 25.849 6.035 1.00 17.29 58 TYR C CA 1
ATOM 5207 C C . TYR C 2 58 ? 32.109 25.504 7.144 1.00 18.16 58 TYR C C 1
ATOM 5208 O O . TYR C 2 58 ? 32.447 25.616 8.337 1.00 20.25 58 TYR C O 1
ATOM 5217 N N . TYR C 2 59 ? 30.910 25.112 6.739 1.00 17.22 59 TYR C N 1
ATOM 5218 C CA . TYR C 2 59 ? 29.840 24.631 7.645 1.00 19.88 59 TYR C CA 1
ATOM 5219 C C . TYR C 2 59 ? 29.204 23.363 7.085 1.00 20.46 59 TYR C C 1
ATOM 5220 O O . TYR C 2 59 ? 28.958 23.234 5.871 1.00 21.04 59 TYR C O 1
ATOM 5229 N N . ALA C 2 60 ? 28.885 22.443 7.975 1.00 19.99 60 ALA C N 1
ATOM 5230 C CA . ALA C 2 60 ? 27.963 21.340 7.662 1.00 21.15 60 ALA C CA 1
ATOM 5231 C C . ALA C 2 60 ? 26.620 21.893 7.210 1.00 22.24 60 ALA C C 1
ATOM 5232 O O . ALA C 2 60 ? 26.184 22.950 7.724 1.00 22.22 60 ALA C O 1
ATOM 5234 N N . ASP C 2 61 ? 25.983 21.228 6.254 1.00 23.37 61 ASP C N 1
ATOM 5235 C CA . ASP C 2 61 ? 24.693 21.696 5.693 1.00 24.96 61 ASP C CA 1
ATOM 5236 C C . ASP C 2 61 ? 23.651 21.850 6.804 1.00 27.24 61 ASP C C 1
ATOM 5237 O O . ASP C 2 61 ? 22.902 22.785 6.724 1.00 27.87 61 ASP C O 1
ATOM 5242 N N . SER C 2 62 ? 23.697 21.025 7.841 1.00 26.49 62 SER C N 1
ATOM 5243 C CA . SER C 2 62 ? 22.686 21.047 8.933 1.00 29.28 62 SER C CA 1
ATOM 5244 C C . SER C 2 62 ? 22.770 22.327 9.783 1.00 29.58 62 SER C C 1
ATOM 5245 O O . SER C 2 62 ? 21.775 22.597 10.489 1.00 26.59 62 SER C O 1
ATOM 5248 N N . VAL C 2 63 ? 23.865 23.098 9.724 1.00 24.77 63 VAL C N 1
ATOM 5249 C CA . VAL C 2 63 ? 24.023 24.312 10.570 1.00 22.63 63 VAL C CA 1
ATOM 5250 C C . VAL C 2 63 ? 24.206 25.576 9.736 1.00 23.29 63 VAL C C 1
ATOM 5251 O O . VAL C 2 63 ? 24.262 26.679 10.333 1.00 23.04 63 VAL C O 1
ATOM 5255 N N . LYS C 2 64 ? 24.337 25.461 8.426 1.00 23.57 64 LYS C N 1
ATOM 5256 C CA . LYS C 2 64 ? 24.484 26.681 7.578 1.00 27.31 64 LYS C CA 1
ATOM 5257 C C . LYS C 2 64 ? 23.328 27.650 7.779 1.00 25.74 64 LYS C C 1
ATOM 5258 O O . LYS C 2 64 ? 22.139 27.256 7.764 1.00 26.85 64 LYS C O 1
ATOM 5264 N N . GLY C 2 65 ? 23.668 28.919 7.978 1.00 24.15 65 GLY C N 1
ATOM 5265 C CA . GLY C 2 65 ? 22.683 29.969 8.211 1.00 26.77 65 GLY C CA 1
ATOM 5266 C C . GLY C 2 65 ? 22.274 30.086 9.664 1.00 24.59 65 GLY C C 1
ATOM 5267 O O . GLY C 2 65 ? 21.597 31.062 9.967 1.00 27.70 65 GLY C O 1
ATOM 5268 N N . ARG C 2 66 ? 22.594 29.090 10.524 1.00 23.05 66 ARG C N 1
ATOM 5269 C CA . ARG C 2 66 ? 22.258 29.138 11.963 1.00 22.25 66 ARG C CA 1
ATOM 5270 C C . ARG C 2 66 ? 23.488 29.399 12.820 1.00 21.37 66 ARG C C 1
ATOM 5271 O O . ARG C 2 66 ? 23.420 30.160 13.780 1.00 23.20 66 ARG C O 1
ATOM 5279 N N . PHE C 2 67 ? 24.615 28.753 12.501 1.00 22.30 67 PHE C N 1
ATOM 5280 C CA . PHE C 2 67 ? 25.870 28.904 13.258 1.00 21.48 67 PHE C CA 1
ATOM 5281 C C . PHE C 2 67 ? 26.836 29.774 12.455 1.00 20.84 67 PHE C C 1
ATOM 5282 O O . PHE C 2 67 ? 26.911 29.658 11.231 1.00 22.58 67 PHE C O 1
ATOM 5290 N N . THR C 2 68 ? 27.571 30.600 13.165 1.00 19.79 68 THR C N 1
ATOM 5291 C CA . THR C 2 68 ? 28.599 31.476 12.582 1.00 19.92 68 THR C CA 1
ATOM 5292 C C . THR C 2 68 ? 29.874 31.348 13.385 1.00 19.76 68 THR C C 1
ATOM 5293 O O . THR C 2 68 ? 29.872 31.594 14.626 1.00 20.74 68 THR C O 1
ATOM 5297 N N . ILE C 2 69 ? 30.959 30.980 12.724 1.00 18.57 69 ILE C N 1
ATOM 5298 C CA . ILE C 2 69 ? 32.281 30.907 13.370 1.00 19.03 69 ILE C CA 1
ATOM 5299 C C . ILE C 2 69 ? 33.090 32.148 13.048 1.00 20.16 69 ILE C C 1
ATOM 5300 O O . ILE C 2 69 ? 33.020 32.669 11.927 1.00 19.44 69 ILE C O 1
ATOM 5305 N N . SER C 2 70 ? 33.901 32.575 14.004 1.00 19.50 70 SER C N 1
ATOM 5306 C CA . SER C 2 70 ? 34.862 33.677 13.858 1.00 18.81 70 SER C CA 1
ATOM 5307 C C . SER C 2 70 ? 36.137 33.314 14.599 1.00 20.47 70 SER C C 1
ATOM 5308 O O . SER C 2 70 ? 36.136 32.332 15.387 1.00 20.03 70 SER C O 1
ATOM 5311 N N . ARG C 2 71 ? 37.194 34.010 14.233 1.00 19.50 71 ARG C N 1
ATOM 5312 C CA . ARG C 2 71 ? 38.552 33.709 14.708 1.00 21.72 71 ARG C CA 1
ATOM 5313 C C . ARG C 2 71 ? 39.323 34.984 15.032 1.00 22.86 71 ARG C C 1
ATOM 5314 O O . ARG C 2 71 ? 39.327 35.941 14.241 1.00 22.20 71 ARG C O 1
ATOM 5322 N N . ASP C 2 72 ? 40.119 34.926 16.110 1.00 22.12 72 ASP C N 1
ATOM 5323 C CA . ASP C 2 72 ? 41.127 35.962 16.436 1.00 22.93 72 ASP C CA 1
ATOM 5324 C C . ASP C 2 72 ? 42.511 35.293 16.408 1.00 22.25 72 ASP C C 1
ATOM 5325 O O . ASP C 2 72 ? 42.747 34.450 17.315 1.00 23.32 72 ASP C O 1
ATOM 5330 N N . ASN C 2 73 ? 43.298 35.560 15.365 1.00 23.28 73 ASN C N 1
ATOM 5331 C CA . ASN C 2 73 ? 44.583 34.854 15.103 1.00 24.96 73 ASN C CA 1
ATOM 5332 C C . ASN C 2 73 ? 45.597 35.233 16.195 1.00 29.45 73 ASN C C 1
ATOM 5333 O O . ASN C 2 73 ? 46.397 34.391 16.572 1.00 30.99 73 ASN C O 1
ATOM 5338 N N . ALA C 2 74 ? 45.539 36.453 16.727 1.00 28.16 74 ALA C N 1
ATOM 5339 C CA . ALA C 2 74 ? 46.487 36.914 17.772 1.00 30.88 74 ALA C CA 1
ATOM 5340 C C . ALA C 2 74 ? 46.296 36.114 19.060 1.00 28.87 74 ALA C C 1
ATOM 5341 O O . ALA C 2 74 ? 47.311 35.861 19.719 1.00 33.17 74 ALA C O 1
ATOM 5343 N N . LYS C 2 75 ? 45.100 35.645 19.369 1.00 27.73 75 LYS C N 1
ATOM 5344 C CA . LYS C 2 75 ? 44.794 34.854 20.581 1.00 28.52 75 LYS C CA 1
ATOM 5345 C C . LYS C 2 75 ? 44.702 33.360 20.263 1.00 29.12 75 LYS C C 1
ATOM 5346 O O . LYS C 2 75 ? 44.389 32.601 21.192 1.00 27.68 75 LYS C O 1
ATOM 5352 N N . ASN C 2 76 ? 44.803 32.964 18.986 1.00 28.36 76 ASN C N 1
ATOM 5353 C CA . ASN C 2 76 ? 44.522 31.564 18.556 1.00 28.18 76 ASN C CA 1
ATOM 5354 C C . ASN C 2 76 ? 43.199 31.113 19.139 1.00 25.08 76 ASN C C 1
ATOM 5355 O O . ASN C 2 76 ? 43.097 30.048 19.764 1.00 26.36 76 ASN C O 1
ATOM 5360 N N A MET C 2 77 ? 42.153 31.896 18.872 0.50 25.14 77 MET C N 1
ATOM 5361 N N B MET C 2 77 ? 42.156 31.951 18.996 0.50 24.20 77 MET C N 1
ATOM 5362 C CA A MET C 2 77 ? 40.851 31.738 19.537 0.50 23.72 77 MET C CA 1
ATOM 5363 C CA B MET C 2 77 ? 40.824 31.708 19.598 0.50 22.76 77 MET C CA 1
ATOM 5364 C C A MET C 2 77 ? 39.731 31.746 18.491 0.50 22.39 77 MET C C 1
ATOM 5365 C C B MET C 2 77 ? 39.753 31.724 18.501 0.50 21.78 77 MET C C 1
ATOM 5366 O O A MET C 2 77 ? 39.766 32.611 17.596 0.50 24.04 77 MET C O 1
ATOM 5367 O O B MET C 2 77 ? 39.851 32.571 17.587 0.50 23.40 77 MET C O 1
ATOM 5376 N N . VAL C 2 78 ? 38.799 30.809 18.597 1.00 21.93 78 VAL C N 1
ATOM 5377 C CA . VAL C 2 78 ? 37.564 30.817 17.772 1.00 22.64 78 VAL C CA 1
ATOM 5378 C C . VAL C 2 78 ? 36.369 30.991 18.695 1.00 23.63 78 VAL C C 1
ATOM 5379 O O . VAL C 2 78 ? 36.394 30.587 19.877 1.00 24.40 78 VAL C O 1
ATOM 5383 N N . SER C 2 79 ? 35.338 31.614 18.138 1.00 22.31 79 SER C N 1
ATOM 5384 C CA . SER C 2 79 ? 33.995 31.706 18.740 1.00 22.89 79 SER C CA 1
ATOM 5385 C C . SER C 2 79 ? 32.986 31.090 17.783 1.00 24.52 79 SER C C 1
ATOM 5386 O O . SER C 2 79 ? 33.087 31.278 16.544 1.00 24.02 79 SER C O 1
ATOM 5389 N N . LEU C 2 80 ? 32.002 30.420 18.328 1.00 20.94 80 LEU C N 1
ATOM 5390 C CA . LEU C 2 80 ? 30.925 29.806 17.553 1.00 20.45 80 LEU C CA 1
ATOM 5391 C C . LEU C 2 80 ? 29.626 30.406 18.065 1.00 21.97 80 LEU C C 1
ATOM 5392 O O . LEU C 2 80 ? 29.228 30.128 19.230 1.00 22.78 80 LEU C O 1
ATOM 5397 N N . GLN C 2 81 ? 28.978 31.207 17.237 1.00 21.47 81 GLN C N 1
ATOM 5398 C CA . GLN C 2 81 ? 27.644 31.748 17.584 1.00 20.17 81 GLN C CA 1
ATOM 5399 C C . GLN C 2 81 ? 26.603 30.774 17.073 1.00 21.24 81 GLN C C 1
ATOM 5400 O O . GLN C 2 81 ? 26.505 30.541 15.847 1.00 21.86 81 GLN C O 1
ATOM 5406 N N . MET C 2 82 ? 25.825 30.195 17.990 1.00 20.58 82 MET C N 1
ATOM 5407 C CA . MET C 2 82 ? 24.783 29.209 17.640 1.00 21.34 82 MET C CA 1
ATOM 5408 C C . MET C 2 82 ? 23.404 29.846 17.792 1.00 23.59 82 MET C C 1
ATOM 5409 O O . MET C 2 82 ? 22.944 30.004 18.922 1.00 27.81 82 MET C O 1
ATOM 5414 N N . ASN C 2 83 ? 22.770 30.201 16.685 1.00 22.51 83 ASN C N 1
ATOM 5415 C CA . ASN C 2 83 ? 21.411 30.791 16.663 1.00 23.06 83 ASN C CA 1
ATOM 5416 C C . ASN C 2 83 ? 20.372 29.719 16.283 1.00 24.24 83 ASN C C 1
ATOM 5417 O O . ASN C 2 83 ? 20.730 28.709 15.629 1.00 24.23 83 ASN C O 1
ATOM 5422 N N . SER C 2 84 ? 19.110 29.958 16.608 1.00 24.77 84 SER C N 1
ATOM 5423 C CA . SER C 2 84 ? 17.959 29.144 16.162 1.00 26.14 84 SER C CA 1
ATOM 5424 C C . SER C 2 84 ? 18.234 27.668 16.495 1.00 24.44 84 SER C C 1
ATOM 5425 O O . SER C 2 84 ? 18.128 26.818 15.594 1.00 24.32 84 SER C O 1
ATOM 5428 N N . LEU C 2 85 ? 18.677 27.431 17.718 1.00 24.03 85 LEU C N 1
ATOM 5429 C CA . LEU C 2 85 ? 19.039 26.076 18.179 1.00 26.56 85 LEU C CA 1
ATOM 5430 C C . LEU C 2 85 ? 17.814 25.149 18.143 1.00 30.54 85 LEU C C 1
ATOM 5431 O O . LEU C 2 85 ? 16.675 25.584 18.435 1.00 29.75 85 LEU C O 1
ATOM 5436 N N . LYS C 2 86 ? 18.053 23.896 17.748 1.00 29.69 86 LYS C N 1
ATOM 5437 C CA . LYS C 2 86 ? 17.033 22.828 17.640 1.00 33.91 86 LYS C CA 1
ATOM 5438 C C . LYS C 2 86 ? 17.413 21.724 18.627 1.00 30.01 86 LYS C C 1
ATOM 5439 O O . LYS C 2 86 ? 18.581 21.534 18.972 1.00 27.75 86 LYS C O 1
ATOM 5445 N N . PRO C 2 87 ? 16.420 20.973 19.137 1.00 32.74 87 PRO C N 1
ATOM 5446 C CA . PRO C 2 87 ? 16.733 19.804 19.983 1.00 33.64 87 PRO C CA 1
ATOM 5447 C C . PRO C 2 87 ? 17.810 18.885 19.369 1.00 33.29 87 PRO C C 1
ATOM 5448 O O . PRO C 2 87 ? 18.650 18.444 20.069 1.00 36.99 87 PRO C O 1
ATOM 5452 N N . GLU C 2 88 ? 17.799 18.678 18.056 1.00 35.51 88 GLU C N 1
ATOM 5453 C CA . GLU C 2 88 ? 18.778 17.788 17.373 1.00 37.96 88 GLU C CA 1
ATOM 5454 C C . GLU C 2 88 ? 20.188 18.397 17.430 1.00 37.80 88 GLU C C 1
ATOM 5455 O O . GLU C 2 88 ? 21.104 17.687 17.010 1.00 33.09 88 GLU C O 1
ATOM 5461 N N . ASP C 2 89 ? 20.392 19.648 17.921 1.00 30.17 89 ASP C N 1
ATOM 5462 C CA . ASP C 2 89 ? 21.749 20.222 18.111 1.00 29.52 89 ASP C CA 1
ATOM 5463 C C . ASP C 2 89 ? 22.360 19.756 19.428 1.00 27.14 89 ASP C C 1
ATOM 5464 O O . ASP C 2 89 ? 23.510 20.014 19.658 1.00 28.12 89 ASP C O 1
ATOM 5469 N N . THR C 2 90 ? 21.595 19.069 20.294 1.00 30.21 90 THR C N 1
ATOM 5470 C CA . THR C 2 90 ? 22.107 18.551 21.584 1.00 30.25 90 THR C CA 1
ATOM 5471 C C . THR C 2 90 ? 23.249 17.565 21.318 1.00 25.14 90 THR C C 1
ATOM 5472 O O . THR C 2 90 ? 23.006 16.635 20.521 1.00 31.78 90 THR C O 1
ATOM 5476 N N . ALA C 2 91 ? 24.417 17.823 21.877 1.00 28.55 91 ALA C N 1
ATOM 5477 C CA . ALA C 2 91 ? 25.634 17.021 21.676 1.00 30.98 91 ALA C CA 1
ATOM 5478 C C . ALA C 2 91 ? 26.727 17.602 22.524 1.00 28.14 91 ALA C C 1
ATOM 5479 O O . ALA C 2 91 ? 26.601 18.761 23.020 1.00 27.86 91 ALA C O 1
ATOM 5481 N N . VAL C 2 92 ? 27.822 16.852 22.632 1.00 26.68 92 VAL C N 1
ATOM 5482 C CA . VAL C 2 92 ? 29.122 17.365 23.096 1.00 27.52 92 VAL C CA 1
ATOM 5483 C C . VAL C 2 92 ? 29.795 18.022 21.881 1.00 28.28 92 VAL C C 1
ATOM 5484 O O . VAL C 2 92 ? 29.979 17.313 20.875 1.00 29.66 92 VAL C O 1
ATOM 5488 N N . TYR C 2 93 ? 30.122 19.305 22.007 1.00 29.22 93 TYR C N 1
ATOM 5489 C CA . TYR C 2 93 ? 30.841 20.101 20.963 1.00 27.87 93 TYR C CA 1
ATOM 5490 C C . TYR C 2 93 ? 32.313 20.083 21.297 1.00 30.95 93 TYR C C 1
ATOM 5491 O O . TYR C 2 93 ? 32.718 20.452 22.446 1.00 31.22 93 TYR C O 1
ATOM 5500 N N . VAL C 2 94 ? 33.149 19.634 20.349 1.00 26.10 94 VAL C N 1
ATOM 5501 C CA . VAL C 2 94 ? 34.595 19.559 20.635 1.00 25.31 94 VAL C CA 1
ATOM 5502 C C . VAL C 2 94 ? 35.313 20.451 19.647 1.00 25.62 94 VAL C C 1
ATOM 5503 O O . VAL C 2 94 ? 35.060 20.330 18.437 1.00 27.21 94 VAL C O 1
ATOM 5507 N N . CYS C 2 95 ? 36.176 21.280 20.154 1.00 24.63 95 CYS C N 1
ATOM 5508 C CA . CYS C 2 95 ? 37.114 22.096 19.379 1.00 25.68 95 CYS C CA 1
ATOM 5509 C C . CYS C 2 95 ? 38.202 21.203 18.781 1.00 29.73 95 CYS C C 1
ATOM 5510 O O . CYS C 2 95 ? 38.581 20.206 19.413 1.00 27.27 95 CYS C O 1
ATOM 5513 N N . ALA C 2 96 ? 38.625 21.515 17.570 1.00 25.26 96 ALA C N 1
ATOM 5514 C CA . ALA C 2 96 ? 39.601 20.681 16.829 1.00 23.80 96 ALA C CA 1
ATOM 5515 C C . ALA C 2 96 ? 40.549 21.596 16.072 1.00 25.90 96 ALA C C 1
ATOM 5516 O O . ALA C 2 96 ? 40.212 22.779 15.781 1.00 22.19 96 ALA C O 1
ATOM 5518 N N . GLY C 2 97 ? 41.736 21.072 15.741 1.00 22.12 97 GLY C N 1
ATOM 5519 C CA . GLY C 2 97 ? 42.777 21.806 15.050 1.00 21.91 97 GLY C CA 1
ATOM 5520 C C . GLY C 2 97 ? 43.464 20.930 14.028 1.00 24.62 97 GLY C C 1
ATOM 5521 O O . GLY C 2 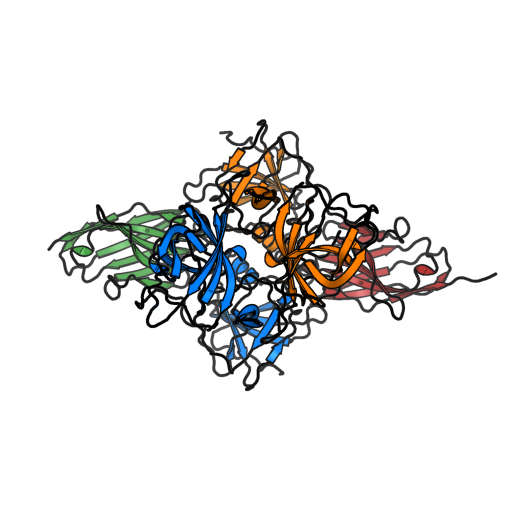97 ? 43.648 19.718 14.285 1.00 25.48 97 GLY C O 1
ATOM 5522 N N . LYS C 2 98 ? 43.709 21.486 12.871 1.00 22.27 98 LYS C N 1
ATOM 5523 C CA . LYS C 2 98 ? 44.596 20.808 11.881 1.00 23.38 98 LYS C CA 1
ATOM 5524 C C . LYS C 2 98 ? 46.031 21.159 12.186 1.00 21.75 98 LYS C C 1
ATOM 5525 O O . LYS C 2 98 ? 46.334 22.298 12.633 1.00 23.05 98 LYS C O 1
ATOM 5531 N N . GLY C 2 99 ? 46.941 20.268 11.794 1.00 22.12 99 GLY C N 1
ATOM 5532 C CA . GLY C 2 99 ? 48.359 20.593 11.736 1.00 23.38 99 GLY C CA 1
ATOM 5533 C C . GLY C 2 99 ? 48.794 21.008 10.340 1.00 27.77 99 GLY C C 1
ATOM 5534 O O . GLY C 2 99 ? 47.921 21.125 9.451 1.00 27.63 99 GLY C O 1
ATOM 5535 N N . GLN C 2 100 ? 50.095 21.206 10.145 1.00 23.54 100 GLN C N 1
ATOM 5536 C CA . GLN C 2 100 ? 50.685 21.741 8.885 1.00 25.03 100 GLN C CA 1
ATOM 5537 C C . GLN C 2 100 ? 50.448 20.717 7.754 1.00 26.83 100 GLN C C 1
ATOM 5538 O O . GLN C 2 100 ? 50.457 21.133 6.581 1.00 26.04 100 GLN C O 1
ATOM 5544 N N . GLY C 2 101 ? 50.209 19.459 8.116 1.00 25.07 101 GLY C N 1
ATOM 5545 C CA . GLY C 2 101 ? 49.980 18.348 7.181 1.00 25.70 101 GLY C CA 1
ATOM 5546 C C . GLY C 2 101 ? 48.561 18.253 6.660 1.00 23.88 101 GLY C C 1
ATOM 5547 O O . GLY C 2 101 ? 48.268 17.382 5.829 1.00 24.14 101 GLY C O 1
ATOM 5548 N N . GLY C 2 102 ? 47.639 19.093 7.156 1.00 24.80 102 GLY C N 1
ATOM 5549 C CA . GLY C 2 102 ? 46.235 19.049 6.685 1.00 22.79 102 GLY C CA 1
ATOM 5550 C C . GLY C 2 102 ? 45.376 18.033 7.354 1.00 21.66 102 GLY C C 1
ATOM 5551 O O . GLY C 2 102 ? 44.213 17.858 6.907 1.00 21.88 102 GLY C O 1
ATOM 5552 N N . THR C 2 103 ? 45.877 17.326 8.381 1.00 22.94 103 THR C N 1
ATOM 5553 C CA . THR C 2 103 ? 45.095 16.335 9.110 1.00 21.40 103 THR C CA 1
ATOM 5554 C C . THR C 2 103 ? 44.575 17.004 10.416 1.00 21.05 103 THR C C 1
ATOM 5555 O O . THR C 2 103 ? 45.255 17.890 10.888 1.00 24.16 103 THR C O 1
ATOM 5559 N N . TRP C 2 104 ? 43.423 16.575 10.888 1.00 24.70 104 TRP C N 1
ATOM 5560 C CA . TRP C 2 104 ? 42.885 16.965 12.218 1.00 24.74 104 TRP C CA 1
ATOM 5561 C C . TRP C 2 104 ? 43.769 16.267 13.273 1.00 25.52 104 TRP C C 1
ATOM 5562 O O . TRP C 2 104 ? 43.602 15.048 13.424 1.00 30.55 104 TRP C O 1
ATOM 5573 N N . ASP C 2 105 ? 44.677 17.011 13.900 1.00 25.58 105 ASP C N 1
ATOM 5574 C CA . ASP C 2 105 ? 45.767 16.467 14.780 1.00 24.60 105 ASP C CA 1
ATOM 5575 C C . ASP C 2 105 ? 45.400 16.741 16.252 1.00 33.44 105 ASP C C 1
ATOM 5576 O O . ASP C 2 105 ? 46.052 16.142 17.140 1.00 30.96 105 ASP C O 1
ATOM 5581 N N . TYR C 2 106 ? 44.432 17.632 16.527 1.00 28.14 106 TYR C N 1
ATOM 5582 C CA . TYR C 2 106 ? 44.263 18.241 17.892 1.00 28.57 106 TYR C CA 1
ATOM 5583 C C . TYR C 2 106 ? 42.802 18.275 18.298 1.00 30.09 106 TYR C C 1
ATOM 5584 O O . TYR C 2 106 ? 41.948 18.701 17.480 1.00 25.79 106 TYR C O 1
ATOM 5593 N N . TRP C 2 107 ? 42.496 17.797 19.524 1.00 28.75 107 TRP C N 1
ATOM 5594 C CA . TRP C 2 107 ? 41.139 17.649 20.108 1.00 30.02 107 TRP C CA 1
ATOM 5595 C C . TRP C 2 107 ? 41.098 18.478 21.389 1.00 32.59 107 TRP C C 1
ATOM 5596 O O . TRP C 2 107 ? 42.124 18.495 22.106 1.00 29.34 107 TRP C O 1
ATOM 5607 N N . GLY C 2 108 ? 39.958 19.098 21.622 1.00 31.26 108 GLY C N 1
ATOM 5608 C CA . GLY C 2 108 ? 39.712 19.834 22.809 1.00 35.52 108 GLY C CA 1
ATOM 5609 C C . GLY C 2 108 ? 39.116 18.830 23.741 1.00 36.56 108 GLY C C 1
ATOM 5610 O O . GLY C 2 108 ? 39.126 17.680 23.479 1.00 33.97 108 GLY C O 1
ATOM 5611 N N . GLN C 2 109 ? 38.566 19.322 24.827 1.00 41.69 109 GLN C N 1
ATOM 5612 C CA . GLN C 2 109 ? 37.998 18.541 25.885 1.00 43.89 109 GLN C CA 1
ATOM 5613 C C . GLN C 2 109 ? 36.542 18.229 25.736 1.00 39.91 109 GLN C C 1
ATOM 5614 O O . GLN C 2 109 ? 36.057 17.315 26.291 1.00 41.18 109 GLN C O 1
ATOM 5620 N N . GLY C 2 110 ? 35.838 19.026 24.973 1.00 35.01 110 GLY C N 1
ATOM 5621 C CA . GLY C 2 110 ? 34.414 18.822 24.741 1.00 31.63 110 GLY C CA 1
ATOM 5622 C C . GLY C 2 110 ? 33.645 19.683 25.720 1.00 37.27 110 GLY C C 1
ATOM 5623 O O . GLY C 2 110 ? 34.170 19.910 26.826 1.00 37.34 110 GLY C O 1
ATOM 5624 N N . THR C 2 111 ? 32.492 20.184 25.292 1.00 35.49 111 THR C N 1
ATOM 5625 C CA . THR C 2 111 ? 31.532 20.931 26.145 1.00 35.94 111 THR C CA 1
ATOM 5626 C C . THR C 2 111 ? 30.125 20.524 25.740 1.00 35.85 111 THR C C 1
ATOM 5627 O O . THR C 2 111 ? 29.823 20.545 24.558 1.00 36.63 111 THR C O 1
ATOM 5631 N N . GLN C 2 112 ? 29.268 20.176 26.713 1.00 32.53 112 GLN C N 1
ATOM 5632 C CA . GLN C 2 112 ? 27.893 19.733 26.446 1.00 31.78 112 GLN C CA 1
ATOM 5633 C C . GLN C 2 112 ? 27.049 20.953 26.061 1.00 31.78 112 GLN C C 1
ATOM 5634 O O . GLN C 2 112 ? 27.095 21.980 26.747 1.00 32.51 112 GLN C O 1
ATOM 5640 N N . VAL C 2 113 ? 26.252 20.791 25.035 1.00 30.59 113 VAL C N 1
ATOM 5641 C CA . VAL C 2 113 ? 25.174 21.738 24.694 1.00 31.54 113 VAL C CA 1
ATOM 5642 C C . VAL C 2 113 ? 23.888 20.957 24.699 1.00 32.16 113 VAL C C 1
ATOM 5643 O O . VAL C 2 113 ? 23.790 19.961 23.982 1.00 34.27 113 VAL C O 1
ATOM 5647 N N . THR C 2 114 ? 22.918 21.405 25.483 1.00 33.37 114 THR C N 1
ATOM 5648 C CA . THR C 2 114 ? 21.591 20.762 25.536 1.00 31.57 114 THR C CA 1
ATOM 5649 C C . THR C 2 114 ? 20.495 21.752 25.167 1.00 32.14 114 THR C C 1
ATOM 5650 O O . THR C 2 114 ? 20.472 22.822 25.778 1.00 36.44 114 THR C O 1
ATOM 5654 N N . VAL C 2 115 ? 19.636 21.386 24.215 1.00 31.27 115 VAL C N 1
ATOM 5655 C CA . VAL C 2 115 ? 18.522 22.232 23.699 1.00 32.68 115 VAL C CA 1
ATOM 5656 C C . VAL C 2 115 ? 17.197 21.547 24.064 1.00 38.39 115 VAL C C 1
ATOM 5657 O O . VAL C 2 115 ? 16.883 20.513 23.445 1.00 38.93 115 VAL C O 1
ATOM 5661 N N . SER C 2 116 ? 16.415 22.111 24.984 1.00 37.45 116 SER C N 1
ATOM 5662 C CA . SER C 2 116 ? 15.144 21.500 25.473 1.00 48.30 116 SER C CA 1
ATOM 5663 C C . SER C 2 116 ? 13.967 21.972 24.621 1.00 54.06 116 SER C C 1
ATOM 5664 O O . SER C 2 116 ? 14.068 23.068 24.053 1.00 58.31 116 SER C O 1
ATOM 5667 N N . SER C 2 117 ? 12.877 21.197 24.574 1.00 62.22 117 SER C N 1
ATOM 5668 C CA . SER C 2 117 ? 11.719 21.419 23.665 1.00 65.79 117 SER C CA 1
ATOM 5669 C C . SER C 2 117 ? 10.424 21.658 24.452 1.00 66.52 117 SER C C 1
ATOM 5670 O O . SER C 2 117 ? 10.377 22.346 25.465 1.00 68.75 117 SER C O 1
ATOM 5673 N N . GLN D 2 1 ? 71.195 36.013 -12.781 1.00 73.57 1 GLN D N 1
ATOM 5674 C CA . GLN D 2 1 ? 70.875 35.287 -11.518 1.00 73.49 1 GLN D CA 1
ATOM 5675 C C . GLN D 2 1 ? 72.202 34.886 -10.864 1.00 65.30 1 GLN D C 1
ATOM 5676 O O . GLN D 2 1 ? 72.458 35.377 -9.765 1.00 73.40 1 GLN D O 1
ATOM 5682 N N . VAL D 2 2 ? 73.024 34.062 -11.529 1.00 58.67 2 VAL D N 1
ATOM 5683 C CA . VAL D 2 2 ? 74.453 33.857 -11.141 1.00 45.91 2 VAL D CA 1
ATOM 5684 C C . VAL D 2 2 ? 75.339 33.965 -12.377 1.00 44.35 2 VAL D C 1
ATOM 5685 O O . VAL D 2 2 ? 75.183 33.135 -13.295 1.00 45.09 2 VAL D O 1
ATOM 5689 N N . GLN D 2 3 ? 76.224 34.952 -12.390 1.00 39.73 3 GLN D N 1
ATOM 5690 C CA . GLN D 2 3 ? 77.258 35.135 -13.437 1.00 43.79 3 GLN D CA 1
ATOM 5691 C C . GLN D 2 3 ? 78.591 34.561 -12.942 1.00 37.38 3 GLN D C 1
ATOM 5692 O O . GLN D 2 3 ? 78.991 34.830 -11.817 1.00 34.03 3 GLN D O 1
ATOM 5698 N N . LEU D 2 4 ? 79.297 33.827 -13.797 1.00 36.23 4 LEU D N 1
ATOM 5699 C CA . LEU D 2 4 ? 80.623 33.250 -13.469 1.00 32.17 4 LEU D CA 1
ATOM 5700 C C . LEU D 2 4 ? 81.644 33.892 -14.411 1.00 36.47 4 LEU D C 1
ATOM 5701 O O . LEU D 2 4 ? 81.379 33.916 -15.639 1.00 40.77 4 LEU D O 1
ATOM 5706 N N . GLN D 2 5 ? 82.732 34.405 -13.851 1.00 36.49 5 GLN D N 1
ATOM 5707 C CA . GLN D 2 5 ? 83.757 35.167 -14.621 1.00 39.99 5 GLN D CA 1
ATOM 5708 C C . GLN D 2 5 ? 85.088 34.465 -14.405 1.00 35.96 5 GLN D C 1
ATOM 5709 O O . GLN D 2 5 ? 85.518 34.371 -13.253 1.00 34.72 5 GLN D O 1
ATOM 5715 N N . GLU D 2 6 ? 85.683 33.925 -15.478 1.00 34.24 6 GLU D N 1
ATOM 5716 C CA . GLU D 2 6 ? 86.967 33.184 -15.372 1.00 32.83 6 GLU D CA 1
ATOM 5717 C C . GLU D 2 6 ? 88.162 34.157 -15.515 1.00 32.19 6 GLU D C 1
ATOM 5718 O O . GLU D 2 6 ? 88.025 35.176 -16.181 1.00 35.22 6 GLU D O 1
ATOM 5724 N N . SER D 2 7 ? 89.276 33.805 -14.915 1.00 32.66 7 SER D N 1
ATOM 5725 C CA . SER D 2 7 ? 90.583 34.495 -15.115 1.00 38.40 7 SER D CA 1
ATOM 5726 C C . SER D 2 7 ? 91.611 33.430 -15.446 1.00 31.54 7 SER D C 1
ATOM 5727 O O . SER D 2 7 ? 91.506 32.292 -14.916 1.00 27.22 7 SER D O 1
ATOM 5730 N N . GLY D 2 8 ? 92.666 33.812 -16.171 1.00 33.33 8 GLY D N 1
ATOM 5731 C CA . GLY D 2 8 ? 93.788 32.892 -16.317 1.00 31.13 8 GLY D CA 1
ATOM 5732 C C . GLY D 2 8 ? 93.643 32.156 -17.631 1.00 33.81 8 GLY D C 1
ATOM 5733 O O . GLY D 2 8 ? 92.716 32.475 -18.403 1.00 37.55 8 GLY D O 1
ATOM 5734 N N . GLY D 2 9 ? 94.550 31.241 -17.892 1.00 35.23 9 GLY D N 1
ATOM 5735 C CA . GLY D 2 9 ? 94.504 30.456 -19.142 1.00 36.55 9 GLY D CA 1
ATOM 5736 C C . GLY D 2 9 ? 95.607 30.887 -20.084 1.00 35.39 9 GLY D C 1
ATOM 5737 O O . GLY D 2 9 ? 96.410 31.733 -19.707 1.00 37.46 9 GLY D O 1
ATOM 5738 N N . GLY D 2 10 ? 95.635 30.293 -21.256 1.00 29.25 10 GLY D N 1
ATOM 5739 C CA . GLY D 2 10 ? 96.574 30.668 -22.319 1.00 30.50 10 GLY D CA 1
ATOM 5740 C C . GLY D 2 10 ? 97.471 29.512 -22.665 1.00 31.03 10 GLY D C 1
ATOM 5741 O O . GLY D 2 10 ? 97.119 28.335 -22.421 1.00 27.09 10 GLY D O 1
ATOM 5742 N N . LEU D 2 11 ? 98.630 29.856 -23.229 1.00 32.08 11 LEU D N 1
ATOM 5743 C CA . LEU D 2 11 ? 99.562 28.872 -23.837 1.00 33.58 11 LEU D CA 1
ATOM 5744 C C . LEU D 2 11 ? 100.645 28.481 -22.847 1.00 32.55 11 LEU D C 1
ATOM 5745 O O . LEU D 2 11 ? 101.191 29.373 -22.208 1.00 40.21 11 LEU D O 1
ATOM 5750 N N . VAL D 2 12 ? 100.982 27.211 -22.794 1.00 32.32 12 VAL D N 1
ATOM 5751 C CA . VAL D 2 12 ? 102.068 26.655 -21.938 1.00 37.98 12 VAL D CA 1
ATOM 5752 C C . VAL D 2 12 ? 102.688 25.493 -22.702 1.00 37.31 12 VAL D C 1
ATOM 5753 O O . VAL D 2 12 ? 101.976 24.911 -23.534 1.00 32.94 12 VAL D O 1
ATOM 5757 N N . GLN D 2 13 ? 103.968 25.165 -22.479 1.00 30.21 13 GLN D N 1
ATOM 5758 C CA . GLN D 2 13 ? 104.553 23.945 -23.072 1.00 30.18 13 GLN D CA 1
ATOM 5759 C C . GLN D 2 13 ? 104.176 22.771 -22.207 1.00 29.07 13 GLN D C 1
ATOM 5760 O O . GLN D 2 13 ? 103.960 23.012 -20.999 1.00 33.27 13 GLN D O 1
ATOM 5766 N N . ALA D 2 14 ? 104.115 21.565 -22.777 1.00 26.93 14 ALA D N 1
ATOM 5767 C CA . ALA D 2 14 ? 103.930 20.287 -22.078 1.00 29.59 14 ALA D CA 1
ATOM 5768 C C . ALA D 2 14 ? 104.878 20.247 -20.876 1.00 35.89 14 ALA D C 1
ATOM 5769 O O . ALA D 2 14 ? 106.050 20.665 -21.016 1.00 33.63 14 ALA D O 1
ATOM 5771 N N . GLY D 2 15 ? 104.345 19.863 -19.717 1.00 35.91 15 GLY D N 1
ATOM 5772 C CA . GLY D 2 15 ? 105.074 19.766 -18.436 1.00 33.92 15 GLY D CA 1
ATOM 5773 C C . GLY D 2 15 ? 104.908 20.998 -17.577 1.00 32.39 15 GLY D C 1
ATOM 5774 O O . GLY D 2 15 ? 105.147 20.896 -16.358 1.00 36.24 15 GLY D O 1
ATOM 5775 N N . GLY D 2 16 ? 104.462 22.107 -18.150 1.00 29.88 16 GLY D N 1
ATOM 5776 C CA . GLY D 2 16 ? 104.247 23.397 -17.488 1.00 30.86 16 GLY D CA 1
ATOM 5777 C C . GLY D 2 16 ? 102.988 23.393 -16.588 1.00 26.83 16 GLY D C 1
ATOM 5778 O O . GLY D 2 16 ? 102.367 22.336 -16.417 1.00 31.38 16 GLY D O 1
ATOM 5779 N N . SER D 2 17 ? 102.654 24.569 -16.095 1.00 30.20 17 SER D N 1
ATOM 5780 C CA . SER D 2 17 ? 101.554 24.773 -15.119 1.00 29.90 17 SER D CA 1
ATOM 5781 C C . SER D 2 17 ? 100.865 26.092 -15.418 1.00 31.93 17 SER D C 1
ATOM 5782 O O . SER D 2 17 ? 101.474 27.026 -15.948 1.00 31.87 17 SER D O 1
ATOM 5785 N N . LEU D 2 18 ? 99.560 26.160 -15.104 1.00 30.15 18 LEU D N 1
ATOM 5786 C CA . LEU D 2 18 ? 98.714 27.357 -15.209 1.00 28.85 18 LEU D CA 1
ATOM 5787 C C . LEU D 2 18 ? 97.770 27.327 -13.991 1.00 23.07 18 LEU D C 1
ATOM 5788 O O . LEU D 2 18 ? 97.501 26.239 -13.495 1.00 27.48 18 LEU D O 1
ATOM 5793 N N . ARG D 2 19 ? 97.315 28.485 -13.615 1.00 29.09 19 ARG D N 1
ATOM 5794 C CA . ARG D 2 19 ? 96.252 28.640 -12.600 1.00 30.79 19 ARG D CA 1
ATOM 5795 C C . ARG D 2 19 ? 95.080 29.352 -13.246 1.00 29.60 19 ARG D C 1
ATOM 5796 O O . ARG D 2 19 ? 95.283 30.418 -13.874 1.00 31.79 19 ARG D O 1
ATOM 5804 N N . LEU D 2 20 ? 93.879 28.771 -13.070 1.00 29.27 20 LEU D N 1
ATOM 5805 C CA . LEU D 2 20 ? 92.624 29.405 -13.495 1.00 27.52 20 LEU D CA 1
ATOM 5806 C C . LEU D 2 20 ? 91.888 29.830 -12.219 1.00 25.63 20 LEU D C 1
ATOM 5807 O O . LEU D 2 20 ? 92.028 29.161 -11.216 1.00 29.96 20 LEU D O 1
ATOM 5812 N N . SER D 2 21 ? 91.133 30.877 -12.308 1.00 29.01 21 SER D N 1
ATOM 5813 C CA . SER D 2 21 ? 90.186 31.171 -11.211 1.00 31.66 21 SER D CA 1
ATOM 5814 C C . SER D 2 21 ? 88.857 31.612 -11.800 1.00 30.97 21 SER D C 1
ATOM 5815 O O . SER D 2 21 ? 88.733 31.928 -12.991 1.00 27.90 21 SER D O 1
ATOM 5818 N N . CYS D 2 22 ? 87.857 31.590 -10.934 1.00 30.71 22 CYS D N 1
ATOM 5819 C CA . CYS D 2 22 ? 86.469 31.935 -11.284 1.00 30.96 22 CYS D CA 1
ATOM 5820 C C . CYS D 2 22 ? 85.827 32.590 -10.064 1.00 27.52 22 CYS D C 1
ATOM 5821 O O . CYS D 2 22 ? 86.026 32.042 -8.970 1.00 30.62 22 CYS D O 1
ATOM 5824 N N . ALA D 2 23 ? 85.132 33.689 -10.315 1.00 35.41 23 ALA D N 1
ATOM 5825 C CA . ALA D 2 23 ? 84.348 34.475 -9.339 1.00 37.95 23 ALA D CA 1
ATOM 5826 C C . ALA D 2 23 ? 82.886 34.510 -9.782 1.00 34.25 23 ALA D C 1
ATOM 5827 O O . ALA D 2 23 ? 82.585 34.846 -10.928 1.00 35.44 23 ALA D O 1
ATOM 5829 N N . ALA D 2 24 ? 81.996 34.213 -8.853 1.00 31.85 24 ALA D N 1
ATOM 5830 C CA . ALA D 2 24 ? 80.541 34.258 -9.070 1.00 31.47 24 ALA D CA 1
ATOM 5831 C C . ALA D 2 24 ? 80.010 35.566 -8.493 1.00 32.24 24 ALA D C 1
ATOM 5832 O O . ALA D 2 24 ? 80.476 35.918 -7.408 1.00 35.71 24 ALA D O 1
ATOM 5834 N N . SER D 2 25 ? 79.079 36.204 -9.193 1.00 38.20 25 SER D N 1
ATOM 5835 C C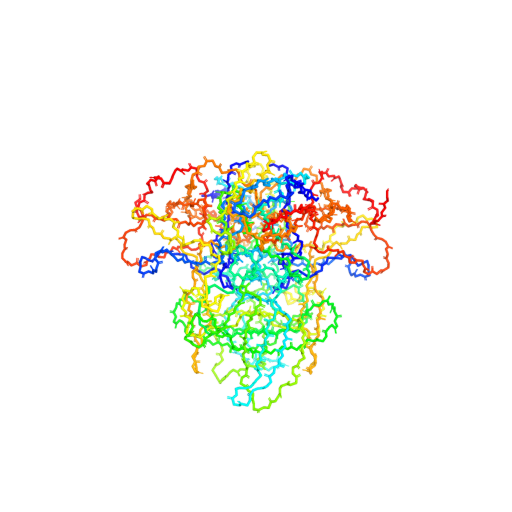A . SER D 2 25 ? 78.290 37.357 -8.687 1.00 43.21 25 SER D CA 1
ATOM 5836 C C . SER D 2 25 ? 76.804 37.169 -9.018 1.00 41.83 25 SER D C 1
ATOM 5837 O O . SER D 2 25 ? 76.479 36.329 -9.903 1.00 39.80 25 SER D O 1
ATOM 5840 N N . GLY D 2 26 ? 75.918 37.913 -8.326 1.00 43.87 26 GLY D N 1
ATOM 5841 C CA . GLY D 2 26 ? 74.448 37.835 -8.496 1.00 43.25 26 GLY D CA 1
ATOM 5842 C C . GLY D 2 26 ? 73.803 37.168 -7.300 1.00 42.69 26 GLY D C 1
ATOM 5843 O O . GLY D 2 26 ? 74.251 37.434 -6.206 1.00 41.08 26 GLY D O 1
ATOM 5844 N N . ARG D 2 27 ? 72.823 36.272 -7.489 1.00 42.06 27 ARG D N 1
ATOM 5845 C CA . ARG D 2 27 ? 72.074 35.654 -6.362 1.00 44.83 27 ARG D CA 1
ATOM 5846 C C . ARG D 2 27 ? 72.756 34.322 -5.990 1.00 45.87 27 ARG D C 1
ATOM 5847 O O . ARG D 2 27 ? 72.243 33.198 -6.290 1.00 37.72 27 ARG D O 1
ATOM 5855 N N . THR D 2 28 ? 73.857 34.436 -5.252 1.00 37.98 28 THR D N 1
ATOM 5856 C CA . THR D 2 28 ? 74.852 33.364 -5.044 1.00 35.71 28 THR D CA 1
ATOM 5857 C C . THR D 2 28 ? 74.335 32.389 -3.985 1.00 32.15 28 THR D C 1
ATOM 5858 O O . THR D 2 28 ? 74.850 31.290 -3.880 1.00 30.59 28 THR D O 1
ATOM 5862 N N . PHE D 2 29 ? 73.246 32.687 -3.264 1.00 34.55 29 PHE D N 1
ATOM 5863 C CA . PHE D 2 29 ? 72.674 31.672 -2.350 1.00 35.80 29 PHE D CA 1
ATOM 5864 C C . PHE D 2 29 ? 72.038 30.532 -3.161 1.00 28.65 29 PHE D C 1
ATOM 5865 O O . PHE D 2 29 ? 71.779 29.451 -2.618 1.00 38.08 29 PHE D O 1
ATOM 5873 N N . SER D 2 30 ? 71.793 30.736 -4.449 1.00 27.49 30 SER D N 1
ATOM 5874 C CA . SER D 2 30 ? 71.324 29.650 -5.365 1.00 28.32 30 SER D CA 1
ATOM 5875 C C . SER D 2 30 ? 72.482 28.896 -6.030 1.00 27.98 30 SER D C 1
ATOM 5876 O O . SER D 2 30 ? 72.207 28.069 -6.913 1.00 29.79 30 SER D O 1
ATOM 5879 N N . LEU D 2 31 ? 73.710 29.276 -5.727 1.00 26.35 31 LEU D N 1
ATOM 5880 C CA . LEU D 2 31 ? 74.919 28.604 -6.246 1.00 25.98 31 LEU D CA 1
ATOM 5881 C C . LEU D 2 31 ? 75.443 27.707 -5.159 1.00 21.95 31 LEU D C 1
ATOM 5882 O O . LEU D 2 31 ? 75.717 28.208 -4.067 1.00 25.19 31 LEU D O 1
ATOM 5887 N N . THR D 2 32 ? 75.506 26.402 -5.396 1.00 19.72 32 THR D N 1
ATOM 5888 C CA . THR D 2 32 ? 75.956 25.408 -4.438 1.00 19.68 32 THR D CA 1
ATOM 5889 C C . THR D 2 32 ? 77.404 25.062 -4.780 1.00 22.25 32 THR D C 1
ATOM 5890 O O . THR D 2 32 ? 78.308 25.802 -4.350 1.00 22.68 32 THR D O 1
ATOM 5894 N N . THR D 2 33 ? 77.556 23.995 -5.522 1.00 21.29 33 THR D N 1
ATOM 5895 C CA . THR D 2 33 ? 78.860 23.416 -5.897 1.00 23.01 33 THR D CA 1
ATOM 5896 C C . THR D 2 33 ? 79.408 24.234 -7.053 1.00 23.14 33 THR D C 1
ATOM 5897 O O . THR D 2 33 ? 78.679 24.578 -7.987 1.00 21.10 33 THR D O 1
ATOM 5901 N N . MET D 2 34 ? 80.726 24.430 -7.085 1.00 22.41 34 MET D N 1
ATOM 5902 C CA . MET D 2 34 ? 81.412 25.090 -8.220 1.00 22.43 34 MET D CA 1
ATOM 5903 C C . MET D 2 34 ? 82.438 24.124 -8.802 1.00 20.30 34 MET D C 1
ATOM 5904 O O . MET D 2 34 ? 82.876 23.202 -8.117 1.00 21.17 34 MET D O 1
ATOM 5909 N N . GLY D 2 35 ? 82.724 24.269 -10.079 1.00 19.96 35 GLY D N 1
ATOM 5910 C CA . GLY D 2 35 ? 83.651 23.331 -10.712 1.00 20.95 35 GLY D CA 1
ATOM 5911 C C . GLY D 2 35 ? 84.116 23.827 -12.055 1.00 17.95 35 GLY D C 1
ATOM 5912 O O . GLY D 2 35 ? 83.843 24.968 -12.451 1.00 20.45 35 GLY D O 1
ATOM 5913 N N . TRP D 2 36 ? 84.785 22.914 -12.734 1.00 19.54 36 TRP D N 1
ATOM 5914 C CA . TRP D 2 36 ? 85.395 23.160 -14.053 1.00 20.37 36 TRP D CA 1
ATOM 5915 C C . TRP D 2 36 ? 85.027 21.992 -14.948 1.00 17.00 36 TRP D C 1
ATOM 5916 O O . TRP D 2 36 ? 85.105 20.828 -14.521 1.00 19.78 36 TRP D O 1
ATOM 5927 N N . PHE D 2 37 ? 84.619 22.343 -16.147 1.00 19.76 37 PHE D N 1
ATOM 5928 C CA . PHE D 2 37 ? 84.430 21.442 -17.296 1.00 18.21 37 PHE D CA 1
ATOM 5929 C C . PHE D 2 37 ? 85.423 21.907 -18.379 1.00 19.58 37 PHE D C 1
ATOM 5930 O O . PHE D 2 37 ? 85.934 23.041 -18.300 1.00 20.50 37 PHE D O 1
ATOM 5938 N N . ARG D 2 38 ? 85.642 21.049 -19.364 1.00 20.14 38 ARG D N 1
ATOM 5939 C CA . ARG D 2 38 ? 86.473 21.458 -20.510 1.00 21.00 38 ARG D CA 1
ATOM 5940 C C . ARG D 2 38 ? 85.878 20.869 -21.774 1.00 19.24 38 ARG D C 1
ATOM 5941 O O . ARG D 2 38 ? 85.236 19.812 -21.736 1.00 20.52 38 ARG D O 1
ATOM 5949 N N . GLN D 2 39 ? 86.205 21.556 -22.862 1.00 21.05 39 GLN D N 1
ATOM 5950 C CA . GLN D 2 39 ? 85.594 21.243 -24.159 1.00 22.63 39 GLN D CA 1
ATOM 5951 C C . GLN D 2 39 ? 86.637 21.428 -25.266 1.00 19.30 39 GLN D C 1
ATOM 5952 O O . GLN D 2 39 ? 87.135 22.552 -25.435 1.00 20.76 39 GLN D O 1
ATOM 5958 N N . ALA D 2 40 ? 86.744 20.401 -26.092 1.00 21.68 40 ALA D N 1
ATOM 5959 C CA . ALA D 2 40 ? 87.515 20.467 -27.358 1.00 23.66 40 ALA D CA 1
ATOM 5960 C C . ALA D 2 40 ? 86.551 20.784 -28.492 1.00 25.74 40 ALA D C 1
ATOM 5961 O O . ALA D 2 40 ? 85.356 20.484 -28.407 1.00 22.11 40 ALA D O 1
ATOM 5963 N N . PRO D 2 41 ? 87.043 21.337 -29.609 1.00 22.47 41 PRO D N 1
ATOM 5964 C CA . PRO D 2 41 ? 86.169 21.657 -30.743 1.00 22.75 41 PRO D CA 1
ATOM 5965 C C . PRO D 2 41 ? 85.455 20.400 -31.239 1.00 21.35 41 PRO D C 1
ATOM 5966 O O . PRO D 2 41 ? 86.012 19.294 -31.414 1.00 22.77 41 PRO D O 1
ATOM 5970 N N . GLY D 2 42 ? 84.148 20.600 -31.436 1.00 23.79 42 GLY D N 1
ATOM 5971 C CA . GLY D 2 42 ? 83.251 19.566 -31.969 1.00 24.20 42 GLY D CA 1
ATOM 5972 C C . GLY D 2 42 ? 82.789 18.621 -30.903 1.00 28.36 42 GLY D C 1
ATOM 5973 O O . GLY D 2 42 ? 82.137 17.646 -31.243 1.00 28.90 42 GLY D O 1
ATOM 5974 N N . GLU D 2 43 ? 83.175 18.862 -29.642 1.00 24.95 43 GLU D N 1
ATOM 5975 C CA . GLU D 2 43 ? 82.878 17.901 -28.556 1.00 25.63 43 GLU D CA 1
ATOM 5976 C C . GLU D 2 43 ? 81.973 18.590 -27.546 1.00 23.61 43 GLU D C 1
ATOM 5977 O O . GLU D 2 43 ? 81.848 19.802 -27.531 1.00 22.02 43 GLU D O 1
ATOM 5983 N N . ASP D 2 44 ? 81.394 17.785 -26.692 1.00 24.22 44 ASP D N 1
ATOM 5984 C CA . ASP D 2 44 ? 80.618 18.313 -25.549 1.00 23.47 44 ASP D CA 1
ATOM 5985 C C . ASP D 2 44 ? 81.548 18.621 -24.365 1.00 22.37 44 ASP D C 1
ATOM 5986 O O . ASP D 2 44 ? 82.621 18.054 -24.317 1.00 25.23 44 ASP D O 1
ATOM 5991 N N . ARG D 2 45 ? 81.068 19.463 -23.463 1.00 24.22 45 ARG D N 1
ATOM 5992 C CA . ARG D 2 45 ? 81.734 19.706 -22.141 1.00 25.20 45 ARG D CA 1
ATOM 5993 C C . ARG D 2 45 ? 81.970 18.370 -21.431 1.00 26.44 45 ARG D C 1
ATOM 5994 O O . ARG D 2 45 ? 81.052 17.540 -21.376 1.00 25.61 45 ARG D O 1
ATOM 6002 N N . ALA D 2 46 ? 83.150 18.198 -20.808 1.00 23.13 46 ALA D N 1
ATOM 6003 C CA . ALA D 2 46 ? 83.491 17.016 -19.999 1.00 22.56 46 ALA D CA 1
ATOM 6004 C C . ALA D 2 46 ? 83.945 17.490 -18.604 1.00 18.87 46 ALA D C 1
ATOM 6005 O O . ALA D 2 46 ? 84.517 18.574 -18.506 1.00 19.38 46 ALA D O 1
ATOM 6007 N N . PHE D 2 47 ? 83.519 16.752 -17.584 1.00 19.92 47 PHE D N 1
ATOM 6008 C CA . PHE D 2 47 ? 83.790 17.117 -16.168 1.00 19.39 47 PHE D CA 1
ATOM 6009 C C . PHE D 2 47 ? 85.301 17.077 -15.886 1.00 20.01 47 PHE D C 1
ATOM 6010 O O . PHE D 2 47 ? 85.956 16.062 -16.295 1.00 23.63 47 PHE D O 1
ATOM 6018 N N . VAL D 2 48 ? 85.804 18.088 -15.176 1.00 21.54 48 VAL D N 1
ATOM 6019 C CA . VAL D 2 48 ? 87.217 18.115 -14.708 1.00 21.99 48 VAL D CA 1
ATOM 6020 C C . VAL D 2 48 ? 87.245 17.954 -13.186 1.00 21.86 48 VAL D C 1
ATOM 6021 O O . VAL D 2 48 ? 87.924 17.037 -12.687 1.00 22.57 48 VAL D O 1
ATOM 6025 N N . THR D 2 49 ? 86.516 18.794 -12.477 1.00 21.62 49 THR D N 1
ATOM 6026 C CA . THR D 2 49 ? 86.648 18.861 -11.008 1.00 20.59 49 THR D CA 1
ATOM 6027 C C . THR D 2 49 ? 85.489 19.655 -10.410 1.00 20.13 49 THR D C 1
ATOM 6028 O O . THR D 2 49 ? 84.960 20.544 -11.093 1.00 20.57 49 THR D O 1
ATOM 6032 N N . SER D 2 50 ? 85.120 19.335 -9.182 1.00 19.69 50 SER D N 1
ATOM 6033 C CA . SER D 2 50 ? 84.157 20.177 -8.428 1.00 20.11 50 SER D CA 1
ATOM 6034 C C . SER D 2 50 ? 84.557 20.308 -6.955 1.00 19.67 50 SER D C 1
ATOM 6035 O O . SER D 2 50 ? 85.268 19.448 -6.445 1.00 21.50 50 SER D O 1
ATOM 6038 N N . ILE D 2 51 ? 83.988 21.331 -6.344 1.00 23.11 51 ILE D N 1
ATOM 6039 C CA . ILE D 2 51 ? 84.161 21.579 -4.892 1.00 22.28 51 ILE D CA 1
ATOM 6040 C C . ILE D 2 51 ? 82.863 22.184 -4.348 1.00 17.70 51 ILE D C 1
ATOM 6041 O O . ILE D 2 51 ? 82.385 23.202 -4.860 1.00 21.10 51 ILE D O 1
ATOM 6046 N N . SER D 2 52 ? 82.399 21.533 -3.307 1.00 21.91 52 SER D N 1
ATOM 6047 C CA . SER D 2 52 ? 81.113 21.826 -2.611 1.00 20.99 52 SER D CA 1
ATOM 6048 C C . SER D 2 52 ? 81.287 22.953 -1.604 1.00 25.17 52 SER D C 1
ATOM 6049 O O . SER D 2 52 ? 82.447 23.391 -1.347 1.00 23.73 52 SER D O 1
ATOM 6052 N N . ARG D 2 53 ? 80.173 23.511 -1.156 1.00 22.69 53 ARG D N 1
ATOM 6053 C CA . ARG D 2 53 ? 80.207 24.520 -0.061 1.00 25.64 53 ARG D CA 1
ATOM 6054 C C . ARG D 2 53 ? 81.027 23.964 1.122 1.00 24.30 53 ARG D C 1
ATOM 6055 O O . ARG D 2 53 ? 81.652 24.808 1.812 1.00 27.80 53 ARG D O 1
ATOM 6063 N N . ALA D 2 54 ? 80.976 22.669 1.421 1.00 25.49 54 ALA D N 1
ATOM 6064 C CA . ALA D 2 54 ? 81.679 22.008 2.547 1.00 24.71 54 ALA D CA 1
ATOM 6065 C C . ALA D 2 54 ? 83.134 21.677 2.154 1.00 28.53 54 ALA D C 1
ATOM 6066 O O . ALA D 2 54 ? 83.799 21.014 2.927 1.00 27.79 54 ALA D O 1
ATOM 6068 N N . ALA D 2 55 ? 83.581 22.124 0.977 1.00 25.96 55 ALA D N 1
ATOM 6069 C CA . ALA D 2 55 ? 84.955 21.946 0.462 1.00 27.94 55 ALA D CA 1
ATOM 6070 C C . ALA D 2 55 ? 85.217 20.477 0.124 1.00 27.38 55 ALA D C 1
ATOM 6071 O O . ALA D 2 55 ? 86.397 20.072 0.101 1.00 28.19 55 ALA D O 1
ATOM 6073 N N . TYR D 2 56 ? 84.200 19.678 -0.191 1.00 25.46 56 TYR D N 1
ATOM 6074 C CA . TYR D 2 56 ? 84.381 18.277 -0.600 1.00 25.16 56 TYR D CA 1
ATOM 6075 C C . TYR D 2 56 ? 84.686 18.269 -2.105 1.00 26.94 56 TYR D C 1
ATOM 6076 O O . TYR D 2 56 ? 83.918 18.887 -2.888 1.00 24.13 56 TYR D O 1
ATOM 6085 N N . THR D 2 57 ? 85.751 17.594 -2.501 1.00 23.99 57 THR D N 1
ATOM 6086 C CA . THR D 2 57 ? 86.256 17.711 -3.889 1.00 25.02 57 THR D CA 1
ATOM 6087 C C . THR D 2 57 ? 86.054 16.405 -4.627 1.00 23.67 57 THR D C 1
ATOM 6088 O O . THR D 2 57 ? 86.153 15.310 -4.050 1.00 24.74 57 THR D O 1
ATOM 6092 N N . TYR D 2 58 ? 85.832 16.536 -5.938 1.00 23.12 58 TYR D N 1
ATOM 6093 C CA . TYR D 2 58 ? 85.864 15.420 -6.902 1.00 23.04 58 TYR D CA 1
ATOM 6094 C C . TYR D 2 58 ? 86.710 15.828 -8.110 1.00 22.72 58 TYR D C 1
ATOM 6095 O O . TYR D 2 58 ? 86.756 16.989 -8.483 1.00 22.17 58 TYR D O 1
ATOM 6104 N N . TYR D 2 59 ? 87.423 14.844 -8.634 1.00 25.74 59 TYR D N 1
ATOM 6105 C CA . TYR D 2 59 ? 88.314 15.003 -9.809 1.00 27.17 59 TYR D CA 1
ATOM 6106 C C . TYR D 2 59 ? 88.074 13.900 -10.808 1.00 21.71 59 TYR D C 1
ATOM 6107 O O . TYR D 2 59 ? 87.943 12.709 -10.487 1.00 24.44 59 TYR D O 1
ATOM 6116 N N . ALA D 2 60 ? 88.104 14.266 -12.083 1.00 23.63 60 ALA D N 1
ATOM 6117 C CA . ALA D 2 60 ? 88.224 13.258 -13.159 1.00 26.46 60 ALA D CA 1
ATOM 6118 C C . ALA D 2 60 ? 89.558 12.481 -13.005 1.00 22.69 60 ALA D C 1
ATOM 6119 O O . ALA D 2 60 ? 90.560 13.070 -12.607 1.00 24.79 60 ALA D O 1
ATOM 6121 N N . ASP D 2 61 ? 89.501 11.201 -13.272 1.00 27.61 61 ASP D N 1
ATOM 6122 C CA . ASP D 2 61 ? 90.656 10.271 -13.185 1.00 33.10 61 ASP D CA 1
ATOM 6123 C C . ASP D 2 61 ? 91.866 10.849 -13.937 1.00 32.58 61 ASP D C 1
ATOM 6124 O O . ASP D 2 61 ? 92.982 10.816 -13.390 1.00 32.89 61 ASP D O 1
ATOM 6129 N N . SER D 2 62 ? 91.649 11.418 -15.122 1.00 32.22 62 SER D N 1
ATOM 6130 C CA . SER D 2 62 ? 92.733 11.919 -16.003 1.00 30.40 62 SER D CA 1
ATOM 6131 C C . SER D 2 62 ? 93.512 13.067 -15.367 1.00 30.78 62 SER D C 1
ATOM 6132 O O . SER D 2 62 ? 94.594 13.376 -15.881 1.00 30.55 62 SER D O 1
ATOM 6135 N N . VAL D 2 63 ? 93.004 13.752 -14.318 1.00 27.77 63 VAL D N 1
ATOM 6136 C CA . VAL D 2 63 ? 93.686 14.953 -13.800 1.00 24.98 63 VAL D CA 1
ATOM 6137 C C . VAL D 2 63 ? 94.127 14.725 -12.336 1.00 24.02 63 VAL D C 1
ATOM 6138 O O . VAL D 2 63 ? 94.638 15.652 -11.766 1.00 25.56 63 VAL D O 1
ATOM 6142 N N . LYS D 2 64 ? 93.865 13.557 -11.776 1.00 28.25 64 LYS D N 1
ATOM 6143 C CA . LYS D 2 64 ? 94.138 13.244 -10.346 1.00 36.64 64 LYS D CA 1
ATOM 6144 C C . LYS D 2 64 ? 95.642 13.397 -10.076 1.00 37.57 64 LYS D C 1
ATOM 6145 O O . LYS D 2 64 ? 96.387 12.897 -10.905 1.00 34.24 64 LYS D O 1
ATOM 6151 N N . GLY D 2 65 ? 96.026 14.102 -9.007 1.00 39.40 65 GLY D N 1
ATOM 6152 C CA . GLY D 2 65 ? 97.432 14.332 -8.640 1.00 40.33 65 GLY D CA 1
ATOM 6153 C C . GLY D 2 65 ? 98.110 15.413 -9.462 1.00 42.16 65 GLY D C 1
ATOM 6154 O O . GLY D 2 65 ? 99.280 15.692 -9.171 1.00 43.32 65 GLY D O 1
ATOM 6155 N N . ARG D 2 66 ? 97.463 15.987 -10.493 1.00 34.92 66 ARG D N 1
ATOM 6156 C CA . ARG D 2 66 ? 98.072 17.107 -11.227 1.00 29.22 66 ARG D CA 1
ATOM 6157 C C . ARG D 2 66 ? 97.316 18.402 -11.017 1.00 28.03 66 ARG D C 1
ATOM 6158 O O . ARG D 2 66 ? 97.926 19.504 -11.014 1.00 27.77 66 ARG D O 1
ATOM 6166 N N . PHE D 2 67 ? 95.974 18.313 -10.920 1.00 28.05 67 PHE D N 1
ATOM 6167 C CA . PHE D 2 67 ? 95.081 19.472 -10.766 1.00 28.49 67 PHE D CA 1
ATOM 6168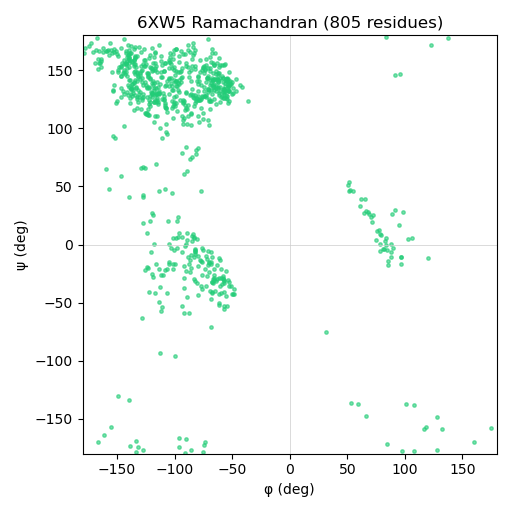 C C . PHE D 2 67 ? 94.587 19.483 -9.321 1.00 24.98 67 PHE D C 1
ATOM 6169 O O . PHE D 2 67 ? 94.275 18.401 -8.781 1.00 29.27 67 PHE D O 1
ATOM 6177 N N . THR D 2 68 ? 94.518 20.683 -8.788 1.00 25.90 68 THR D N 1
ATOM 6178 C CA . THR D 2 68 ? 93.917 20.957 -7.456 1.00 29.13 68 THR D CA 1
ATOM 6179 C C . THR D 2 68 ? 92.935 22.110 -7.520 1.00 25.38 68 THR D C 1
ATOM 6180 O O . THR D 2 68 ? 93.277 23.247 -7.899 1.00 24.55 68 THR D O 1
ATOM 6184 N N . ILE D 2 69 ? 91.725 21.862 -6.983 1.00 26.88 69 ILE D N 1
ATOM 6185 C CA . ILE D 2 69 ? 90.719 22.940 -6.886 1.00 26.27 69 ILE D CA 1
ATOM 6186 C C . ILE D 2 69 ? 90.673 23.376 -5.421 1.00 23.58 69 ILE D C 1
ATOM 6187 O O . ILE D 2 69 ? 90.798 22.497 -4.549 1.00 26.41 69 ILE D O 1
ATOM 6192 N N . SER D 2 70 ? 90.490 24.654 -5.248 1.00 27.61 70 SER D N 1
ATOM 6193 C CA . SER D 2 70 ? 90.225 25.301 -3.946 1.00 30.63 70 SER D CA 1
ATOM 6194 C C . SER D 2 70 ? 89.075 26.299 -4.070 1.00 29.75 70 SER D C 1
ATOM 6195 O O . SER D 2 70 ? 88.820 26.847 -5.147 1.00 31.86 70 SER D O 1
ATOM 6198 N N . ARG D 2 71 ? 88.475 26.644 -2.926 1.00 28.68 71 ARG D N 1
ATOM 6199 C CA . ARG D 2 71 ? 87.339 27.587 -2.903 1.00 30.08 71 ARG D CA 1
ATOM 6200 C C . ARG D 2 71 ? 87.432 28.506 -1.685 1.00 23.94 71 ARG D C 1
ATOM 6201 O O . ARG D 2 71 ? 87.812 27.977 -0.635 1.00 30.33 71 ARG D O 1
ATOM 6209 N N . ASP D 2 72 ? 87.005 29.740 -1.892 1.00 29.91 72 ASP D N 1
ATOM 6210 C CA . ASP D 2 72 ? 86.712 30.796 -0.871 1.00 35.68 72 ASP D CA 1
ATOM 6211 C C . ASP D 2 72 ? 85.191 31.061 -0.888 1.00 30.65 72 ASP D C 1
ATOM 6212 O O . ASP D 2 72 ? 84.690 31.800 -1.805 1.00 31.17 72 ASP D O 1
ATOM 6217 N N . ASN D 2 73 ? 84.466 30.483 0.078 1.00 35.06 73 ASN D N 1
ATOM 6218 C CA . ASN D 2 73 ? 82.981 30.620 0.183 1.00 37.18 73 ASN D CA 1
ATOM 6219 C C . ASN D 2 73 ? 82.582 32.104 0.229 1.00 40.71 73 ASN D C 1
ATOM 6220 O O . ASN D 2 73 ? 81.682 32.476 -0.513 1.00 40.85 73 ASN D O 1
ATOM 6225 N N . ALA D 2 74 ? 83.265 32.947 1.009 1.00 39.44 74 ALA D N 1
ATOM 6226 C CA . ALA D 2 74 ? 82.865 34.367 1.213 1.00 44.39 74 ALA D CA 1
ATOM 6227 C C . ALA D 2 74 ? 82.876 35.118 -0.119 1.00 47.32 74 ALA D C 1
ATOM 6228 O O . ALA D 2 74 ? 82.034 36.029 -0.318 1.00 39.86 74 ALA D O 1
ATOM 6230 N N . LYS D 2 75 ? 83.824 34.788 -0.992 1.00 43.87 75 LYS D N 1
ATOM 6231 C CA . LYS D 2 75 ? 84.052 35.524 -2.264 1.00 47.77 75 LYS D CA 1
ATOM 6232 C C . LYS D 2 75 ? 83.351 34.778 -3.420 1.00 40.27 75 LYS D C 1
ATOM 6233 O O . LYS D 2 75 ? 83.353 35.313 -4.524 1.00 43.23 75 LYS D O 1
ATOM 6239 N N . ASN D 2 76 ? 82.735 33.620 -3.156 1.00 35.63 76 ASN D N 1
ATOM 6240 C CA . ASN D 2 76 ? 82.103 32.780 -4.215 1.00 36.80 76 ASN D CA 1
ATOM 6241 C C . ASN D 2 76 ? 83.145 32.564 -5.325 1.00 33.43 76 ASN D C 1
ATOM 6242 O O . ASN D 2 76 ? 82.851 32.898 -6.479 1.00 37.42 76 ASN D O 1
ATOM 6247 N N . MET D 2 77 ? 84.320 32.077 -4.942 1.00 32.91 77 MET D N 1
ATOM 6248 C CA A MET D 2 77 ? 85.493 32.033 -5.862 1.00 33.55 77 MET D CA 1
ATOM 6249 C CA B MET D 2 77 ? 85.498 32.032 -5.793 0.00 30.00 77 MET D CA 1
ATOM 6250 C C . MET D 2 77 ? 86.152 30.674 -5.786 1.00 28.41 77 MET D C 1
ATOM 6251 O O . MET D 2 77 ? 86.367 30.162 -4.714 1.00 31.82 77 MET D O 1
ATOM 6260 N N . VAL D 2 78 ? 86.576 30.118 -6.931 1.00 27.75 78 VAL D N 1
ATOM 6261 C CA . VAL D 2 78 ? 87.337 28.853 -6.910 1.00 30.47 78 VAL D CA 1
ATOM 6262 C C . VAL D 2 78 ? 88.630 29.103 -7.703 1.00 29.15 78 VAL D C 1
ATOM 6263 O O . VAL D 2 78 ? 88.637 29.999 -8.542 1.00 31.37 78 VAL D O 1
ATOM 6267 N N . SER D 2 79 ? 89.606 28.266 -7.435 1.00 29.93 79 SER D N 1
ATOM 6268 C CA . SER D 2 79 ? 90.888 28.276 -8.194 1.00 34.43 79 SER D CA 1
ATOM 6269 C C . SER D 2 79 ? 91.192 26.863 -8.647 1.00 34.01 79 SER D C 1
ATOM 6270 O O . SER D 2 79 ? 90.935 25.908 -7.899 1.00 33.57 79 SER D O 1
ATOM 6273 N N . LEU D 2 80 ? 91.806 26.741 -9.823 1.00 31.61 80 LEU D N 1
ATOM 6274 C CA . LEU D 2 80 ? 92.290 25.435 -10.289 1.00 27.62 80 LEU D CA 1
ATOM 6275 C C . LEU D 2 80 ? 93.783 25.598 -10.633 1.00 26.82 80 LEU D C 1
ATOM 6276 O O . LEU D 2 80 ? 94.080 26.431 -11.528 1.00 28.85 80 LEU D O 1
ATOM 6281 N N . GLN D 2 81 ? 94.601 24.932 -9.831 1.00 29.23 81 GLN D N 1
ATOM 6282 C CA . GLN D 2 81 ? 96.063 24.814 -10.062 1.00 30.68 81 GLN D CA 1
ATOM 6283 C C . GLN D 2 81 ? 96.266 23.580 -10.931 1.00 23.39 81 GLN D C 1
ATOM 6284 O O . GLN D 2 81 ? 95.964 22.448 -10.507 1.00 27.18 81 GLN D O 1
ATOM 6290 N N . MET D 2 82 ? 96.786 23.796 -12.141 1.00 30.65 82 MET D N 1
ATOM 6291 C CA A MET D 2 82 ? 97.015 22.764 -13.182 0.49 28.43 82 MET D CA 1
ATOM 6292 C CA B MET D 2 82 ? 97.029 22.694 -13.105 0.51 27.90 82 MET D CA 1
ATOM 6293 C C . MET D 2 82 ? 98.542 22.546 -13.332 1.00 26.92 82 MET D C 1
ATOM 6294 O O . MET D 2 82 ? 99.150 23.427 -13.947 1.00 30.51 82 MET D O 1
ATOM 6303 N N . ASN D 2 83 ? 99.067 21.455 -12.807 1.00 32.06 83 ASN D N 1
ATOM 6304 C CA . ASN D 2 83 ? 100.514 21.099 -12.851 1.00 35.21 83 ASN D CA 1
ATOM 6305 C C . ASN D 2 83 ? 100.707 19.988 -13.881 1.00 33.79 83 ASN D C 1
ATOM 6306 O O . ASN D 2 83 ? 99.732 19.211 -14.185 1.00 29.37 83 ASN D O 1
ATOM 6311 N N . SER D 2 84 ? 101.939 19.842 -14.384 1.00 30.64 84 SER D N 1
ATOM 6312 C CA . SER D 2 84 ? 102.303 18.688 -15.227 1.00 31.06 84 SER D CA 1
ATOM 6313 C C . SER D 2 84 ? 101.324 18.601 -16.402 1.00 22.58 84 SER D C 1
ATOM 6314 O O . SER D 2 84 ? 100.812 17.492 -16.650 1.00 28.28 84 SER D O 1
ATOM 6317 N N . LEU D 2 85 ? 101.096 19.738 -17.012 1.00 27.05 85 LEU D N 1
ATOM 6318 C CA . LEU D 2 85 ? 100.123 19.839 -18.127 1.00 27.43 85 LEU D CA 1
ATOM 6319 C C . LEU D 2 85 ? 100.558 18.959 -19.301 1.00 31.04 85 LEU D C 1
ATOM 6320 O O . LEU D 2 85 ? 101.795 18.879 -19.618 1.00 31.46 85 LEU D O 1
ATOM 6325 N N . LYS D 2 86 ? 99.592 18.233 -19.861 1.00 28.36 86 LYS D N 1
ATOM 6326 C CA . LYS D 2 86 ? 99.772 17.307 -20.991 1.00 26.52 86 LYS D CA 1
ATOM 6327 C C . LYS D 2 86 ? 99.081 17.862 -22.227 1.00 27.96 86 LYS D C 1
ATOM 6328 O O . LYS D 2 86 ? 98.134 18.639 -22.126 1.00 25.82 86 LYS D O 1
ATOM 6334 N N . PRO D 2 87 ? 99.546 17.470 -23.432 1.00 28.82 87 PRO D N 1
ATOM 6335 C CA . PRO D 2 87 ? 98.905 17.921 -24.670 1.00 27.85 87 PRO D CA 1
ATOM 6336 C C . PRO D 2 87 ? 97.385 17.746 -24.629 1.00 25.83 87 PRO D C 1
ATOM 6337 O O . PRO D 2 87 ? 96.663 18.640 -25.109 1.00 27.87 87 PRO D O 1
ATOM 6341 N N . GLU D 2 88 ? 96.937 16.606 -24.108 1.00 27.08 88 GLU D N 1
ATOM 6342 C CA . GLU D 2 88 ? 95.512 16.217 -24.114 1.00 30.36 88 GLU D CA 1
ATOM 6343 C C . GLU D 2 88 ? 94.733 17.099 -23.127 1.00 26.90 88 GLU D C 1
ATOM 6344 O O . GLU D 2 88 ? 93.507 16.945 -23.087 1.00 26.77 88 GLU D O 1
ATOM 6350 N N . ASP D 2 89 ? 95.379 17.962 -22.356 1.00 25.09 89 ASP D N 1
ATOM 6351 C CA . ASP D 2 89 ? 94.669 18.917 -21.473 1.00 25.75 89 ASP D CA 1
ATOM 6352 C C . ASP D 2 89 ? 94.240 20.139 -22.286 1.00 26.17 89 ASP D C 1
ATOM 6353 O O . ASP D 2 89 ? 93.633 21.054 -21.721 1.00 24.18 89 ASP D O 1
ATOM 6358 N N . THR D 2 90 ? 94.652 20.252 -23.563 1.00 23.86 90 THR D N 1
ATOM 6359 C CA . THR D 2 90 ? 94.328 21.417 -24.396 1.00 21.50 90 THR D CA 1
ATOM 6360 C C . THR D 2 90 ? 92.793 21.427 -24.610 1.00 20.89 90 THR D C 1
ATOM 6361 O O . THR D 2 90 ? 92.263 20.413 -25.071 1.00 21.12 90 THR D O 1
ATOM 6365 N N . ALA D 2 91 ? 92.162 22.525 -24.280 1.00 21.60 91 ALA D N 1
ATOM 6366 C CA . ALA D 2 91 ? 90.682 22.618 -24.290 1.00 21.83 91 ALA D CA 1
ATOM 6367 C C . ALA D 2 91 ? 90.272 24.018 -23.899 1.00 21.74 91 ALA D C 1
ATOM 6368 O O . ALA D 2 91 ? 91.072 24.787 -23.377 1.00 20.71 91 ALA D O 1
ATOM 6370 N N . VAL D 2 92 ? 89.009 24.365 -24.162 1.00 19.92 92 VAL D N 1
ATOM 6371 C CA . VAL D 2 92 ? 88.400 25.522 -23.498 1.00 20.89 92 VAL D CA 1
ATOM 6372 C C . VAL D 2 92 ? 87.930 25.075 -22.115 1.00 21.89 92 VAL D C 1
ATOM 6373 O O . VAL D 2 92 ? 87.199 24.068 -22.016 1.00 20.68 92 VAL D O 1
ATOM 6377 N N . TYR D 2 93 ? 88.394 25.734 -21.061 1.00 21.25 93 TYR D N 1
ATOM 6378 C CA . TYR D 2 93 ? 88.027 25.398 -19.678 1.00 20.57 93 TYR D CA 1
ATOM 6379 C C . TYR D 2 93 ? 86.900 26.361 -19.288 1.00 22.15 93 TYR D C 1
ATOM 6380 O O . TYR D 2 93 ? 86.984 27.580 -19.514 1.00 24.75 93 TYR D O 1
ATOM 6389 N N . VAL D 2 94 ? 85.848 25.800 -18.690 1.00 20.49 94 VAL D N 1
ATOM 6390 C CA . VAL D 2 94 ? 84.656 26.599 -18.365 1.00 21.04 94 VAL D CA 1
ATOM 6391 C C . VAL D 2 94 ? 84.302 26.385 -16.897 1.00 20.79 94 VAL D C 1
ATOM 6392 O O . VAL D 2 94 ? 84.167 25.256 -16.446 1.00 20.94 94 VAL D O 1
ATOM 6396 N N . CYS D 2 95 ? 84.227 27.502 -16.187 1.00 20.65 95 CYS D N 1
ATOM 6397 C CA . CYS D 2 95 ? 83.801 27.524 -14.767 1.00 21.39 95 CYS D CA 1
ATOM 6398 C C . CYS D 2 95 ? 82.303 27.150 -14.768 1.00 21.58 95 CYS D C 1
ATOM 6399 O O . CYS D 2 95 ? 81.581 27.617 -15.676 1.00 22.23 95 CYS D O 1
ATOM 6402 N N . ALA D 2 96 ? 81.883 26.334 -13.818 1.00 20.71 96 ALA D N 1
ATOM 6403 C CA . ALA D 2 96 ? 80.467 25.873 -13.762 1.00 21.98 96 ALA D CA 1
ATOM 6404 C C . ALA D 2 96 ? 79.941 25.983 -12.341 1.00 21.70 96 ALA D C 1
ATOM 6405 O O . ALA D 2 96 ? 80.729 25.880 -11.388 1.00 21.01 96 ALA D O 1
ATOM 6407 N N . GLY D 2 97 ? 78.616 25.973 -12.200 1.00 21.06 97 GLY D N 1
ATOM 6408 C CA . GLY D 2 97 ? 78.012 25.927 -10.862 1.00 18.75 97 GLY D CA 1
ATOM 6409 C C . GLY D 2 97 ? 76.711 25.143 -10.876 1.00 20.56 97 GLY D C 1
ATOM 6410 O O . GLY D 2 97 ? 76.002 25.190 -11.903 1.00 21.09 97 GLY D O 1
ATOM 6411 N N . LYS D 2 98 ? 76.463 24.439 -9.780 1.00 20.73 98 LYS D N 1
ATOM 6412 C CA . LYS D 2 98 ? 75.168 23.752 -9.564 1.00 20.03 98 LYS D CA 1
ATOM 6413 C C . LYS D 2 98 ? 74.211 24.744 -8.904 1.00 21.08 98 LYS D C 1
ATOM 6414 O O . LYS D 2 98 ? 74.646 25.638 -8.139 1.00 19.03 98 LYS D O 1
ATOM 6420 N N . GLY D 2 99 ? 72.930 24.595 -9.201 1.00 21.71 99 GLY D N 1
ATOM 6421 C CA . GLY D 2 99 ? 71.909 25.296 -8.401 1.00 22.81 99 GLY D CA 1
ATOM 6422 C C . GLY D 2 99 ? 71.338 24.414 -7.323 1.00 21.01 99 GLY D C 1
ATOM 6423 O O . GLY D 2 99 ? 71.826 23.331 -7.048 1.00 22.05 99 GLY D O 1
ATOM 6424 N N . GLN D 2 100 ? 70.212 24.850 -6.734 1.00 20.65 100 GLN D N 1
ATOM 6425 C CA . GLN D 2 100 ? 69.675 24.162 -5.527 1.00 20.62 100 GLN D CA 1
ATOM 6426 C C . GLN D 2 100 ? 69.121 22.798 -5.902 1.00 19.55 100 GLN D C 1
ATOM 6427 O O . GLN D 2 100 ? 69.096 21.931 -5.027 1.00 21.04 100 GLN D O 1
ATOM 6433 N N . GLY D 2 101 ? 68.726 22.592 -7.165 1.00 20.63 101 GLY D N 1
ATOM 6434 C CA . GLY D 2 101 ? 68.227 21.280 -7.628 1.00 20.68 101 GLY D CA 1
ATOM 6435 C C . GLY D 2 101 ? 69.332 20.300 -7.955 1.00 22.47 101 GLY D C 1
ATOM 6436 O O . GLY D 2 101 ? 69.032 19.231 -8.421 1.00 22.46 101 GLY D O 1
ATOM 6437 N N . GLY D 2 102 ? 70.598 20.654 -7.706 1.00 21.37 102 GLY D N 1
ATOM 6438 C CA . GLY D 2 102 ? 71.705 19.700 -7.864 1.00 21.79 102 GLY D CA 1
ATOM 6439 C C . GLY D 2 102 ? 72.106 19.511 -9.327 1.00 20.54 102 GLY D C 1
ATOM 6440 O O . GLY D 2 102 ? 72.841 18.563 -9.588 1.00 21.29 102 GLY D O 1
ATOM 6441 N N . THR D 2 103 ? 71.572 20.328 -10.231 1.00 18.23 103 THR D N 1
ATOM 6442 C CA . THR D 2 103 ? 71.904 20.318 -11.655 1.00 19.57 103 THR D CA 1
ATOM 6443 C C . THR D 2 103 ? 72.944 21.393 -11.926 1.00 19.66 103 THR D C 1
ATOM 6444 O O . THR D 2 103 ? 72.975 22.433 -11.260 1.00 19.43 103 THR D O 1
ATOM 6448 N N . TRP D 2 104 ? 73.810 21.132 -12.902 1.00 19.83 104 TRP D N 1
ATOM 6449 C CA . TRP D 2 104 ? 74.745 22.150 -13.409 1.00 19.72 104 TRP D CA 1
ATOM 6450 C C . TRP D 2 104 ? 73.980 23.195 -14.197 1.00 20.76 104 TRP D C 1
ATOM 6451 O O . TRP D 2 104 ? 73.569 22.874 -15.311 1.00 22.20 104 TRP D O 1
ATOM 6462 N N . ASP D 2 105 ? 73.819 24.390 -13.631 1.00 20.43 105 ASP D N 1
ATOM 6463 C CA . ASP D 2 105 ? 72.908 25.434 -14.127 1.00 20.75 105 ASP D CA 1
ATOM 6464 C C . ASP D 2 105 ? 73.637 26.667 -14.641 1.00 23.61 105 ASP D C 1
ATOM 6465 O O . ASP D 2 105 ? 73.035 27.448 -15.404 1.00 22.09 105 ASP D O 1
ATOM 6470 N N . TYR D 2 106 ? 74.894 26.879 -14.229 1.00 24.06 106 TYR D N 1
ATOM 6471 C CA . TYR D 2 106 ? 75.629 28.129 -14.493 1.00 22.12 106 TYR D CA 1
ATOM 6472 C C . TYR D 2 106 ? 76.964 27.831 -15.220 1.00 21.32 106 TYR D C 1
ATOM 6473 O O . TYR D 2 106 ? 77.611 26.876 -14.818 1.00 20.64 106 TYR D O 1
ATOM 6482 N N . TRP D 2 107 ? 77.261 28.612 -16.255 1.00 24.67 107 TRP D N 1
ATOM 6483 C CA . TRP D 2 107 ? 78.494 28.510 -17.113 1.00 26.17 107 TRP D CA 1
ATOM 6484 C C . TRP D 2 107 ? 79.189 29.853 -17.103 1.00 28.09 107 TRP D C 1
ATOM 6485 O O . TRP D 2 107 ? 78.499 30.867 -17.275 1.00 26.54 107 TRP D O 1
ATOM 6496 N N . GLY D 2 108 ? 80.525 29.844 -16.987 1.00 26.78 108 GLY D N 1
ATOM 6497 C CA . GLY D 2 108 ? 81.325 31.001 -17.400 1.00 29.06 108 GLY D CA 1
ATOM 6498 C C . GLY D 2 108 ? 81.393 31.109 -18.904 1.00 27.54 108 GLY D C 1
ATOM 6499 O O . GLY D 2 108 ? 80.754 30.340 -19.616 1.00 29.90 108 GLY D O 1
ATOM 6500 N N . GLN D 2 109 ? 82.254 32.001 -19.377 1.00 28.76 109 GLN D N 1
ATOM 6501 C CA . GLN D 2 109 ? 82.450 32.312 -20.807 1.00 31.24 109 GLN D CA 1
ATOM 6502 C C . GLN D 2 109 ? 83.492 31.363 -21.406 1.00 28.59 109 GLN D C 1
ATOM 6503 O O . GLN D 2 109 ? 83.475 31.219 -22.624 1.00 31.23 109 GLN D O 1
ATOM 6509 N N . GLY D 2 110 ? 84.290 30.690 -20.577 1.00 25.07 110 GLY D N 1
ATOM 6510 C CA . GLY D 2 110 ? 85.297 29.712 -21.043 1.00 24.94 110 GLY D CA 1
ATOM 6511 C C . GLY D 2 110 ? 86.651 30.407 -21.262 1.00 24.69 110 GLY D C 1
ATOM 6512 O O . GLY D 2 110 ? 86.643 31.562 -21.662 1.00 26.86 110 GLY D O 1
ATOM 6513 N N . THR D 2 111 ? 87.738 29.706 -20.998 1.00 23.97 111 THR D N 1
ATOM 6514 C CA . THR D 2 111 ? 89.086 30.263 -21.255 1.00 26.21 111 THR D CA 1
ATOM 6515 C C . THR D 2 111 ? 89.914 29.193 -21.960 1.00 22.00 111 THR D C 1
ATOM 6516 O O . THR D 2 111 ? 89.972 28.049 -21.490 1.00 23.52 111 THR D O 1
ATOM 6520 N N . GLN D 2 112 ? 90.529 29.561 -23.087 1.00 22.72 112 GLN D N 1
ATOM 6521 C CA . GLN D 2 112 ? 91.374 28.587 -23.823 1.00 23.99 112 GLN D CA 1
ATOM 6522 C C . GLN D 2 112 ? 92.622 28.253 -23.005 1.00 24.37 112 GLN D C 1
ATOM 6523 O O . GLN D 2 112 ? 93.277 29.195 -22.525 1.00 27.56 112 GLN D O 1
ATOM 6529 N N . VAL D 2 113 ? 92.903 26.962 -22.827 1.00 23.72 113 VAL D N 1
ATOM 6530 C CA . VAL D 2 113 ? 94.202 26.428 -22.330 1.00 23.25 113 VAL D CA 1
ATOM 6531 C C . VAL D 2 113 ? 94.830 25.638 -23.475 1.00 25.37 113 VAL D C 1
ATOM 6532 O O . VAL D 2 113 ? 94.202 24.713 -23.960 1.00 23.89 113 VAL D O 1
ATOM 6536 N N . THR D 2 114 ? 96.050 26.011 -23.892 1.00 25.32 114 THR D N 1
ATOM 6537 C CA . THR D 2 114 ? 96.740 25.304 -24.980 1.00 23.75 114 THR D CA 1
ATOM 6538 C C . THR D 2 114 ? 98.084 24.786 -24.452 1.00 23.75 114 THR D C 1
ATOM 6539 O O . THR D 2 114 ? 98.837 25.620 -23.955 1.00 27.65 114 THR D O 1
ATOM 6543 N N . VAL D 2 115 ? 98.270 23.483 -24.518 1.00 22.99 115 VAL D N 1
ATOM 6544 C CA . VAL D 2 115 ? 99.483 22.764 -24.060 1.00 23.54 115 VAL D CA 1
ATOM 6545 C C . VAL D 2 115 ? 100.205 22.323 -25.344 1.00 23.77 115 VAL D C 1
ATOM 6546 O O . VAL D 2 115 ? 99.839 21.272 -25.929 1.00 24.72 115 VAL D O 1
ATOM 6550 N N . SER D 2 116 ? 101.163 23.138 -25.724 1.00 25.76 116 SER D N 1
ATOM 6551 C CA . SER D 2 116 ? 101.972 22.972 -26.967 1.00 26.13 116 SER D CA 1
ATOM 6552 C C . SER D 2 116 ? 103.171 22.042 -26.720 1.00 28.03 116 SER D C 1
ATOM 6553 O O . SER D 2 116 ? 103.728 21.999 -25.595 1.00 26.23 116 SER D O 1
ATOM 6556 N N . SER D 2 117 ? 103.586 21.336 -27.765 1.00 23.62 117 SER D N 1
ATOM 6557 C CA . SER D 2 117 ? 104.719 20.392 -27.754 1.00 25.95 117 SER D CA 1
ATOM 6558 C C . SER D 2 117 ? 105.605 20.791 -28.918 1.00 26.43 117 SER D C 1
ATOM 6559 O O . SER D 2 117 ? 105.091 21.257 -29.923 1.00 22.97 117 SER D O 1
ATOM 6562 N N . HIS D 2 118 ? 106.907 20.745 -28.716 1.00 25.70 118 HIS D N 1
ATOM 6563 C CA . HIS D 2 118 ? 107.859 21.056 -29.805 1.00 24.36 118 HIS D CA 1
ATOM 6564 C C . HIS D 2 118 ? 108.581 19.758 -30.114 1.00 27.32 118 HIS D C 1
ATOM 6565 O O . HIS D 2 118 ? 109.093 19.140 -29.184 1.00 28.48 118 HIS D O 1
ATOM 6572 N N . HIS D 2 119 ? 108.641 19.370 -31.376 1.00 26.79 119 HIS D N 1
ATOM 6573 C CA . HIS D 2 119 ? 109.280 18.107 -31.813 1.00 33.99 119 HIS D CA 1
ATOM 6574 C C . HIS D 2 119 ? 110.758 18.409 -32.117 1.00 40.80 119 HIS D C 1
ATOM 6575 O O . HIS D 2 119 ? 111.014 18.703 -33.288 1.00 49.21 119 HIS D O 1
ATOM 6582 N N . HIS D 2 120 ? 111.651 18.416 -31.121 1.00 51.59 120 HIS D N 1
ATOM 6583 C CA . HIS D 2 120 ? 113.083 18.859 -31.233 1.00 60.91 120 HIS D CA 1
ATOM 6584 C C . HIS D 2 120 ? 113.827 18.031 -32.287 1.00 60.48 120 HIS D C 1
ATOM 6585 O O . HIS D 2 120 ? 113.750 16.819 -32.107 1.00 54.88 120 HIS D O 1
#

Secondary structure (DSSP, 8-state):
---------GGGSBPSSSSSB--EEEE-TTS-SS----SS-B-TTS-B-TT--S-GGGTT-EEEEEEEEEETTTEEEEEEEEE-TTSPPP---SSSSSTT---SEEEEEEEEEE---STT-EE-EEEEEEE-S--TT---BGGGTEEEEEEE-SS------EEEEEEEEEEEEEESS----STTS----PPPS----TTEEE-EEEEEEEEE-SS-EEEEEEEESS-HHHHHHHHH--PPP-SSEEEEEEEETTT--EEEEEEEETTS-EEEE---SS-EE--SSEEEEEEEEE-TT--PPBTT-/---------GGGSBPSSSSSB--EEEE-TTS-SS---SSS-B-TTS-B-TT--SSGGGTT-EEEEEEEEEETTTEEEEEEEEE-TTSPPP---SSSSSTT---SEEEEEEEEEE---STT-B--EEEEEEEESS---TT-BGGGTEEEEEEEEESSSS---EEEEEEEEEEEEEE-S----STTS----PPPS----TTEEE-EEEEEEEE--TT-EEEEEEEESS-HHHHHHHHT------SSEEEEEEEETTT--EEEEEEEETTS-EEEE---SS-EEE-SSEEEEEEEEE-TTPPPPBTT--/-EEEEEE--EEEETT--EEEEEEEEESGGG---EEEEEE-TTS--EEEEEE-TT--EEE-GGGTTTEEEEEETTTTEEEEEE-S--GGG-EEEEEEEE-TTSSEEEE---EEEEEE-/-EEEEEEE-EEEETT--EEEEEEEEESGGG---EEEEEE-TTS--EEEEEE-TT--EEE-GGGTTTEEEEEEGGGTEEEEEE-S--GGG-EEEEEEEE-TTSSEEEE---EEEEEE----

Organism: Norovirus (isolate Mouse/NoV/United States/MNV1/2002/GV) (NCBI:txid223997)

Radius of gyration: 27.94 Å; Cα contacts (8 Å, |Δi|>4): 2467; chains: 4; bounding box: 101×63×65 Å

Sequence (848 aa):
RMVDLPVIQPRLCTHARWPAPVYGLLVDPSLPSNPQWQNGRVHVDGTLLGTTPISGSWVSCFAAEAAYKFQSGTGEVATFTLIEQDGSAYVPGDRAAPLGYPDFSSGQLEIEVQTETTKTGDKLKVTTFEMILGPTTNADQAPYQGRVFASVTAAASLDLVDGRVRAVPRSIYGFQDTIPEYNDGLLVPLAPPIGPFLPGEVLLRFRTYMRQIDTADAAAEAIDCALPQEFVSWFASNAFTVQSEALLLRYRRNTLTGQLLFECKLYNEGYIALSYSGSGPLTFPTDGIFEVVSWVPRRLYQLASVGSRMVDLPVIQPRRLCTHARWPAPVYGLLVDPSLPSSNPQWQNGRVHVDGTLLGTTPISGSWVSCFAAEAAYKFQSGTGEVATFTLIEQDGSAYVPGDRAAPLGYPDFSGQQLEIEVQTETTKTGDKLKVVTTFEMILGPTTNADQAPYQGRVFASVTAAASLDLVDGRVRAVPRSIYGFQDTIPEYNDGLLVPLAPPIGPFLPGEVLLRFRTYMRQIDTADAAAEAIDCALPQEFVSWFASNAFTVQSEEALLLRYRNTLTGQLLFECKLYNEGYIALSYSGSGPLTFPTDGIIFEVVSWVPRRLYQLASVGSLQVQLQESGGGLVQAGGSLRLSCAASGRTFSLTTMGWFRQAPGEDRAFVTSISRAAYTYYADSVKGRFTISRDNAKNMMVSLQMNSLKPEDTAVYVCAGKGQGGTWDYWGQGTQVTVSSQVQLQESGGGLVQAGGSLRLSCAASGRTFSLTTMGWFRQAPGEDRAFVTSISRAAYTYYADSVKGRFTISRDNAKNMMVSLQMMNSLKPEDTAVYVCAGKGQGGTWDYWGQGTQVTVSSHHH

=== Feature glossary ===
A reading guide for the features in this record.

Start from the sequence.

  · Sequence gives the chain of amino acids in standard one-letter code (A=alanine, C=cysteine, …, Y=tyrosine), read N→C. It is the only feature that is directly encoded by the gene; all structural features are derived from the folded form of this sequence.

Fold it, and you get atomic coordinates and the backbone conformation that goes with them.

  · The mmCIF table is the protein's shape written out atom by atom. For each backbone N, Cα, C, and carbonyl O, it records an (x, y, z) coordinate triple in Å plus the residue type, chain letter, and residue number.

  · Backbone dihedral angles. Every residue except chain termini has a φ (preceding-C → N → Cα → C) and a ψ (N → Cα → C → next-N). They are reported in degrees following the IUPAC sign convention. Secondary structure is essentially a statement about which (φ, ψ) basin each residue occupies.

  · DSSP 8-state secondary structure assigns each residue one of H (α-helix), G (3₁₀-helix), I (π-helix), E (extended β-strand), B (isolated β-bridge), T (hydrogen-bonded turn), S (bend), or '-' (coil). The assignment is computed from backbone hydrogen-bond geometry via the Kabsch–Sander algorithm.

  · P-SEA three-state annotation labels each residue as helix, strand, or coil based purely on the geometry of the Cα trace. It serves as a fallback when the full backbone (and thus DSSP) is unavailable.

Summarize the fold with a handful of shape descriptors and a per-residue structural alphabet.

  · Radius of gyration (Rg) is the root-mean-square distance of Cα atoms from their centroid — a single number for overall size and compactness. A globular domain of N residues has Rg ≈ 2.2·N^0.38 Å; an extended or disordered chain has a much larger Rg. The Cα contact count is the number of residue pairs whose Cα atoms are within 8 Å and are more than four positions apart in sequence — a standard proxy for tertiary packing density. The bounding box is the smallest axis-aligned box enclosing all Cα atoms.

  · Foldseek's 3Di representation compresses backbone geometry into a per-residue letter drawn from a learned twenty-state alphabet. It captures the tertiary interaction pattern around each residue — which residues are packed against it in space, regardless of where they are in sequence.

  · Accessible surface area quantifies burial. A residue with SASA near zero is packed into the hydrophobic core; one with SASA >100 Å² sits on the surface. Computed here via the Shrake–Rupley numerical algorithm with a 1.4 Å probe.

Ask how reliable the model is.

  · For AlphaFold models, the B-factor field carries pLDDT — the model's own estimate of local accuracy on a 0–100 scale. Regions with pLDDT<50 should be treated as essentially unmodeled; they often correspond to intrinsically disordered segments.

  · For experimental (PDB) structures, the B-factor (temperature factor) quantifies the positional spread of each atom in the crystal — a combination of thermal vibration and static disorder — in units of Å². High B-factors mark flexible loops or poorly resolved regions; low B-factors mark the rigid, well-ordered core.

  · PAE(i, j) answers: if I align the predicted and true structures on residue i, how far off (in Å) do I expect residue j to be? A block-diagonal PAE matrix with low values on the blocks and high values off-diagonal is the signature of a multi-domain protein with confidently predicted domains but uncertain inter-domain orientation.

Place it in context: what it resembles, what it is annotated as, and how it looks.

  · Structural nearest neighbors (via Foldseek easy-search vs the PDB). Reported per hit: target PDB id, E-value, and alignment TM-score. A TM-score above ~0.5 is the conventional threshold for 'same fold'.

  · Functional annotations link the protein to curated databases. InterPro entries identify conserved domains and families by matching the sequence against member-database signatures (Pfam, PROSITE, CDD, …). Gene Ontology (GO) terms describe molecular function, biological process, and cellular component in a controlled vocabulary. CATH places the structure in a hierarchical fold classification (Class/Architecture/Topology/Homologous-superfamily). The organism is the source species.

  · Plot images: a contact map (which residues are close in 3D, as an N×N binary image), a Ramachandran scatter (backbone torsion angles, revealing secondary-structure composition at a glance), and — for AlphaFold structures — a PAE heatmap (pairwise prediction confidence).

  · Structure images are PyMOL renders from six orthogonal camera directions. Cartoon representation draws helices as coils and strands as arrows; sticks shows the backbone as bonds; surface shows the solvent-excluded envelope. Rainbow coloring maps sequence position to hue (blue→red, N→C); chain coloring assigns a distinct color per polypeptide.